Protein 7SQ2 (pdb70)

Organism: Mus musculus (NCBI:txid10090)

Foldseek 3Di:
DAEAEEEEAEQALQQSVLLVLLLCCQQNPHADLVNQVVCLLLLLLLQLVQLLQLLVLCVVVVFDQQDPVLVVLSVVSNPDPSVPRPAQAPPNLVSLLVCCVGVSSVVSVVVCLVDDHRPCNCVSSVCSVLSNPPVHGQDSLSVSRGDDAFAAKDWDWGCPVVHIYGYIYWGNHPVRVVRVVVRLARHAAYEYGDELLQLSHADPNDRVHGSLVSRLVVLLPVCPDPSPPLHAYEYEHEPLVNLLVCQQPPPNCVRVVVQPDDGSDSVSSVVVSVCSRQHPSVPNDHDYHYYYYHSSDSVRSSVVVVVVVVVSVVSPD/DADQQAFDVDLAVWFKWFKDDQPDADTWIWTWHAHRRLQWTKIQTDQSQIDTDGLQQWLAKDWQPRADDYPVNDDPDRRQRQKMWTWGDQALQGIDIIIIRGPDRVPNVVCRVSSLCSNLRLCNQQDFLLVLLVSLLVCQQRRAHSVSWRQLLSVCLLQLLDLPLLLVLCVVLVHHSDRGDTHHSVSSDPVSSLSSCCSSFPCVLLQVVQPVQHPPVGQWAALCSQQCCCQPFFFFPVDDCVVDPGDDSVRSLVLCVVQAPPPVCNVVRMHGSRSVVCVLRHGVRAQFDVCFLALNDDQFAFPLQWAFQAADLQQAQWFQAAHEGHLSSLLSCQSLLHQYYEFQWAADDDVGRFIWGHFPPHNYYIGTPLSNLLSCLVRNPSQAQFHHEYHYQAHYPDPSSVLVSLVSNCVRNPPQQQQDDDPQAAQDFPGFHGGSVRNGSHYQYEDAACCQGSSVDHDDDDHSSNSRQGQRHEDDDDDLVVCVVRRGLSYEYEAEPVRLVCCLVPPLQSLLLSSLGHAYAYDYRVVRRRQDFDQLLSVVLSSHRRDHGHSSDLDVNVLLSSQSCSTSSVNSIGRRDPQSHDPPHTDDLQDLDADPPAWKKKKWKAFFKKAQLDSYFFWKKKFKWKGHRPNQTDRDDMFPTFPGGRHITGGDDGTDISQTGRHLQGMWIKIWMATVPRHTSFMHIHRLVGRIAHWHKDQGAHSNRRTDRGIITTMGMRIGTHDPPPCPVVVVCVVPVCVVVVVVVVVVVVCPVVD

Secondary structure (DSSP, 8-state):
--EEEEEEEESSSSSHHHHHHHHHHHHS----HHHHHTTHHHHHHHHHHHHHHHHHHHHHTT---SSTHHHHHHHHHHT--GGG-----TTHHHHHHHHHT-HHHHHHHHTGGGS---TTHHHHHTTHHHHHSTT----HHHHHS------SEEEEEEEETTEEEEEEEE--SGGGGGGGGGG-TT-SEEEEEEEGGGGG-EETTEEEEEHHHHHHHHHHHHTTSGGGTTSEEEEEEE-HHHHHHHTTTS-GGGT-TT--S-SS-HHHHHHHHHHHHHSS-SS--S--EEEE--TT-HHHHHHHHHHHHHHHHHTT-/--------HHHHH-EEEEE--SS--S-EEEEEEE-TTS-EEEEE-SSS-EEEEEGGGEEEEEEGGGS---STT----S-----EEEEE-SSSSS-EEEEEEESSSTTHHHHHHHHHHHHT-HHHHT--HHHHHHHHHHHHHHS--TTS-EETHHHHHHTTT-HHHHHHHHHHHT---STT-EE-GGG--HHHHHHHHHHHS--HHHHHHHHHSS-SSTTEEEHHHHHHHHHHTSS-TTS-TTTSPPP-HHHHHHHHHHH---HHHHHTTEEEHHHHHHHHTSSSS-SS-HHHHSS-S---S-GGGEEE-BBSSTTBSS-SSS--B-SHHHHHHHHTT--EEEEEE-PPPSSS---EE--SSS----EEHHHHHHHHHHHTTTS--S-EEEEEEE----HHHHHHHHHHHHHHHGGGB--S--TTS-SSTTPPPPPTGGGTT-EEEES-----GGGG------HHHHTTBSSSEE-----HHHHHHHT-TTEEEEEEHHHHHHHHHH-HHHHHHHHTTS-EEEE--TT-TT-----THHHHTTT-SEE-B-TT--SHHHHHHHHHHHTGGG-SEEEPPGGGT-TT----TT-SS--TTS--EEEEEEEEEEES--SS---EEEEEEEESSGGG-B---B----SS-SSS-B-----EEEEEES-GGG-EEEEEEEETTS-EEEEEEEETTT---EEEEEEEE-TT-PEEEEEEEEEEEEEEE---SSTHHHHHHHHSHHHHHHHHHHHHHTTSS--

Solvent-accessible surface area: 47763 Å² total; per-residue (Å²): 211,89,91,22,18,0,0,0,0,0,1,10,48,0,12,12,32,24,2,10,26,0,0,79,32,31,66,36,110,16,27,61,80,134,49,39,144,53,33,23,108,45,0,24,30,26,1,4,67,5,0,27,9,0,1,128,2,4,90,104,34,178,12,107,32,143,104,129,100,0,115,70,50,2,85,53,0,98,119,31,69,22,143,124,14,84,51,10,112,97,74,65,12,76,0,0,64,25,0,20,111,0,60,4,0,60,91,0,24,94,82,66,100,73,39,69,22,41,55,15,4,106,51,3,5,90,50,8,107,83,0,17,68,142,87,24,64,1,59,59,57,0,0,5,56,9,69,68,32,21,60,18,19,55,7,76,50,18,72,6,136,64,1,39,0,17,0,0,3,0,1,2,7,30,17,1,0,73,13,1,13,5,1,1,111,133,14,22,0,0,0,0,2,0,4,0,6,2,0,5,39,48,4,62,39,27,114,132,46,29,12,0,71,0,0,44,2,0,0,40,6,0,14,54,7,64,65,0,124,153,4,21,0,0,0,1,0,2,32,55,54,40,1,94,116,21,5,93,122,9,50,2,56,101,76,21,113,144,11,145,30,86,101,159,47,11,110,27,1,49,100,21,0,34,106,28,0,37,64,177,9,139,68,87,116,44,126,30,64,39,47,51,3,14,6,30,64,24,108,28,1,108,149,5,1,55,36,0,46,75,24,1,33,123,92,81,177,148,37,100,92,36,109,7,62,106,54,0,110,179,16,14,108,0,14,64,24,65,91,147,44,116,88,157,50,85,6,41,0,82,1,4,81,52,10,24,9,0,36,15,38,18,104,78,106,86,22,80,35,21,43,2,30,28,7,20,1,5,15,34,18,192,91,5,108,120,52,156,119,67,139,135,172,94,223,149,70,111,47,24,2,2,1,0,9,8,71,19,2,55,81,27,88,50,35,10,0,24,0,58,134,102,129,20,0,123,58,0,5,77,28,0,28,132,8,12,42,12,24,40,38,28,34,20,13,12,17,34,6,32,102,9,4,24,16,75,4,79,22,51,26,41,105,117,35,90,0,14,0,118,22,0,14,122,28,4,32,7,56,113,156,137,0,61,70,4,0,101,62,26,69,17,99,84,81,177,96,75,23,7,119,39,120,96,0,43,43,128,41,2,44,112,0,14,74,100,9,11,128,44,75,6,2,71,122,6,18,114,91,100,15,21,188,56,140,85,66,3,51,27,109,48,0,30,48,10,15,32,136,55,14,46,8,52,20,55,1,38,50,73,92,71,60,52,112,78,68,87,0,86,106,13,0,85,116,16,10,72,64,156,112,29,57,128,124,40,29,0,12,84,80,0,2,30,71,7,0,3,2,105,72,6,29,7,15,22,77,98,21,8,18,76,76,37,66,10,79,56,37,0,1,6,0,15,2,4,1,0,15,1,1,0,0,33,57,20,11,121,51,35,74,6,18,31,34,2,0,49,1,0,0,14,50,2,0,0,0,0,8,0,2,0,56,73,2,137,116,113,107,102,58,1,46,0,7,37,17,188,33,189,10,77,97,17,59,0,116,65,0,0,84,0,0,40,20,0,0,57,73,28,5,62,9,0,0,1,0,2,4,8,3,12,4,107,32,75,172,17,2,28,58,0,1,93,22,0,100,76,41,12,36,146,28,4,4,79,122,59,45,163,153,25,66,51,41,80,52,36,67,3,0,6,0,74,63,0,87,30,62,0,0,0,16,4,78,74,235,103,64,36,31,38,81,80,47,32,131,24,42,142,68,1,9,57,0,2,3,4,0,30,28,54,184,41,161,47,11,110,22,18,131,184,123,55,46,8,22,6,1,7,36,1,5,20,56,85,0,83,116,42,9,79,176,29,19,72,65,0,7,70,16,0,28,88,13,0,0,8,0,17,5,53,41,88,56,64,110,1,37,15,7,36,0,10,65,0,12,6,0,0,0,0,1,4,0,0,0,2,16,39,36,45,40,6,2,14,1,2,9,1,18,12,11,16,4,18,43,2,2,0,32,52,2,12,60,8,0,59,36,121,66,29,72,14,60,2,83,16,140,99,56,23,38,9,18,28,0,6,26,2,92,0,46,4,15,2,0,3,16,6,12,99,125,152,30,6,0,28,0,42,0,10,1,3,2,0,65,36,3,42,121,144,155,58,107,1,170,50,4,130,41,28,1,15,31,0,45,13,116,26,145,33,23,53,6,89,64,0,1,2,6,77,18,4,11,0,11,0,0,0,25,12,118,88,35,123,37,17,0,0,10,4,0,26,0,56,19,0,64,6,0,19,3,22,0,12,0,0,22,58,4,10,23,12,46,32,26,24,0,0,0,0,24,0,71,0,31,9,32,31,22,139,98,42,113,110,79,5,112,7,0,33,48,0,23,141,89,22,60,75,112,69,74,120,60,165,111,105,73,97,136,193

Sequence (1072 aa):
RRELKLLLLGTGESGKSTFIKQMRIIHGSGYSDEDKRGFTKLVYQNIFTAMQAMIRAMDTLKIPYKYEHNKAHAQLVREVDVEKVSAFENPYVDAIKSLWNDPGIQECYDRRREYQLSDSTKYYLNDLDRVADPSYLPTQQDVLRVRVPTTGIIEYPFDLQSVIFRMVDVGGQRSERRKWIHCFENVTSIMFLVALSEYDQVLVESDNENRMEESKALFRTIITYPWFQNSSVILFLNKKDLLEEKIMYSHLVDYFPEYDGPQRDAQAAREFILKMFVDLNPDSDKIIYSHFTCATDTENIRFVFAAVKDTILQLNLQLEPPTVVETLRRGSKFIKWDEETSSRNLVTLRVDPNGFFLYWTGPNMEVDTLDISSIRDTRTGRYARLPKDPKIDARLEEKLMTVVSGPDPVNTVFLNFMAVQDDTAKVWSEELFKLAMNILAQNASRNTFLRKAYTKLKLQVNQDGRIPVKNILKMFSADKKRVETALESCGLKFNRSESIRPDEFSLEIFERFLNKLCLRPDIDKILLEIGAKGKPYLTLEQLMDFINQKQRDPRLNEVLYPPLRPSQARLLIEKYEPNQQFLERDQMSMEGFSRYLGGEENGILPLEALDLSTDMTQPLSAYFINSSHNTYLTAGQLAGTSSVEMYRQALLWGCRCVELDVWKGRPPEEEPFITHGFTMTTEVPLRDVLEAIAETAFKTSPYPVILSFENHVDSAKQQAKMAEYCRSIFGDALLIEPLDKYPLAPGVPLPSPQDLMGRILVKNKKRDEGTASSEVNATEEMSTLVNYIEPVKFKSFEAARKRNKCFEMSSFVETKAMEQLTKSPMEFVEYNKQQLSRIYPKGTRVDSSNYMPQLFWNVGCQLVALNFQTLDVAMQLNAGVFEYNGRSGYLLKPEFMRRPDKSFDPFTEVIVDGIVANALRVKVISGQFLSDRKVGIYVEVDMFGLPVDTRRKYRTRTSQGNSFNPVWDEEPFDFPKVVLPTLASLRIAAFEEGGKFVGHRILPVSAIRSGYHYVCLRNEANQPLCLPALLIYTEASDYIPDDHQDYAEALINPIKHVSLMDQRARQLAALI

Radius of gyration: 32.56 Å; Cα contacts (8 Å, |Δi|>4): 2157; chains: 2; bounding box: 63×84×96 Å

InterPro domains:
  IPR000654 G-protein alpha subunit, group Q [PR00442] (9-23)
  IPR000654 G-protein alpha subunit, group Q [PR00442] (81-91)
  IPR000654 G-protein alpha subunit, group Q [PR00442] (259-269)
  IPR000654 G-protein alpha subunit, group Q [PR00442] (297-307)
  IPR000654 G-protein alpha subunit, group Q [PR00442] (311-322)
  IPR001019 Guanine nucleotide binding protein, alpha subunit [PF00503] (20-348)
  IPR001019 Guanine nucleotide binding protein, alpha subunit [PR00318] (41-56)
  IPR001019 Guanine nucleotide binding protein, alpha subunit [PR00318] (172-194)
  IPR001019 Guanine nucleotide binding protein, alpha subunit [PR00318] (201-218)
  IPR001019 Guanine nucleotide binding protein, alpha subunit [PR00318] (223-251)
  IPR001019 Guanine nucleotide binding protein, alpha subunit [PR00318] (269-278)
  IPR001019 Guanine nucleotide binding protein, alpha subunit [PS51882] (38-359)
  IPR001019 Guanine nucleotide binding protein, alpha subunit [PTHR10218] (9-356)
  IPR001019 Guanine nucleotide binding protein, alpha subunit [SM00275] (19-358)
  IPR001019 Guanine nucleotide binding protein, alpha subunit [cd00066] (40-353)
  IPR011025 G protein alpha subunit, helical insertion [G3DSA:1.10.400.10] (68-185)
  IPR011025 G protein alpha subunit, helical insertion [SSF47895] (67-186)
  IPR027417 P-loop containing nucleoside triphosphate hydrolase [G3DSA:3.40.50.300] (41-347)
  IPR027417 P-loop containing nucleoside triphosphate hydrolase [SSF52540] (38-353)

CATH classification: 1.10.400.10

B-factor: mean 98.33, std 27.11, range [35.21, 241.85]

Structure (mmCIF, N/CA/C/O backbone):
data_7SQ2
#
_entry.id   7SQ2
#
_cell.length_a   202.837
_cell.length_b   90.817
_cell.length_c   93.135
_cell.angle_alpha   90.00
_cell.angle_beta   101.19
_cell.angle_gamma   90.00
#
_symmetry.space_group_name_H-M   'C 1 2 1'
#
loop_
_entity.id
_entity.type
_entity.pdbx_description
1 polymer 'Guanine nucleotide-binding protein G(q) subunit alpha'
2 polymer '1-phosphatidylinositol 4,5-bisphosphate phosphodiesterase beta-3'
3 non-polymer 'TETRAFLUOROALUMINATE ION'
4 non-polymer 'MAGNESIUM ION'
5 non-polymer "GUANOSINE-5'-DIPHOSPHATE"
6 non-polymer 'ACETATE ION'
7 non-polymer 'CALCIUM ION'
8 water water
#
loop_
_atom_site.group_PDB
_atom_site.id
_atom_site.type_symbol
_atom_site.label_atom_id
_atom_site.label_alt_id
_atom_site.label_comp_id
_atom_site.label_asym_id
_atom_site.label_entity_id
_atom_site.label_seq_id
_atom_site.pdbx_PDB_ins_code
_atom_site.Cartn_x
_atom_site.Cartn_y
_atom_site.Cartn_z
_atom_site.occupancy
_atom_site.B_iso_or_equiv
_atom_site.auth_seq_id
_atom_site.auth_comp_id
_atom_site.auth_asym_id
_atom_site.auth_atom_id
_atom_site.pdbx_PDB_model_num
ATOM 1 N N . ARG A 1 5 ? 25.008 24.188 55.420 1.00 124.14 37 ARG A N 1
ATOM 2 C CA . ARG A 1 5 ? 24.230 23.381 56.405 1.00 122.14 37 ARG A CA 1
ATOM 3 C C . ARG A 1 5 ? 24.929 22.033 56.619 1.00 100.90 37 ARG A C 1
ATOM 4 O O . ARG A 1 5 ? 25.789 21.681 55.786 1.00 106.70 37 ARG A O 1
ATOM 12 N N . ARG A 1 6 ? 24.745 21.444 57.805 1.00 145.84 38 ARG A N 1
ATOM 13 C CA . ARG A 1 6 ? 25.279 20.108 58.186 1.00 132.40 38 ARG A CA 1
ATOM 14 C C . ARG A 1 6 ? 24.687 19.049 57.244 1.00 122.25 38 ARG A C 1
ATOM 15 O O . ARG A 1 6 ? 23.443 18.927 57.210 1.00 102.33 38 ARG A O 1
ATOM 23 N N . GLU A 1 7 ? 25.521 18.475 56.367 1.00 114.36 39 GLU A N 1
ATOM 24 C CA . GLU A 1 7 ? 25.127 17.444 55.370 1.00 110.28 39 GLU A CA 1
ATOM 25 C C . GLU A 1 7 ? 25.817 16.115 55.695 1.00 104.50 39 GLU A C 1
ATOM 26 O O . GLU A 1 7 ? 27.001 15.991 55.329 1.00 102.95 39 GLU A O 1
ATOM 32 N N . LEU A 1 8 ? 25.015 15.082 55.975 1.00 97.44 40 LEU A N 1
ATOM 33 C CA . LEU A 1 8 ? 25.474 13.699 56.279 1.00 91.65 40 LEU A CA 1
ATOM 34 C C . LEU A 1 8 ? 24.988 12.752 55.176 1.00 91.96 40 LEU A C 1
ATOM 35 O O . LEU A 1 8 ? 23.774 12.778 54.876 1.00 89.69 40 LEU A O 1
ATOM 40 N N . LYS A 1 9 ? 25.809 11.754 54.841 1.00 88.18 41 LYS A N 1
ATOM 41 C CA . LYS A 1 9 ? 25.579 10.860 53.674 1.00 85.46 41 LYS A CA 1
ATOM 42 C C . LYS A 1 9 ? 25.242 9.436 54.130 1.00 82.57 41 LYS A C 1
ATOM 43 O O . LYS A 1 9 ? 26.034 8.874 54.906 1.00 87.98 41 LYS A O 1
ATOM 49 N N . LEU A 1 10 ? 23.999 9.012 53.882 1.00 79.47 42 LEU A N 1
ATOM 50 C CA . LEU A 1 10 ? 23.490 7.643 54.164 1.00 83.80 42 LEU A CA 1
ATOM 51 C C . LEU A 1 10 ? 23.498 6.833 52.865 1.00 81.17 42 LEU A C 1
ATOM 52 O O . LEU A 1 10 ? 23.039 7.376 51.843 1.00 80.12 42 LEU A O 1
ATOM 57 N N . LEU A 1 11 ? 23.661 5.516 52.999 1.00 82.43 43 LEU A N 1
ATOM 58 C CA . LEU A 1 11 ? 23.605 4.554 51.867 1.00 78.70 43 LEU A CA 1
ATOM 59 C C . LEU A 1 11 ? 22.414 3.620 52.082 1.00 76.17 43 LEU A C 1
ATOM 60 O O . LEU A 1 11 ? 22.140 3.311 53.258 1.00 79.00 43 LEU A O 1
ATOM 65 N N . LEU A 1 12 ? 21.602 3.419 51.040 1.00 75.93 44 LEU A N 1
ATOM 66 C CA . LEU A 1 12 ? 20.529 2.393 51.035 1.00 69.66 44 LEU A CA 1
ATOM 67 C C . LEU A 1 12 ? 21.059 1.175 50.275 1.00 70.11 44 LEU A C 1
ATOM 68 O O . LEU A 1 12 ? 21.453 1.354 49.114 1.00 79.13 44 LEU A O 1
ATOM 73 N N . LEU A 1 13 ? 21.509 0.178 51.032 1.00 71.39 45 LEU A N 1
ATOM 74 C CA . LEU A 1 13 ? 22.038 -1.092 50.475 1.00 70.47 45 LEU A CA 1
ATOM 75 C C . LEU A 1 13 ? 20.992 -2.178 50.718 1.00 65.94 45 LEU A C 1
ATOM 76 O O . LEU A 1 13 ? 20.057 -1.936 51.506 1.00 67.87 45 LEU A O 1
ATOM 81 N N . GLY A 1 14 ? 20.985 -3.167 49.828 1.00 67.25 46 GLY A N 1
ATOM 82 C CA . GLY A 1 14 ? 20.024 -4.282 49.846 1.00 68.83 46 GLY A CA 1
ATOM 83 C C . GLY A 1 14 ? 20.290 -5.211 48.681 1.00 71.42 46 GLY A C 1
ATOM 84 O O . GLY A 1 14 ? 20.628 -4.685 47.590 1.00 71.75 46 GLY A O 1
ATOM 85 N N . THR A 1 15 ? 19.802 -6.445 48.829 1.00 72.23 47 THR A N 1
ATOM 86 C CA . THR A 1 15 ? 19.920 -7.551 47.843 1.00 74.88 47 THR A CA 1
ATOM 87 C C . THR A 1 15 ? 19.331 -7.152 46.485 1.00 80.56 47 THR A C 1
ATOM 88 O O . THR A 1 15 ? 20.046 -7.306 45.477 1.00 117.05 47 THR A O 1
ATOM 92 N N . GLY A 1 16 ? 18.092 -6.654 46.430 1.00 81.59 48 GLY A N 1
ATOM 93 C CA . GLY A 1 16 ? 17.431 -6.450 45.123 1.00 76.13 48 GLY A CA 1
ATOM 94 C C . GLY A 1 16 ? 15.962 -6.826 45.193 1.00 69.36 48 GLY A C 1
ATOM 95 O O . GLY A 1 16 ? 15.708 -7.953 45.642 1.00 68.08 48 GLY A O 1
ATOM 96 N N . GLU A 1 17 ? 15.077 -5.820 45.148 1.00 68.32 49 GLU A N 1
ATOM 97 C CA . GLU A 1 17 ? 13.608 -5.992 45.293 1.00 64.65 49 GLU A CA 1
ATOM 98 C C . GLU A 1 17 ? 13.249 -5.912 46.786 1.00 70.10 49 GLU A C 1
ATOM 99 O O . GLU A 1 17 ? 12.079 -6.161 47.125 1.00 74.72 49 GLU A O 1
ATOM 105 N N . SER A 1 18 ? 14.143 -5.370 47.620 1.00 70.53 50 SER A N 1
ATOM 106 C CA . SER A 1 18 ? 13.982 -5.279 49.096 1.00 71.59 50 SER A CA 1
ATOM 107 C C . SER A 1 18 ? 13.185 -4.037 49.511 1.00 73.60 50 SER A C 1
ATOM 108 O O . SER A 1 18 ? 12.692 -4.035 50.666 1.00 72.01 50 SER A O 1
ATOM 111 N N . GLY A 1 19 ? 13.265 -2.939 48.750 1.00 66.47 51 GLY A N 1
ATOM 112 C CA . GLY A 1 19 ? 12.425 -1.763 49.058 1.00 65.12 51 GLY A CA 1
ATOM 113 C C . GLY A 1 19 ? 13.194 -0.468 49.261 1.00 62.75 51 GLY A C 1
ATOM 114 O O . GLY A 1 19 ? 12.531 0.521 49.612 1.00 64.49 51 GLY A O 1
ATOM 115 N N . LYS A 1 20 ? 14.397 -0.375 48.689 1.00 63.62 52 LYS A N 1
ATOM 116 C CA . LYS A 1 20 ? 15.308 0.789 48.832 1.00 66.57 52 LYS A CA 1
ATOM 117 C C . LYS A 1 20 ? 14.636 2.012 48.196 1.00 69.56 52 LYS A C 1
ATOM 118 O O . LYS A 1 20 ? 14.225 2.915 48.961 1.00 73.74 52 LYS A O 1
ATOM 124 N N . SER A 1 21 ? 14.234 1.878 46.931 1.00 67.20 53 SER A N 1
ATOM 125 C CA . SER A 1 21 ? 13.598 2.968 46.139 1.00 68.87 53 SER A CA 1
ATOM 126 C C . SER A 1 21 ? 12.225 3.346 46.717 1.00 62.98 53 SER A C 1
ATOM 127 O O . SER A 1 21 ? 11.844 4.528 46.639 1.00 66.30 53 SER A O 1
ATOM 130 N N . THR A 1 22 ? 11.541 2.401 47.360 1.00 62.46 54 THR A N 1
ATOM 131 C CA . THR A 1 22 ? 10.238 2.632 48.034 1.00 62.43 54 THR A CA 1
ATOM 132 C C . THR A 1 22 ? 10.496 3.466 49.292 1.00 63.66 54 THR A C 1
ATOM 133 O O . THR A 1 22 ? 9.865 4.524 49.436 1.00 68.27 54 THR A O 1
ATOM 137 N N . PHE A 1 23 ? 11.559 3.141 50.029 1.00 64.46 55 PHE A N 1
ATOM 138 C CA . PHE A 1 23 ? 11.972 3.905 51.234 1.00 64.07 55 PHE A CA 1
ATOM 139 C C . PHE A 1 23 ? 12.225 5.358 50.813 1.00 60.64 55 PHE A C 1
ATOM 140 O O . PHE A 1 23 ? 11.805 6.287 51.536 1.00 59.85 55 PHE A O 1
ATOM 148 N N . ILE A 1 24 ? 12.845 5.536 49.643 1.00 57.88 56 ILE A N 1
ATOM 149 C CA . ILE A 1 24 ? 13.190 6.868 49.066 1.00 63.10 56 ILE A CA 1
ATOM 150 C C . ILE A 1 24 ? 11.904 7.669 48.834 1.00 66.84 56 ILE A C 1
ATOM 151 O O . ILE A 1 24 ? 11.925 8.898 49.004 1.00 71.82 56 ILE A O 1
ATOM 156 N N . LYS A 1 25 ? 10.861 7.016 48.322 1.00 66.00 57 LYS A N 1
ATOM 157 C CA . LYS A 1 25 ? 9.569 7.679 48.020 1.00 65.23 57 LYS A CA 1
ATOM 158 C C . LYS A 1 25 ? 8.963 8.165 49.337 1.00 63.64 57 LYS A C 1
ATOM 159 O O . LYS A 1 25 ? 8.407 9.275 49.344 1.00 73.94 57 LYS A O 1
ATOM 165 N N . GLN A 1 26 ? 9.007 7.349 50.390 1.00 63.27 58 GLN A N 1
ATOM 166 C CA . GLN A 1 26 ? 8.433 7.759 51.701 1.00 68.36 58 GLN A CA 1
ATOM 167 C C . GLN A 1 26 ? 9.196 8.994 52.207 1.00 73.16 58 GLN A C 1
ATOM 168 O O . GLN A 1 26 ? 8.530 9.994 52.546 1.00 80.04 58 GLN A O 1
ATOM 174 N N . MET A 1 27 ? 10.512 9.046 51.991 1.00 68.02 59 MET A N 1
ATOM 175 C CA . MET A 1 27 ? 11.308 10.246 52.363 1.00 71.13 59 MET A CA 1
ATOM 176 C C . MET A 1 27 ? 10.787 11.456 51.578 1.00 73.09 59 MET A C 1
ATOM 177 O O . MET A 1 27 ? 10.606 12.536 52.186 1.00 75.07 59 MET A O 1
ATOM 182 N N . ARG A 1 28 ? 10.493 11.273 50.287 1.00 69.86 60 ARG A N 1
ATOM 183 C CA . ARG A 1 28 ? 9.992 12.368 49.415 1.00 69.96 60 ARG A CA 1
ATOM 184 C C . ARG A 1 28 ? 8.580 12.770 49.854 1.00 66.38 60 ARG A C 1
ATOM 185 O O . ARG A 1 28 ? 8.340 13.991 50.000 1.00 69.80 60 ARG A O 1
ATOM 193 N N . ILE A 1 29 ? 7.830 11.818 50.407 1.00 63.96 61 ILE A N 1
ATOM 194 C CA . ILE A 1 29 ? 6.453 12.097 50.918 1.00 71.35 61 ILE A CA 1
ATOM 195 C C . ILE A 1 29 ? 6.532 12.783 52.287 1.00 73.49 61 ILE A C 1
ATOM 196 O O . ILE A 1 29 ? 5.578 13.500 52.613 1.00 79.13 61 ILE A O 1
ATOM 201 N N . ILE A 1 30 ? 7.472 12.365 53.142 1.00 78.27 62 ILE A N 1
ATOM 202 C CA . ILE A 1 30 ? 7.543 12.759 54.583 1.00 78.68 62 ILE A CA 1
ATOM 203 C C . ILE A 1 30 ? 8.376 14.030 54.779 1.00 79.74 62 ILE A C 1
ATOM 204 O O . ILE A 1 30 ? 7.980 14.852 55.622 1.00 80.38 62 ILE A O 1
ATOM 209 N N . HIS A 1 31 ? 9.532 14.128 54.117 1.00 79.71 63 HIS A N 1
ATOM 210 C CA . HIS A 1 31 ? 10.488 15.254 54.288 1.00 80.60 63 HIS A CA 1
ATOM 211 C C . HIS A 1 31 ? 10.724 15.995 52.964 1.00 81.10 63 HIS A C 1
ATOM 212 O O . HIS A 1 31 ? 11.662 16.821 52.934 1.00 80.95 63 HIS A O 1
ATOM 219 N N . GLY A 1 32 ? 10.185 15.448 51.869 1.00 84.60 64 GLY A N 1
ATOM 220 C CA . GLY A 1 32 ? 10.376 15.950 50.493 1.00 83.42 64 GLY A CA 1
ATOM 221 C C . GLY A 1 32 ? 9.198 16.775 49.999 1.00 88.50 64 GLY A C 1
ATOM 222 O O . GLY A 1 32 ? 8.323 17.140 50.820 1.00 81.38 64 GLY A O 1
ATOM 223 N N . SER A 1 33 ? 9.118 16.960 48.677 1.00 91.12 65 SER A N 1
ATOM 224 C CA . SER A 1 33 ? 8.085 17.776 47.983 1.00 90.23 65 SER A CA 1
ATOM 225 C C . SER A 1 33 ? 6.861 16.914 47.654 1.00 82.76 65 SER A C 1
ATOM 226 O O . SER A 1 33 ? 5.943 17.429 47.008 1.00 85.07 65 SER A O 1
ATOM 229 N N . GLY A 1 34 ? 6.756 15.732 48.264 1.00 77.21 66 GLY A N 1
ATOM 230 C CA . GLY A 1 34 ? 5.599 14.838 48.079 1.00 78.40 66 GLY A CA 1
ATOM 231 C C . GLY A 1 34 ? 5.323 14.582 46.606 1.00 78.07 66 GLY A C 1
ATOM 232 O O . GLY A 1 34 ? 6.184 14.967 45.778 1.00 76.50 66 GLY A O 1
ATOM 233 N N . TYR A 1 35 ? 4.082 14.188 46.294 1.00 69.27 67 TYR A N 1
ATOM 234 C CA . TYR A 1 35 ? 3.639 13.811 44.924 1.00 71.85 67 TYR A CA 1
ATOM 235 C C . TYR A 1 35 ? 2.358 14.576 44.562 1.00 71.85 67 TYR A C 1
ATOM 236 O O . TYR A 1 35 ? 1.315 14.379 45.208 1.00 75.46 67 TYR A O 1
ATOM 245 N N . SER A 1 36 ? 2.461 15.502 43.605 1.00 70.66 68 SER A N 1
ATOM 246 C CA . SER A 1 36 ? 1.327 16.309 43.082 1.00 72.29 68 SER A CA 1
ATOM 247 C C . SER A 1 36 ? 0.523 15.477 42.073 1.00 73.36 68 SER A C 1
ATOM 248 O O . SER A 1 36 ? 1.068 14.485 41.556 1.00 73.32 68 SER A O 1
ATOM 251 N N . ASP A 1 37 ? -0.613 16.009 41.612 1.00 80.68 69 ASP A N 1
ATOM 252 C CA . ASP A 1 37 ? -1.471 15.375 40.575 1.00 76.69 69 ASP A CA 1
ATOM 253 C C . ASP A 1 37 ? -0.653 15.160 39.294 1.00 79.19 69 ASP A C 1
ATOM 254 O O . ASP A 1 37 ? -0.648 14.011 38.794 1.00 74.27 69 ASP A O 1
ATOM 259 N N . GLU A 1 38 ? 0.188 16.125 38.908 1.00 84.83 70 GLU A N 1
ATOM 260 C CA . GLU A 1 38 ? 1.047 15.974 37.703 1.00 93.29 70 GLU A CA 1
ATOM 261 C C . GLU A 1 38 ? 2.080 14.867 37.941 1.00 86.94 70 GLU A C 1
ATOM 262 O O . GLU A 1 38 ? 2.256 14.048 37.020 1.00 87.42 70 GLU A O 1
ATOM 268 N N . ASP A 1 39 ? 2.780 14.879 39.083 1.00 88.72 71 ASP A N 1
ATOM 269 C CA . ASP A 1 39 ? 3.762 13.815 39.440 1.00 86.81 71 ASP A CA 1
ATOM 270 C C . ASP A 1 39 ? 3.096 12.442 39.283 1.00 77.87 71 ASP A C 1
ATOM 271 O O . ASP A 1 39 ? 3.799 11.508 38.850 1.00 75.46 71 ASP A O 1
ATOM 276 N N . LYS A 1 40 ? 1.913 12.281 39.887 1.00 75.53 72 LYS A N 1
ATOM 277 C CA . LYS A 1 40 ? 1.131 11.013 39.891 1.00 81.52 72 LYS A CA 1
ATOM 278 C C . LYS A 1 40 ? 0.844 10.575 38.453 1.00 78.29 72 LYS A C 1
ATOM 279 O O . LYS A 1 40 ? 1.142 9.410 38.128 1.00 83.93 72 LYS A O 1
ATOM 285 N N . ARG A 1 41 ? 0.516 11.543 37.595 1.00 77.58 73 ARG A N 1
ATOM 286 C CA . ARG A 1 41 ? 0.167 11.335 36.165 1.00 78.70 73 ARG A CA 1
ATOM 287 C C . ARG A 1 41 ? 1.384 10.729 35.459 1.00 74.95 73 ARG A C 1
ATOM 288 O O . ARG A 1 41 ? 1.183 9.738 34.734 1.00 71.54 73 ARG A O 1
ATOM 296 N N . GLY A 1 42 ? 2.562 10.968 36.046 1.00 78.10 74 GLY A N 1
ATOM 297 C CA . GLY A 1 42 ? 3.858 10.463 35.552 1.00 73.76 74 GLY A CA 1
ATOM 298 C C . GLY A 1 42 ? 4.051 8.977 35.815 1.00 72.85 74 GLY A C 1
ATOM 299 O O . GLY A 1 42 ? 4.900 8.382 35.124 1.00 80.50 74 GLY A O 1
ATOM 300 N N . PHE A 1 43 ? 3.099 8.334 36.498 1.00 67.05 75 PHE A N 1
ATOM 301 C CA . PHE A 1 43 ? 3.221 6.906 36.893 1.00 69.04 75 PHE A CA 1
ATOM 302 C C . PHE A 1 43 ? 2.163 6.022 36.217 1.00 66.63 75 PHE A C 1
ATOM 303 O O . PHE A 1 43 ? 2.350 4.791 36.202 1.00 73.72 75 PHE A O 1
ATOM 311 N N . THR A 1 44 ? 1.069 6.598 35.710 1.00 68.32 76 THR A N 1
ATOM 312 C CA . THR A 1 44 ? -0.036 5.835 35.072 1.00 67.73 76 THR A CA 1
ATOM 313 C C . THR A 1 44 ? 0.546 4.746 34.160 1.00 69.32 76 THR A C 1
ATOM 314 O O . THR A 1 44 ? 0.083 3.593 34.229 1.00 64.88 76 THR A O 1
ATOM 318 N N . LYS A 1 45 ? 1.371 5.163 33.201 1.00 70.98 77 LYS A N 1
ATOM 319 C CA . LYS A 1 45 ? 2.085 4.310 32.217 1.00 72.34 77 LYS A CA 1
ATOM 320 C C . LYS A 1 45 ? 2.782 3.157 32.956 1.00 76.49 77 LYS A C 1
ATOM 321 O O . LYS A 1 45 ? 2.549 1.976 32.619 1.00 79.79 77 LYS A O 1
ATOM 327 N N . LEU A 1 46 ? 3.478 3.460 34.051 1.00 68.99 78 LEU A N 1
ATOM 328 C CA . LEU A 1 46 ? 4.231 2.431 34.820 1.00 67.33 78 LEU A CA 1
ATOM 329 C C . LEU A 1 46 ? 3.244 1.460 35.478 1.00 63.41 78 LEU A C 1
ATOM 330 O O . LEU A 1 46 ? 3.542 0.251 35.539 1.00 62.11 78 LEU A O 1
ATOM 335 N N . VAL A 1 47 ? 2.106 1.961 35.961 1.00 65.48 79 VAL A N 1
ATOM 336 C CA . VAL A 1 47 ? 1.103 1.067 36.612 1.00 67.00 79 VAL A CA 1
ATOM 337 C C . VAL A 1 47 ? 0.482 0.178 35.530 1.00 69.71 79 VAL A C 1
ATOM 338 O O . VAL A 1 47 ? 0.268 -1.027 35.802 1.00 66.10 79 VAL A O 1
ATOM 342 N N . TYR A 1 48 ? 0.323 0.710 34.313 1.00 63.87 80 TYR A N 1
ATOM 343 C CA . TYR A 1 48 ? -0.223 -0.099 33.194 1.00 66.76 80 TYR A CA 1
ATOM 344 C C . TYR A 1 48 ? 0.809 -1.173 32.836 1.00 64.32 80 TYR A C 1
ATOM 345 O O . TYR A 1 48 ? 0.421 -2.341 32.708 1.00 64.59 80 TYR A O 1
ATOM 354 N N . GLN A 1 49 ? 2.092 -0.802 32.797 1.00 64.49 81 GLN A N 1
ATOM 355 C CA . GLN A 1 49 ? 3.184 -1.737 32.415 1.00 61.89 81 GLN A CA 1
ATOM 356 C C . GLN A 1 49 ? 3.274 -2.844 33.467 1.00 64.87 81 GLN A C 1
ATOM 357 O O . GLN A 1 49 ? 3.433 -4.017 33.060 1.00 73.74 81 GLN A O 1
ATOM 363 N N . ASN A 1 50 ? 3.226 -2.496 34.758 1.00 65.61 82 ASN A N 1
ATOM 364 C CA . ASN A 1 50 ? 3.384 -3.512 35.838 1.00 63.62 82 ASN A CA 1
ATOM 365 C C . ASN A 1 50 ? 2.298 -4.585 35.688 1.00 67.27 82 ASN A C 1
ATOM 366 O O . ASN A 1 50 ? 2.556 -5.743 36.049 1.00 76.59 82 ASN A O 1
ATOM 371 N N . ILE A 1 51 ? 1.075 -4.189 35.324 1.00 65.86 83 ILE A N 1
ATOM 372 C CA . ILE A 1 51 ? -0.072 -5.136 35.196 1.00 65.51 83 ILE A CA 1
ATOM 373 C C . ILE A 1 51 ? 0.214 -6.107 34.047 1.00 66.07 83 ILE A C 1
ATOM 374 O O . ILE A 1 51 ? 0.205 -7.326 34.304 1.00 62.94 83 ILE A O 1
ATOM 379 N N . PHE A 1 52 ? 0.696 -5.586 32.916 1.00 60.38 84 PHE A N 1
ATOM 380 C CA . PHE A 1 52 ? 1.081 -6.405 31.741 1.00 65.12 84 PHE A CA 1
ATOM 381 C C . PHE A 1 52 ? 2.241 -7.332 32.120 1.00 65.21 84 PHE A C 1
ATOM 382 O O . PHE A 1 52 ? 2.075 -8.569 32.003 1.00 63.02 84 PHE A O 1
ATOM 390 N N . THR A 1 53 ? 3.313 -6.783 32.700 1.00 65.06 85 THR A N 1
ATOM 391 C CA . THR A 1 53 ? 4.508 -7.569 33.117 1.00 67.41 85 THR A CA 1
ATOM 392 C C . THR A 1 53 ? 4.061 -8.756 33.977 1.00 66.06 85 THR A C 1
ATOM 393 O O . THR A 1 53 ? 4.567 -9.889 33.775 1.00 68.95 85 THR A O 1
ATOM 397 N N . ALA A 1 54 ? 3.194 -8.481 34.952 1.00 63.23 86 ALA A N 1
ATOM 398 C CA . ALA A 1 54 ? 2.708 -9.473 35.937 1.00 65.72 86 ALA A CA 1
ATOM 399 C C . ALA A 1 54 ? 1.854 -10.535 35.242 1.00 62.60 86 ALA A C 1
ATOM 400 O O . ALA A 1 54 ? 2.174 -11.720 35.377 1.00 71.54 86 ALA A O 1
ATOM 402 N N . MET A 1 55 ? 0.934 -10.134 34.365 1.00 67.65 87 MET A N 1
ATOM 403 C CA . MET A 1 55 ? 0.021 -11.115 33.724 1.00 70.14 87 MET A CA 1
ATOM 404 C C . MET A 1 55 ? 0.806 -11.944 32.697 1.00 68.49 87 MET A C 1
ATOM 405 O O . MET A 1 55 ? 0.571 -13.163 32.665 1.00 67.96 87 MET A O 1
ATOM 410 N N . GLN A 1 56 ? 1.912 -11.403 32.174 1.00 67.66 88 GLN A N 1
ATOM 411 C CA . GLN A 1 56 ? 2.782 -12.116 31.199 1.00 69.26 88 GLN A CA 1
ATOM 412 C C . GLN A 1 56 ? 3.574 -13.192 31.949 1.00 73.55 88 GLN A C 1
ATOM 413 O O . GLN A 1 56 ? 3.631 -14.339 31.458 1.00 77.59 88 GLN A O 1
ATOM 419 N N . ALA A 1 57 ? 4.078 -12.860 33.141 1.00 74.23 89 ALA A N 1
ATOM 420 C CA . ALA A 1 57 ? 4.847 -13.809 33.978 1.00 70.12 89 ALA A CA 1
ATOM 421 C C . ALA A 1 57 ? 3.915 -14.953 34.381 1.00 72.47 89 ALA A C 1
ATOM 422 O O . ALA A 1 57 ? 4.305 -16.128 34.197 1.00 80.60 89 ALA A O 1
ATOM 424 N N . MET A 1 58 ? 2.686 -14.630 34.790 1.00 65.78 90 MET A N 1
ATOM 425 C CA . MET A 1 58 ? 1.710 -15.687 35.166 1.00 70.39 90 MET A CA 1
ATOM 426 C C . MET A 1 58 ? 1.299 -16.489 33.924 1.00 73.59 90 MET A C 1
ATOM 427 O O . MET A 1 58 ? 0.958 -17.676 34.096 1.00 75.38 90 MET A O 1
ATOM 432 N N . ILE A 1 59 ? 1.352 -15.892 32.725 1.00 76.40 91 ILE A N 1
ATOM 433 C CA . ILE A 1 59 ? 0.999 -16.606 31.458 1.00 75.46 91 ILE A CA 1
ATOM 434 C C . ILE A 1 59 ? 2.093 -17.628 31.123 1.00 72.97 91 ILE A C 1
ATOM 435 O O . ILE A 1 59 ? 1.730 -18.740 30.700 1.00 71.60 91 ILE A O 1
ATOM 440 N N . ARG A 1 60 ? 3.364 -17.303 31.384 1.00 75.10 92 ARG A N 1
ATOM 441 C CA . ARG A 1 60 ? 4.496 -18.258 31.224 1.00 80.33 92 ARG A CA 1
ATOM 442 C C . ARG A 1 60 ? 4.369 -19.359 32.280 1.00 76.37 92 ARG A C 1
ATOM 443 O O . ARG A 1 60 ? 4.337 -20.537 31.885 1.00 81.38 92 ARG A O 1
ATOM 451 N N . ALA A 1 61 ? 3.939 -18.975 33.482 1.00 77.12 93 ALA A N 1
ATOM 452 C CA . ALA A 1 61 ? 3.790 -19.885 34.641 1.00 79.62 93 ALA A CA 1
ATOM 453 C C . ALA A 1 61 ? 2.832 -21.028 34.291 1.00 82.85 93 ALA A C 1
ATOM 454 O O . ALA A 1 61 ? 3.217 -22.190 34.513 1.00 91.83 93 ALA A O 1
ATOM 456 N N . MET A 1 62 ? 1.791 -20.727 33.510 1.00 82.43 94 MET A N 1
ATOM 457 C CA . MET A 1 62 ? 0.735 -21.701 33.122 1.00 82.68 94 MET A CA 1
ATOM 458 C C . MET A 1 62 ? 1.357 -22.845 32.315 1.00 82.89 94 MET A C 1
ATOM 459 O O . MET A 1 62 ? 0.984 -24.002 32.582 1.00 88.48 94 MET A O 1
ATOM 464 N N . ASP A 1 63 ? 2.309 -22.533 31.428 1.00 80.76 95 ASP A N 1
ATOM 465 C CA . ASP A 1 63 ? 3.034 -23.533 30.597 1.00 86.23 95 ASP A CA 1
ATOM 466 C C . ASP A 1 63 ? 4.099 -24.236 31.452 1.00 85.38 95 ASP A C 1
ATOM 467 O O . ASP A 1 63 ? 4.168 -25.479 31.384 1.00 87.90 95 ASP A O 1
ATOM 472 N N . THR A 1 64 ? 5.063 -23.466 31.969 1.00 82.37 96 THR A N 1
ATOM 473 C CA . THR A 1 64 ? 6.190 -23.948 32.812 1.00 84.19 96 THR A CA 1
ATOM 474 C C . THR A 1 64 ? 5.688 -24.957 33.849 1.00 83.87 96 THR A C 1
ATOM 475 O O . THR A 1 64 ? 6.142 -26.110 33.775 1.00 89.57 96 THR A O 1
ATOM 479 N N . LEU A 1 65 ? 4.597 -24.625 34.547 1.00 83.65 97 LEU A N 1
ATOM 480 C CA . LEU A 1 65 ? 4.004 -25.455 35.631 1.00 85.50 97 LEU A CA 1
ATOM 481 C C . LEU A 1 65 ? 2.910 -26.360 35.059 1.00 86.35 97 LEU A C 1
ATOM 482 O O . LEU A 1 65 ? 2.454 -27.270 35.779 1.00 88.65 97 LEU A O 1
ATOM 487 N N . LYS A 1 66 ? 2.625 -26.220 33.764 1.00 94.14 98 LYS A N 1
ATOM 488 C CA . LYS A 1 66 ? 1.627 -27.061 33.049 1.00 95.06 98 LYS A CA 1
ATOM 489 C C . LYS A 1 66 ? 0.276 -26.988 33.771 1.00 95.75 98 LYS A C 1
ATOM 490 O O . LYS A 1 66 ? -0.167 -28.040 34.271 1.00 91.61 98 LYS A O 1
ATOM 496 N N . ILE A 1 67 ? -0.249 -25.775 33.985 1.00 98.76 99 ILE A N 1
ATOM 497 C CA . ILE A 1 67 ? -1.582 -25.566 34.626 1.00 94.90 99 ILE A CA 1
ATOM 498 C C . ILE A 1 67 ? -2.616 -25.233 33.553 1.00 94.51 99 ILE A C 1
ATOM 499 O O . ILE A 1 67 ? -2.378 -24.414 32.668 1.00 89.01 99 ILE A O 1
ATOM 504 N N . PRO A 1 68 ? -3.742 -25.976 33.492 1.00 94.24 100 PRO A N 1
ATOM 505 C CA . PRO A 1 68 ? -4.745 -25.713 32.462 1.00 97.32 100 PRO A CA 1
ATOM 506 C C . PRO A 1 68 ? -5.637 -24.534 32.870 1.00 94.92 100 PRO A C 1
ATOM 507 O O . PRO A 1 68 ? -5.601 -24.241 34.050 1.00 88.74 100 PRO A O 1
ATOM 511 N N . TYR A 1 69 ? -5.939 -23.679 31.888 1.00 91.64 101 TYR A N 1
ATOM 512 C CA . TYR A 1 69 ? -6.928 -22.573 31.967 1.00 86.55 101 TYR A CA 1
ATOM 513 C C . TYR A 1 69 ? -8.312 -23.207 32.148 1.00 87.36 101 TYR A C 1
ATOM 514 O O . TYR A 1 69 ? -8.660 -24.065 31.320 1.00 99.74 101 TYR A O 1
ATOM 523 N N . LYS A 1 70 ? -8.919 -23.034 33.324 1.00 86.31 102 LYS A N 1
ATOM 524 C CA . LYS A 1 70 ? -10.249 -23.604 33.668 1.00 90.36 102 LYS A CA 1
ATOM 525 C C . LYS A 1 70 ? -11.213 -23.372 32.499 1.00 95.94 102 LYS A C 1
ATOM 526 O O . LYS A 1 70 ? -11.814 -24.354 32.018 1.00 101.10 102 LYS A O 1
ATOM 532 N N . TYR A 1 71 ? -11.199 -22.158 31.940 1.00 95.98 103 TYR A N 1
ATOM 533 C CA . TYR A 1 71 ? -12.116 -21.727 30.852 1.00 89.04 103 TYR A CA 1
ATOM 534 C C . TYR A 1 71 ? -11.339 -21.605 29.537 1.00 88.65 103 TYR A C 1
ATOM 535 O O . TYR A 1 71 ? -10.299 -20.925 29.503 1.00 88.39 103 TYR A O 1
ATOM 544 N N . GLU A 1 72 ? -11.956 -22.069 28.449 1.00 96.43 104 GLU A N 1
ATOM 545 C CA . GLU A 1 72 ? -11.366 -22.129 27.085 1.00 102.80 104 GLU A CA 1
ATOM 546 C C . GLU A 1 72 ? -11.161 -20.720 26.514 1.00 98.41 104 GLU A C 1
ATOM 547 O O . GLU A 1 72 ? -10.141 -20.513 25.823 1.00 95.15 104 GLU A O 1
ATOM 553 N N . HIS A 1 73 ? -12.105 -19.799 26.740 1.00 95.98 105 HIS A N 1
ATOM 554 C CA . HIS A 1 73 ? -12.052 -18.439 26.134 1.00 95.40 105 HIS A CA 1
ATOM 555 C C . HIS A 1 73 ? -10.830 -17.678 26.663 1.00 89.50 105 HIS A C 1
ATOM 556 O O . HIS A 1 73 ? -10.396 -16.736 25.973 1.00 90.86 105 HIS A O 1
ATOM 563 N N . ASN A 1 74 ? -10.196 -18.155 27.741 1.00 87.14 106 ASN A N 1
ATOM 564 C CA . ASN A 1 74 ? -9.015 -17.476 28.344 1.00 82.66 106 ASN A CA 1
ATOM 565 C C . ASN A 1 74 ? -7.741 -17.836 27.567 1.00 81.50 106 ASN A C 1
ATOM 566 O O . ASN A 1 74 ? -6.705 -17.177 27.791 1.00 80.76 106 ASN A O 1
ATOM 571 N N . LYS A 1 75 ? -7.765 -18.899 26.760 1.00 83.49 107 LYS A N 1
ATOM 572 C CA . LYS A 1 75 ? -6.573 -19.270 25.952 1.00 88.04 107 LYS A CA 1
ATOM 573 C C . LYS A 1 75 ? -6.289 -18.144 24.949 1.00 86.92 107 LYS A C 1
ATOM 574 O O . LYS A 1 75 ? -5.143 -17.650 24.946 1.00 86.34 107 LYS A O 1
ATOM 580 N N . ALA A 1 76 ? -7.350 -17.565 24.377 1.00 86.79 108 ALA A N 1
ATOM 581 C CA . ALA A 1 76 ? -7.283 -16.460 23.390 1.00 88.40 108 ALA A CA 1
ATOM 582 C C . ALA A 1 76 ? -6.773 -15.195 24.088 1.00 81.26 108 ALA A C 1
ATOM 583 O O . ALA A 1 76 ? -5.782 -14.605 23.609 1.00 79.77 108 ALA A O 1
ATOM 585 N N . HIS A 1 77 ? -7.396 -14.826 25.210 1.00 77.20 109 HIS A N 1
ATOM 586 C CA . HIS A 1 77 ? -7.002 -13.629 26.000 1.00 76.97 109 HIS A CA 1
ATOM 587 C C . HIS A 1 77 ? -5.533 -13.754 26.418 1.00 75.82 109 HIS A C 1
ATOM 588 O O . HIS A 1 77 ? -4.804 -12.749 26.284 1.00 77.33 109 HIS A O 1
ATOM 595 N N . ALA A 1 78 ? -5.069 -14.986 26.649 1.00 76.68 110 ALA A N 1
ATOM 596 C CA . ALA A 1 78 ? -3.677 -15.263 27.074 1.00 78.56 110 ALA A CA 1
ATOM 597 C C . ALA A 1 78 ? -2.717 -14.961 25.920 1.00 78.47 110 ALA A C 1
ATOM 598 O O . ALA A 1 78 ? -1.637 -14.400 26.182 1.00 78.84 110 ALA A O 1
ATOM 600 N N . GLN A 1 79 ? -3.144 -15.215 24.680 1.00 83.26 111 GLN A N 1
ATOM 601 C CA . GLN A 1 79 ? -2.309 -14.983 23.470 1.00 86.74 111 GLN A CA 1
ATOM 602 C C . GLN A 1 79 ? -2.340 -13.496 23.096 1.00 88.33 111 GLN A C 1
ATOM 603 O O . GLN A 1 79 ? -1.336 -13.006 22.543 1.00 90.81 111 GLN A O 1
ATOM 609 N N . LEU A 1 80 ? -3.424 -12.790 23.431 1.00 85.26 112 LEU A N 1
ATOM 610 C CA . LEU A 1 80 ? -3.541 -11.332 23.160 1.00 86.97 112 LEU A CA 1
ATOM 611 C C . LEU A 1 80 ? -2.535 -10.553 24.015 1.00 83.52 112 LEU A C 1
ATOM 612 O O . LEU A 1 80 ? -1.730 -9.811 23.425 1.00 84.18 112 LEU A O 1
ATOM 617 N N . VAL A 1 81 ? -2.375 -10.961 25.276 1.00 77.68 113 VAL A N 1
ATOM 618 C CA . VAL A 1 81 ? -1.546 -10.241 26.287 1.00 78.79 113 VAL A CA 1
ATOM 619 C C . VAL A 1 81 ? -0.059 -10.570 26.118 1.00 77.06 113 VAL A C 1
ATOM 620 O O . VAL A 1 81 ? 0.758 -9.694 26.453 1.00 78.57 113 VAL A O 1
ATOM 624 N N . ARG A 1 82 ? 0.261 -11.847 25.901 1.00 79.47 114 ARG A N 1
ATOM 625 C CA . ARG A 1 82 ? 1.649 -12.374 25.792 1.00 80.51 114 ARG A CA 1
ATOM 626 C C . ARG A 1 82 ? 2.392 -11.686 24.640 1.00 81.08 114 ARG A C 1
ATOM 627 O O . ARG A 1 82 ? 3.626 -11.574 24.727 1.00 89.95 114 ARG A O 1
ATOM 635 N N . GLU A 1 83 ? 1.673 -11.155 23.650 1.00 84.82 115 GLU A N 1
ATOM 636 C CA . GLU A 1 83 ? 2.281 -10.539 22.440 1.00 89.70 115 GLU A CA 1
ATOM 637 C C . GLU A 1 83 ? 2.653 -9.073 22.692 1.00 89.75 115 GLU A C 1
ATOM 638 O O . GLU A 1 83 ? 3.352 -8.495 21.837 1.00 92.08 115 GLU A O 1
ATOM 644 N N . VAL A 1 84 ? 2.146 -8.470 23.770 1.00 81.09 116 VAL A N 1
ATOM 645 C CA . VAL A 1 84 ? 2.335 -7.011 24.022 1.00 82.81 116 VAL A CA 1
ATOM 646 C C . VAL A 1 84 ? 3.791 -6.744 24.418 1.00 88.93 116 VAL A C 1
ATOM 647 O O . VAL A 1 84 ? 4.316 -7.501 25.255 1.00 82.75 116 VAL A O 1
ATOM 651 N N . ASP A 1 85 ? 4.419 -5.745 23.786 1.00 95.37 117 ASP A N 1
ATOM 652 C CA . ASP A 1 85 ? 5.764 -5.224 24.146 1.00 92.33 117 ASP A CA 1
ATOM 653 C C . ASP A 1 85 ? 5.569 -4.176 25.247 1.00 91.80 117 ASP A C 1
ATOM 654 O O . ASP A 1 85 ? 5.002 -3.112 24.936 1.00 97.45 117 ASP A O 1
ATOM 659 N N . VAL A 1 86 ? 5.737 -4.598 26.503 1.00 82.47 118 VAL A N 1
ATOM 660 C CA . VAL A 1 86 ? 5.478 -3.775 27.721 1.00 75.73 118 VAL A CA 1
ATOM 661 C C . VAL A 1 86 ? 6.134 -2.398 27.564 1.00 77.88 118 VAL A C 1
ATOM 662 O O . VAL A 1 86 ? 5.452 -1.384 27.838 1.00 76.30 118 VAL A O 1
ATOM 666 N N . GLU A 1 87 ? 7.323 -2.354 26.957 1.00 81.71 119 GLU A N 1
ATOM 667 C CA . GLU A 1 87 ? 8.140 -1.116 26.835 1.00 87.75 119 GLU A CA 1
ATOM 668 C C . GLU A 1 87 ? 7.420 -0.047 26.001 1.00 81.89 119 GLU A C 1
ATOM 669 O O . GLU A 1 87 ? 7.799 1.127 26.144 1.00 101.92 119 GLU A O 1
ATOM 675 N N . LYS A 1 88 ? 6.323 -0.389 25.320 1.00 78.43 120 LYS A N 1
ATOM 676 C CA . LYS A 1 88 ? 5.606 0.551 24.413 1.00 77.35 120 LYS A CA 1
ATOM 677 C C . LYS A 1 88 ? 4.202 0.855 24.950 1.00 74.45 120 LYS A C 1
ATOM 678 O O . LYS A 1 88 ? 3.472 1.638 24.287 1.00 70.74 120 LYS A O 1
ATOM 684 N N . VAL A 1 89 ? 3.791 0.149 26.009 1.00 67.76 121 VAL A N 1
ATOM 685 C CA . VAL A 1 89 ? 2.456 0.323 26.656 1.00 68.17 121 VAL A CA 1
ATOM 686 C C . VAL A 1 89 ? 2.357 1.737 27.243 1.00 73.54 121 VAL A C 1
ATOM 687 O O . VAL A 1 89 ? 3.173 2.083 28.125 1.00 78.68 121 VAL A O 1
ATOM 691 N N . SER A 1 90 ? 1.480 2.562 26.664 1.00 72.43 122 SER A N 1
ATOM 692 C CA . SER A 1 90 ? 1.249 3.977 27.054 1.00 75.08 122 SER A CA 1
ATOM 693 C C . SER A 1 90 ? -0.219 4.176 27.445 1.00 77.62 122 SER A C 1
ATOM 694 O O . SER A 1 90 ? -0.521 5.197 28.086 1.00 84.18 122 SER A O 1
ATOM 697 N N . ALA A 1 91 ? -1.028 3.130 27.264 1.00 85.83 123 ALA A N 1
ATOM 698 C CA . ALA A 1 91 ? -2.488 3.138 27.515 1.00 82.10 123 ALA A CA 1
ATOM 699 C C . ALA A 1 91 ? -2.933 1.737 27.945 1.00 78.48 123 ALA A C 1
ATOM 700 O O . ALA A 1 91 ? -2.316 0.761 27.474 1.00 78.47 123 ALA A O 1
ATOM 702 N N . PHE A 1 92 ? -4.139 1.657 28.512 1.00 75.30 124 PHE A N 1
ATOM 703 C CA . PHE A 1 92 ? -4.748 0.412 29.042 1.00 73.05 124 PHE A CA 1
ATOM 704 C C . PHE A 1 92 ? -6.222 0.371 28.626 1.00 70.38 124 PHE A C 1
ATOM 705 O O . PHE A 1 92 ? -7.053 1.048 29.246 1.00 76.60 124 PHE A O 1
ATOM 713 N N . GLU A 1 93 ? -6.530 -0.273 27.502 1.00 71.52 125 GLU A N 1
ATOM 714 C CA . GLU A 1 93 ? -7.914 -0.225 26.956 1.00 76.88 125 GLU A CA 1
ATOM 715 C C . GLU A 1 93 ? -8.364 -1.604 26.470 1.00 76.73 125 GLU A C 1
ATOM 716 O O . GLU A 1 93 ? -7.517 -2.516 26.366 1.00 74.44 125 GLU A O 1
ATOM 722 N N . ASN A 1 94 ? -9.639 -1.706 26.088 1.00 82.73 126 ASN A N 1
ATOM 723 C CA . ASN A 1 94 ? -10.176 -2.949 25.477 1.00 81.87 126 ASN A CA 1
ATOM 724 C C . ASN A 1 94 ? -9.490 -3.106 24.125 1.00 80.72 126 ASN A C 1
ATOM 725 O O . ASN A 1 94 ? -9.044 -2.114 23.541 1.00 80.08 126 ASN A O 1
ATOM 730 N N . PRO A 1 95 ? -9.188 -4.344 23.680 1.00 81.81 127 PRO A N 1
ATOM 731 C CA . PRO A 1 95 ? -9.576 -5.564 24.391 1.00 81.06 127 PRO A CA 1
ATOM 732 C C . PRO A 1 95 ? -8.778 -5.973 25.638 1.00 75.80 127 PRO A C 1
ATOM 733 O O . PRO A 1 95 ? -9.280 -6.771 26.403 1.00 77.71 127 PRO A O 1
ATOM 737 N N . TYR A 1 96 ? -7.641 -5.324 25.893 1.00 76.58 128 TYR A N 1
ATOM 738 C CA . TYR A 1 96 ? -6.661 -5.773 26.919 1.00 72.81 128 TYR A CA 1
ATOM 739 C C . TYR A 1 96 ? -7.262 -5.798 28.331 1.00 71.54 128 TYR A C 1
ATOM 740 O O . TYR A 1 96 ? -6.895 -6.683 29.123 1.00 77.12 128 TYR A O 1
ATOM 749 N N . VAL A 1 97 ? -8.047 -4.783 28.689 1.00 72.49 129 VAL A N 1
ATOM 750 C CA . VAL A 1 97 ? -8.656 -4.643 30.044 1.00 69.17 129 VAL A CA 1
ATOM 751 C C . VAL A 1 97 ? -9.548 -5.858 30.330 1.00 69.09 129 VAL A C 1
ATOM 752 O O . VAL A 1 97 ? -9.181 -6.645 31.225 1.00 73.51 129 VAL A O 1
ATOM 756 N N . ASP A 1 98 ? -10.519 -6.143 29.458 1.00 73.65 130 ASP A N 1
ATOM 757 C CA . ASP A 1 98 ? -11.494 -7.256 29.632 1.00 75.92 130 ASP A CA 1
ATOM 758 C C . ASP A 1 98 ? -10.769 -8.608 29.591 1.00 74.00 130 ASP A C 1
ATOM 759 O O . ASP A 1 98 ? -11.250 -9.560 30.248 1.00 68.63 130 ASP A O 1
ATOM 764 N N . ALA A 1 99 ? -9.643 -8.676 28.877 1.00 71.77 131 ALA A N 1
ATOM 765 C CA . ALA A 1 99 ? -8.813 -9.894 28.735 1.00 74.73 131 ALA A CA 1
ATOM 766 C C . ALA A 1 99 ? -8.027 -10.146 30.033 1.00 69.59 131 ALA A C 1
ATOM 767 O O . ALA A 1 99 ? -8.138 -11.263 30.571 1.00 70.16 131 ALA A O 1
ATOM 769 N N . ILE A 1 100 ? -7.500 -9.104 30.678 1.00 67.82 132 ILE A N 1
ATOM 770 C CA . ILE A 1 100 ? -6.757 -9.277 31.965 1.00 70.29 132 ILE A CA 1
ATOM 771 C C . ILE A 1 100 ? -7.753 -9.477 33.113 1.00 71.57 132 ILE A C 1
ATOM 772 O O . ILE A 1 100 ? -7.510 -10.383 33.943 1.00 67.26 132 ILE A O 1
ATOM 777 N N . LYS A 1 101 ? -8.900 -8.789 33.076 1.00 74.20 133 LYS A N 1
ATOM 778 C CA . LYS A 1 101 ? -9.979 -9.002 34.079 1.00 77.05 133 LYS A CA 1
ATOM 779 C C . LYS A 1 101 ? -10.375 -10.484 34.059 1.00 76.84 133 LYS A C 1
ATOM 780 O O . LYS A 1 101 ? -10.141 -11.149 35.088 1.00 83.60 133 LYS A O 1
ATOM 786 N N . SER A 1 102 ? -10.510 -11.044 32.855 1.00 74.23 134 SER A N 1
ATOM 787 C CA . SER A 1 102 ? -11.016 -12.429 32.675 1.00 75.94 134 SER A CA 1
ATOM 788 C C . SER A 1 102 ? -9.938 -13.450 33.062 1.00 74.34 134 SER A C 1
ATOM 789 O O . SER A 1 102 ? -10.298 -14.473 33.669 1.00 74.55 134 SER A O 1
ATOM 792 N N . LEU A 1 103 ? -8.669 -13.186 32.736 1.00 72.79 135 LEU A N 1
ATOM 793 C CA . LEU A 1 103 ? -7.532 -14.085 33.076 1.00 75.18 135 LEU A CA 1
ATOM 794 C C . LEU A 1 103 ? -7.388 -14.195 34.598 1.00 72.65 135 LEU A C 1
ATOM 795 O O . LEU A 1 103 ? -7.408 -15.332 35.105 1.00 70.93 135 LEU A O 1
ATOM 800 N N . TRP A 1 104 ? -7.536 -13.066 35.295 1.00 73.85 136 TRP A N 1
ATOM 801 C CA . TRP A 1 104 ? -7.407 -12.987 36.774 1.00 69.77 136 TRP A CA 1
ATOM 802 C C . TRP A 1 104 ? -8.546 -13.741 37.471 1.00 72.36 136 TRP A C 1
ATOM 803 O O . TRP A 1 104 ? -8.440 -13.940 38.693 1.00 77.59 136 TRP A O 1
ATOM 814 N N . ASN A 1 105 ? -9.669 -13.969 36.781 1.00 77.47 137 ASN A N 1
ATOM 815 C CA . ASN A 1 105 ? -10.864 -14.629 37.376 1.00 80.64 137 ASN A CA 1
ATOM 816 C C . ASN A 1 105 ? -10.824 -16.136 37.105 1.00 79.21 137 ASN A C 1
ATOM 817 O O . ASN A 1 105 ? -11.723 -16.837 37.607 1.00 81.57 137 ASN A O 1
ATOM 822 N N . ASP A 1 106 ? -9.839 -16.598 36.329 1.00 76.53 138 ASP A N 1
ATOM 823 C CA . ASP A 1 106 ? -9.719 -18.013 35.887 1.00 78.43 138 ASP A CA 1
ATOM 824 C C . ASP A 1 106 ? -9.087 -18.839 37.004 1.00 79.12 138 ASP A C 1
ATOM 825 O O . ASP A 1 106 ? -7.926 -18.631 37.354 1.00 80.30 138 ASP A O 1
ATOM 830 N N . PRO A 1 107 ? -9.862 -19.730 37.660 1.00 77.61 139 PRO A N 1
ATOM 831 C CA . PRO A 1 107 ? -9.328 -20.571 38.733 1.00 80.72 139 PRO A CA 1
ATOM 832 C C . PRO A 1 107 ? -7.936 -21.128 38.398 1.00 76.21 139 PRO A C 1
ATOM 833 O O . PRO A 1 107 ? -7.164 -21.359 39.311 1.00 79.29 139 PRO A O 1
ATOM 837 N N . GLY A 1 108 ? -7.686 -21.374 37.110 1.00 75.49 140 GLY A N 1
ATOM 838 C CA . GLY A 1 108 ? -6.389 -21.853 36.599 1.00 77.66 140 GLY A CA 1
ATOM 839 C C . GLY A 1 108 ? -5.290 -20.848 36.883 1.00 80.58 140 GLY A C 1
ATOM 840 O O . GLY A 1 108 ? -4.274 -21.234 37.497 1.00 87.86 140 GLY A O 1
ATOM 841 N N . ILE A 1 109 ? -5.560 -19.571 36.595 1.00 79.62 141 ILE A N 1
ATOM 842 C CA . ILE A 1 109 ? -4.588 -18.459 36.809 1.00 74.64 141 ILE A CA 1
ATOM 843 C C . ILE A 1 109 ? -4.479 -18.187 38.314 1.00 73.30 141 ILE A C 1
ATOM 844 O O . ILE A 1 109 ? -3.356 -17.907 38.775 1.00 79.30 141 ILE A O 1
ATOM 849 N N . GLN A 1 110 ? -5.535 -18.478 39.077 1.00 72.64 142 GLN A N 1
ATOM 850 C CA . GLN A 1 110 ? -5.521 -18.244 40.545 1.00 74.47 142 GLN A CA 1
ATOM 851 C C . GLN A 1 110 ? -4.655 -19.328 41.196 1.00 80.91 142 GLN A C 1
ATOM 852 O O . GLN A 1 110 ? -3.636 -18.957 41.808 1.00 78.69 142 GLN A O 1
ATOM 858 N N . GLU A 1 111 ? -4.832 -20.572 40.743 1.00 91.31 143 GLU A N 1
ATOM 859 C CA . GLU A 1 111 ? -4.045 -21.751 41.193 1.00 93.00 143 GLU A CA 1
ATOM 860 C C . GLU A 1 111 ? -2.559 -21.486 40.931 1.00 90.50 143 GLU A C 1
ATOM 861 O O . GLU A 1 111 ? -1.749 -21.705 41.848 1.00 100.51 143 GLU A O 1
ATOM 867 N N . CYS A 1 112 ? -2.268 -20.768 39.845 1.00 83.89 144 CYS A N 1
ATOM 868 C CA . CYS A 1 112 ? -0.893 -20.408 39.419 1.00 79.68 144 CYS A CA 1
ATOM 869 C C . CYS A 1 112 ? -0.375 -19.244 40.274 1.00 81.17 144 CYS A C 1
ATOM 870 O O . CYS A 1 112 ? 0.848 -19.193 40.528 1.00 74.73 144 CYS A O 1
ATOM 873 N N . TYR A 1 113 ? -1.240 -18.284 40.616 1.00 75.20 145 TYR A N 1
ATOM 874 C CA . TYR A 1 113 ? -0.858 -17.144 41.490 1.00 78.23 145 TYR A CA 1
ATOM 875 C C . TYR A 1 113 ? -0.373 -17.693 42.837 1.00 77.01 145 TYR A C 1
ATOM 876 O O . TYR A 1 113 ? 0.706 -17.273 43.292 1.00 79.52 145 TYR A O 1
ATOM 885 N N . ASP A 1 114 ? -1.066 -18.707 43.363 1.00 75.72 146 ASP A N 1
ATOM 886 C CA . ASP A 1 114 ? -0.770 -19.355 44.670 1.00 84.55 146 ASP A CA 1
ATOM 887 C C . ASP A 1 114 ? 0.630 -19.982 44.661 1.00 86.65 146 ASP A C 1
ATOM 888 O O . ASP A 1 114 ? 1.315 -19.926 45.707 1.00 90.23 146 ASP A O 1
ATOM 893 N N . ARG A 1 115 ? 1.091 -20.404 43.482 1.00 77.29 147 ARG A N 1
ATOM 894 C CA . ARG A 1 115 ? 2.392 -21.096 43.303 1.00 73.65 147 ARG A CA 1
ATOM 895 C C . ARG A 1 115 ? 3.450 -20.104 42.813 1.00 71.48 147 ARG A C 1
ATOM 896 O O . ARG A 1 115 ? 4.532 -20.584 42.415 1.00 73.49 147 ARG A O 1
ATOM 904 N N . ARG A 1 116 ? 3.258 -18.813 43.109 1.00 69.07 148 ARG A N 1
ATOM 905 C CA . ARG A 1 116 ? 4.156 -17.719 42.647 1.00 68.71 148 ARG A CA 1
ATOM 906 C C . ARG A 1 116 ? 5.555 -17.944 43.222 1.00 73.28 148 ARG A C 1
ATOM 907 O O . ARG A 1 116 ? 6.538 -17.578 42.555 1.00 75.90 148 ARG A O 1
ATOM 915 N N . ARG A 1 117 ? 5.644 -18.648 44.348 1.00 78.34 149 ARG A N 1
ATOM 916 C CA . ARG A 1 117 ? 6.960 -18.954 44.965 1.00 92.10 149 ARG A CA 1
ATOM 917 C C . ARG A 1 117 ? 7.831 -19.729 43.966 1.00 89.42 149 ARG A C 1
ATOM 918 O O . ARG A 1 117 ? 9.028 -19.391 43.913 1.00 88.43 149 ARG A O 1
ATOM 926 N N . GLU A 1 118 ? 7.196 -20.376 42.978 1.00 86.03 150 GLU A N 1
ATOM 927 C CA . GLU A 1 118 ? 7.847 -21.304 42.008 1.00 84.07 150 GLU A CA 1
ATOM 928 C C . GLU A 1 118 ? 8.371 -20.575 40.762 1.00 76.98 150 GLU A C 1
ATOM 929 O O . GLU A 1 118 ? 8.795 -21.286 39.832 1.00 75.21 150 GLU A O 1
ATOM 935 N N . TYR A 1 119 ? 8.104 -19.274 40.621 1.00 74.49 151 TYR A N 1
ATOM 936 C CA . TYR A 1 119 ? 8.623 -18.417 39.518 1.00 77.23 151 TYR A CA 1
ATOM 937 C C . TYR A 1 119 ? 8.734 -16.980 40.036 1.00 68.95 151 TYR A C 1
ATOM 938 O O . TYR A 1 119 ? 8.554 -16.814 41.250 1.00 76.08 151 TYR A O 1
ATOM 947 N N . GLN A 1 120 ? 9.208 -16.039 39.214 1.00 69.20 152 GLN A N 1
ATOM 948 C CA . GLN A 1 120 ? 9.344 -14.603 39.588 1.00 67.06 152 GLN A CA 1
ATOM 949 C C . GLN A 1 120 ? 8.078 -13.824 39.202 1.00 72.88 152 GLN A C 1
ATOM 950 O O . GLN A 1 120 ? 7.832 -13.631 37.994 1.00 74.60 152 GLN A O 1
ATOM 956 N N . LEU A 1 121 ? 7.454 -13.195 40.205 1.00 79.81 153 LEU A N 1
ATOM 957 C CA . LEU A 1 121 ? 6.247 -12.333 40.099 1.00 72.70 153 LEU A CA 1
ATOM 958 C C . LEU A 1 121 ? 6.354 -11.232 41.155 1.00 72.05 153 LEU A C 1
ATOM 959 O O . LEU A 1 121 ? 6.322 -11.570 42.350 1.00 76.58 153 LEU A O 1
ATOM 964 N N . SER A 1 122 ? 6.187 -9.975 40.743 1.00 89.77 154 SER A N 1
ATOM 965 C CA . SER A 1 122 ? 6.303 -8.812 41.658 1.00 84.55 154 SER A CA 1
ATOM 966 C C . SER A 1 122 ? 5.286 -8.939 42.798 1.00 80.28 154 SER A C 1
ATOM 967 O O . SER A 1 122 ? 4.217 -9.548 42.583 1.00 79.92 154 SER A O 1
ATOM 970 N N . ASP A 1 123 ? 5.548 -8.245 43.909 1.00 75.69 155 ASP A N 1
ATOM 971 C CA . ASP A 1 123 ? 4.696 -8.241 45.128 1.00 77.90 155 ASP A CA 1
ATOM 972 C C . ASP A 1 123 ? 3.407 -7.431 44.921 1.00 74.38 155 ASP A C 1
ATOM 973 O O . ASP A 1 123 ? 2.407 -7.736 45.593 1.00 79.19 155 ASP A O 1
ATOM 978 N N . SER A 1 124 ? 3.411 -6.416 44.054 1.00 67.54 156 SER A N 1
ATOM 979 C CA . SER A 1 124 ? 2.223 -5.540 43.882 1.00 73.64 156 SER A CA 1
ATOM 980 C C . SER A 1 124 ? 1.236 -6.112 42.850 1.00 73.84 156 SER A C 1
ATOM 981 O O . SER A 1 124 ? 0.172 -5.500 42.683 1.00 71.79 156 SER A O 1
ATOM 984 N N . THR A 1 125 ? 1.406 -7.376 42.447 1.00 64.48 157 THR A N 1
ATOM 985 C CA . THR A 1 125 ? 0.496 -8.055 41.490 1.00 66.39 157 THR A CA 1
ATOM 986 C C . THR A 1 125 ? -0.956 -7.945 41.972 1.00 64.02 157 THR A C 1
ATOM 987 O O . THR A 1 125 ? -1.744 -7.267 41.292 1.00 78.09 157 THR A O 1
ATOM 991 N N . LYS A 1 126 ? -1.316 -8.684 43.023 1.00 61.73 158 LYS A N 1
ATOM 992 C CA . LYS A 1 126 ? -2.690 -8.764 43.587 1.00 61.25 158 LYS A CA 1
ATOM 993 C C . LYS A 1 126 ? -3.229 -7.365 43.900 1.00 63.35 158 LYS A C 1
ATOM 994 O O . LYS A 1 126 ? -4.425 -7.098 43.657 1.00 80.23 158 LYS A O 1
ATOM 1000 N N . TYR A 1 127 ? -2.360 -6.463 44.343 1.00 59.11 159 TYR A N 1
ATOM 1001 C CA . TYR A 1 127 ? -2.775 -5.108 44.783 1.00 59.95 159 TYR A CA 1
ATOM 1002 C C . TYR A 1 127 ? -3.448 -4.403 43.603 1.00 63.89 159 TYR A C 1
ATOM 1003 O O . TYR A 1 127 ? -4.619 -4.021 43.769 1.00 64.15 159 TYR A O 1
ATOM 1012 N N . TYR A 1 128 ? -2.845 -4.551 42.420 1.00 61.25 160 TYR A N 1
ATOM 1013 C CA . TYR A 1 128 ? -3.232 -3.888 41.152 1.00 60.59 160 TYR A CA 1
ATOM 1014 C C . TYR A 1 128 ? -4.327 -4.695 40.452 1.00 64.45 160 TYR A C 1
ATOM 1015 O O . TYR A 1 128 ? -5.427 -4.138 40.266 1.00 61.73 160 TYR A O 1
ATOM 1024 N N . LEU A 1 129 ? -4.143 -6.014 40.343 1.00 63.87 161 LEU A N 1
ATOM 1025 C CA . LEU A 1 129 ? -5.101 -6.869 39.593 1.00 64.58 161 LEU A CA 1
ATOM 1026 C C . LEU A 1 129 ? -6.479 -6.873 40.266 1.00 66.25 161 LEU A C 1
ATOM 1027 O O . LEU A 1 129 ? -7.491 -6.924 39.529 1.00 81.28 161 LEU A O 1
ATOM 1032 N N . ASN A 1 130 ? -6.527 -6.763 41.597 1.00 63.23 162 ASN A N 1
ATOM 1033 C CA . ASN A 1 130 ? -7.797 -6.705 42.370 1.00 60.83 162 ASN A CA 1
ATOM 1034 C C . ASN A 1 130 ? -8.439 -5.318 42.251 1.00 64.99 162 ASN A C 1
ATOM 1035 O O . ASN A 1 130 ? -9.611 -5.193 42.653 1.00 67.63 162 ASN A O 1
ATOM 1040 N N . ASP A 1 131 ? -7.734 -4.336 41.679 1.00 68.61 163 ASP A N 1
ATOM 1041 C CA . ASP A 1 131 ? -8.263 -2.953 41.519 1.00 73.56 163 ASP A CA 1
ATOM 1042 C C . ASP A 1 131 ? -8.266 -2.539 40.039 1.00 69.04 163 ASP A C 1
ATOM 1043 O O . ASP A 1 131 ? -8.413 -1.328 39.787 1.00 73.89 163 ASP A O 1
ATOM 1048 N N . LEU A 1 132 ? -8.391 -3.490 39.107 1.00 69.87 164 LEU A N 1
ATOM 1049 C CA . LEU A 1 132 ? -8.415 -3.188 37.647 1.00 76.62 164 LEU A CA 1
ATOM 1050 C C . LEU A 1 132 ? -9.469 -2.120 37.311 1.00 77.50 164 LEU A C 1
ATOM 1051 O O . LEU A 1 132 ? -9.169 -1.247 36.468 1.00 70.43 164 LEU A O 1
ATOM 1056 N N . ASP A 1 133 ? -10.716 -2.283 37.764 1.00 73.23 165 ASP A N 1
ATOM 1057 C CA . ASP A 1 133 ? -11.765 -1.278 37.443 1.00 79.41 165 ASP A CA 1
ATOM 1058 C C . ASP A 1 133 ? -11.191 0.125 37.654 1.00 79.55 165 ASP A C 1
ATOM 1059 O O . ASP A 1 133 ? -11.521 1.000 36.836 1.00 83.12 165 ASP A O 1
ATOM 1064 N N . ARG A 1 134 ? -10.689 0.390 38.866 1.00 76.51 166 ARG A N 1
ATOM 1065 C CA . ARG A 1 134 ? -10.197 1.740 39.245 1.00 71.90 166 ARG A CA 1
ATOM 1066 C C . ARG A 1 134 ? -9.029 2.122 38.331 1.00 70.95 166 ARG A C 1
ATOM 1067 O O . ARG A 1 134 ? -9.121 3.197 37.712 1.00 80.83 166 ARG A O 1
ATOM 1075 N N . VAL A 1 135 ? -8.214 1.141 37.944 1.00 67.63 167 VAL A N 1
ATOM 1076 C CA . VAL A 1 135 ? -7.016 1.386 37.089 1.00 73.00 167 VAL A CA 1
ATOM 1077 C C . VAL A 1 135 ? -7.429 1.517 35.615 1.00 73.10 167 VAL A C 1
ATOM 1078 O O . VAL A 1 135 ? -7.066 2.554 35.038 1.00 85.33 167 VAL A O 1
ATOM 1082 N N . ALA A 1 136 ? -8.462 0.795 35.166 1.00 80.12 168 ALA A N 1
ATOM 1083 C CA . ALA A 1 136 ? -8.927 0.818 33.754 1.00 78.71 168 ALA A CA 1
ATOM 1084 C C . ALA A 1 136 ? -9.718 2.097 33.444 1.00 79.44 168 ALA A C 1
ATOM 1085 O O . ALA A 1 136 ? -9.807 2.470 32.256 1.00 81.41 168 ALA A O 1
ATOM 1087 N N . ASP A 1 137 ? -10.474 2.601 34.420 1.00 78.26 169 ASP A N 1
ATOM 1088 C CA . ASP A 1 137 ? -11.288 3.835 34.277 1.00 77.53 169 ASP A CA 1
ATOM 1089 C C . ASP A 1 137 ? -10.499 4.832 33.433 1.00 80.12 169 ASP A C 1
ATOM 1090 O O . ASP A 1 137 ? -9.306 5.022 33.646 1.00 80.25 169 ASP A O 1
ATOM 1095 N N . PRO A 1 138 ? -11.114 5.469 32.413 1.00 85.11 170 PRO A N 1
ATOM 1096 C CA . PRO A 1 138 ? -10.378 6.443 31.610 1.00 88.14 170 PRO A CA 1
ATOM 1097 C C . PRO A 1 138 ? -10.108 7.749 32.372 1.00 85.92 170 PRO A C 1
ATOM 1098 O O . PRO A 1 138 ? -9.312 8.531 31.896 1.00 84.63 170 PRO A O 1
ATOM 1102 N N . SER A 1 139 ? -10.623 7.876 33.598 1.00 84.62 171 SER A N 1
ATOM 1103 C CA . SER A 1 139 ? -10.416 9.062 34.464 1.00 86.95 171 SER A CA 1
ATOM 1104 C C . SER A 1 139 ? -9.429 8.713 35.585 1.00 81.93 171 SER A C 1
ATOM 1105 O O . SER A 1 139 ? -9.078 9.613 36.368 1.00 75.35 171 SER A O 1
ATOM 1107 N N . TYR A 1 140 ? -8.734 7.585 35.427 1.00 79.90 172 TYR A N 1
ATOM 1108 C CA . TYR A 1 140 ? -7.836 7.031 36.473 1.00 78.72 172 TYR A CA 1
ATOM 1109 C C . TYR A 1 140 ? -6.680 7.982 36.795 1.00 77.30 172 TYR A C 1
ATOM 1110 O O . TYR A 1 140 ? -5.876 8.311 35.906 1.00 82.21 172 TYR A O 1
ATOM 1119 N N . LEU A 1 141 ? -6.538 8.314 38.079 1.00 75.50 173 LEU A N 1
ATOM 1120 C CA . LEU A 1 141 ? -5.345 9.024 38.612 1.00 72.46 173 LEU A CA 1
ATOM 1121 C C . LEU A 1 141 ? -4.734 8.158 39.711 1.00 67.62 173 LEU A C 1
ATOM 1122 O O . LEU A 1 141 ? -5.465 7.628 40.544 1.00 63.26 173 LEU A O 1
ATOM 1127 N N . PRO A 1 142 ? -3.460 7.728 39.574 1.00 68.76 174 PRO A N 1
ATOM 1128 C CA . PRO A 1 142 ? -2.814 6.895 40.593 1.00 66.68 174 PRO A CA 1
ATOM 1129 C C . PRO A 1 142 ? -2.808 7.546 41.982 1.00 65.42 174 PRO A C 1
ATOM 1130 O O . PRO A 1 142 ? -2.786 8.766 42.017 1.00 66.80 174 PRO A O 1
ATOM 1134 N N . THR A 1 143 ? -3.271 6.794 42.983 1.00 65.45 175 THR A N 1
ATOM 1135 C CA . THR A 1 143 ? -3.203 7.271 44.390 1.00 69.71 175 THR A CA 1
ATOM 1136 C C . THR A 1 143 ? -1.744 7.203 44.852 1.00 70.85 175 THR A C 1
ATOM 1137 O O . THR A 1 143 ? -1.006 6.348 44.332 1.00 66.27 175 THR A O 1
ATOM 1141 N N . GLN A 1 144 ? -1.428 7.863 45.968 1.00 79.60 176 GLN A N 1
ATOM 1142 C CA . GLN A 1 144 ? -0.042 7.851 46.502 1.00 69.58 176 GLN A CA 1
ATOM 1143 C C . GLN A 1 144 ? 0.350 6.412 46.843 1.00 62.65 176 GLN A C 1
ATOM 1144 O O . GLN A 1 144 ? 1.446 5.996 46.423 1.00 63.51 176 GLN A O 1
ATOM 1150 N N . GLN A 1 145 ? -0.576 5.626 47.399 1.00 63.85 177 GLN A N 1
ATOM 1151 C CA . GLN A 1 145 ? -0.339 4.178 47.676 1.00 58.65 177 GLN A CA 1
ATOM 1152 C C . GLN A 1 145 ? -0.028 3.454 46.364 1.00 59.41 177 GLN A C 1
ATOM 1153 O O . GLN A 1 145 ? 0.718 2.453 46.408 1.00 64.82 177 GLN A O 1
ATOM 1159 N N . ASP A 1 146 ? -0.642 3.896 45.260 1.00 65.63 178 ASP A N 1
ATOM 1160 C CA . ASP A 1 146 ? -0.431 3.336 43.898 1.00 63.71 178 ASP A CA 1
ATOM 1161 C C . ASP A 1 146 ? 1.008 3.611 43.443 1.00 62.78 178 ASP A C 1
ATOM 1162 O O . ASP A 1 146 ? 1.608 2.695 42.842 1.00 58.95 178 ASP A O 1
ATOM 1167 N N . VAL A 1 147 ? 1.582 4.758 43.821 1.00 62.47 179 VAL A N 1
ATOM 1168 C CA . VAL A 1 147 ? 2.979 5.145 43.452 1.00 65.97 179 VAL A CA 1
ATOM 1169 C C . VAL A 1 147 ? 3.973 4.323 44.285 1.00 70.33 179 VAL A C 1
ATOM 1170 O O . VAL A 1 147 ? 5.085 4.024 43.792 1.00 65.79 179 VAL A O 1
ATOM 1174 N N . LEU A 1 148 ? 3.646 4.110 45.561 1.00 70.49 180 LEU A N 1
ATOM 1175 C CA . LEU A 1 148 ? 4.525 3.399 46.522 1.00 60.42 180 LEU A CA 1
ATOM 1176 C C . LEU A 1 148 ? 4.635 1.927 46.123 1.00 62.56 180 LEU A C 1
ATOM 1177 O O . LEU A 1 148 ? 5.740 1.375 46.279 1.00 71.17 180 LEU A O 1
ATOM 1182 N N . ARG A 1 149 ? 3.649 1.426 45.374 1.00 61.70 181 ARG A N 1
ATOM 1183 C CA . ARG A 1 149 ? 3.577 -0.003 44.968 1.00 60.31 181 ARG A CA 1
ATOM 1184 C C . ARG A 1 149 ? 4.263 -0.244 43.621 1.00 58.55 181 ARG A C 1
ATOM 1185 O O . ARG A 1 149 ? 4.403 -1.430 43.267 1.00 61.29 181 ARG A O 1
ATOM 1193 N N . VAL A 1 150 ? 4.401 0.781 42.779 1.00 66.07 182 VAL A N 1
ATOM 1194 C CA . VAL A 1 150 ? 4.908 0.512 41.400 1.00 70.80 182 VAL A CA 1
ATOM 1195 C C . VAL A 1 150 ? 6.280 -0.146 41.538 1.00 66.98 182 VAL A C 1
ATOM 1196 O O . VAL A 1 150 ? 7.041 0.272 42.433 1.00 74.42 182 VAL A O 1
ATOM 1200 N N . ARG A 1 151 ? 6.634 -0.931 40.520 1.00 61.14 183 ARG A N 1
ATOM 1201 C CA . ARG A 1 151 ? 7.947 -1.596 40.360 1.00 61.40 183 ARG A CA 1
ATOM 1202 C C . ARG A 1 151 ? 8.691 -0.957 39.184 1.00 68.28 183 ARG A C 1
ATOM 1203 O O . ARG A 1 151 ? 8.195 -1.054 38.041 1.00 71.26 183 ARG A O 1
ATOM 1211 N N . VAL A 1 152 ? 9.868 -0.389 39.464 1.00 79.70 184 VAL A N 1
ATOM 1212 C CA . VAL A 1 152 ? 10.775 0.224 38.449 1.00 71.18 184 VAL A CA 1
ATOM 1213 C C . VAL A 1 152 ? 12.209 -0.133 38.827 1.00 65.25 184 VAL A C 1
ATOM 1214 O O . VAL A 1 152 ? 12.814 0.483 39.696 1.00 68.82 184 VAL A O 1
ATOM 1218 N N . PRO A 1 153 ? 12.790 -1.190 38.228 1.00 67.40 185 PRO A N 1
ATOM 1219 C CA . PRO A 1 153 ? 14.143 -1.600 38.600 1.00 73.30 185 PRO A CA 1
ATOM 1220 C C . PRO A 1 153 ? 15.100 -0.402 38.621 1.00 67.93 185 PRO A C 1
ATOM 1221 O O . PRO A 1 153 ? 15.105 0.381 37.707 1.00 67.54 185 PRO A O 1
ATOM 1225 N N . THR A 1 154 ? 15.837 -0.261 39.718 1.00 67.85 186 THR A N 1
ATOM 1226 C CA . THR A 1 154 ? 16.889 0.766 39.903 1.00 64.22 186 THR A CA 1
ATOM 1227 C C . THR A 1 154 ? 18.217 0.216 39.370 1.00 61.64 186 THR A C 1
ATOM 1228 O O . THR A 1 154 ? 18.553 -0.945 39.702 1.00 66.82 186 THR A O 1
ATOM 1232 N N . THR A 1 155 ? 18.883 0.968 38.489 1.00 62.65 187 THR A N 1
ATOM 1233 C CA . THR A 1 155 ? 20.275 0.698 38.041 1.00 66.91 187 THR A CA 1
ATOM 1234 C C . THR A 1 155 ? 21.144 1.949 38.229 1.00 68.83 187 THR A C 1
ATOM 1235 O O . THR A 1 155 ? 20.640 3.061 38.008 1.00 71.39 187 THR A O 1
ATOM 1239 N N . GLY A 1 156 ? 22.390 1.763 38.675 1.00 69.15 188 GLY A N 1
ATOM 1240 C CA . GLY A 1 156 ? 23.380 2.841 38.857 1.00 70.69 188 GLY A CA 1
ATOM 1241 C C . GLY A 1 156 ? 23.392 3.353 40.285 1.00 70.84 188 GLY A C 1
ATOM 1242 O O . GLY A 1 156 ? 22.813 2.671 41.157 1.00 72.50 188 GLY A O 1
ATOM 1243 N N . ILE A 1 157 ? 23.774 4.621 40.452 1.00 72.60 189 ILE A N 1
ATOM 1244 C CA . ILE A 1 157 ? 23.920 5.295 41.778 1.00 73.23 189 ILE A CA 1
ATOM 1245 C C . ILE A 1 157 ? 23.223 6.658 41.720 1.00 73.01 189 ILE A C 1
ATOM 1246 O O . ILE A 1 157 ? 23.526 7.446 40.813 1.00 76.40 189 ILE A O 1
ATOM 1251 N N . ILE A 1 158 ? 22.165 6.835 42.507 1.00 72.19 190 ILE A N 1
ATOM 1252 C CA . ILE A 1 158 ? 21.361 8.090 42.492 1.00 74.30 190 ILE A CA 1
ATOM 1253 C C . ILE A 1 158 ? 21.409 8.723 43.885 1.00 73.15 190 ILE A C 1
ATOM 1254 O O . ILE A 1 158 ? 20.846 8.129 44.822 1.00 70.38 190 ILE A O 1
ATOM 1259 N N . GLU A 1 159 ? 21.877 9.970 43.962 1.00 73.76 191 GLU A N 1
ATOM 1260 C CA . GLU A 1 159 ? 21.920 10.744 45.228 1.00 74.05 191 GLU A CA 1
ATOM 1261 C C . GLU A 1 159 ? 20.632 11.564 45.353 1.00 70.48 191 GLU A C 1
ATOM 1262 O O . GLU A 1 159 ? 20.457 12.485 44.541 1.00 72.15 191 GLU A O 1
ATOM 1268 N N . TYR A 1 160 ? 19.889 11.368 46.445 1.00 69.67 192 TYR A N 1
ATOM 1269 C CA . TYR A 1 160 ? 18.689 12.158 46.822 1.00 71.41 192 TYR A CA 1
ATOM 1270 C C . TYR A 1 160 ? 18.938 12.902 48.137 1.00 74.17 192 TYR A C 1
ATOM 1271 O O . TYR A 1 160 ? 18.825 12.319 49.213 1.00 74.25 192 TYR A O 1
ATOM 1280 N N . PRO A 1 161 ? 19.165 14.235 48.123 1.00 73.91 193 PRO A N 1
ATOM 1281 C CA . PRO A 1 161 ? 19.269 15.012 49.357 1.00 79.31 193 PRO A CA 1
ATOM 1282 C C . PRO A 1 161 ? 17.893 15.340 49.955 1.00 78.55 193 PRO A C 1
ATOM 1283 O O . PRO A 1 161 ? 16.997 15.638 49.195 1.00 76.54 193 PRO A O 1
ATOM 1287 N N . PHE A 1 162 ? 17.775 15.308 51.286 1.00 81.71 194 PHE A N 1
ATOM 1288 C CA . PHE A 1 162 ? 16.537 15.666 52.026 1.00 80.81 194 PHE A CA 1
ATOM 1289 C C . PHE A 1 162 ? 16.901 16.560 53.213 1.00 91.91 194 PHE A C 1
ATOM 1290 O O . PHE A 1 162 ? 17.911 16.281 53.900 1.00 98.42 194 PHE A O 1
ATOM 1298 N N . ASP A 1 163 ? 16.200 17.692 53.316 1.00 95.82 195 ASP A N 1
ATOM 1299 C CA . ASP A 1 163 ? 16.382 18.712 54.380 1.00 100.07 195 ASP A CA 1
ATOM 1300 C C . ASP A 1 163 ? 15.471 18.360 55.560 1.00 100.66 195 ASP A C 1
ATOM 1301 O O . ASP A 1 163 ? 14.255 18.256 55.324 1.00 103.84 195 ASP A O 1
ATOM 1306 N N . LEU A 1 164 ? 16.048 17.832 56.644 1.00 104.46 196 LEU A N 1
ATOM 1307 C CA . LEU A 1 164 ? 15.322 17.607 57.923 1.00 107.71 196 LEU A CA 1
ATOM 1308 C C . LEU A 1 164 ? 15.661 18.760 58.878 1.00 113.05 196 LEU A C 1
ATOM 1309 O O . LEU A 1 164 ? 16.148 18.477 59.993 1.00 112.59 196 LEU A O 1
ATOM 1314 N N . GLN A 1 165 ? 15.708 19.979 58.328 1.00 117.03 197 GLN A N 1
ATOM 1315 C CA . GLN A 1 165 ? 15.972 21.242 59.072 1.00 123.38 197 GLN A CA 1
ATOM 1316 C C . GLN A 1 165 ? 17.245 21.094 59.911 1.00 121.22 197 GLN A C 1
ATOM 1317 O O . GLN A 1 165 ? 18.234 21.772 59.579 1.00 121.15 197 GLN A O 1
ATOM 1323 N N . SER A 1 166 ? 17.142 20.387 61.042 1.00 120.85 198 SER A N 1
ATOM 1324 C CA . SER A 1 166 ? 18.252 20.061 61.978 1.00 114.81 198 SER A CA 1
ATOM 1325 C C . SER A 1 166 ? 19.489 19.582 61.207 1.00 110.24 198 SER A C 1
ATOM 1326 O O . SER A 1 166 ? 20.611 19.873 61.657 1.00 107.71 198 SER A O 1
ATOM 1329 N N . VAL A 1 167 ? 19.285 18.850 60.105 1.00 103.79 199 VAL A N 1
ATOM 1330 C CA . VAL A 1 167 ? 20.381 18.246 59.289 1.00 101.82 199 VAL A CA 1
ATOM 1331 C C . VAL A 1 167 ? 19.867 18.024 57.860 1.00 99.31 199 VAL A C 1
ATOM 1332 O O . VAL A 1 167 ? 18.640 18.042 57.665 1.00 99.06 199 VAL A O 1
ATOM 1336 N N . ILE A 1 168 ? 20.776 17.783 56.912 1.00 94.72 200 ILE A N 1
ATOM 1337 C CA . ILE A 1 168 ? 20.469 17.477 55.485 1.00 92.43 200 ILE A CA 1
ATOM 1338 C C . ILE A 1 168 ? 21.073 16.109 55.167 1.00 91.69 200 ILE A C 1
ATOM 1339 O O . ILE A 1 168 ? 22.309 15.987 55.269 1.00 90.01 200 ILE A O 1
ATOM 1344 N N . PHE A 1 169 ? 20.216 15.098 54.999 1.00 89.03 201 PHE A N 1
ATOM 1345 C CA . PHE A 1 169 ? 20.658 13.714 54.687 1.00 91.52 201 PHE A CA 1
ATOM 1346 C C . PHE A 1 169 ? 20.715 13.521 53.172 1.00 92.72 201 PHE A C 1
ATOM 1347 O O . PHE A 1 169 ? 19.659 13.595 52.505 1.00 92.33 201 PHE A O 1
ATOM 1355 N N . ARG A 1 170 ? 21.909 13.192 52.675 1.00 90.33 202 ARG A N 1
ATOM 1356 C CA . ARG A 1 170 ? 22.143 12.828 51.255 1.00 89.79 202 ARG A CA 1
ATOM 1357 C C . ARG A 1 170 ? 22.028 11.304 51.134 1.00 83.10 202 ARG A C 1
ATOM 1358 O O . ARG A 1 170 ? 22.979 10.605 51.537 1.00 78.71 202 ARG A O 1
ATOM 1366 N N . MET A 1 171 ? 20.812 10.815 50.879 1.00 79.64 203 MET A N 1
ATOM 1367 C CA . MET A 1 171 ? 20.517 9.359 50.782 1.00 84.12 203 MET A CA 1
ATOM 1368 C C . MET A 1 171 ? 20.914 8.854 49.392 1.00 79.70 203 MET A C 1
ATOM 1369 O O . MET A 1 171 ? 20.825 9.646 48.442 1.00 84.14 203 MET A O 1
ATOM 1374 N N . VAL A 1 172 ? 21.615 7.720 49.335 1.00 76.07 204 VAL A N 1
ATOM 1375 C CA . VAL A 1 172 ? 22.115 7.165 48.044 1.00 74.80 204 VAL A CA 1
ATOM 1376 C C . VAL A 1 172 ? 21.400 5.844 47.765 1.00 76.20 204 VAL A C 1
ATOM 1377 O O . VAL A 1 172 ? 21.456 4.954 48.634 1.00 79.21 204 VAL A O 1
ATOM 1381 N N . ASP A 1 173 ? 20.561 5.843 46.726 1.00 74.05 205 ASP A N 1
ATOM 1382 C CA . ASP A 1 173 ? 19.830 4.646 46.236 1.00 75.94 205 ASP A CA 1
ATOM 1383 C C . ASP A 1 173 ? 20.706 3.988 45.167 1.00 74.69 205 ASP A C 1
ATOM 1384 O O . ASP A 1 173 ? 21.517 4.712 44.549 1.00 73.75 205 ASP A O 1
ATOM 1389 N N . VAL A 1 174 ? 20.763 2.654 45.181 1.00 72.67 206 VAL A N 1
ATOM 1390 C CA . VAL A 1 174 ? 21.607 1.860 44.239 1.00 71.83 206 VAL A CA 1
ATOM 1391 C C . VAL A 1 174 ? 20.811 0.653 43.727 1.00 71.75 206 VAL A C 1
ATOM 1392 O O . VAL A 1 174 ? 19.658 0.433 44.157 1.00 68.16 206 VAL A O 1
ATOM 1396 N N . GLY A 1 175 ? 21.378 -0.060 42.757 1.00 73.51 207 GLY A N 1
ATOM 1397 C CA . GLY A 1 175 ? 20.803 -1.329 42.281 1.00 73.00 207 GLY A CA 1
ATOM 1398 C C . GLY A 1 175 ? 21.224 -2.463 43.197 1.00 68.80 207 GLY A C 1
ATOM 1399 O O . GLY A 1 175 ? 22.339 -2.367 43.745 1.00 73.00 207 GLY A O 1
ATOM 1400 N N . GLY A 1 176 ? 20.317 -3.410 43.461 1.00 64.57 208 GLY A N 1
ATOM 1401 C CA . GLY A 1 176 ? 20.549 -4.579 44.333 1.00 72.22 208 GLY A CA 1
ATOM 1402 C C . GLY A 1 176 ? 21.035 -5.808 43.577 1.00 70.79 208 GLY A C 1
ATOM 1403 O O . GLY A 1 176 ? 21.816 -6.598 44.144 1.00 71.69 208 GLY A O 1
ATOM 1404 N N . GLN A 1 177 ? 20.640 -5.978 42.316 1.00 69.26 209 GLN A N 1
ATOM 1405 C CA . GLN A 1 177 ? 21.079 -7.173 41.543 1.00 70.45 209 GLN A CA 1
ATOM 1406 C C . GLN A 1 177 ? 22.608 -7.315 41.644 1.00 70.48 209 GLN A C 1
ATOM 1407 O O . GLN A 1 177 ? 23.293 -6.314 41.907 1.00 67.63 209 GLN A O 1
ATOM 1413 N N . ARG A 1 178 ? 23.122 -8.546 41.581 1.00 74.66 210 ARG A N 1
ATOM 1414 C CA . ARG A 1 178 ? 24.575 -8.842 41.693 1.00 75.38 210 ARG A CA 1
ATOM 1415 C C . ARG A 1 178 ? 25.389 -7.889 40.809 1.00 79.26 210 ARG A C 1
ATOM 1416 O O . ARG A 1 178 ? 26.497 -7.520 41.244 1.00 87.69 210 ARG A O 1
ATOM 1424 N N . SER A 1 179 ? 25.016 -7.737 39.534 1.00 76.05 211 SER A N 1
ATOM 1425 C CA . SER A 1 179 ? 25.783 -6.919 38.555 1.00 77.08 211 SER A CA 1
ATOM 1426 C C . SER A 1 179 ? 25.889 -5.478 39.062 1.00 76.95 211 SER A C 1
ATOM 1427 O O . SER A 1 179 ? 26.950 -4.854 38.874 1.00 85.56 211 SER A O 1
ATOM 1430 N N . GLU A 1 180 ? 24.856 -4.995 39.754 1.00 74.51 212 GLU A N 1
ATOM 1431 C CA . GLU A 1 180 ? 24.802 -3.599 40.262 1.00 76.01 212 GLU A CA 1
ATOM 1432 C C . GLU A 1 180 ? 25.840 -3.399 41.370 1.00 76.11 212 GLU A C 1
ATOM 1433 O O . GLU A 1 180 ? 26.371 -2.278 41.467 1.00 82.70 212 GLU A O 1
ATOM 1439 N N . ARG A 1 181 ? 26.250 -4.478 42.043 1.00 76.11 213 ARG A N 1
ATOM 1440 C CA . ARG A 1 181 ? 27.111 -4.380 43.250 1.00 76.46 213 ARG A CA 1
ATOM 1441 C C . ARG A 1 181 ? 28.567 -4.091 42.868 1.00 75.56 213 ARG A C 1
ATOM 1442 O O . ARG A 1 181 ? 29.222 -3.416 43.665 1.00 76.20 213 ARG A O 1
ATOM 1450 N N . ARG A 1 182 ? 28.914 -4.210 41.586 1.00 81.06 214 ARG A N 1
ATOM 1451 C CA . ARG A 1 182 ? 30.290 -3.891 41.117 1.00 86.85 214 ARG A CA 1
ATOM 1452 C C . ARG A 1 182 ? 30.459 -2.367 41.086 1.00 83.69 214 ARG A C 1
ATOM 1453 O O . ARG A 1 182 ? 31.577 -1.893 40.785 1.00 85.36 214 ARG A O 1
ATOM 1461 N N . LYS A 1 183 ? 29.342 -1.642 41.159 1.00 81.45 215 LYS A N 1
ATOM 1462 C CA . LYS A 1 183 ? 29.327 -0.160 41.035 1.00 82.48 215 LYS A CA 1
ATOM 1463 C C . LYS A 1 183 ? 29.448 0.471 42.425 1.00 80.38 215 LYS A C 1
ATOM 1464 O O . LYS A 1 183 ? 29.774 1.669 42.481 1.00 84.75 215 LYS A O 1
ATOM 1470 N N . TRP A 1 184 ? 28.826 -0.180 43.411 1.00 77.82 216 TRP A N 1
ATOM 1471 C CA . TRP A 1 184 ? 28.724 0.263 44.827 1.00 79.23 216 TRP A CA 1
ATOM 1472 C C . TRP A 1 184 ? 29.983 0.992 45.314 1.00 81.21 216 TRP A C 1
ATOM 1473 O O . TRP A 1 184 ? 29.826 2.099 45.846 1.00 78.79 216 TRP A O 1
ATOM 1484 N N . ILE A 1 185 ? 31.174 0.506 44.959 1.00 83.96 217 ILE A N 1
ATOM 1485 C CA . ILE A 1 185 ? 32.472 1.071 45.434 1.00 94.15 217 ILE A CA 1
ATOM 1486 C C . ILE A 1 185 ? 32.596 2.548 45.042 1.00 86.74 217 ILE A C 1
ATOM 1487 O O . ILE A 1 185 ? 33.254 3.287 45.792 1.00 86.52 217 ILE A O 1
ATOM 1492 N N . HIS A 1 186 ? 31.777 3.020 44.103 1.00 83.93 218 HIS A N 1
ATOM 1493 C CA . HIS A 1 186 ? 31.853 4.418 43.600 1.00 84.54 218 HIS A CA 1
ATOM 1494 C C . HIS A 1 186 ? 30.947 5.357 44.405 1.00 83.36 218 HIS A C 1
ATOM 1495 O O . HIS A 1 186 ? 30.917 6.548 44.064 1.00 81.90 218 HIS A O 1
ATOM 1502 N N . CYS A 1 187 ? 30.403 4.891 45.534 1.00 86.92 219 CYS A N 1
ATOM 1503 C CA . CYS A 1 187 ? 29.597 5.717 46.474 1.00 86.65 219 CYS A CA 1
ATOM 1504 C C . CYS A 1 187 ? 29.979 5.407 47.930 1.00 86.93 219 CYS A C 1
ATOM 1505 O O . CYS A 1 187 ? 29.279 5.898 48.836 1.00 82.41 219 CYS A O 1
ATOM 1508 N N . PHE A 1 188 ? 31.176 4.856 48.153 1.00 90.42 220 PHE A N 1
ATOM 1509 C CA . PHE A 1 188 ? 31.643 4.385 49.486 1.00 93.98 220 PHE A CA 1
ATOM 1510 C C . PHE A 1 188 ? 32.447 5.469 50.214 1.00 92.07 220 PHE A C 1
ATOM 1511 O O . PHE A 1 188 ? 32.599 5.348 51.437 1.00 89.53 220 PHE A O 1
ATOM 1519 N N . GLU A 1 189 ? 32.849 6.529 49.506 1.00 97.38 221 GLU A N 1
ATOM 1520 C CA . GLU A 1 189 ? 33.666 7.650 50.048 1.00 96.51 221 GLU A CA 1
ATOM 1521 C C . GLU A 1 189 ? 32.814 8.529 50.972 1.00 92.94 221 GLU A C 1
ATOM 1522 O O . GLU A 1 189 ? 31.619 8.712 50.673 1.00 87.29 221 GLU A O 1
ATOM 1528 N N . ASN A 1 190 ? 33.332 8.778 52.179 1.00 98.33 222 ASN A N 1
ATOM 1529 C CA . ASN A 1 190 ? 32.746 9.656 53.227 1.00 99.42 222 ASN A CA 1
ATOM 1530 C C . ASN A 1 190 ? 31.298 9.246 53.519 1.00 94.53 222 ASN A C 1
ATOM 1531 O O . ASN A 1 190 ? 30.432 10.146 53.525 1.00 94.81 222 ASN A O 1
ATOM 1536 N N . VAL A 1 191 ? 31.102 8.035 54.048 1.00 91.93 223 VAL A N 1
ATOM 1537 C CA . VAL A 1 191 ? 29.755 7.502 54.412 1.00 91.41 223 VAL A CA 1
ATOM 1538 C C . VAL A 1 191 ? 29.575 7.625 55.928 1.00 92.96 223 VAL A C 1
ATOM 1539 O O . VAL A 1 191 ? 30.423 7.089 56.665 1.00 98.08 223 VAL A O 1
ATOM 1543 N N . THR A 1 192 ? 28.423 8.143 56.365 1.00 89.23 224 THR A N 1
ATOM 1544 C CA . THR A 1 192 ? 28.086 8.356 57.799 1.00 87.25 224 THR A CA 1
ATOM 1545 C C . THR A 1 192 ? 27.350 7.120 58.323 1.00 87.55 224 THR A C 1
ATOM 1546 O O . THR A 1 192 ? 27.707 6.613 59.403 1.00 83.86 224 THR A O 1
ATOM 1550 N N . SER A 1 193 ? 26.349 6.649 57.578 1.00 91.89 225 SER A N 1
ATOM 1551 C CA . SER A 1 193 ? 25.575 5.440 57.958 1.00 91.48 225 SER A CA 1
ATOM 1552 C C . SER A 1 193 ? 25.119 4.676 56.715 1.00 88.30 225 SER A C 1
ATOM 1553 O O . SER A 1 193 ? 25.256 5.223 55.604 1.00 88.68 225 SER A O 1
ATOM 1556 N N . ILE A 1 194 ? 24.979 3.362 56.884 1.00 91.51 226 ILE A N 1
ATOM 1557 C CA . ILE A 1 194 ? 24.461 2.445 55.828 1.00 91.20 226 ILE A CA 1
ATOM 1558 C C . ILE A 1 194 ? 23.225 1.762 56.411 1.00 88.31 226 ILE A C 1
ATOM 1559 O O . ILE A 1 194 ? 23.305 1.396 57.596 1.00 90.39 226 ILE A O 1
ATOM 1564 N N . MET A 1 195 ? 22.075 2.104 55.831 1.00 82.29 227 MET A N 1
ATOM 1565 C CA . MET A 1 195 ? 20.769 1.497 56.186 1.00 82.35 227 MET A CA 1
ATOM 1566 C C . MET A 1 195 ? 20.525 0.318 55.237 1.00 79.63 227 MET A C 1
ATOM 1567 O O . MET A 1 195 ? 20.583 0.528 54.007 1.00 76.75 227 MET A O 1
ATOM 1572 N N . PHE A 1 196 ? 20.572 -0.901 55.776 1.00 72.94 228 PHE A N 1
ATOM 1573 C CA . PHE A 1 196 ? 20.457 -2.147 54.972 1.00 71.08 228 PHE A CA 1
ATOM 1574 C C . PHE A 1 196 ? 19.011 -2.658 55.001 1.00 70.25 228 PHE A C 1
ATOM 1575 O O . PHE A 1 196 ? 18.411 -2.687 56.095 1.00 73.13 228 PHE A O 1
ATOM 1583 N N . LEU A 1 197 ? 18.393 -2.838 53.830 1.00 71.03 229 LEU A N 1
ATOM 1584 C CA . LEU A 1 197 ? 17.036 -3.442 53.746 1.00 71.60 229 LEU A CA 1
ATOM 1585 C C . LEU A 1 197 ? 17.137 -4.933 53.397 1.00 72.36 229 LEU A C 1
ATOM 1586 O O . LEU A 1 197 ? 17.990 -5.289 52.560 1.00 69.29 229 LEU A O 1
ATOM 1591 N N . VAL A 1 198 ? 16.416 -5.772 54.144 1.00 70.25 230 VAL A N 1
ATOM 1592 C CA . VAL A 1 198 ? 16.211 -7.212 53.821 1.00 73.19 230 VAL A CA 1
ATOM 1593 C C . VAL A 1 198 ? 14.701 -7.470 53.742 1.00 74.16 230 VAL A C 1
ATOM 1594 O O . VAL A 1 198 ? 13.935 -6.685 54.329 1.00 75.60 230 VAL A O 1
ATOM 1598 N N . ALA A 1 199 ? 14.295 -8.262 52.748 1.00 75.97 231 ALA A N 1
ATOM 1599 C CA . ALA A 1 199 ? 12.898 -8.711 52.550 1.00 71.78 231 ALA A CA 1
ATOM 1600 C C . ALA A 1 199 ? 12.602 -9.910 53.462 1.00 67.88 231 ALA A C 1
ATOM 1601 O O . ALA A 1 199 ? 13.079 -11.016 53.162 1.00 65.54 231 ALA A O 1
ATOM 1603 N N . LEU A 1 200 ? 11.700 -9.735 54.429 1.00 65.29 232 LEU A N 1
ATOM 1604 C CA . LEU A 1 200 ? 11.322 -10.810 55.379 1.00 66.36 232 LEU A CA 1
ATOM 1605 C C . LEU A 1 200 ? 10.546 -11.905 54.645 1.00 66.80 232 LEU A C 1
ATOM 1606 O O . LEU A 1 200 ? 10.669 -13.073 55.033 1.00 72.83 232 LEU A O 1
ATOM 1611 N N . SER A 1 201 ? 10.018 -11.575 53.469 1.00 77.11 233 SER A N 1
ATOM 1612 C CA . SER A 1 201 ? 9.098 -12.454 52.707 1.00 73.51 233 SER A CA 1
ATOM 1613 C C . SER A 1 201 ? 9.880 -13.400 51.794 1.00 74.01 233 SER A C 1
ATOM 1614 O O . SER A 1 201 ? 9.291 -14.391 51.339 1.00 88.12 233 SER A O 1
ATOM 1617 N N . GLU A 1 202 ? 11.157 -13.110 51.540 1.00 73.04 234 GLU A N 1
ATOM 1618 C CA . GLU A 1 202 ? 11.957 -13.806 50.498 1.00 76.76 234 GLU A CA 1
ATOM 1619 C C . GLU A 1 202 ? 12.651 -15.054 51.059 1.00 79.99 234 GLU A C 1
ATOM 1620 O O . GLU A 1 202 ? 13.423 -15.669 50.300 1.00 76.04 234 GLU A O 1
ATOM 1626 N N . TYR A 1 203 ? 12.252 -15.540 52.238 1.00 80.35 235 TYR A N 1
ATOM 1627 C CA . TYR A 1 203 ? 12.898 -16.707 52.894 1.00 86.02 235 TYR A CA 1
ATOM 1628 C C . TYR A 1 203 ? 12.637 -17.984 52.082 1.00 88.69 235 TYR A C 1
ATOM 1629 O O . TYR A 1 203 ? 13.518 -18.868 52.103 1.00 83.66 235 TYR A O 1
ATOM 1638 N N . ASP A 1 204 ? 11.572 -18.026 51.272 1.00 80.97 236 ASP A N 1
ATOM 1639 C CA . ASP A 1 204 ? 11.236 -19.221 50.447 1.00 87.69 236 ASP A CA 1
ATOM 1640 C C . ASP A 1 204 ? 11.298 -18.882 48.953 1.00 88.40 236 ASP A C 1
ATOM 1641 O O . ASP A 1 204 ? 10.800 -19.695 48.150 1.00 84.90 236 ASP A O 1
ATOM 1646 N N . GLN A 1 205 ? 12.076 -17.860 48.587 1.00 83.98 237 GLN A N 1
ATOM 1647 C CA . GLN A 1 205 ? 12.234 -17.424 47.177 1.00 76.28 237 GLN A CA 1
ATOM 1648 C C . GLN A 1 205 ? 13.688 -17.607 46.739 1.00 76.98 237 GLN A C 1
ATOM 1649 O O . GLN A 1 205 ? 14.573 -17.628 47.628 1.00 78.37 237 GLN A O 1
ATOM 1655 N N . VAL A 1 206 ? 13.918 -17.531 45.423 1.00 74.28 238 VAL A N 1
ATOM 1656 C CA . VAL A 1 206 ? 15.263 -17.626 44.784 1.00 72.81 238 VAL A CA 1
ATOM 1657 C C . VAL A 1 206 ? 15.550 -16.323 44.028 1.00 73.57 238 VAL A C 1
ATOM 1658 O O . VAL A 1 206 ? 14.595 -15.674 43.536 1.00 65.78 238 VAL A O 1
ATOM 1662 N N . LEU A 1 207 ? 16.835 -16.070 43.768 1.00 72.27 239 LEU A N 1
ATOM 1663 C CA . LEU A 1 207 ? 17.293 -14.839 43.070 1.00 71.87 239 LEU A CA 1
ATOM 1664 C C . LEU A 1 207 ? 16.802 -14.841 41.619 1.00 68.76 239 LEU A C 1
ATOM 1665 O O . LEU A 1 207 ? 16.842 -15.901 40.990 1.00 77.64 239 LEU A O 1
ATOM 1670 N N . VAL A 1 208 ? 16.651 -13.652 41.039 1.00 72.46 240 VAL A N 1
ATOM 1671 C CA . VAL A 1 208 ? 16.321 -13.483 39.596 1.00 74.98 240 VAL A CA 1
ATOM 1672 C C . VAL A 1 208 ? 17.638 -13.664 38.833 1.00 82.31 240 VAL A C 1
ATOM 1673 O O . VAL A 1 208 ? 17.647 -14.511 37.917 1.00 96.33 240 VAL A O 1
ATOM 1677 N N . GLU A 1 209 ? 18.741 -13.334 39.509 1.00 75.50 241 GLU A N 1
ATOM 1678 C CA . GLU A 1 209 ? 20.120 -13.462 38.968 1.00 78.85 241 GLU A CA 1
ATOM 1679 C C . GLU A 1 209 ? 20.492 -14.946 38.822 1.00 81.51 241 GLU A C 1
ATOM 1680 O O . GLU A 1 209 ? 21.533 -15.211 38.183 1.00 79.67 241 GLU A O 1
ATOM 1686 N N . SER A 1 210 ? 19.984 -15.771 39.745 1.00 84.62 242 SER A N 1
ATOM 1687 C CA . SER A 1 210 ? 20.340 -17.209 39.916 1.00 87.48 242 SER A CA 1
ATOM 1688 C C . SER A 1 210 ? 19.215 -17.940 40.657 1.00 87.02 242 SER A C 1
ATOM 1689 O O . SER A 1 210 ? 19.284 -17.961 41.905 1.00 82.09 242 SER A O 1
ATOM 1692 N N . ASP A 1 211 ? 18.513 -18.824 39.941 1.00 89.70 243 ASP A N 1
ATOM 1693 C CA . ASP A 1 211 ? 17.231 -19.438 40.386 1.00 93.62 243 ASP A CA 1
ATOM 1694 C C . ASP A 1 211 ? 17.437 -20.706 41.223 1.00 89.21 243 ASP A C 1
ATOM 1695 O O . ASP A 1 211 ? 16.408 -21.267 41.643 1.00 87.51 243 ASP A O 1
ATOM 1700 N N . ASN A 1 212 ? 18.671 -21.036 41.616 1.00 89.31 244 ASN A N 1
ATOM 1701 C CA . ASN A 1 212 ? 18.924 -22.192 42.521 1.00 101.27 244 ASN A CA 1
ATOM 1702 C C . ASN A 1 212 ? 19.534 -21.702 43.841 1.00 96.41 244 ASN A C 1
ATOM 1703 O O . ASN A 1 212 ? 19.544 -22.512 44.783 1.00 96.64 244 ASN A O 1
ATOM 1708 N N . GLU A 1 213 ? 19.643 -20.380 44.010 1.00 92.35 245 GLU A N 1
ATOM 1709 C CA . GLU A 1 213 ? 20.222 -19.732 45.218 1.00 89.04 245 GLU A CA 1
ATOM 1710 C C . GLU A 1 213 ? 19.132 -18.929 45.937 1.00 80.57 245 GLU A C 1
ATOM 1711 O O . GLU A 1 213 ? 18.595 -18.001 45.320 1.00 75.85 245 GLU A O 1
ATOM 1717 N N . ASN A 1 214 ? 19.047 -19.106 47.260 1.00 77.52 246 ASN A N 1
ATOM 1718 C CA . ASN A 1 214 ? 17.981 -18.575 48.150 1.00 74.26 246 ASN A CA 1
ATOM 1719 C C . ASN A 1 214 ? 18.248 -17.093 48.428 1.00 76.49 246 ASN A C 1
ATOM 1720 O O . ASN A 1 214 ? 19.421 -16.717 48.632 1.00 79.02 246 ASN A O 1
ATOM 1725 N N . ARG A 1 215 ? 17.198 -16.282 48.296 1.00 74.46 247 ARG A N 1
ATOM 1726 C CA . ARG A 1 215 ? 17.250 -14.800 48.369 1.00 76.01 247 ARG A CA 1
ATOM 1727 C C . ARG A 1 215 ? 17.740 -14.333 49.743 1.00 79.29 247 ARG A C 1
ATOM 1728 O O . ARG A 1 215 ? 18.408 -13.280 49.779 1.00 80.49 247 ARG A O 1
ATOM 1736 N N . MET A 1 216 ? 17.138 -14.869 50.810 1.00 77.07 248 MET A N 1
ATOM 1737 C CA . MET A 1 216 ? 17.453 -14.493 52.213 1.00 75.83 248 MET A CA 1
ATOM 1738 C C . MET A 1 216 ? 18.879 -14.946 52.545 1.00 76.74 248 MET A C 1
ATOM 1739 O O . MET A 1 216 ? 19.621 -14.148 53.121 1.00 75.51 248 MET A O 1
ATOM 1744 N N . GLU A 1 217 ? 19.338 -16.031 51.925 1.00 80.50 249 GLU A N 1
ATOM 1745 C CA . GLU A 1 217 ? 20.732 -16.505 52.110 1.00 86.06 249 GLU A CA 1
ATOM 1746 C C . GLU A 1 217 ? 21.679 -15.457 51.511 1.00 85.01 249 GLU A C 1
ATOM 1747 O O . GLU A 1 217 ? 22.622 -15.051 52.205 1.00 95.66 249 GLU A O 1
ATOM 1753 N N . GLU A 1 218 ? 21.269 -14.840 50.403 1.00 85.73 250 GLU A N 1
ATOM 1754 C CA . GLU A 1 218 ? 22.034 -13.803 49.655 1.00 83.10 250 GLU A CA 1
ATOM 1755 C C . GLU A 1 218 ? 22.115 -12.529 50.509 1.00 78.62 250 GLU A C 1
ATOM 1756 O O . GLU A 1 218 ? 23.229 -11.993 50.659 1.00 76.11 250 GLU A O 1
ATOM 1762 N N . SER A 1 219 ? 20.973 -11.950 50.893 1.00 75.01 251 SER A N 1
ATOM 1763 C CA . SER A 1 219 ? 20.972 -10.696 51.693 1.00 83.03 251 SER A CA 1
ATOM 1764 C C . SER A 1 219 ? 21.781 -10.901 52.986 1.00 80.55 251 SER A C 1
ATOM 1765 O O . SER A 1 219 ? 22.802 -10.202 53.113 1.00 79.54 251 SER A O 1
ATOM 1768 N N . LYS A 1 220 ? 21.614 -12.060 53.632 1.00 80.19 252 LYS A N 1
ATOM 1769 C CA . LYS A 1 220 ? 22.325 -12.465 54.876 1.00 80.45 252 LYS A CA 1
ATOM 1770 C C . LYS A 1 220 ? 23.839 -12.378 54.644 1.00 78.64 252 LYS A C 1
ATOM 1771 O O . LYS A 1 220 ? 24.522 -11.610 55.348 1.00 79.49 252 LYS A O 1
ATOM 1777 N N . ALA A 1 221 ? 24.346 -13.032 53.602 1.00 79.62 253 ALA A N 1
ATOM 1778 C CA . ALA A 1 221 ? 25.791 -13.036 53.281 1.00 83.59 253 ALA A CA 1
ATOM 1779 C C . ALA A 1 221 ? 26.252 -11.620 52.914 1.00 80.96 253 ALA A C 1
ATOM 1780 O O . ALA A 1 221 ? 27.376 -11.256 53.304 1.00 82.73 253 ALA A O 1
ATOM 1782 N N . LEU A 1 222 ? 25.454 -10.866 52.152 1.00 76.47 254 LEU A N 1
ATOM 1783 C CA . LEU A 1 222 ? 25.824 -9.498 51.701 1.00 76.43 254 LEU A CA 1
ATOM 1784 C C . LEU A 1 222 ? 25.960 -8.572 52.915 1.00 77.10 254 LEU A C 1
ATOM 1785 O O . LEU A 1 222 ? 27.026 -7.947 53.057 1.00 80.15 254 LEU A O 1
ATOM 1790 N N . PHE A 1 223 ? 25.034 -8.675 53.871 1.00 76.13 255 PHE A N 1
ATOM 1791 C CA . PHE A 1 223 ? 25.035 -7.869 55.118 1.00 78.86 255 PHE A CA 1
ATOM 1792 C C . PHE A 1 223 ? 26.271 -8.204 55.965 1.00 85.10 255 PHE A C 1
ATOM 1793 O O . PHE A 1 223 ? 26.983 -7.281 56.404 1.00 88.73 255 PHE A O 1
ATOM 1801 N N . ARG A 1 224 ? 26.453 -9.488 56.281 1.00 85.32 256 ARG A N 1
ATOM 1802 C CA . ARG A 1 224 ? 27.550 -9.981 57.153 1.00 90.07 256 ARG A CA 1
ATOM 1803 C C . ARG A 1 224 ? 28.908 -9.585 56.565 1.00 91.40 256 ARG A C 1
ATOM 1804 O O . ARG A 1 224 ? 29.846 -9.338 57.361 1.00 89.34 256 ARG A O 1
ATOM 1812 N N . THR A 1 225 ? 28.945 -9.364 55.247 1.00 87.82 257 THR A N 1
ATOM 1813 C CA . THR A 1 225 ? 30.177 -9.030 54.485 1.00 91.94 257 THR A CA 1
ATOM 1814 C C . THR A 1 225 ? 30.444 -7.522 54.557 1.00 93.80 257 THR A C 1
ATOM 1815 O O . THR A 1 225 ? 31.360 -7.140 55.314 1.00 108.99 257 THR A O 1
ATOM 1819 N N . ILE A 1 226 ? 29.431 -6.741 54.174 1.00 92.53 258 ILE A N 1
ATOM 1820 C CA . ILE A 1 226 ? 29.502 -5.264 53.966 1.00 91.38 258 ILE A CA 1
ATOM 1821 C C . ILE A 1 226 ? 29.826 -4.527 55.275 1.00 89.74 258 ILE A C 1
ATOM 1822 O O . ILE A 1 226 ? 30.595 -3.553 55.200 1.00 95.26 258 ILE A O 1
ATOM 1827 N N . ILE A 1 227 ? 29.422 -5.044 56.440 1.00 86.05 259 ILE A N 1
ATOM 1828 C CA . ILE A 1 227 ? 29.628 -4.356 57.752 1.00 91.66 259 ILE A CA 1
ATOM 1829 C C . ILE A 1 227 ? 31.071 -4.549 58.251 1.00 98.65 259 ILE A C 1
ATOM 1830 O O . ILE A 1 227 ? 31.489 -3.782 59.149 1.00 97.53 259 ILE A O 1
ATOM 1835 N N . THR A 1 228 ? 31.880 -5.333 57.530 1.00 99.43 260 THR A N 1
ATOM 1836 C CA . THR A 1 228 ? 33.302 -5.602 57.878 1.00 101.81 260 THR A CA 1
ATOM 1837 C C . THR A 1 228 ? 34.222 -4.912 56.864 1.00 104.45 260 THR A C 1
ATOM 1838 O O . THR A 1 228 ? 35.374 -5.347 56.732 1.00 106.82 260 THR A O 1
ATOM 1842 N N . TYR A 1 229 ? 33.703 -3.959 56.086 1.00 103.93 261 TYR A N 1
ATOM 1843 C CA . TYR A 1 229 ? 34.511 -3.206 55.090 1.00 104.23 261 TYR A CA 1
ATOM 1844 C C . TYR A 1 229 ? 35.086 -1.951 55.742 1.00 98.15 261 TYR A C 1
ATOM 1845 O O . TYR A 1 229 ? 34.402 -1.267 56.501 1.00 91.70 261 TYR A O 1
ATOM 1854 N N . PRO A 1 230 ? 36.267 -1.490 55.274 1.00 101.04 262 PRO A N 1
ATOM 1855 C CA . PRO A 1 230 ? 36.989 -0.409 55.946 1.00 110.70 262 PRO A CA 1
ATOM 1856 C C . PRO A 1 230 ? 36.353 0.975 55.748 1.00 108.02 262 PRO A C 1
ATOM 1857 O O . PRO A 1 230 ? 36.384 1.745 56.691 1.00 106.11 262 PRO A O 1
ATOM 1861 N N . TRP A 1 231 ? 35.574 1.161 54.679 1.00 103.98 263 TRP A N 1
ATOM 1862 C CA . TRP A 1 231 ? 34.881 2.452 54.412 1.00 104.04 263 TRP A CA 1
ATOM 1863 C C . TRP A 1 231 ? 33.849 2.733 55.510 1.00 103.24 263 TRP A C 1
ATOM 1864 O O . TRP A 1 231 ? 33.365 3.883 55.564 1.00 105.60 263 TRP A O 1
ATOM 1875 N N . PHE A 1 232 ? 33.486 1.720 56.306 1.00 103.08 264 PHE A N 1
ATOM 1876 C CA . PHE A 1 232 ? 32.349 1.790 57.262 1.00 102.89 264 PHE A CA 1
ATOM 1877 C C . PHE A 1 232 ? 32.773 1.557 58.718 1.00 104.00 264 PHE A C 1
ATOM 1878 O O . PHE A 1 232 ? 31.857 1.557 59.561 1.00 101.56 264 PHE A O 1
ATOM 1886 N N . GLN A 1 233 ? 34.067 1.645 59.044 1.00 109.41 265 GLN A N 1
ATOM 1887 C CA . GLN A 1 233 ? 34.528 1.394 60.439 1.00 112.22 265 GLN A CA 1
ATOM 1888 C C . GLN A 1 233 ? 34.048 2.512 61.371 1.00 110.04 265 GLN A C 1
ATOM 1889 O O . GLN A 1 233 ? 33.706 2.175 62.516 1.00 118.28 265 GLN A O 1
ATOM 1895 N N . ASN A 1 234 ? 33.764 3.704 60.833 1.00 109.32 266 ASN A N 1
ATOM 1896 C CA . ASN A 1 234 ? 33.241 4.860 61.612 1.00 104.32 266 ASN A CA 1
ATOM 1897 C C . ASN A 1 234 ? 31.848 5.249 61.101 1.00 100.17 266 ASN A C 1
ATOM 1898 O O . ASN A 1 234 ? 31.556 6.460 61.041 1.00 101.90 266 ASN A O 1
ATOM 1903 N N . SER A 1 235 ? 31.036 4.281 60.673 1.00 95.99 267 SER A N 1
ATOM 1904 C CA . SER A 1 235 ? 29.680 4.571 60.135 1.00 91.46 267 SER A CA 1
ATOM 1905 C C . SER A 1 235 ? 28.656 3.612 60.747 1.00 90.04 267 SER A C 1
ATOM 1906 O O . SER A 1 235 ? 29.006 2.442 60.978 1.00 101.34 267 SER A O 1
ATOM 1909 N N . SER A 1 236 ? 27.567 4.168 61.275 1.00 87.07 268 SER A N 1
ATOM 1910 C CA . SER A 1 236 ? 26.508 3.403 61.975 1.00 87.23 268 SER A CA 1
ATOM 1911 C C . SER A 1 236 ? 25.790 2.514 60.953 1.00 88.70 268 SER A C 1
ATOM 1912 O O . SER A 1 236 ? 26.099 2.624 59.749 1.00 88.36 268 SER A O 1
ATOM 1915 N N . VAL A 1 237 ? 25.134 1.464 61.445 1.00 89.10 269 VAL A N 1
ATOM 1916 C CA . VAL A 1 237 ? 24.450 0.461 60.584 1.00 86.65 269 VAL A CA 1
ATOM 1917 C C . VAL A 1 237 ? 23.051 0.218 61.147 1.00 87.32 269 VAL A C 1
ATOM 1918 O O . VAL A 1 237 ? 22.970 -0.114 62.355 1.00 78.47 269 VAL A O 1
ATOM 1922 N N . ILE A 1 238 ? 22.044 0.659 60.383 1.00 80.46 270 ILE A N 1
ATOM 1923 C CA . ILE A 1 238 ? 20.595 0.462 60.673 1.00 76.46 270 ILE A CA 1
ATOM 1924 C C . ILE A 1 238 ? 20.081 -0.645 59.746 1.00 74.78 270 ILE A C 1
ATOM 1925 O O . ILE A 1 238 ? 20.368 -0.600 58.531 1.00 77.58 270 ILE A O 1
ATOM 1930 N N . LEU A 1 239 ? 19.522 -1.703 60.333 1.00 70.47 271 LEU A N 1
ATOM 1931 C CA . LEU A 1 239 ? 18.993 -2.865 59.579 1.00 71.84 271 LEU A CA 1
ATOM 1932 C C . LEU A 1 239 ? 17.463 -2.820 59.597 1.00 71.75 271 LEU A C 1
ATOM 1933 O O . LEU A 1 239 ? 16.908 -2.663 60.704 1.00 71.99 271 LEU A O 1
ATOM 1938 N N . PHE A 1 240 ? 16.859 -2.629 58.419 1.00 67.74 272 PHE A N 1
ATOM 1939 C CA . PHE A 1 240 ? 15.387 -2.581 58.226 1.00 67.03 272 PHE A CA 1
ATOM 1940 C C . PHE A 1 240 ? 14.913 -3.933 57.687 1.00 66.30 272 PHE A C 1
ATOM 1941 O O . PHE A 1 240 ? 15.346 -4.327 56.568 1.00 60.31 272 PHE A O 1
ATOM 1949 N N . LEU A 1 241 ? 14.196 -4.686 58.525 1.00 66.77 273 LEU A N 1
ATOM 1950 C CA . LEU A 1 241 ? 13.595 -5.990 58.141 1.00 68.29 273 LEU A CA 1
ATOM 1951 C C . LEU A 1 241 ? 12.188 -5.683 57.621 1.00 70.84 273 LEU A C 1
ATOM 1952 O O . LEU A 1 241 ? 11.375 -5.175 58.421 1.00 69.87 273 LEU A O 1
ATOM 1957 N N . ASN A 1 242 ? 12.180 -5.465 56.302 1.00 71.76 274 ASN A N 1
ATOM 1958 C CA . ASN A 1 242 ? 11.088 -4.872 55.489 1.00 66.53 274 ASN A CA 1
ATOM 1959 C C . ASN A 1 242 ? 10.107 -5.970 55.070 1.00 68.87 274 ASN A C 1
ATOM 1960 O O . ASN A 1 242 ? 10.524 -7.146 55.086 1.00 70.04 274 ASN A O 1
ATOM 1965 N N . LYS A 1 243 ? 8.978 -5.575 54.470 1.00 62.38 275 LYS A N 1
ATOM 1966 C CA . LYS A 1 243 ? 7.924 -6.500 53.971 1.00 65.98 275 LYS A CA 1
ATOM 1967 C C . LYS A 1 243 ? 7.399 -7.354 55.128 1.00 69.63 275 LYS A C 1
ATOM 1968 O O . LYS A 1 243 ? 7.031 -8.523 54.886 1.00 61.41 275 LYS A O 1
ATOM 1974 N N . LYS A 1 244 ? 7.257 -6.748 56.310 1.00 66.55 276 LYS A N 1
ATOM 1975 C CA . LYS A 1 244 ? 6.696 -7.455 57.487 1.00 66.82 276 LYS A CA 1
ATOM 1976 C C . LYS A 1 244 ? 5.217 -7.783 57.245 1.00 69.09 276 LYS A C 1
ATOM 1977 O O . LYS A 1 244 ? 4.770 -8.785 57.830 1.00 73.18 276 LYS A O 1
ATOM 1983 N N . ASP A 1 245 ? 4.561 -7.118 56.281 1.00 69.91 277 ASP A N 1
ATOM 1984 C CA . ASP A 1 245 ? 3.134 -7.348 55.917 1.00 66.52 277 ASP A CA 1
ATOM 1985 C C . ASP A 1 245 ? 3.013 -8.645 55.104 1.00 68.17 277 ASP A C 1
ATOM 1986 O O . ASP A 1 245 ? 2.243 -9.538 55.525 1.00 66.55 277 ASP A O 1
ATOM 1991 N N . LEU A 1 246 ? 3.984 -8.884 54.219 1.00 64.20 278 LEU A N 1
ATOM 1992 C CA . LEU A 1 246 ? 4.028 -10.079 53.339 1.00 63.15 278 LEU A CA 1
ATOM 1993 C C . LEU A 1 246 ? 4.453 -11.315 54.137 1.00 67.10 278 LEU A C 1
ATOM 1994 O O . LEU A 1 246 ? 3.824 -12.371 53.940 1.00 72.20 278 LEU A O 1
ATOM 1999 N N . LEU A 1 247 ? 5.230 -11.128 55.205 1.00 74.97 279 LEU A N 1
ATOM 2000 C CA . LEU A 1 247 ? 5.657 -12.243 56.096 1.00 73.21 279 LEU A CA 1
ATOM 2001 C C . LEU A 1 247 ? 4.453 -12.724 56.913 1.00 71.48 279 LEU A C 1
ATOM 2002 O O . LEU A 1 247 ? 4.297 -13.943 57.099 1.00 67.72 279 LEU A O 1
ATOM 2007 N N . GLU A 1 248 ? 3.619 -11.786 57.366 1.00 77.35 280 GLU A N 1
ATOM 2008 C CA . GLU A 1 248 ? 2.426 -12.077 58.204 1.00 86.43 280 GLU A CA 1
ATOM 2009 C C . GLU A 1 248 ? 1.494 -13.022 57.438 1.00 85.26 280 GLU A C 1
ATOM 2010 O O . GLU A 1 248 ? 0.851 -13.878 58.070 1.00 86.32 280 GLU A O 1
ATOM 2016 N N . GLU A 1 249 ? 1.368 -12.810 56.128 1.00 81.49 281 GLU A N 1
ATOM 2017 C CA . GLU A 1 249 ? 0.443 -13.576 55.258 1.00 81.59 281 GLU A CA 1
ATOM 2018 C C . GLU A 1 249 ? 1.074 -14.926 54.910 1.00 79.56 281 GLU A C 1
ATOM 2019 O O . GLU A 1 249 ? 0.340 -15.932 54.912 1.00 80.28 281 GLU A O 1
ATOM 2025 N N . LYS A 1 250 ? 2.295 -14.874 54.373 1.00 75.75 282 LYS A N 1
ATOM 2026 C CA . LYS A 1 250 ? 3.010 -16.029 53.772 1.00 75.90 282 LYS A CA 1
ATOM 2027 C C . LYS A 1 250 ? 3.352 -17.064 54.848 1.00 77.11 282 LYS A C 1
ATOM 2028 O O . LYS A 1 250 ? 3.327 -18.285 54.556 1.00 76.77 282 LYS A O 1
ATOM 2034 N N . ILE A 1 251 ? 3.755 -16.582 56.023 1.00 75.52 283 ILE A N 1
ATOM 2035 C CA . ILE A 1 251 ? 4.213 -17.451 57.147 1.00 75.31 283 ILE A CA 1
ATOM 2036 C C . ILE A 1 251 ? 3.114 -18.467 57.461 1.00 73.71 283 ILE A C 1
ATOM 2037 O O . ILE A 1 251 ? 3.439 -19.507 58.061 1.00 71.82 283 ILE A O 1
ATOM 2042 N N . MET A 1 252 ? 1.871 -18.156 57.082 1.00 74.10 284 MET A N 1
ATOM 2043 C CA . MET A 1 252 ? 0.694 -19.014 57.382 1.00 76.15 284 MET A CA 1
ATOM 2044 C C . MET A 1 252 ? 0.738 -20.300 56.553 1.00 72.94 284 MET A C 1
ATOM 2045 O O . MET A 1 252 ? 0.285 -21.313 57.103 1.00 76.77 284 MET A O 1
ATOM 2050 N N . TYR A 1 253 ? 1.463 -20.334 55.429 1.00 74.40 285 TYR A N 1
ATOM 2051 C CA . TYR A 1 253 ? 1.453 -21.529 54.534 1.00 81.09 285 TYR A CA 1
ATOM 2052 C C . TYR A 1 253 ? 2.853 -21.897 54.022 1.00 79.95 285 TYR A C 1
ATOM 2053 O O . TYR A 1 253 ? 2.926 -22.841 53.223 1.00 84.09 285 TYR A O 1
ATOM 2062 N N . SER A 1 254 ? 3.864 -21.053 54.244 1.00 79.00 286 SER A N 1
ATOM 2063 C CA . SER A 1 254 ? 5.265 -21.317 53.816 1.00 74.84 286 SER A CA 1
ATOM 2064 C C . SER A 1 254 ? 6.164 -21.331 55.056 1.00 75.42 286 SER A C 1
ATOM 2065 O O . SER A 1 254 ? 6.349 -20.261 55.671 1.00 76.69 286 SER A O 1
ATOM 2068 N N . HIS A 1 255 ? 6.392 -22.531 55.587 1.00 79.61 287 HIS A N 1
ATOM 2069 C CA . HIS A 1 255 ? 7.125 -22.748 56.861 1.00 81.17 287 HIS A CA 1
ATOM 2070 C C . HIS A 1 255 ? 8.605 -22.384 56.705 1.00 80.64 287 HIS A C 1
ATOM 2071 O O . HIS A 1 255 ? 9.329 -23.147 56.023 1.00 82.16 287 HIS A O 1
ATOM 2078 N N . LEU A 1 256 ? 9.094 -21.575 57.646 1.00 79.05 288 LEU A N 1
ATOM 2079 C CA . LEU A 1 256 ? 10.514 -21.140 57.701 1.00 79.85 288 LEU A CA 1
ATOM 2080 C C . LEU A 1 256 ? 11.436 -22.353 57.889 1.00 82.51 288 LEU A C 1
ATOM 2081 O O . LEU A 1 256 ? 12.399 -22.447 57.095 1.00 83.32 288 LEU A O 1
ATOM 2086 N N . VAL A 1 257 ? 11.030 -23.365 58.670 1.00 84.11 289 VAL A N 1
ATOM 2087 C CA . VAL A 1 257 ? 11.925 -24.526 58.973 1.00 91.60 289 VAL A CA 1
ATOM 2088 C C . VAL A 1 257 ? 12.245 -25.318 57.698 1.00 93.00 289 VAL A C 1
ATOM 2089 O O . VAL A 1 257 ? 13.218 -26.104 57.733 1.00 103.43 289 VAL A O 1
ATOM 2093 N N . ASP A 1 258 ? 11.474 -25.130 56.625 1.00 92.66 290 ASP A N 1
ATOM 2094 C CA . ASP A 1 258 ? 11.650 -25.868 55.346 1.00 95.09 290 ASP A CA 1
ATOM 2095 C C . ASP A 1 258 ? 12.724 -25.193 54.482 1.00 94.16 290 ASP A C 1
ATOM 2096 O O . ASP A 1 258 ? 13.258 -25.880 53.588 1.00 96.35 290 ASP A O 1
ATOM 2101 N N . TYR A 1 259 ? 13.148 -23.966 54.808 1.00 95.71 291 TYR A N 1
ATOM 2102 C CA . TYR A 1 259 ? 14.185 -23.230 54.035 1.00 91.03 291 TYR A CA 1
ATOM 2103 C C . TYR A 1 259 ? 15.400 -22.953 54.929 1.00 91.82 291 TYR A C 1
ATOM 2104 O O . TYR A 1 259 ? 16.590 -22.963 54.388 1.00 93.82 291 TYR A O 1
ATOM 2113 N N . PHE A 1 260 ? 15.146 -22.769 56.233 1.00 92.06 292 PHE A N 1
ATOM 2114 C CA . PHE A 1 260 ? 16.186 -22.572 57.276 1.00 93.97 292 PHE A CA 1
ATOM 2115 C C . PHE A 1 260 ? 15.931 -23.594 58.380 1.00 99.36 292 PHE A C 1
ATOM 2116 O O . PHE A 1 260 ? 15.036 -23.402 59.199 1.00 97.74 292 PHE A O 1
ATOM 2124 N N . PRO A 1 261 ? 16.592 -24.774 58.324 1.00 104.11 293 PRO A N 1
ATOM 2125 C CA . PRO A 1 261 ? 16.292 -25.881 59.234 1.00 106.93 293 PRO A CA 1
ATOM 2126 C C . PRO A 1 261 ? 16.727 -25.695 60.696 1.00 108.07 293 PRO A C 1
ATOM 2127 O O . PRO A 1 261 ? 16.364 -26.537 61.522 1.00 106.30 293 PRO A O 1
ATOM 2131 N N . GLU A 1 262 ? 17.587 -24.710 60.970 1.00 112.21 294 GLU A N 1
ATOM 2132 C CA . GLU A 1 262 ? 18.081 -24.445 62.349 1.00 116.84 294 GLU A CA 1
ATOM 2133 C C . GLU A 1 262 ? 17.062 -23.552 63.066 1.00 112.45 294 GLU A C 1
ATOM 2134 O O . GLU A 1 262 ? 17.295 -23.240 64.251 1.00 115.90 294 GLU A O 1
ATOM 2140 N N . TYR A 1 263 ? 15.891 -23.346 62.452 1.00 102.79 295 TYR A N 1
ATOM 2141 C CA . TYR A 1 263 ? 14.751 -22.654 63.109 1.00 100.45 295 TYR A CA 1
ATOM 2142 C C . TYR A 1 263 ? 13.927 -23.682 63.891 1.00 104.08 295 TYR A C 1
ATOM 2143 O O . TYR A 1 263 ? 13.170 -24.440 63.261 1.00 105.57 295 TYR A O 1
ATOM 2152 N N . ASP A 1 264 ? 13.980 -23.625 65.224 1.00 109.99 296 ASP A N 1
ATOM 2153 C CA . ASP A 1 264 ? 13.237 -24.553 66.118 1.00 123.22 296 ASP A CA 1
ATOM 2154 C C . ASP A 1 264 ? 12.118 -23.776 66.822 1.00 117.14 296 ASP A C 1
ATOM 2155 O O . ASP A 1 264 ? 11.658 -24.216 67.889 1.00 133.66 296 ASP A O 1
ATOM 2160 N N . GLY A 1 265 ? 11.645 -22.695 66.202 1.00 116.68 297 GLY A N 1
ATOM 2161 C CA . GLY A 1 265 ? 10.479 -21.931 66.683 1.00 117.49 297 GLY A CA 1
ATOM 2162 C C . GLY A 1 265 ? 9.190 -22.566 66.170 1.00 113.99 297 GLY A C 1
ATOM 2163 O O . GLY A 1 265 ? 9.226 -23.466 65.335 1.00 122.57 297 GLY A O 1
ATOM 2164 N N . PRO A 1 266 ? 8.007 -22.155 66.676 1.00 109.54 298 PRO A N 1
ATOM 2165 C CA . PRO A 1 266 ? 6.745 -22.707 66.190 1.00 110.17 298 PRO A CA 1
ATOM 2166 C C . PRO A 1 266 ? 6.421 -22.199 64.777 1.00 100.49 298 PRO A C 1
ATOM 2167 O O . PRO A 1 266 ? 7.105 -21.309 64.313 1.00 91.42 298 PRO A O 1
ATOM 2171 N N . GLN A 1 267 ? 5.550 -22.918 64.066 1.00 104.04 299 GLN A N 1
ATOM 2172 C CA . GLN A 1 267 ? 5.097 -22.568 62.692 1.00 97.87 299 GLN A CA 1
ATOM 2173 C C . GLN A 1 267 ? 3.994 -21.509 62.768 1.00 91.19 299 GLN A C 1
ATOM 2174 O O . GLN A 1 267 ? 3.465 -21.283 63.868 1.00 90.40 299 GLN A O 1
ATOM 2180 N N . ARG A 1 268 ? 3.559 -21.021 61.604 1.00 93.52 300 ARG A N 1
ATOM 2181 C CA . ARG A 1 268 ? 2.429 -20.065 61.452 1.00 95.93 300 ARG A CA 1
ATOM 2182 C C . ARG A 1 268 ? 2.536 -18.952 62.498 1.00 91.60 300 ARG A C 1
ATOM 2183 O O . ARG A 1 268 ? 1.483 -18.383 62.844 1.00 90.45 300 ARG A O 1
ATOM 2191 N N . ASP A 1 269 ? 3.762 -18.500 62.779 1.00 89.34 301 ASP A N 1
ATOM 2192 C CA . ASP A 1 269 ? 4.041 -17.428 63.772 1.00 89.18 301 ASP A CA 1
ATOM 2193 C C . ASP A 1 269 ? 4.913 -16.346 63.128 1.00 83.68 301 ASP A C 1
ATOM 2194 O O . ASP A 1 269 ? 6.144 -16.516 63.125 1.00 89.83 301 ASP A O 1
ATOM 2199 N N . ALA A 1 270 ? 4.345 -15.152 62.969 1.00 84.58 302 ALA A N 1
ATOM 2200 C CA . ALA A 1 270 ? 5.028 -14.005 62.325 1.00 89.56 302 ALA A CA 1
ATOM 2201 C C . ALA A 1 270 ? 6.197 -13.494 63.177 1.00 81.07 302 ALA A C 1
ATOM 2202 O O . ALA A 1 270 ? 7.310 -13.347 62.629 1.00 77.50 302 ALA A O 1
ATOM 2204 N N . GLN A 1 271 ? 6.019 -13.406 64.496 1.00 82.98 303 GLN A N 1
ATOM 2205 C CA . GLN A 1 271 ? 7.054 -12.817 65.392 1.00 84.27 303 GLN A CA 1
ATOM 2206 C C . GLN A 1 271 ? 8.233 -13.778 65.602 1.00 83.82 303 GLN A C 1
ATOM 2207 O O . GLN A 1 271 ? 9.395 -13.328 65.457 1.00 82.16 303 GLN A O 1
ATOM 2213 N N . ALA A 1 272 ? 7.981 -15.043 65.944 1.00 84.38 304 ALA A N 1
ATOM 2214 C CA . ALA A 1 272 ? 9.053 -16.046 66.143 1.00 84.14 304 ALA A CA 1
ATOM 2215 C C . ALA A 1 272 ? 9.906 -16.131 64.871 1.00 83.53 304 ALA A C 1
ATOM 2216 O O . ALA A 1 272 ? 11.135 -15.948 64.975 1.00 85.18 304 ALA A O 1
ATOM 2218 N N . ALA A 1 273 ? 9.266 -16.130 63.698 1.00 83.51 305 ALA A N 1
ATOM 2219 C CA . ALA A 1 273 ? 9.945 -16.143 62.380 1.00 83.16 305 ALA A CA 1
ATOM 2220 C C . ALA A 1 273 ? 10.786 -14.867 62.227 1.00 80.92 305 ALA A C 1
ATOM 2221 O O . ALA A 1 273 ? 11.998 -14.976 61.952 1.00 78.19 305 ALA A O 1
ATOM 2223 N N . ARG A 1 274 ? 10.196 -13.728 62.597 1.00 78.32 306 ARG A N 1
ATOM 2224 C CA . ARG A 1 274 ? 10.798 -12.368 62.546 1.00 82.63 306 ARG A CA 1
ATOM 2225 C C . ARG A 1 274 ? 12.102 -12.312 63.354 1.00 85.51 306 ARG A C 1
ATOM 2226 O O . ARG A 1 274 ? 13.138 -11.891 62.797 1.00 87.48 306 ARG A O 1
ATOM 2234 N N . GLU A 1 275 ? 12.050 -12.744 64.618 1.00 81.27 307 GLU A N 1
ATOM 2235 C CA . GLU A 1 275 ? 13.169 -12.643 65.589 1.00 86.44 307 GLU A CA 1
ATOM 2236 C C . GLU A 1 275 ? 14.252 -13.685 65.274 1.00 87.68 307 GLU A C 1
ATOM 2237 O O . GLU A 1 275 ? 15.425 -13.444 65.622 1.00 87.73 307 GLU A O 1
ATOM 2243 N N . PHE A 1 276 ? 13.921 -14.732 64.514 1.00 86.12 308 PHE A N 1
ATOM 2244 C CA . PHE A 1 276 ? 14.917 -15.743 64.074 1.00 87.33 308 PHE A CA 1
ATOM 2245 C C . PHE A 1 276 ? 15.773 -15.137 62.957 1.00 84.93 308 PHE A C 1
ATOM 2246 O O . PHE A 1 276 ? 17.015 -15.217 62.999 1.00 88.69 308 PHE A O 1
ATOM 2254 N N . ILE A 1 277 ? 15.115 -14.437 62.035 1.00 82.88 309 ILE A N 1
ATOM 2255 C CA . ILE A 1 277 ? 15.759 -13.805 60.846 1.00 85.40 309 ILE A CA 1
ATOM 2256 C C . ILE A 1 277 ? 16.662 -12.656 61.311 1.00 82.69 309 ILE A C 1
ATOM 2257 O O . ILE A 1 277 ? 17.827 -12.600 60.839 1.00 83.98 309 ILE A O 1
ATOM 2262 N N . LEU A 1 278 ? 16.243 -11.928 62.349 1.00 80.38 310 LEU A N 1
ATOM 2263 C CA . LEU A 1 278 ? 17.070 -10.850 62.954 1.00 79.90 310 LEU A CA 1
ATOM 2264 C C . LEU A 1 278 ? 18.355 -11.457 63.534 1.00 85.81 310 LEU A C 1
ATOM 2265 O O . LEU A 1 278 ? 19.454 -11.002 63.147 1.00 88.91 310 LEU A O 1
ATOM 2270 N N . LYS A 1 279 ? 18.244 -12.551 64.293 1.00 85.96 311 LYS A N 1
ATOM 2271 C CA . LYS A 1 279 ? 19.416 -13.217 64.924 1.00 93.95 311 LYS A CA 1
ATOM 2272 C C . LYS A 1 279 ? 20.447 -13.593 63.855 1.00 97.00 311 LYS A C 1
ATOM 2273 O O . LYS A 1 279 ? 21.655 -13.492 64.168 1.00 105.95 311 LYS A O 1
ATOM 2279 N N . MET A 1 280 ? 20.004 -14.187 62.739 1.00 91.92 312 MET A N 1
ATOM 2280 C CA . MET A 1 280 ? 20.929 -14.662 61.674 1.00 93.21 312 MET A CA 1
ATOM 2281 C C . MET A 1 280 ? 21.799 -13.496 61.192 1.00 91.47 312 MET A C 1
ATOM 2282 O O . MET A 1 280 ? 22.985 -13.752 60.813 1.00 96.46 312 MET A O 1
ATOM 2287 N N . PHE A 1 281 ? 21.206 -12.300 61.080 1.00 87.74 313 PHE A N 1
ATOM 2288 C CA . PHE A 1 281 ? 21.872 -11.100 60.510 1.00 86.46 313 PHE A CA 1
ATOM 2289 C C . PHE A 1 281 ? 22.845 -10.480 61.520 1.00 85.56 313 PHE A C 1
ATOM 2290 O O . PHE A 1 281 ? 24.035 -10.346 61.167 1.00 90.29 313 PHE A O 1
ATOM 2298 N N . VAL A 1 282 ? 22.458 -10.377 62.794 1.00 83.34 314 VAL A N 1
ATOM 2299 C CA . VAL A 1 282 ? 23.236 -9.576 63.786 1.00 88.03 314 VAL A CA 1
ATOM 2300 C C . VAL A 1 282 ? 24.139 -10.451 64.666 1.00 92.02 314 VAL A C 1
ATOM 2301 O O . VAL A 1 282 ? 25.313 -10.063 64.810 1.00 90.12 314 VAL A O 1
ATOM 2305 N N . ASP A 1 283 ? 23.739 -11.697 64.937 1.00 95.28 315 ASP A N 1
ATOM 2306 C CA . ASP A 1 283 ? 24.366 -12.573 65.963 1.00 99.74 315 ASP A CA 1
ATOM 2307 C C . ASP A 1 283 ? 25.631 -13.272 65.461 1.00 103.17 315 ASP A C 1
ATOM 2308 O O . ASP A 1 283 ? 25.777 -13.430 64.233 1.00 96.71 315 ASP A O 1
ATOM 2313 N N . LEU A 1 284 ? 26.397 -13.793 66.433 1.00 111.95 316 LEU A N 1
ATOM 2314 C CA . LEU A 1 284 ? 27.627 -14.620 66.301 1.00 113.00 316 LEU A CA 1
ATOM 2315 C C . LEU A 1 284 ? 28.434 -14.200 65.067 1.00 111.14 316 LEU A C 1
ATOM 2316 O O . LEU A 1 284 ? 28.942 -15.123 64.330 1.00 111.63 316 LEU A O 1
ATOM 2321 N N . ASN A 1 285 ? 28.677 -12.897 64.895 1.00 115.16 317 ASN A N 1
ATOM 2322 C CA . ASN A 1 285 ? 29.447 -12.397 63.725 1.00 125.26 317 ASN A CA 1
ATOM 2323 C C . ASN A 1 285 ? 30.904 -12.302 64.166 1.00 134.95 317 ASN A C 1
ATOM 2324 O O . ASN A 1 285 ? 31.228 -11.456 64.999 1.00 154.75 317 ASN A O 1
ATOM 2329 N N . PRO A 1 286 ? 31.771 -13.278 63.801 1.00 149.03 318 PRO A N 1
ATOM 2330 C CA . PRO A 1 286 ? 33.158 -13.275 64.271 1.00 142.10 318 PRO A CA 1
ATOM 2331 C C . PRO A 1 286 ? 33.682 -11.833 64.316 1.00 135.74 318 PRO A C 1
ATOM 2332 O O . PRO A 1 286 ? 34.392 -11.507 65.249 1.00 118.78 318 PRO A O 1
ATOM 2336 N N . ASP A 1 287 ? 33.064 -10.979 63.491 1.00 133.14 319 ASP A N 1
ATOM 2337 C CA . ASP A 1 287 ? 33.339 -9.519 63.401 1.00 134.01 319 ASP A CA 1
ATOM 2338 C C . ASP A 1 287 ? 32.128 -8.772 63.981 1.00 138.94 319 ASP A C 1
ATOM 2339 O O . ASP A 1 287 ? 31.375 -8.155 63.196 1.00 157.15 319 ASP A O 1
ATOM 2344 N N . SER A 1 288 ? 31.800 -9.102 65.235 1.00 149.48 320 SER A N 1
ATOM 2345 C CA . SER A 1 288 ? 30.699 -8.534 66.059 1.00 143.17 320 SER A CA 1
ATOM 2346 C C . SER A 1 288 ? 31.158 -7.212 66.683 1.00 145.83 320 SER A C 1
ATOM 2347 O O . SER A 1 288 ? 31.305 -7.162 67.926 1.00 162.88 320 SER A O 1
ATOM 2350 N N . ASP A 1 289 ? 31.557 -6.253 65.842 1.00 130.37 321 ASP A N 1
ATOM 2351 C CA . ASP A 1 289 ? 32.094 -4.941 66.297 1.00 141.21 321 ASP A CA 1
ATOM 2352 C C . ASP A 1 289 ? 30.932 -3.981 66.590 1.00 128.70 321 ASP A C 1
ATOM 2353 O O . ASP A 1 289 ? 30.380 -4.012 67.708 1.00 126.97 321 ASP A O 1
ATOM 2358 N N . LYS A 1 290 ? 30.489 -3.268 65.555 1.00 127.79 322 LYS A N 1
ATOM 2359 C CA . LYS A 1 290 ? 29.395 -2.262 65.596 1.00 123.75 322 LYS A CA 1
ATOM 2360 C C . LYS A 1 290 ? 28.147 -2.807 66.298 1.00 120.02 322 LYS A C 1
ATOM 2361 O O . LYS A 1 290 ? 27.712 -3.926 65.946 1.00 123.71 322 LYS A O 1
ATOM 2367 N N . ILE A 1 291 ? 27.487 -1.942 67.076 1.00 109.18 323 ILE A N 1
ATOM 2368 C CA . ILE A 1 291 ? 26.078 -2.155 67.516 1.00 109.26 323 ILE A CA 1
ATOM 2369 C C . ILE A 1 291 ? 25.215 -2.020 66.252 1.00 96.72 323 ILE A C 1
ATOM 2370 O O . ILE A 1 291 ? 25.556 -1.183 65.384 1.00 85.50 323 ILE A O 1
ATOM 2375 N N . ILE A 1 292 ? 24.198 -2.870 66.094 1.00 90.22 324 ILE A N 1
ATOM 2376 C CA . ILE A 1 292 ? 23.276 -2.819 64.920 1.00 87.50 324 ILE A CA 1
ATOM 2377 C C . ILE A 1 292 ? 21.869 -2.472 65.409 1.00 86.37 324 ILE A C 1
ATOM 2378 O O . ILE A 1 292 ? 21.172 -3.399 65.864 1.00 90.33 324 ILE A O 1
ATOM 2383 N N . TYR A 1 293 ? 21.388 -1.293 65.005 1.00 89.48 325 TYR A N 1
ATOM 2384 C CA . TYR A 1 293 ? 20.052 -0.737 65.349 1.00 91.04 325 TYR A CA 1
ATOM 2385 C C . TYR A 1 293 ? 19.036 -1.262 64.333 1.00 81.94 325 TYR A C 1
ATOM 2386 O O . TYR A 1 293 ? 19.250 -1.008 63.137 1.00 86.15 325 TYR A O 1
ATOM 2395 N N . SER A 1 294 ? 18.209 -2.225 64.753 1.00 81.29 326 SER A N 1
ATOM 2396 C CA . SER A 1 294 ? 17.254 -2.943 63.863 1.00 76.99 326 SER A CA 1
ATOM 2397 C C . SER A 1 294 ? 15.868 -2.288 63.920 1.00 71.88 326 SER A C 1
ATOM 2398 O O . SER A 1 294 ? 15.453 -1.898 65.019 1.00 73.49 326 SER A O 1
ATOM 2401 N N . HIS A 1 295 ? 15.058 -2.514 62.883 1.00 71.87 327 HIS A N 1
ATOM 2402 C CA . HIS A 1 295 ? 13.661 -2.008 62.807 1.00 68.52 327 HIS A CA 1
ATOM 2403 C C . HIS A 1 295 ? 12.823 -2.894 61.881 1.00 66.63 327 HIS A C 1
ATOM 2404 O O . HIS A 1 295 ? 13.324 -3.237 60.788 1.00 65.07 327 HIS A O 1
ATOM 2411 N N . PHE A 1 296 ? 11.647 -3.331 62.343 1.00 67.94 328 PHE A N 1
ATOM 2412 C CA . PHE A 1 296 ? 10.664 -4.060 61.494 1.00 69.33 328 PHE A CA 1
ATOM 2413 C C . PHE A 1 296 ? 9.802 -3.021 60.771 1.00 66.63 328 PHE A C 1
ATOM 2414 O O . PHE A 1 296 ? 9.349 -2.070 61.455 1.00 68.47 328 PHE A O 1
ATOM 2422 N N . THR A 1 297 ? 9.884 -3.018 59.436 1.00 63.58 329 THR A N 1
ATOM 2423 C CA . THR A 1 297 ? 9.241 -1.998 58.563 1.00 64.50 329 THR A CA 1
ATOM 2424 C C . THR A 1 297 ? 8.326 -2.631 57.506 1.00 63.38 329 THR A C 1
ATOM 2425 O O . THR A 1 297 ? 8.723 -3.660 56.929 1.00 63.14 329 THR A O 1
ATOM 2429 N N . CYS A 1 298 ? 7.349 -1.837 57.055 1.00 69.63 330 CYS A N 1
ATOM 2430 C CA . CYS A 1 298 ? 6.488 -2.039 55.855 1.00 66.61 330 CYS A CA 1
ATOM 2431 C C . CYS A 1 298 ? 6.594 -0.748 55.028 1.00 65.97 330 CYS A C 1
ATOM 2432 O O . CYS A 1 298 ? 6.060 0.280 55.490 1.00 71.38 330 CYS A O 1
ATOM 2435 N N . ALA A 1 299 ? 7.564 -0.725 54.109 1.00 61.69 331 ALA A N 1
ATOM 2436 C CA . ALA A 1 299 ? 8.010 0.453 53.327 1.00 66.93 331 ALA A CA 1
ATOM 2437 C C . ALA A 1 299 ? 6.872 1.116 52.538 1.00 67.60 331 ALA A C 1
ATOM 2438 O O . ALA A 1 299 ? 6.972 2.343 52.344 1.00 67.51 331 ALA A O 1
ATOM 2440 N N . THR A 1 300 ? 5.762 0.421 52.264 1.00 65.06 332 THR A N 1
ATOM 2441 C CA . THR A 1 300 ? 4.620 1.022 51.517 1.00 65.38 332 THR A CA 1
ATOM 2442 C C . THR A 1 300 ? 3.620 1.635 52.501 1.00 68.51 332 THR A C 1
ATOM 2443 O O . THR A 1 300 ? 2.542 2.079 52.040 1.00 74.22 332 THR A O 1
ATOM 2447 N N . ASP A 1 301 ? 3.965 1.640 53.795 1.00 65.62 333 ASP A N 1
ATOM 2448 C CA . ASP A 1 301 ? 3.092 2.170 54.879 1.00 61.55 333 ASP A CA 1
ATOM 2449 C C . ASP A 1 301 ? 3.723 3.443 55.452 1.00 62.43 333 ASP A C 1
ATOM 2450 O O . ASP A 1 301 ? 4.362 3.362 56.515 1.00 72.30 333 ASP A O 1
ATOM 2455 N N . THR A 1 302 ? 3.330 4.592 54.904 1.00 60.94 334 THR A N 1
ATOM 2456 C CA . THR A 1 302 ? 3.889 5.932 55.213 1.00 65.33 334 THR A CA 1
ATOM 2457 C C . THR A 1 302 ? 4.004 6.162 56.724 1.00 67.41 334 THR A C 1
ATOM 2458 O O . THR A 1 302 ? 5.042 6.711 57.139 1.00 66.36 334 THR A O 1
ATOM 2462 N N . GLU A 1 303 ? 2.948 5.878 57.492 1.00 70.17 335 GLU A N 1
ATOM 2463 C CA . GLU A 1 303 ? 2.925 6.134 58.958 1.00 74.56 335 GLU A CA 1
ATOM 2464 C C . GLU A 1 303 ? 3.969 5.251 59.654 1.00 72.91 335 GLU A C 1
ATOM 2465 O O . GLU A 1 303 ? 4.530 5.701 60.667 1.00 77.26 335 GLU A O 1
ATOM 2471 N N . ASN A 1 304 ? 4.246 4.060 59.123 1.00 67.33 336 ASN A N 1
ATOM 2472 C CA . ASN A 1 304 ? 5.269 3.153 59.703 1.00 68.41 336 ASN A CA 1
ATOM 2473 C C . ASN A 1 304 ? 6.651 3.785 59.520 1.00 72.25 336 ASN A C 1
ATOM 2474 O O . ASN A 1 304 ? 7.383 3.896 60.519 1.00 81.08 336 ASN A O 1
ATOM 2479 N N . ILE A 1 305 ? 7.003 4.141 58.282 1.00 71.25 337 ILE A N 1
ATOM 2480 C CA . ILE A 1 305 ? 8.326 4.745 57.944 1.00 70.98 337 ILE A CA 1
ATOM 2481 C C . ILE A 1 305 ? 8.492 6.069 58.698 1.00 76.50 337 ILE A C 1
ATOM 2482 O O . ILE A 1 305 ? 9.622 6.354 59.136 1.00 83.98 337 ILE A O 1
ATOM 2487 N N . ARG A 1 306 ? 7.430 6.871 58.805 1.00 72.71 338 ARG A N 1
ATOM 2488 C CA . ARG A 1 306 ? 7.481 8.165 59.530 1.00 78.09 338 ARG A CA 1
ATOM 2489 C C . ARG A 1 306 ? 8.043 7.921 60.935 1.00 79.64 338 ARG A C 1
ATOM 2490 O O . ARG A 1 306 ? 8.783 8.799 61.433 1.00 79.61 338 ARG A O 1
ATOM 2498 N N . PHE A 1 307 ? 7.446 6.959 61.642 1.00 79.33 339 PHE A N 1
ATOM 2499 C CA . PHE A 1 307 ? 7.812 6.592 63.035 1.00 88.95 339 PHE A CA 1
ATOM 2500 C C . PHE A 1 307 ? 9.228 6.004 63.063 1.00 81.36 339 PHE A C 1
ATOM 2501 O O . PHE A 1 307 ? 10.104 6.524 63.767 1.00 79.79 339 PHE A O 1
ATOM 2509 N N . VAL A 1 308 ? 9.504 5.023 62.206 1.00 77.14 340 VAL A N 1
ATOM 2510 C CA . VAL A 1 308 ? 10.823 4.329 62.213 1.00 78.37 340 VAL A CA 1
ATOM 2511 C C . VAL A 1 308 ? 11.947 5.333 61.920 1.00 83.46 340 VAL A C 1
ATOM 2512 O O . VAL A 1 308 ? 12.829 5.484 62.797 1.00 86.51 340 VAL A O 1
ATOM 2516 N N . PHE A 1 309 ? 11.810 6.155 60.875 1.00 81.82 341 PHE A N 1
ATOM 2517 C CA . PHE A 1 309 ? 12.910 7.063 60.459 1.00 79.36 341 PHE A CA 1
ATOM 2518 C C . PHE A 1 309 ? 13.143 8.150 61.511 1.00 82.55 341 PHE A C 1
ATOM 2519 O O . PHE A 1 309 ? 14.298 8.586 61.670 1.00 84.08 341 PHE A O 1
ATOM 2527 N N . ALA A 1 310 ? 12.080 8.618 62.166 1.00 82.33 342 ALA A N 1
ATOM 2528 C CA . ALA A 1 310 ? 12.205 9.611 63.258 1.00 81.40 342 ALA A CA 1
ATOM 2529 C C . ALA A 1 310 ? 13.222 9.080 64.275 1.00 84.46 342 ALA A C 1
ATOM 2530 O O . ALA A 1 310 ? 14.131 9.852 64.651 1.00 92.42 342 ALA A O 1
ATOM 2532 N N . ALA A 1 311 ? 13.214 7.763 64.507 1.00 80.81 343 ALA A N 1
ATOM 2533 C CA . ALA A 1 311 ? 14.093 7.068 65.480 1.00 85.49 343 ALA A CA 1
ATOM 2534 C C . ALA A 1 311 ? 15.513 6.960 64.912 1.00 82.35 343 ALA A C 1
ATOM 2535 O O . ALA A 1 311 ? 16.470 7.387 65.587 1.00 82.90 343 ALA A O 1
ATOM 2537 N N . VAL A 1 312 ? 15.611 6.573 63.640 1.00 80.83 344 VAL A N 1
ATOM 2538 C CA . VAL A 1 312 ? 16.901 6.422 62.908 1.00 79.16 344 VAL A CA 1
ATOM 2539 C C . VAL A 1 312 ? 17.570 7.794 62.773 1.00 81.72 344 VAL A C 1
ATOM 2540 O O . VAL A 1 312 ? 18.806 7.845 62.885 1.00 93.38 344 VAL A O 1
ATOM 2544 N N . LYS A 1 313 ? 16.779 8.870 62.762 1.00 81.67 345 LYS A N 1
ATOM 2545 C CA . LYS A 1 313 ? 17.290 10.263 62.656 1.00 79.91 345 LYS A CA 1
ATOM 2546 C C . LYS A 1 313 ? 18.052 10.586 63.946 1.00 83.87 345 LYS A C 1
ATOM 2547 O O . LYS A 1 313 ? 19.216 11.041 63.883 1.00 79.00 345 LYS A O 1
ATOM 2553 N N . ASP A 1 314 ? 17.370 10.371 65.072 1.00 84.54 346 ASP A N 1
ATOM 2554 C CA . ASP A 1 314 ? 17.911 10.553 66.441 1.00 89.63 346 ASP A CA 1
ATOM 2555 C C . ASP A 1 314 ? 19.189 9.723 66.593 1.00 90.79 346 ASP A C 1
ATOM 2556 O O . ASP A 1 314 ? 20.256 10.324 66.821 1.00 100.72 346 ASP A O 1
ATOM 2561 N N . THR A 1 315 ? 19.120 8.429 66.274 1.00 89.20 347 THR A N 1
ATOM 2562 C CA . THR A 1 315 ? 20.271 7.501 66.429 1.00 89.79 347 THR A CA 1
ATOM 2563 C C . THR A 1 315 ? 21.476 8.048 65.657 1.00 94.31 347 THR A C 1
ATOM 2564 O O . THR A 1 315 ? 22.483 8.375 66.316 1.00 101.40 347 THR A O 1
ATOM 2568 N N . ILE A 1 316 ? 21.289 8.382 64.377 1.00 93.23 348 ILE A N 1
ATOM 2569 C CA . ILE A 1 316 ? 22.412 8.848 63.509 1.00 94.81 348 ILE A CA 1
ATOM 2570 C C . ILE A 1 316 ? 23.038 10.116 64.101 1.00 95.76 348 ILE A C 1
ATOM 2571 O O . ILE A 1 316 ? 24.282 10.190 64.157 1.00 99.86 348 ILE A O 1
ATOM 2576 N N . LEU A 1 317 ? 22.217 11.121 64.416 1.00 96.22 349 LEU A N 1
ATOM 2577 C CA . LEU A 1 317 ? 22.688 12.399 65.011 1.00 99.87 349 LEU A CA 1
ATOM 2578 C C . LEU A 1 317 ? 23.555 12.107 66.242 1.00 106.87 349 LEU A C 1
ATOM 2579 O O . LEU A 1 317 ? 24.703 12.590 66.262 1.00 113.53 349 LEU A O 1
ATOM 2584 N N . GLN A 1 318 ? 22.951 11.557 67.301 1.00 109.83 350 GLN A N 1
ATOM 2585 C CA . GLN A 1 318 ? 23.628 11.214 68.581 1.00 115.95 350 GLN A CA 1
ATOM 2586 C C . GLN A 1 318 ? 25.011 10.625 68.283 1.00 119.23 350 GLN A C 1
ATOM 2587 O O . GLN A 1 318 ? 26.012 11.297 68.593 1.00 133.65 350 GLN A O 1
ATOM 2593 N N . LEU A 1 319 ? 25.048 9.476 67.600 1.00 113.78 351 LEU A N 1
ATOM 2594 C CA . LEU A 1 319 ? 26.286 8.739 67.232 1.00 118.31 351 LEU A CA 1
ATOM 2595 C C . LEU A 1 319 ? 27.091 9.552 66.213 1.00 123.84 351 LEU A C 1
ATOM 2596 O O . LEU A 1 319 ? 27.495 8.969 65.188 1.00 141.25 351 LEU A O 1
ATOM 2601 N N . ASN A 1 320 ? 27.247 10.858 66.440 1.00 131.36 352 ASN A N 1
ATOM 2602 C CA . ASN A 1 320 ? 27.989 11.743 65.502 1.00 136.71 352 ASN A CA 1
ATOM 2603 C C . ASN A 1 320 ? 28.513 12.960 66.274 1.00 141.98 352 ASN A C 1
ATOM 2604 O O . ASN A 1 320 ? 29.687 13.320 66.056 1.00 145.98 352 ASN A O 1
ATOM 2609 N N . LEU A 1 321 ? 27.621 13.661 66.984 1.00 154.19 353 LEU A N 1
ATOM 2610 C CA . LEU A 1 321 ? 27.951 14.794 67.893 1.00 159.78 353 LEU A CA 1
ATOM 2611 C C . LEU A 1 321 ? 27.614 14.384 69.330 1.00 146.07 353 LEU A C 1
ATOM 2612 O O . LEU A 1 321 ? 26.432 14.370 69.698 1.00 135.38 353 LEU A O 1
ATOM 2617 N N . GLN B 2 11 ? 8.471 4.542 17.694 1.00 137.39 12 GLN B N 1
ATOM 2618 C CA . GLN B 2 11 ? 9.932 4.258 17.799 1.00 153.92 12 GLN B CA 1
ATOM 2619 C C . GLN B 2 11 ? 10.499 4.116 16.380 1.00 155.79 12 GLN B C 1
ATOM 2620 O O . GLN B 2 11 ? 9.784 4.501 15.431 1.00 152.86 12 GLN B O 1
ATOM 2626 N N . LEU B 2 12 ? 11.766 3.706 16.246 1.00 142.15 13 LEU B N 1
ATOM 2627 C CA . LEU B 2 12 ? 12.451 3.571 14.930 1.00 127.67 13 LEU B CA 1
ATOM 2628 C C . LEU B 2 12 ? 11.823 2.427 14.130 1.00 135.26 13 LEU B C 1
ATOM 2629 O O . LEU B 2 12 ? 11.647 1.345 14.726 1.00 137.71 13 LEU B O 1
ATOM 2634 N N . GLU B 2 13 ? 11.969 2.527 12.806 1.00 135.99 14 GLU B N 1
ATOM 2635 C CA . GLU B 2 13 ? 11.315 1.639 11.810 1.00 114.68 14 GLU B CA 1
ATOM 2636 C C . GLU B 2 13 ? 12.320 1.246 10.729 1.00 93.15 14 GLU B C 1
ATOM 2637 O O . GLU B 2 13 ? 13.224 2.008 10.403 1.00 86.73 14 GLU B O 1
ATOM 2643 N N . PRO B 2 14 ? 12.264 0.006 10.197 1.00 95.62 15 PRO B N 1
ATOM 2644 C CA . PRO B 2 14 ? 13.073 -0.340 9.028 1.00 89.24 15 PRO B CA 1
ATOM 2645 C C . PRO B 2 14 ? 12.559 0.443 7.823 1.00 92.90 15 PRO B C 1
ATOM 2646 O O . PRO B 2 14 ? 11.394 0.835 7.788 1.00 93.74 15 PRO B O 1
ATOM 2650 N N . PRO B 2 15 ? 13.415 0.785 6.835 1.00 81.16 16 PRO B N 1
ATOM 2651 C CA . PRO B 2 15 ? 12.983 1.631 5.723 1.00 81.68 16 PRO B CA 1
ATOM 2652 C C . PRO B 2 15 ? 12.100 0.906 4.691 1.00 94.61 16 PRO B C 1
ATOM 2653 O O . PRO B 2 15 ? 12.613 0.298 3.770 1.00 85.90 16 PRO B O 1
ATOM 2657 N N . THR B 2 16 ? 10.777 1.017 4.845 1.00 93.49 17 THR B N 1
ATOM 2658 C CA . THR B 2 16 ? 9.764 0.459 3.913 1.00 93.28 17 THR B CA 1
ATOM 2659 C C . THR B 2 16 ? 9.785 1.280 2.620 1.00 84.91 17 THR B C 1
ATOM 2660 O O . THR B 2 16 ? 9.656 2.513 2.700 1.00 79.18 17 THR B O 1
ATOM 2664 N N . VAL B 2 17 ? 9.798 0.610 1.467 1.00 83.06 18 VAL B N 1
ATOM 2665 C CA . VAL B 2 17 ? 9.780 1.292 0.141 1.00 77.62 18 VAL B CA 1
ATOM 2666 C C . VAL B 2 17 ? 8.388 1.113 -0.471 1.00 77.21 18 VAL B C 1
ATOM 2667 O O . VAL B 2 17 ? 8.023 -0.036 -0.793 1.00 85.74 18 VAL B O 1
ATOM 2671 N N . VAL B 2 18 ? 7.616 2.204 -0.522 1.00 83.68 19 VAL B N 1
ATOM 2672 C CA . VAL B 2 18 ? 6.218 2.256 -1.047 1.00 80.07 19 VAL B CA 1
ATOM 2673 C C . VAL B 2 18 ? 6.179 1.618 -2.441 1.00 83.02 19 VAL B C 1
ATOM 2674 O O . VAL B 2 18 ? 7.206 1.680 -3.149 1.00 80.19 19 VAL B O 1
ATOM 2678 N N . GLU B 2 19 ? 5.021 1.060 -2.816 1.00 86.50 20 GLU B N 1
ATOM 2679 C CA . GLU B 2 19 ? 4.804 0.334 -4.097 1.00 92.18 20 GLU B CA 1
ATOM 2680 C C . GLU B 2 19 ? 5.113 1.253 -5.285 1.00 89.61 20 GLU B C 1
ATOM 2681 O O . GLU B 2 19 ? 5.615 0.741 -6.306 1.00 92.13 20 GLU B O 1
ATOM 2687 N N . THR B 2 20 ? 4.879 2.562 -5.141 1.00 86.56 21 THR B N 1
ATOM 2688 C CA . THR B 2 20 ? 5.107 3.545 -6.235 1.00 86.95 21 THR B CA 1
ATOM 2689 C C . THR B 2 20 ? 6.595 3.582 -6.603 1.00 85.12 21 THR B C 1
ATOM 2690 O O . THR B 2 20 ? 6.906 3.440 -7.803 1.00 83.95 21 THR B O 1
ATOM 2694 N N . LEU B 2 21 ? 7.477 3.790 -5.620 1.00 83.64 22 LEU B N 1
ATOM 2695 C CA . LEU B 2 21 ? 8.950 3.824 -5.836 1.00 85.65 22 LEU B CA 1
ATOM 2696 C C . LEU B 2 21 ? 9.437 2.440 -6.299 1.00 82.67 22 LEU B C 1
ATOM 2697 O O . LEU B 2 21 ? 10.409 2.392 -7.083 1.00 79.05 22 LEU B O 1
ATOM 2702 N N . ARG B 2 22 ? 8.731 1.359 -5.950 1.00 80.75 23 ARG B N 1
ATOM 2703 C CA . ARG B 2 22 ? 9.113 -0.009 -6.398 1.00 85.67 23 ARG B CA 1
ATOM 2704 C C . ARG B 2 22 ? 8.818 -0.138 -7.894 1.00 90.89 23 ARG B C 1
ATOM 2705 O O . ARG B 2 22 ? 9.786 -0.253 -8.671 1.00 96.92 23 ARG B O 1
ATOM 2713 N N . ARG B 2 23 ? 7.556 0.069 -8.287 1.00 100.09 24 ARG B N 1
ATOM 2714 C CA . ARG B 2 23 ? 7.108 -0.042 -9.702 1.00 102.41 24 ARG B CA 1
ATOM 2715 C C . ARG B 2 23 ? 7.881 0.968 -10.557 1.00 100.30 24 ARG B C 1
ATOM 2716 O O . ARG B 2 23 ? 8.609 0.525 -11.467 1.00 104.02 24 ARG B O 1
ATOM 2724 N N . GLY B 2 24 ? 7.890 2.235 -10.133 1.00 92.66 25 GLY B N 1
ATOM 2725 C CA . GLY B 2 24 ? 8.571 3.341 -10.835 1.00 89.96 25 GLY B CA 1
ATOM 2726 C C . GLY B 2 24 ? 7.583 4.324 -11.440 1.00 87.36 25 GLY B C 1
ATOM 2727 O O . GLY B 2 24 ? 6.369 4.002 -11.446 1.00 82.47 25 GLY B O 1
ATOM 2728 N N . SER B 2 25 ? 8.040 5.562 -11.662 1.00 85.45 26 SER B N 1
ATOM 2729 C CA . SER B 2 25 ? 7.240 6.658 -12.270 1.00 86.72 26 SER B CA 1
ATOM 2730 C C . SER B 2 25 ? 8.087 7.376 -13.325 1.00 86.06 26 SER B C 1
ATOM 2731 O O . SER B 2 25 ? 9.325 7.296 -13.239 1.00 84.53 26 SER B O 1
ATOM 2734 N N . LYS B 2 26 ? 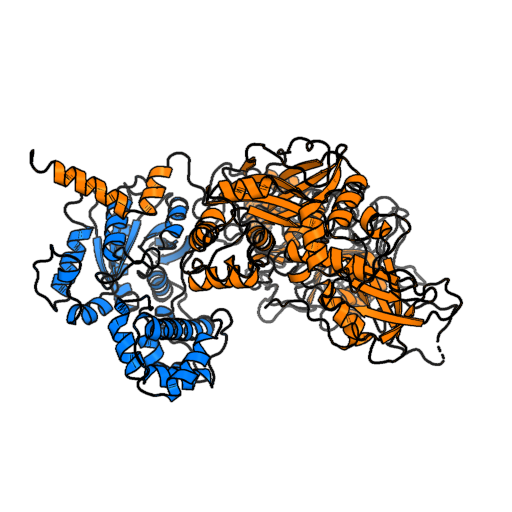7.457 7.813 -14.416 1.00 93.00 27 LYS B N 1
ATOM 2735 C CA . LYS B 2 26 ? 8.193 8.481 -15.522 1.00 98.31 27 LYS B CA 1
ATOM 2736 C C . LYS B 2 26 ? 8.645 9.867 -15.045 1.00 94.82 27 LYS B C 1
ATOM 2737 O O . LYS B 2 26 ? 7.858 10.556 -14.362 1.00 91.41 27 LYS B O 1
ATOM 2743 N N . PHE B 2 27 ? 9.792 10.321 -15.555 1.00 88.80 28 PHE B N 1
ATOM 2744 C CA . PHE B 2 27 ? 10.438 11.609 -15.198 1.00 91.32 28 PHE B CA 1
ATOM 2745 C C . PHE B 2 27 ? 11.330 12.069 -16.353 1.00 92.60 28 PHE B C 1
ATOM 2746 O O . PHE B 2 27 ? 12.056 11.207 -16.882 1.00 89.13 28 PHE B O 1
ATOM 2754 N N . ILE B 2 28 ? 11.588 13.380 -16.392 1.00 100.19 29 ILE B N 1
ATOM 2755 C CA . ILE B 2 28 ? 12.542 14.025 -17.340 1.00 103.26 29 ILE B CA 1
ATOM 2756 C C . ILE B 2 28 ? 13.784 14.468 -16.558 1.00 98.32 29 ILE B C 1
ATOM 2757 O O . ILE B 2 28 ? 13.593 15.066 -15.487 1.00 92.84 29 ILE B O 1
ATOM 2762 N N . LYS B 2 29 ? 14.927 13.841 -16.846 1.00 100.44 30 LYS B N 1
ATOM 2763 C CA . LYS B 2 29 ? 16.242 14.183 -16.242 1.00 100.23 30 LYS B CA 1
ATOM 2764 C C . LYS B 2 29 ? 16.857 15.315 -17.068 1.00 106.61 30 LYS B C 1
ATOM 2765 O O . LYS B 2 29 ? 16.888 15.179 -18.308 1.00 109.49 30 LYS B O 1
ATOM 2771 N N . TRP B 2 30 ? 17.398 16.342 -16.404 1.00 113.08 31 TRP B N 1
ATOM 2772 C CA . TRP B 2 30 ? 17.939 17.551 -17.079 1.00 117.78 31 TRP B CA 1
ATOM 2773 C C . TRP B 2 30 ? 18.883 18.336 -16.163 1.00 121.88 31 TRP B C 1
ATOM 2774 O O . TRP B 2 30 ? 18.541 18.494 -14.975 1.00 121.22 31 TRP B O 1
ATOM 2785 N N . ASP B 2 31 ? 19.774 19.104 -16.798 1.00 129.31 32 ASP B N 1
ATOM 2786 C CA . ASP B 2 31 ? 20.685 20.097 -16.165 1.00 134.00 32 ASP B CA 1
ATOM 2787 C C . ASP B 2 31 ? 20.497 21.406 -16.944 1.00 132.66 32 ASP B C 1
ATOM 2788 O O . ASP B 2 31 ? 19.400 21.577 -17.509 1.00 137.64 32 ASP B O 1
ATOM 2793 N N . GLU B 2 32 ? 21.481 22.311 -16.959 1.00 140.78 33 GLU B N 1
ATOM 2794 C CA . GLU B 2 32 ? 21.348 23.633 -17.632 1.00 147.18 33 GLU B CA 1
ATOM 2795 C C . GLU B 2 32 ? 21.823 23.554 -19.089 1.00 151.51 33 GLU B C 1
ATOM 2796 O O . GLU B 2 32 ? 21.348 24.391 -19.885 1.00 149.10 33 GLU B O 1
ATOM 2802 N N . GLU B 2 33 ? 22.403 22.417 -19.488 1.00 156.70 34 GLU B N 1
ATOM 2803 C CA . GLU B 2 33 ? 22.992 22.235 -20.844 1.00 157.53 34 GLU B CA 1
ATOM 2804 C C . GLU B 2 33 ? 22.117 21.332 -21.726 1.00 144.94 34 GLU B C 1
ATOM 2805 O O . GLU B 2 33 ? 22.324 21.364 -22.955 1.00 138.05 34 GLU B O 1
ATOM 2811 N N . THR B 2 34 ? 21.368 20.397 -21.131 1.00 135.82 35 THR B N 1
ATOM 2812 C CA . THR B 2 34 ? 20.531 19.407 -21.863 1.00 135.14 35 THR B CA 1
ATOM 2813 C C . THR B 2 34 ? 19.692 20.128 -22.923 1.00 135.36 35 THR B C 1
ATOM 2814 O O . THR B 2 34 ? 18.965 21.076 -22.559 1.00 131.56 35 THR B O 1
ATOM 2818 N N . SER B 2 35 ? 19.655 19.552 -24.130 1.00 140.41 36 SER B N 1
ATOM 2819 C CA . SER B 2 35 ? 18.957 20.084 -25.331 1.00 144.04 36 SER B CA 1
ATOM 2820 C C . SER B 2 35 ? 17.607 19.383 -25.515 1.00 144.97 36 SER B C 1
ATOM 2821 O O . SER B 2 35 ? 16.571 20.072 -25.455 1.00 137.14 36 SER B O 1
ATOM 2824 N N . SER B 2 36 ? 17.629 18.055 -25.675 1.00 154.40 37 SER B N 1
ATOM 2825 C CA . SER B 2 36 ? 16.432 17.214 -25.942 1.00 155.62 37 SER B CA 1
ATOM 2826 C C . SER B 2 36 ? 15.847 16.666 -24.634 1.00 154.89 37 SER B C 1
ATOM 2827 O O . SER B 2 36 ? 16.637 16.327 -23.727 1.00 155.74 37 SER B O 1
ATOM 2830 N N . ARG B 2 37 ? 14.541 16.370 -24.652 1.00 143.25 38 ARG B N 1
ATOM 2831 C CA . ARG B 2 37 ? 13.761 15.803 -23.518 1.00 137.42 38 ARG B CA 1
ATOM 2832 C C . ARG B 2 37 ? 14.203 14.359 -23.255 1.00 130.54 38 ARG B C 1
ATOM 2833 O O . ARG B 2 37 ? 13.648 13.456 -23.915 1.00 114.64 38 ARG B O 1
ATOM 2841 N N . ASN B 2 38 ? 14.900 14.129 -22.138 1.00 122.39 39 ASN B N 1
ATOM 2842 C CA . ASN B 2 38 ? 15.412 12.780 -21.780 1.00 118.82 39 ASN B CA 1
ATOM 2843 C C . ASN B 2 38 ? 14.501 12.154 -20.717 1.00 109.85 39 ASN B C 1
ATOM 2844 O O . ASN B 2 38 ? 14.867 12.219 -19.530 1.00 98.09 39 ASN B O 1
ATOM 2849 N N . LEU B 2 39 ? 13.553 11.324 -21.173 1.00 115.77 40 LEU B N 1
ATOM 2850 C CA . LEU B 2 39 ? 12.547 10.593 -20.354 1.00 103.85 40 LEU B CA 1
ATOM 2851 C C . LEU B 2 39 ? 13.189 9.341 -19.735 1.00 99.97 40 LEU B C 1
ATOM 2852 O O . LEU B 2 39 ? 14.070 8.755 -20.395 1.00 95.44 40 LEU B O 1
ATOM 2857 N N . VAL B 2 40 ? 12.970 9.126 -18.432 1.00 93.12 41 VAL B N 1
ATOM 2858 C CA . VAL B 2 40 ? 13.540 7.988 -17.651 1.00 87.59 41 VAL B CA 1
ATOM 2859 C C . VAL B 2 40 ? 12.506 7.474 -16.644 1.00 84.67 41 VAL B C 1
ATOM 2860 O O . VAL B 2 40 ? 11.580 8.225 -16.296 1.00 81.46 41 VAL B O 1
ATOM 2864 N N . THR B 2 41 ? 12.624 6.200 -16.262 1.00 89.47 42 THR B N 1
ATOM 2865 C CA . THR B 2 41 ? 11.777 5.545 -15.230 1.00 94.09 42 THR B CA 1
ATOM 2866 C C . THR B 2 41 ? 12.589 5.415 -13.934 1.00 89.07 42 THR B C 1
ATOM 2867 O O . THR B 2 41 ? 13.703 4.861 -13.997 1.00 86.06 42 THR B O 1
ATOM 2871 N N . LEU B 2 42 ? 12.251 6.245 -12.945 1.00 91.04 43 LEU B N 1
ATOM 2872 C CA . LEU B 2 42 ? 12.931 6.243 -11.623 1.00 89.88 43 LEU B CA 1
ATOM 2873 C C . LEU B 2 42 ? 12.290 5.165 -10.753 1.00 86.70 43 LEU B C 1
ATOM 2874 O O . LEU B 2 42 ? 11.068 4.950 -10.889 1.00 79.12 43 LEU B O 1
ATOM 2879 N N . ARG B 2 43 ? 13.107 4.511 -9.925 1.00 82.77 44 ARG B N 1
ATOM 2880 C CA . ARG B 2 43 ? 12.606 3.547 -8.917 1.00 88.57 44 ARG B CA 1
ATOM 2881 C C . ARG B 2 43 ? 13.721 3.227 -7.920 1.00 89.63 44 ARG B C 1
ATOM 2882 O O . ARG B 2 43 ? 14.819 3.815 -8.027 1.00 88.83 44 ARG B O 1
ATOM 2890 N N . VAL B 2 44 ? 13.264 2.715 -6.781 1.00 83.94 45 VAL B N 1
ATOM 2891 C CA . VAL B 2 44 ? 14.111 2.365 -5.610 1.00 81.65 45 VAL B CA 1
ATOM 2892 C C . VAL B 2 44 ? 13.968 0.863 -5.392 1.00 84.33 45 VAL B C 1
ATOM 2893 O O . VAL B 2 44 ? 12.824 0.389 -5.527 1.00 79.40 45 VAL B O 1
ATOM 2897 N N . ASP B 2 45 ? 15.098 0.153 -5.333 1.00 81.55 46 ASP B N 1
ATOM 2898 C CA . ASP B 2 45 ? 15.126 -1.298 -5.016 1.00 77.11 46 ASP B CA 1
ATOM 2899 C C . ASP B 2 45 ? 14.318 -1.503 -3.739 1.00 75.61 46 ASP B C 1
ATOM 2900 O O . ASP B 2 45 ? 14.293 -0.646 -2.860 1.00 78.79 46 ASP B O 1
ATOM 2905 N N . PRO B 2 46 ? 13.807 -2.727 -3.503 1.00 80.00 47 PRO B N 1
ATOM 2906 C CA . PRO B 2 46 ? 12.963 -2.976 -2.333 1.00 78.91 47 PRO B CA 1
ATOM 2907 C C . PRO B 2 46 ? 13.616 -2.683 -0.977 1.00 78.89 47 PRO B C 1
ATOM 2908 O O . PRO B 2 46 ? 12.882 -2.339 -0.073 1.00 91.17 47 PRO B O 1
ATOM 2912 N N . ASN B 2 47 ? 14.951 -2.648 -0.925 1.00 77.42 48 ASN B N 1
ATOM 2913 C CA . ASN B 2 47 ? 15.722 -2.437 0.331 1.00 76.26 48 ASN B CA 1
ATOM 2914 C C . ASN B 2 47 ? 15.969 -0.950 0.598 1.00 77.09 48 ASN B C 1
ATOM 2915 O O . ASN B 2 47 ? 16.175 -0.606 1.767 1.00 67.57 48 ASN B O 1
ATOM 2920 N N . GLY B 2 48 ? 15.737 -0.084 -0.390 1.00 82.07 49 GLY B N 1
ATOM 2921 C CA . GLY B 2 48 ? 15.932 1.368 -0.211 1.00 77.40 49 GLY B CA 1
ATOM 2922 C C . GLY B 2 48 ? 17.402 1.748 -0.178 1.00 71.38 49 GLY B C 1
ATOM 2923 O O . GLY B 2 48 ? 17.710 2.861 0.306 1.00 85.00 49 GLY B O 1
ATOM 2924 N N . PHE B 2 49 ? 18.242 0.984 -0.879 1.00 66.47 50 PHE B N 1
ATOM 2925 C CA . PHE B 2 49 ? 19.696 1.249 -1.027 1.00 65.27 50 PHE B CA 1
ATOM 2926 C C . PHE B 2 49 ? 19.944 2.275 -2.143 1.00 70.10 50 PHE B C 1
ATOM 2927 O O . PHE B 2 49 ? 20.518 3.340 -1.848 1.00 81.31 50 PHE B O 1
ATOM 2935 N N . PHE B 2 50 ? 19.390 2.057 -3.340 1.00 70.86 51 PHE B N 1
ATOM 2936 C CA . PHE B 2 50 ? 19.724 2.887 -4.528 1.00 72.52 51 PHE B CA 1
ATOM 2937 C C . PHE B 2 50 ? 18.487 3.386 -5.281 1.00 78.81 51 PHE B C 1
ATOM 2938 O O . PHE B 2 50 ? 17.460 2.681 -5.332 1.00 83.84 51 PHE B O 1
ATOM 2946 N N . LEU B 2 51 ? 18.563 4.657 -5.688 1.00 78.14 52 LEU B N 1
ATOM 2947 C CA . LEU B 2 51 ? 17.651 5.315 -6.655 1.00 78.99 52 LEU B CA 1
ATOM 2948 C C . LEU B 2 51 ? 18.262 5.055 -8.035 1.00 81.27 52 LEU B C 1
ATOM 2949 O O . LEU B 2 51 ? 19.504 5.173 -8.129 1.00 75.51 52 LEU B O 1
ATOM 2954 N N . TYR B 2 52 ? 17.541 4.321 -8.888 1.00 81.12 53 TYR B N 1
ATOM 2955 C CA . TYR B 2 52 ? 18.094 3.939 -10.213 1.00 82.97 53 TYR B CA 1
ATOM 2956 C C . TYR B 2 52 ? 17.106 4.276 -11.327 1.00 78.25 53 TYR B C 1
ATOM 2957 O O . TYR B 2 52 ? 15.894 4.381 -11.050 1.00 76.71 53 TYR B O 1
ATOM 2966 N N . TRP B 2 53 ? 17.677 4.769 -12.426 1.00 80.17 54 TRP B N 1
ATOM 2967 C CA . TRP B 2 53 ? 16.954 5.136 -13.669 1.00 88.10 54 TRP B CA 1
ATOM 2968 C C . TRP B 2 53 ? 17.780 4.634 -14.855 1.00 87.34 54 TRP B C 1
ATOM 2969 O O . TRP B 2 53 ? 18.975 4.338 -14.635 1.00 82.90 54 TRP B O 1
ATOM 2980 N N . THR B 2 54 ? 17.062 4.134 -15.860 1.00 88.95 55 THR B N 1
ATOM 2981 C CA . THR B 2 54 ? 17.619 3.611 -17.132 1.00 93.47 55 THR B CA 1
ATOM 2982 C C . THR B 2 54 ? 17.282 4.627 -18.223 1.00 101.83 55 THR B C 1
ATOM 2983 O O . THR B 2 54 ? 16.076 4.928 -18.369 1.00 92.17 55 THR B O 1
ATOM 2987 N N . GLY B 2 55 ? 18.313 5.235 -18.821 1.00 116.81 56 GLY B N 1
ATOM 2988 C CA . GLY B 2 55 ? 18.186 6.342 -19.790 1.00 132.59 56 GLY B CA 1
ATOM 2989 C C . GLY B 2 55 ? 17.966 5.889 -21.232 1.00 152.28 56 GLY B C 1
ATOM 2990 O O . GLY B 2 55 ? 17.132 5.027 -21.509 1.00 124.38 56 GLY B O 1
ATOM 2991 N N . PRO B 2 56 ? 18.534 6.649 -22.197 1.00 175.04 57 PRO B N 1
ATOM 2992 C CA . PRO B 2 56 ? 18.379 6.362 -23.625 1.00 170.55 57 PRO B CA 1
ATOM 2993 C C . PRO B 2 56 ? 19.227 5.171 -24.096 1.00 163.82 57 PRO B C 1
ATOM 2994 O O . PRO B 2 56 ? 18.741 4.369 -24.872 1.00 136.59 57 PRO B O 1
ATOM 2998 N N . ASN B 2 57 ? 20.488 5.138 -23.652 1.00 175.71 58 ASN B N 1
ATOM 2999 C CA . ASN B 2 57 ? 21.501 4.096 -23.973 1.00 170.54 58 ASN B CA 1
ATOM 3000 C C . ASN B 2 57 ? 21.031 2.729 -23.457 1.00 155.26 58 ASN B C 1
ATOM 3001 O O . ASN B 2 57 ? 21.245 1.734 -24.179 1.00 143.75 58 ASN B O 1
ATOM 3006 N N . MET B 2 58 ? 20.191 2.732 -22.415 1.00 147.17 59 MET B N 1
ATOM 3007 C CA . MET B 2 58 ? 19.668 1.523 -21.721 1.00 129.19 59 MET B CA 1
ATOM 3008 C C . MET B 2 58 ? 20.689 1.089 -20.665 1.00 132.96 59 MET B C 1
ATOM 3009 O O . MET B 2 58 ? 20.558 -0.044 -20.159 1.00 129.84 59 MET B O 1
ATOM 3014 N N . GLU B 2 59 ? 21.801 1.828 -20.587 1.00 133.40 60 GLU B N 1
ATOM 3015 C CA . GLU B 2 59 ? 22.837 1.684 -19.530 1.00 136.75 60 GLU B CA 1
ATOM 3016 C C . GLU B 2 59 ? 22.345 2.498 -18.330 1.00 117.23 60 GLU B C 1
ATOM 3017 O O . GLU B 2 59 ? 21.673 3.523 -18.560 1.00 99.89 60 GLU B O 1
ATOM 3023 N N . VAL B 2 60 ? 22.455 1.906 -17.138 1.00 102.75 61 VAL B N 1
ATOM 3024 C CA . VAL B 2 60 ? 21.819 2.383 -15.875 1.00 96.17 61 VAL B CA 1
ATOM 3025 C C . VAL B 2 60 ? 22.751 3.350 -15.134 1.00 94.85 61 VAL B C 1
ATOM 3026 O O . VAL B 2 60 ? 23.891 3.551 -15.594 1.00 92.64 61 VAL B O 1
ATOM 3030 N N . ASP B 2 61 ? 22.134 4.197 -14.309 1.00 92.71 62 ASP B N 1
ATOM 3031 C CA . ASP B 2 61 ? 22.807 5.194 -13.437 1.00 95.71 62 ASP B CA 1
ATOM 3032 C C . ASP B 2 61 ? 22.211 5.037 -12.033 1.00 86.15 62 ASP B C 1
ATOM 3033 O O . ASP B 2 61 ? 21.021 4.669 -11.940 1.00 81.87 62 ASP B O 1
ATOM 3038 N N . THR B 2 62 ? 23.080 4.967 -11.023 1.00 83.00 63 THR B N 1
ATOM 3039 C CA . THR B 2 62 ? 22.651 4.703 -9.623 1.00 81.32 63 THR B CA 1
ATOM 3040 C C . THR B 2 62 ? 23.097 5.843 -8.704 1.00 78.53 63 THR B C 1
ATOM 3041 O O . THR B 2 62 ? 24.042 6.568 -9.086 1.00 71.75 63 THR B O 1
ATOM 3045 N N . LEU B 2 63 ? 22.187 6.221 -7.806 1.00 78.47 64 LEU B N 1
ATOM 3046 C CA . LEU B 2 63 ? 22.467 7.180 -6.710 1.00 84.19 64 LEU B CA 1
ATOM 3047 C C . LEU B 2 63 ? 22.287 6.438 -5.384 1.00 84.23 64 LEU B C 1
ATOM 3048 O O . LEU B 2 63 ? 21.257 5.744 -5.257 1.00 77.81 64 LEU B O 1
ATOM 3053 N N . ASP B 2 64 ? 23.381 6.317 -4.625 1.00 83.03 65 ASP B N 1
ATOM 3054 C CA . ASP B 2 64 ? 23.378 5.725 -3.260 1.00 81.88 65 ASP B CA 1
ATOM 3055 C C . ASP B 2 64 ? 22.475 6.590 -2.373 1.00 71.79 65 ASP B C 1
ATOM 3056 O O . ASP B 2 64 ? 22.917 7.683 -1.991 1.00 78.56 65 ASP B O 1
ATOM 3061 N N . ILE B 2 65 ? 21.362 6.034 -1.887 1.00 69.63 66 ILE B N 1
ATOM 3062 C CA . ILE B 2 65 ? 20.329 6.773 -1.101 1.00 73.49 66 ILE B CA 1
ATOM 3063 C C . ILE B 2 65 ? 20.882 7.240 0.254 1.00 77.23 66 ILE B C 1
ATOM 3064 O O . ILE B 2 65 ? 20.348 8.238 0.775 1.00 93.99 66 ILE B O 1
ATOM 3069 N N . SER B 2 66 ? 22.017 6.700 0.706 1.00 76.35 67 SER B N 1
ATOM 3070 C CA . SER B 2 66 ? 22.654 7.059 1.999 1.00 72.00 67 SER B CA 1
ATOM 3071 C C . SER B 2 66 ? 23.576 8.274 1.822 1.00 78.66 67 SER B C 1
ATOM 3072 O O . SER B 2 66 ? 24.167 8.725 2.828 1.00 77.26 67 SER B O 1
ATOM 3075 N N . SER B 2 67 ? 23.835 8.673 0.574 1.00 77.54 68 SER B N 1
ATOM 3076 C CA . SER B 2 67 ? 24.722 9.815 0.228 1.00 74.81 68 SER B CA 1
ATOM 3077 C C . SER B 2 67 ? 23.870 11.067 -0.015 1.00 76.21 68 SER B C 1
ATOM 3078 O O . SER B 2 67 ? 24.464 12.112 -0.337 1.00 71.05 68 SER B O 1
ATOM 3081 N N . ILE B 2 68 ? 22.546 10.886 -0.088 1.00 73.66 69 ILE B N 1
ATOM 3082 C CA . ILE B 2 68 ? 21.530 11.966 -0.275 1.00 73.21 69 ILE B CA 1
ATOM 3083 C C . ILE B 2 68 ? 21.554 12.894 0.946 1.00 74.04 69 ILE B C 1
ATOM 3084 O O . ILE B 2 68 ? 21.692 12.397 2.076 1.00 72.69 69 ILE B O 1
ATOM 3089 N N . ARG B 2 69 ? 21.554 14.209 0.714 1.00 80.34 70 ARG B N 1
ATOM 3090 C CA . ARG B 2 69 ? 21.613 15.225 1.799 1.00 79.59 70 ARG B CA 1
ATOM 3091 C C . ARG B 2 69 ? 20.268 15.945 1.906 1.00 77.48 70 ARG B C 1
ATOM 3092 O O . ARG B 2 69 ? 19.970 16.449 3.006 1.00 78.94 70 ARG B O 1
ATOM 3100 N N . ASP B 2 70 ? 19.564 16.106 0.782 1.00 81.25 71 ASP B N 1
ATOM 3101 C CA . ASP B 2 70 ? 18.230 16.764 0.786 1.00 80.38 71 ASP B CA 1
ATOM 3102 C C . ASP B 2 70 ? 17.462 16.439 -0.500 1.00 81.55 71 ASP B C 1
ATOM 3103 O O . ASP B 2 70 ? 18.091 15.964 -1.465 1.00 83.13 71 ASP B O 1
ATOM 3108 N N . THR B 2 71 ? 16.130 16.487 -0.409 1.00 80.59 72 THR B N 1
ATOM 3109 C CA . THR B 2 71 ? 15.193 16.392 -1.559 1.00 88.02 72 THR B CA 1
ATOM 3110 C C . THR B 2 71 ? 14.258 17.606 -1.507 1.00 87.60 72 THR B C 1
ATOM 3111 O O . THR B 2 71 ? 13.774 17.925 -0.402 1.00 81.80 72 THR B O 1
ATOM 3115 N N . ARG B 2 72 ? 14.120 18.317 -2.631 1.00 87.24 73 ARG B N 1
ATOM 3116 C CA . ARG B 2 72 ? 13.292 19.543 -2.750 1.00 94.92 73 ARG B CA 1
ATOM 3117 C C . ARG B 2 72 ? 12.230 19.342 -3.833 1.00 96.40 73 ARG B C 1
ATOM 3118 O O . ARG B 2 72 ? 12.516 18.631 -4.818 1.00 99.60 73 ARG B O 1
ATOM 3126 N N . THR B 2 73 ? 11.139 20.108 -3.734 1.00 99.92 74 THR B N 1
ATOM 3127 C CA . THR B 2 73 ? 9.971 20.059 -4.654 1.00 94.37 74 THR B CA 1
ATOM 3128 C C . THR B 2 73 ? 9.254 21.414 -4.605 1.00 94.21 74 THR B C 1
ATOM 3129 O O . THR B 2 73 ? 9.752 22.318 -3.913 1.00 100.34 74 THR B O 1
ATOM 3133 N N . GLY B 2 74 ? 8.192 21.590 -5.395 1.00 101.32 75 GLY B N 1
ATOM 3134 C CA . GLY B 2 74 ? 7.425 22.848 -5.459 1.00 102.16 75 GLY B CA 1
ATOM 3135 C C . GLY B 2 74 ? 8.329 24.041 -5.728 1.00 104.21 75 GLY B C 1
ATOM 3136 O O . GLY B 2 74 ? 9.189 23.916 -6.628 1.00 98.98 75 GLY B O 1
ATOM 3137 N N . ARG B 2 75 ? 8.382 24.974 -4.769 1.00 104.72 76 ARG B N 1
ATOM 3138 C CA . ARG B 2 75 ? 9.137 26.254 -4.861 1.00 106.61 76 ARG B CA 1
ATOM 3139 C C . ARG B 2 75 ? 10.586 26.103 -4.377 1.00 106.27 76 ARG B C 1
ATOM 3140 O O . ARG B 2 75 ? 11.438 26.881 -4.851 1.00 101.60 76 ARG B O 1
ATOM 3148 N N . TYR B 2 76 ? 10.892 25.104 -3.543 1.00 102.98 77 TYR B N 1
ATOM 3149 C CA . TYR B 2 76 ? 12.256 24.901 -2.983 1.00 105.59 77 TYR B CA 1
ATOM 3150 C C . TYR B 2 76 ? 13.110 24.082 -3.959 1.00 104.05 77 TYR B C 1
ATOM 3151 O O . TYR B 2 76 ? 14.325 23.914 -3.698 1.00 94.12 77 TYR B O 1
ATOM 3160 N N . ALA B 2 77 ? 12.532 23.725 -5.112 1.00 101.53 78 ALA B N 1
ATOM 3161 C CA . ALA B 2 77 ? 13.198 22.892 -6.143 1.00 102.10 78 ALA B CA 1
ATOM 3162 C C . ALA B 2 77 ? 13.891 23.808 -7.155 1.00 98.61 78 ALA B C 1
ATOM 3163 O O . ALA B 2 77 ? 13.426 24.950 -7.317 1.00 106.94 78 ALA B O 1
ATOM 3165 N N . ARG B 2 78 ? 14.967 23.328 -7.787 1.00 97.06 79 ARG B N 1
ATOM 3166 C CA . ARG B 2 78 ? 15.766 24.096 -8.780 1.00 110.50 79 ARG B CA 1
ATOM 3167 C C . ARG B 2 78 ? 15.004 24.211 -10.109 1.00 111.89 79 ARG B C 1
ATOM 3168 O O . ARG B 2 78 ? 14.253 23.271 -10.439 1.00 108.82 79 ARG B O 1
ATOM 3176 N N . LEU B 2 79 ? 15.094 25.367 -10.780 1.00 123.23 80 LEU B N 1
ATOM 3177 C CA . LEU B 2 79 ? 14.470 25.616 -12.112 1.00 132.00 80 LEU B CA 1
ATOM 3178 C C . LEU B 2 79 ? 15.561 26.054 -13.087 1.00 132.00 80 LEU B C 1
ATOM 3179 O O . LEU B 2 79 ? 16.730 26.104 -12.710 1.00 140.33 80 LEU B O 1
ATOM 3184 N N . PRO B 2 80 ? 15.267 26.204 -14.399 1.00 140.61 81 PRO B N 1
ATOM 3185 C CA . PRO B 2 80 ? 16.335 26.575 -15.330 1.00 144.82 81 PRO B CA 1
ATOM 3186 C C . PRO B 2 80 ? 16.167 27.898 -16.097 1.00 136.99 81 PRO B C 1
ATOM 3187 O O . PRO B 2 80 ? 16.984 28.770 -15.859 1.00 136.16 81 PRO B O 1
ATOM 3191 N N . LYS B 2 81 ? 15.401 27.871 -17.197 1.00 149.84 82 LYS B N 1
ATOM 3192 C CA . LYS B 2 81 ? 15.088 29.019 -18.099 1.00 157.22 82 LYS B CA 1
ATOM 3193 C C . LYS B 2 81 ? 15.199 28.563 -19.564 1.00 167.62 82 LYS B C 1
ATOM 3194 O O . LYS B 2 81 ? 14.182 28.057 -20.080 1.00 173.40 82 LYS B O 1
ATOM 3200 N N . ASP B 2 82 ? 16.400 28.604 -20.160 1.00 172.38 83 ASP B N 1
ATOM 3201 C CA . ASP B 2 82 ? 16.680 28.318 -21.599 1.00 172.37 83 ASP B CA 1
ATOM 3202 C C . ASP B 2 82 ? 15.739 27.260 -22.173 1.00 169.42 83 ASP B C 1
ATOM 3203 O O . ASP B 2 82 ? 15.011 27.553 -23.121 1.00 143.35 83 ASP B O 1
ATOM 3208 N N . PRO B 2 83 ? 15.949 25.961 -21.851 1.00 165.17 84 PRO B N 1
ATOM 3209 C CA . PRO B 2 83 ? 15.108 24.885 -22.380 1.00 160.47 84 PRO B CA 1
ATOM 3210 C C . PRO B 2 83 ? 13.614 25.244 -22.365 1.00 172.07 84 PRO B C 1
ATOM 3211 O O . PRO B 2 83 ? 12.975 25.155 -23.402 1.00 155.23 84 PRO B O 1
ATOM 3215 N N . LYS B 2 84 ? 13.136 25.738 -21.218 1.00 170.89 85 LYS B N 1
ATOM 3216 C CA . LYS B 2 84 ? 11.730 26.168 -20.978 1.00 174.20 85 LYS B CA 1
ATOM 3217 C C . LYS B 2 84 ? 10.769 24.992 -21.176 1.00 171.17 85 LYS B C 1
ATOM 3218 O O . LYS B 2 84 ? 10.532 24.604 -22.344 1.00 162.76 85 LYS B O 1
ATOM 3224 N N . ILE B 2 85 ? 10.039 24.667 -20.104 1.00 167.49 86 ILE B N 1
ATOM 3225 C CA . ILE B 2 85 ? 9.004 23.592 -20.064 1.00 155.06 86 ILE B CA 1
ATOM 3226 C C . ILE B 2 85 ? 9.507 22.384 -20.865 1.00 135.18 86 ILE B C 1
ATOM 3227 O O . ILE B 2 85 ? 9.806 21.359 -20.216 1.00 109.96 86 ILE B O 1
ATOM 3232 N N . ASP B 2 95 ? 0.676 28.926 -20.831 1.00 179.72 96 ASP B N 1
ATOM 3233 C CA . ASP B 2 95 ? 1.830 28.729 -19.913 1.00 182.08 96 ASP B CA 1
ATOM 3234 C C . ASP B 2 95 ? 1.499 29.316 -18.536 1.00 175.70 96 ASP B C 1
ATOM 3235 O O . ASP B 2 95 ? 0.622 30.196 -18.455 1.00 165.06 96 ASP B O 1
ATOM 3240 N N . ALA B 2 96 ? 2.067 28.721 -17.484 1.00 184.08 97 ALA B N 1
ATOM 3241 C CA . ALA B 2 96 ? 1.888 29.115 -16.067 1.00 193.21 97 ALA B CA 1
ATOM 3242 C C . ALA B 2 96 ? 3.080 28.597 -15.255 1.00 190.53 97 ALA B C 1
ATOM 3243 O O . ALA B 2 96 ? 3.834 27.773 -15.809 1.00 171.85 97 ALA B O 1
ATOM 3245 N N . ARG B 2 97 ? 3.081 28.838 -13.939 1.00 197.62 98 ARG B N 1
ATOM 3246 C CA . ARG B 2 97 ? 4.238 28.528 -13.055 1.00 199.23 98 ARG B CA 1
ATOM 3247 C C . ARG B 2 97 ? 3.898 27.464 -12.003 1.00 192.79 98 ARG B C 1
ATOM 3248 O O . ARG B 2 97 ? 4.852 26.839 -11.498 1.00 193.30 98 ARG B O 1
ATOM 3256 N N . LEU B 2 98 ? 2.632 27.338 -11.588 1.00 194.62 99 LEU B N 1
ATOM 3257 C CA . LEU B 2 98 ? 2.223 26.356 -10.545 1.00 182.80 99 LEU B CA 1
ATOM 3258 C C . LEU B 2 98 ? 2.449 24.928 -11.052 1.00 172.26 99 LEU B C 1
ATOM 3259 O O . LEU B 2 98 ? 1.452 24.255 -11.380 1.00 160.53 99 LEU B O 1
ATOM 3264 N N . GLU B 2 99 ? 3.710 24.612 -11.359 1.00 164.40 100 GLU B N 1
ATOM 3265 C CA . GLU B 2 99 ? 4.172 23.250 -11.727 1.00 149.35 100 GLU B CA 1
ATOM 3266 C C . GLU B 2 99 ? 5.018 22.729 -10.565 1.00 143.57 100 GLU B C 1
ATOM 3267 O O . GLU B 2 99 ? 6.123 23.281 -10.383 1.00 135.98 100 GLU B O 1
ATOM 3273 N N . GLU B 2 100 ? 4.287 22.178 -9.593 1.00 142.01 101 GLU B N 1
ATOM 3274 C CA . GLU B 2 100 ? 4.801 21.555 -8.347 1.00 122.81 101 GLU B CA 1
ATOM 3275 C C . GLU B 2 100 ? 5.167 20.101 -8.657 1.00 128.10 101 GLU B C 1
ATOM 3276 O O . GLU B 2 100 ? 4.751 19.214 -7.884 1.00 152.02 101 GLU B O 1
ATOM 3282 N N . LYS B 2 101 ? 5.734 19.857 -9.842 1.00 116.63 102 LYS B N 1
ATOM 3283 C CA . LYS B 2 101 ? 6.154 18.490 -10.253 1.00 112.33 102 LYS B CA 1
ATOM 3284 C C . LYS B 2 101 ? 7.666 18.483 -10.501 1.00 103.40 102 LYS B C 1
ATOM 3285 O O . LYS B 2 101 ? 8.215 17.417 -10.852 1.00 98.28 102 LYS B O 1
ATOM 3291 N N . LEU B 2 102 ? 8.333 19.556 -10.073 1.00 102.91 103 LEU B N 1
ATOM 3292 C CA . LEU B 2 102 ? 9.813 19.686 -10.094 1.00 100.11 103 LEU B CA 1
ATOM 3293 C C . LEU B 2 102 ? 10.369 19.015 -8.833 1.00 97.62 103 LEU B C 1
ATOM 3294 O O . LEU B 2 102 ? 9.698 19.119 -7.782 1.00 90.40 103 LEU B O 1
ATOM 3299 N N . MET B 2 103 ? 11.326 18.099 -9.006 1.00 96.71 104 MET B N 1
ATOM 3300 C CA . MET B 2 103 ? 12.018 17.437 -7.871 1.00 93.93 104 MET B CA 1
ATOM 3301 C C . MET B 2 103 ? 13.528 17.484 -8.115 1.00 93.58 104 MET B C 1
ATOM 3302 O O . MET B 2 103 ? 13.935 17.395 -9.294 1.00 88.33 104 MET B O 1
ATOM 3307 N N . THR B 2 104 ? 14.250 17.972 -7.104 1.00 90.39 105 THR B N 1
ATOM 3308 C CA . THR B 2 104 ? 15.730 18.106 -7.090 1.00 92.85 105 THR B CA 1
ATOM 3309 C C . THR B 2 104 ? 16.267 17.190 -5.989 1.00 87.73 105 THR B C 1
ATOM 3310 O O . THR B 2 104 ? 15.535 17.000 -4.998 1.00 91.51 105 THR B O 1
ATOM 3314 N N . VAL B 2 105 ? 17.310 16.418 -6.298 1.00 82.41 106 VAL B N 1
ATOM 3315 C CA . VAL B 2 105 ? 17.949 15.521 -5.291 1.00 85.51 106 VAL B CA 1
ATOM 3316 C C . VAL B 2 105 ? 19.362 16.035 -5.010 1.00 83.27 106 VAL B C 1
ATOM 3317 O O . VAL B 2 105 ? 20.074 16.343 -5.985 1.00 90.22 106 VAL B O 1
ATOM 3321 N N . VAL B 2 106 ? 19.626 16.380 -3.748 1.00 78.33 107 VAL B N 1
ATOM 3322 C CA . VAL B 2 106 ? 20.950 16.928 -3.330 1.00 78.69 107 VAL B CA 1
ATOM 3323 C C . VAL B 2 106 ? 21.707 15.867 -2.524 1.00 77.85 107 VAL B C 1
ATOM 3324 O O . VAL B 2 106 ? 21.180 15.390 -1.496 1.00 71.07 107 VAL B O 1
ATOM 3328 N N . SER B 2 107 ? 22.854 15.446 -3.057 1.00 73.90 108 SER B N 1
ATOM 3329 C CA . SER B 2 107 ? 23.740 14.420 -2.457 1.00 76.02 108 SER B CA 1
ATOM 3330 C C . SER B 2 107 ? 25.183 14.926 -2.533 1.00 79.75 108 SER B C 1
ATOM 3331 O O . SER B 2 107 ? 25.456 15.731 -3.448 1.00 84.89 108 SER B O 1
ATOM 3334 N N . GLY B 2 108 ? 26.088 14.270 -1.797 1.00 77.94 109 GLY B N 1
ATOM 3335 C CA . GLY B 2 108 ? 27.523 14.601 -1.745 1.00 76.62 109 GLY B CA 1
ATOM 3336 C C . GLY B 2 108 ? 28.163 14.068 -0.467 1.00 75.41 109 GLY B C 1
ATOM 3337 O O . GLY B 2 108 ? 27.484 13.877 0.543 1.00 70.77 109 GLY B O 1
ATOM 3338 N N . PRO B 2 109 ? 29.512 14.004 -0.427 1.00 76.36 110 PRO B N 1
ATOM 3339 C CA . PRO B 2 109 ? 30.220 13.414 0.710 1.00 77.66 110 PRO B CA 1
ATOM 3340 C C . PRO B 2 109 ? 30.562 14.423 1.817 1.00 80.86 110 PRO B C 1
ATOM 3341 O O . PRO B 2 109 ? 31.130 14.007 2.808 1.00 87.92 110 PRO B O 1
ATOM 3345 N N . ASP B 2 110 ? 30.013 15.640 1.730 1.00 90.79 111 ASP B N 1
ATOM 3346 C CA . ASP B 2 110 ? 30.165 16.701 2.765 1.00 91.89 111 ASP B CA 1
ATOM 3347 C C . ASP B 2 110 ? 29.370 17.933 2.339 1.00 94.70 111 ASP B C 1
ATOM 3348 O O . ASP B 2 110 ? 28.958 18.036 1.187 1.00 105.62 111 ASP B O 1
ATOM 3353 N N . PRO B 2 111 ? 29.079 18.877 3.263 1.00 94.23 112 PRO B N 1
ATOM 3354 C CA . PRO B 2 111 ? 28.240 20.034 2.947 1.00 90.00 112 PRO B CA 1
ATOM 3355 C C . PRO B 2 111 ? 28.687 20.891 1.755 1.00 88.27 112 PRO B C 1
ATOM 3356 O O . PRO B 2 111 ? 27.844 21.539 1.178 1.00 101.58 112 PRO B O 1
ATOM 3360 N N . VAL B 2 112 ? 29.991 20.960 1.485 1.00 90.20 113 VAL B N 1
ATOM 3361 C CA . VAL B 2 112 ? 30.572 21.833 0.421 1.00 95.09 113 VAL B CA 1
ATOM 3362 C C . VAL B 2 112 ? 30.359 21.192 -0.956 1.00 99.01 113 VAL B C 1
ATOM 3363 O O . VAL B 2 112 ? 30.020 21.935 -1.902 1.00 96.65 113 VAL B O 1
ATOM 3367 N N . ASN B 2 113 ? 30.707 19.908 -1.091 1.00 92.22 114 ASN B N 1
ATOM 3368 C CA . ASN B 2 113 ? 30.719 19.174 -2.385 1.00 90.98 114 ASN B CA 1
ATOM 3369 C C . ASN B 2 113 ? 29.357 18.509 -2.621 1.00 92.42 114 ASN B C 1
ATOM 3370 O O . ASN B 2 113 ? 29.333 17.309 -2.965 1.00 90.00 114 ASN B O 1
ATOM 3375 N N . THR B 2 114 ? 28.315 19.342 -2.719 1.00 98.24 115 THR B N 1
ATOM 3376 C CA . THR B 2 114 ? 26.917 18.934 -3.024 1.00 98.78 115 THR B CA 1
ATOM 3377 C C . THR B 2 114 ? 26.751 18.815 -4.542 1.00 97.55 115 THR B C 1
ATOM 3378 O O . THR B 2 114 ? 27.384 19.609 -5.262 1.00 96.22 115 THR B O 1
ATOM 3382 N N . VAL B 2 115 ? 26.032 17.784 -4.994 1.00 97.13 116 VAL B N 1
ATOM 3383 C CA . VAL B 2 115 ? 25.704 17.535 -6.430 1.00 99.05 116 VAL B CA 1
ATOM 3384 C C . VAL B 2 115 ? 24.176 17.518 -6.569 1.00 93.00 116 VAL B C 1
ATOM 3385 O O . VAL B 2 115 ? 23.511 17.087 -5.606 1.00 89.01 116 VAL B O 1
ATOM 3389 N N . PHE B 2 116 ? 23.650 18.182 -7.604 1.00 92.26 117 PHE B N 1
ATOM 3390 C CA . PHE B 2 116 ? 22.195 18.363 -7.853 1.00 93.99 117 PHE B CA 1
ATOM 3391 C C . PHE B 2 116 ? 21.751 17.507 -9.048 1.00 98.18 117 PHE B C 1
ATOM 3392 O O . PHE B 2 116 ? 22.569 17.318 -9.966 1.00 106.20 117 PHE B O 1
ATOM 3400 N N . LEU B 2 117 ? 20.692 16.716 -8.850 1.00 93.69 118 LEU B N 1
ATOM 3401 C CA . LEU B 2 117 ? 20.015 15.936 -9.921 1.00 97.57 118 LEU B CA 1
ATOM 3402 C C . LEU B 2 117 ? 18.557 16.399 -9.984 1.00 96.69 118 LEU B C 1
ATOM 3403 O O . LEU B 2 117 ? 17.962 16.591 -8.904 1.00 99.31 118 LEU B O 1
ATOM 3408 N N . ASN B 2 118 ? 18.103 16.794 -11.177 1.00 89.78 119 ASN B N 1
ATOM 3409 C CA . ASN B 2 118 ? 16.717 17.279 -11.411 1.00 94.83 119 ASN B CA 1
ATOM 3410 C C . ASN B 2 118 ? 15.932 16.210 -12.174 1.00 92.85 119 ASN B C 1
ATOM 3411 O O . ASN B 2 118 ? 16.330 15.900 -13.311 1.00 87.48 119 ASN B O 1
ATOM 3416 N N . PHE B 2 119 ? 14.710 15.952 -11.706 1.00 92.68 120 PHE B N 1
ATOM 3417 C CA . PHE B 2 119 ? 13.756 14.982 -12.296 1.00 90.97 120 PHE B CA 1
ATOM 3418 C C . PHE B 2 119 ? 12.350 15.576 -12.227 1.00 95.73 120 PHE B C 1
ATOM 3419 O O . PHE B 2 119 ? 11.846 15.643 -11.088 1.00 91.75 120 PHE B O 1
ATOM 3427 N N . MET B 2 120 ? 11.966 16.305 -13.281 1.00 92.02 121 MET B N 1
ATOM 3428 C CA . MET B 2 120 ? 10.591 16.827 -13.497 1.00 96.56 121 MET B CA 1
ATOM 3429 C C . MET B 2 120 ? 9.685 15.647 -13.870 1.00 101.84 121 MET B C 1
ATOM 3430 O O . MET B 2 120 ? 10.052 14.878 -14.783 1.00 100.87 121 MET B O 1
ATOM 3435 N N . ALA B 2 121 ? 8.649 15.410 -13.061 1.00 101.25 122 ALA B N 1
ATOM 3436 C CA . ALA B 2 121 ? 7.665 14.315 -13.220 1.00 99.99 122 ALA B CA 1
ATOM 3437 C C . ALA B 2 121 ? 6.823 14.542 -14.478 1.00 105.84 122 ALA B C 1
ATOM 3438 O O . ALA B 2 121 ? 6.793 15.686 -14.960 1.00 114.33 122 ALA B O 1
ATOM 3440 N N . VAL B 2 122 ? 6.259 13.466 -15.038 1.00 108.78 123 VAL B N 1
ATOM 3441 C CA . VAL B 2 122 ? 5.337 13.506 -16.212 1.00 114.53 123 VAL B CA 1
ATOM 3442 C C . VAL B 2 122 ? 3.907 13.619 -15.671 1.00 117.28 123 VAL B C 1
ATOM 3443 O O . VAL B 2 122 ? 3.211 14.576 -16.056 1.00 119.19 123 VAL B O 1
ATOM 3447 N N . GLN B 2 123 ? 3.498 12.700 -14.790 1.00 119.42 124 GLN B N 1
ATOM 3448 C CA . GLN B 2 123 ? 2.234 12.812 -14.012 1.00 122.20 124 GLN B CA 1
ATOM 3449 C C . GLN B 2 123 ? 2.518 13.823 -12.895 1.00 117.24 124 GLN B C 1
ATOM 3450 O O . GLN B 2 123 ? 3.708 13.987 -12.570 1.00 117.90 124 GLN B O 1
ATOM 3456 N N . ASP B 2 124 ? 1.487 14.439 -12.311 1.00 115.42 125 ASP B N 1
ATOM 3457 C CA . ASP B 2 124 ? 1.659 15.590 -11.382 1.00 134.19 125 ASP B CA 1
ATOM 3458 C C . ASP B 2 124 ? 1.779 15.121 -9.925 1.00 127.91 125 ASP B C 1
ATOM 3459 O O . ASP B 2 124 ? 2.889 15.255 -9.362 1.00 129.11 125 ASP B O 1
ATOM 3464 N N . ASP B 2 125 ? 0.708 14.584 -9.332 1.00 118.76 126 ASP B N 1
ATOM 3465 C CA . ASP B 2 125 ? 0.705 14.183 -7.897 1.00 119.14 126 ASP B CA 1
ATOM 3466 C C . ASP B 2 125 ? 1.696 13.039 -7.641 1.00 119.59 126 ASP B C 1
ATOM 3467 O O . ASP B 2 125 ? 1.345 12.141 -6.846 1.00 117.27 126 ASP B O 1
ATOM 3472 N N . THR B 2 126 ? 2.963 13.213 -8.032 1.00 113.31 127 THR B N 1
ATOM 3473 C CA . THR B 2 126 ? 3.982 12.150 -7.810 1.00 118.46 127 THR B CA 1
ATOM 3474 C C . THR B 2 126 ? 5.263 12.748 -7.215 1.00 101.90 127 THR B C 1
ATOM 3475 O O . THR B 2 126 ? 5.751 12.172 -6.228 1.00 103.50 127 THR B O 1
ATOM 3479 N N . ALA B 2 127 ? 5.828 13.790 -7.836 1.00 95.56 128 ALA B N 1
ATOM 3480 C CA . ALA B 2 127 ? 7.092 14.443 -7.416 1.00 94.91 128 ALA B CA 1
ATOM 3481 C C . ALA B 2 127 ? 7.098 14.666 -5.897 1.00 94.74 128 ALA B C 1
ATOM 3482 O O . ALA B 2 127 ? 8.020 14.151 -5.216 1.00 80.64 128 ALA B O 1
ATOM 3484 N N . LYS B 2 128 ? 5.988 15.181 -5.363 1.00 90.91 129 LYS B N 1
ATOM 3485 C CA . LYS B 2 128 ? 5.816 15.375 -3.901 1.00 98.51 129 LYS B CA 1
ATOM 3486 C C . LYS B 2 128 ? 6.066 14.038 -3.189 1.00 94.31 129 LYS B C 1
ATOM 3487 O O . LYS B 2 128 ? 6.968 13.994 -2.339 1.00 98.34 129 LYS B O 1
ATOM 3493 N N . VAL B 2 129 ? 5.254 13.015 -3.469 1.00 97.22 130 VAL B N 1
ATOM 3494 C CA . VAL B 2 129 ? 5.355 11.661 -2.844 1.00 90.62 130 VAL B CA 1
ATOM 3495 C C . VAL B 2 129 ? 6.816 11.197 -2.891 1.00 88.83 130 VAL B C 1
ATOM 3496 O O . VAL B 2 129 ? 7.341 10.790 -1.836 1.00 95.79 130 VAL B O 1
ATOM 3500 N N . TRP B 2 130 ? 7.449 11.260 -4.066 1.00 84.41 131 TRP B N 1
ATOM 3501 C CA . TRP B 2 130 ? 8.858 10.815 -4.245 1.00 81.84 131 TRP B CA 1
ATOM 3502 C C . TRP B 2 130 ? 9.779 11.591 -3.298 1.00 77.04 131 TRP B C 1
ATOM 3503 O O . TRP B 2 130 ? 10.649 10.941 -2.695 1.00 80.56 131 TRP B O 1
ATOM 3514 N N . SER B 2 131 ? 9.822 12.913 -3.486 1.00 75.39 132 SER B N 1
ATOM 3515 C CA . SER B 2 131 ? 10.638 13.872 -2.697 1.00 76.95 132 SER B CA 1
ATOM 3516 C C . SER B 2 131 ? 10.569 13.533 -1.204 1.00 77.14 132 SER B C 1
ATOM 3517 O O . SER B 2 131 ? 11.642 13.375 -0.591 1.00 74.22 132 SER B O 1
ATOM 3520 N N . GLU B 2 132 ? 9.372 13.232 -0.695 1.00 75.99 133 GLU B N 1
ATOM 3521 C CA . GLU B 2 132 ? 9.147 12.924 0.743 1.00 78.34 133 GLU B CA 1
ATOM 3522 C C . GLU B 2 132 ? 9.642 11.510 1.068 1.00 80.37 133 GLU B C 1
ATOM 3523 O O . GLU B 2 132 ? 10.299 11.342 2.111 1.00 93.19 133 GLU B O 1
ATOM 3529 N N . GLU B 2 133 ? 9.313 10.521 0.233 1.00 83.93 134 GLU B N 1
ATOM 3530 C CA . GLU B 2 133 ? 9.676 9.098 0.470 1.00 78.94 134 GLU B CA 1
ATOM 3531 C C . GLU B 2 133 ? 11.200 8.937 0.437 1.00 76.62 134 GLU B C 1
ATOM 3532 O O . GLU B 2 133 ? 11.724 8.171 1.281 1.00 71.05 134 GLU B O 1
ATOM 3538 N N . LEU B 2 134 ? 11.848 9.451 -0.614 1.00 76.00 135 LEU B N 1
ATOM 3539 C CA . LEU B 2 134 ? 13.330 9.429 -0.767 1.00 76.82 135 LEU B CA 1
ATOM 3540 C C . LEU B 2 134 ? 13.968 10.011 0.502 1.00 74.52 135 LEU B C 1
ATOM 3541 O O . LEU B 2 134 ? 14.758 9.300 1.133 1.00 68.88 135 LEU B O 1
ATOM 3546 N N . PHE B 2 135 ? 13.399 11.107 1.007 1.00 71.69 136 PHE B N 1
ATOM 3547 C CA . PHE B 2 135 ? 13.886 11.835 2.202 1.00 72.22 136 PHE B CA 1
ATOM 3548 C C . PHE B 2 135 ? 13.872 10.905 3.418 1.00 72.77 136 PHE B C 1
ATOM 3549 O O . PHE B 2 135 ? 14.921 10.819 4.097 1.00 67.79 136 PHE B O 1
ATOM 3557 N N . LYS B 2 136 ? 12.744 10.243 3.697 1.00 70.97 137 LYS B N 1
ATOM 3558 C CA . LYS B 2 136 ? 12.640 9.296 4.844 1.00 75.65 137 LYS B CA 1
ATOM 3559 C C . LYS B 2 136 ? 13.694 8.188 4.721 1.00 71.02 137 LYS B C 1
ATOM 3560 O O . LYS B 2 136 ? 14.267 7.809 5.759 1.00 88.93 137 LYS B O 1
ATOM 3566 N N . LEU B 2 137 ? 13.827 7.580 3.541 1.00 69.27 138 LEU B N 1
ATOM 3567 C CA . LEU B 2 137 ? 14.807 6.491 3.284 1.00 74.54 138 LEU B CA 1
ATOM 3568 C C . LEU B 2 137 ? 16.231 7.007 3.544 1.00 74.51 138 LEU B C 1
ATOM 3569 O O . LEU B 2 137 ? 17.015 6.342 4.266 1.00 75.02 138 LEU B O 1
ATOM 3574 N N . ALA B 2 138 ? 16.499 8.233 3.098 1.00 73.46 139 ALA B N 1
ATOM 3575 C CA . ALA B 2 138 ? 17.840 8.854 3.151 1.00 75.82 139 ALA B CA 1
ATOM 3576 C C . ALA B 2 138 ? 18.229 9.191 4.595 1.00 70.16 139 ALA B C 1
ATOM 3577 O O . ALA B 2 138 ? 19.396 8.918 4.930 1.00 63.76 139 ALA B O 1
ATOM 3579 N N . MET B 2 139 ? 17.262 9.541 5.453 1.00 75.01 140 MET B N 1
ATOM 3580 C CA . MET B 2 139 ? 17.532 9.979 6.855 1.00 73.84 140 MET B CA 1
ATOM 3581 C C . MET B 2 139 ? 17.083 8.899 7.847 1.00 76.26 140 MET B C 1
ATOM 3582 O O . MET B 2 139 ? 16.816 9.259 9.016 1.00 81.75 140 MET B O 1
ATOM 3587 N N . ASN B 2 140 ? 16.912 7.657 7.384 1.00 72.42 141 ASN B N 1
ATOM 3588 C CA . ASN B 2 140 ? 16.450 6.537 8.249 1.00 72.64 141 ASN B CA 1
ATOM 3589 C C . ASN B 2 140 ? 17.645 6.063 9.084 1.00 73.33 141 ASN B C 1
ATOM 3590 O O . ASN B 2 140 ? 18.706 5.768 8.498 1.00 74.15 141 ASN B O 1
ATOM 3595 N N . ILE B 2 141 ? 17.423 5.823 10.378 1.00 78.80 142 ILE B N 1
ATOM 3596 C CA . ILE B 2 141 ? 18.529 5.543 11.347 1.00 69.20 142 ILE B CA 1
ATOM 3597 C C . ILE B 2 141 ? 19.001 4.092 11.221 1.00 70.38 142 ILE B C 1
ATOM 3598 O O . ILE B 2 141 ? 20.220 3.875 11.355 1.00 76.30 142 ILE B O 1
ATOM 3603 N N . LEU B 2 142 ? 18.079 3.133 11.092 1.00 71.80 143 LEU B N 1
ATOM 3604 C CA . LEU B 2 142 ? 18.420 1.692 10.933 1.00 69.10 143 LEU B CA 1
ATOM 3605 C C . LEU B 2 142 ? 19.231 1.476 9.647 1.00 69.02 143 LEU B C 1
ATOM 3606 O O . LEU B 2 142 ? 19.981 0.479 9.578 1.00 67.59 143 LEU B O 1
ATOM 3611 N N . ALA B 2 143 ? 18.934 2.237 8.590 1.00 70.44 144 ALA B N 1
ATOM 3612 C CA . ALA B 2 143 ? 19.649 2.160 7.293 1.00 68.16 144 ALA B CA 1
ATOM 3613 C C . ALA B 2 143 ? 21.114 2.570 7.486 1.00 68.04 144 ALA B C 1
ATOM 3614 O O . ALA B 2 143 ? 21.992 1.787 7.091 1.00 75.73 144 ALA B O 1
ATOM 3616 N N . GLN B 2 144 ? 21.369 3.646 8.237 1.00 65.70 145 GLN B N 1
ATOM 3617 C CA . GLN B 2 144 ? 22.746 4.157 8.499 1.00 69.28 145 GLN B CA 1
ATOM 3618 C C . GLN B 2 144 ? 23.493 3.261 9.496 1.00 65.98 145 GLN B C 1
ATOM 3619 O O . GLN B 2 144 ? 24.700 3.029 9.270 1.00 60.54 145 GLN B O 1
ATOM 3625 N N . ASN B 2 145 ? 22.752 2.603 10.394 1.00 65.75 146 ASN B N 1
ATOM 3626 C CA . ASN B 2 145 ? 23.281 1.708 11.455 1.00 63.40 146 ASN B CA 1
ATOM 3627 C C . ASN B 2 145 ? 22.791 0.277 11.219 1.00 69.96 146 ASN B C 1
ATOM 3628 O O . ASN B 2 145 ? 22.482 -0.428 12.204 1.00 68.35 146 ASN B O 1
ATOM 3633 N N . ALA B 2 146 ? 22.963 -0.203 9.985 1.00 72.76 147 ALA B N 1
ATOM 3634 C CA . ALA B 2 146 ? 22.524 -1.551 9.562 1.00 72.05 147 ALA B CA 1
ATOM 3635 C C . ALA B 2 146 ? 23.624 -2.561 9.895 1.00 63.03 147 ALA B C 1
ATOM 3636 O O . ALA B 2 146 ? 24.791 -2.151 10.001 1.00 83.54 147 ALA B O 1
ATOM 3638 N N . SER B 2 147 ? 23.278 -3.845 9.812 1.00 59.44 148 SER B N 1
ATOM 3639 C CA . SER B 2 147 ? 24.188 -4.989 10.055 1.00 57.36 148 SER B CA 1
ATOM 3640 C C . SER B 2 147 ? 25.242 -5.067 8.946 1.00 60.09 148 SER B C 1
ATOM 3641 O O . SER B 2 147 ? 25.009 -4.527 7.860 1.00 70.04 148 SER B O 1
ATOM 3644 N N . ARG B 2 148 ? 26.357 -5.748 9.221 1.00 67.45 149 ARG B N 1
ATOM 3645 C CA . ARG B 2 148 ? 27.456 -5.995 8.254 1.00 69.21 149 ARG B CA 1
ATOM 3646 C C . ARG B 2 148 ? 26.868 -6.776 7.072 1.00 75.31 149 ARG B C 1
ATOM 3647 O O . ARG B 2 148 ? 27.066 -6.362 5.914 1.00 79.54 149 ARG B O 1
ATOM 3655 N N . ASN B 2 149 ? 26.019 -7.760 7.378 1.00 68.66 150 ASN B N 1
ATOM 3656 C CA . ASN B 2 149 ? 25.257 -8.556 6.381 1.00 70.93 150 ASN B CA 1
ATOM 3657 C C . ASN B 2 149 ? 24.506 -7.632 5.413 1.00 71.49 150 ASN B C 1
ATOM 3658 O O . ASN B 2 149 ? 24.372 -8.017 4.234 1.00 68.67 150 ASN B O 1
ATOM 3663 N N . THR B 2 150 ? 23.852 -6.583 5.922 1.00 66.67 151 THR B N 1
ATOM 3664 C CA . THR B 2 150 ? 23.027 -5.682 5.072 1.00 68.61 151 THR B CA 1
ATOM 3665 C C . THR B 2 150 ? 23.939 -4.870 4.144 1.00 71.91 151 THR B C 1
ATOM 3666 O O . THR B 2 150 ? 23.715 -4.927 2.920 1.00 82.59 151 THR B O 1
ATOM 3670 N N . PHE B 2 151 ? 25.069 -4.371 4.649 1.00 68.48 152 PHE B N 1
ATOM 3671 C CA . PHE B 2 151 ? 25.971 -3.577 3.777 1.00 67.51 152 PHE B CA 1
ATOM 3672 C C . PHE B 2 151 ? 26.521 -4.488 2.671 1.00 67.78 152 PHE B C 1
ATOM 3673 O O . PHE B 2 151 ? 26.662 -4.029 1.522 1.00 67.38 152 PHE B O 1
ATOM 3681 N N . LEU B 2 152 ? 26.691 -5.781 2.959 1.00 71.50 153 LEU B N 1
ATOM 3682 C CA . LEU B 2 152 ? 27.138 -6.760 1.932 1.00 72.00 153 LEU B CA 1
ATOM 3683 C C . LEU B 2 152 ? 25.998 -6.970 0.926 1.00 73.89 153 LEU B C 1
ATOM 3684 O O . LEU B 2 152 ? 26.250 -6.847 -0.291 1.00 72.23 153 LEU B O 1
ATOM 3689 N N . ARG B 2 153 ? 24.774 -7.186 1.422 1.00 74.09 154 ARG B N 1
ATOM 3690 C CA . ARG B 2 153 ? 23.552 -7.381 0.594 1.00 76.98 154 ARG B CA 1
ATOM 3691 C C . ARG B 2 153 ? 23.343 -6.118 -0.252 1.00 78.27 154 ARG B C 1
ATOM 3692 O O . ARG B 2 153 ? 22.871 -6.246 -1.404 1.00 73.40 154 ARG B O 1
ATOM 3700 N N . LYS B 2 154 ? 23.863 -4.980 0.223 1.00 74.52 155 LYS B N 1
ATOM 3701 C CA . LYS B 2 154 ? 23.798 -3.696 -0.520 1.00 70.96 155 LYS B CA 1
ATOM 3702 C C . LYS B 2 154 ? 24.789 -3.752 -1.687 1.00 72.38 155 LYS B C 1
ATOM 3703 O O . LYS B 2 154 ? 24.456 -3.235 -2.770 1.00 77.08 155 LYS B O 1
ATOM 3709 N N . ALA B 2 155 ? 26.038 -4.121 -1.407 1.00 71.69 156 ALA B N 1
ATOM 3710 C CA . ALA B 2 155 ? 27.048 -4.293 -2.476 1.00 74.26 156 ALA B CA 1
ATOM 3711 C C . ALA B 2 155 ? 26.443 -5.137 -3.606 1.00 77.78 156 ALA B C 1
ATOM 3712 O O . ALA B 2 155 ? 26.879 -4.958 -4.759 1.00 83.55 156 ALA B O 1
ATOM 3714 N N . TYR B 2 156 ? 25.789 -6.242 -3.232 1.00 74.33 157 TYR B N 1
ATOM 3715 C CA . TYR B 2 156 ? 25.189 -7.229 -4.165 1.00 77.01 157 TYR B CA 1
ATOM 3716 C C . TYR B 2 156 ? 24.137 -6.528 -5.030 1.00 77.06 157 TYR B C 1
ATOM 3717 O O . TYR B 2 156 ? 24.176 -6.675 -6.272 1.00 81.97 157 TYR B O 1
ATOM 3726 N N . THR B 2 157 ? 23.301 -5.698 -4.398 1.00 69.92 158 THR B N 1
ATOM 3727 C CA . THR B 2 157 ? 22.187 -4.977 -5.068 1.00 70.86 158 THR B CA 1
ATOM 3728 C C . THR B 2 157 ? 22.746 -4.072 -6.169 1.00 74.45 158 THR B C 1
ATOM 3729 O O . THR B 2 157 ? 22.183 -4.109 -7.290 1.00 80.15 158 THR B O 1
ATOM 3733 N N . LYS B 2 158 ? 23.927 -3.491 -5.936 1.00 74.02 159 LYS B N 1
ATOM 3734 C CA . LYS B 2 158 ? 24.570 -2.539 -6.882 1.00 80.48 159 LYS B CA 1
ATOM 3735 C C . LYS B 2 158 ? 25.004 -3.319 -8.128 1.00 87.28 159 LYS B C 1
ATOM 3736 O O . LYS B 2 158 ? 24.532 -2.975 -9.247 1.00 84.64 159 LYS B O 1
ATOM 3742 N N . LEU B 2 159 ? 25.575 -4.506 -7.898 1.00 79.13 160 LEU B N 1
ATOM 3743 C CA . LEU B 2 159 ? 26.038 -5.392 -8.998 1.00 80.19 160 LEU B CA 1
ATOM 3744 C C . LEU B 2 159 ? 24.850 -5.830 -9.866 1.00 82.12 160 LEU B C 1
ATOM 3745 O O . LEU B 2 159 ? 24.991 -5.716 -11.097 1.00 79.75 160 LEU B O 1
ATOM 3750 N N . LYS B 2 160 ? 23.666 -5.980 -9.257 1.00 81.66 161 LYS B N 1
ATOM 3751 C CA . LYS B 2 160 ? 22.425 -6.422 -9.948 1.00 83.70 161 LYS B CA 1
ATOM 3752 C C . LYS B 2 160 ? 21.732 -5.257 -10.666 1.00 85.99 161 LYS B C 1
ATOM 3753 O O . LYS B 2 160 ? 21.018 -5.542 -11.644 1.00 90.40 161 LYS B O 1
ATOM 3759 N N . LEU B 2 161 ? 21.869 -4.015 -10.188 1.00 87.08 162 LEU B N 1
ATOM 3760 C CA . LEU B 2 161 ? 21.222 -2.845 -10.846 1.00 83.60 162 LEU B CA 1
ATOM 3761 C C . LEU B 2 161 ? 22.103 -2.343 -11.997 1.00 87.37 162 LEU B C 1
ATOM 3762 O O . LEU B 2 161 ? 21.557 -2.092 -13.090 1.00 88.06 162 LEU B O 1
ATOM 3767 N N . GLN B 2 162 ? 23.387 -2.090 -11.723 1.00 90.25 163 GLN B N 1
ATOM 3768 C CA . GLN B 2 162 ? 24.366 -1.575 -12.719 1.00 88.24 163 GLN B CA 1
ATOM 3769 C C . GLN B 2 162 ? 24.627 -2.642 -13.785 1.00 86.35 163 GLN B C 1
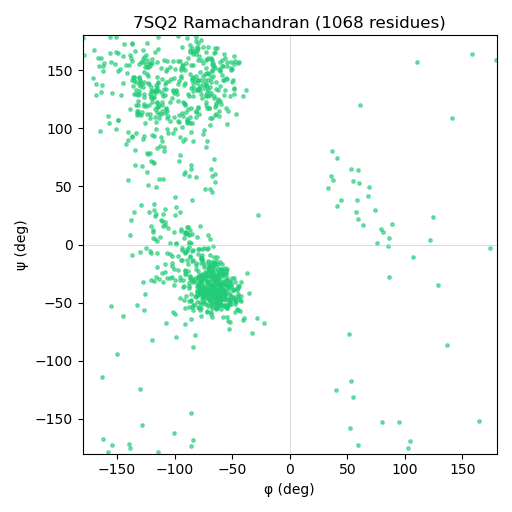ATOM 3770 O O . GLN B 2 162 ? 25.807 -2.836 -14.133 1.00 84.06 163 GLN B O 1
ATOM 3776 N N . VAL B 2 163 ? 23.563 -3.060 -14.474 1.00 86.43 164 VAL B N 1
ATOM 3777 C CA . VAL B 2 163 ? 23.620 -4.037 -15.601 1.00 95.12 164 VAL B CA 1
ATOM 3778 C C . VAL B 2 163 ? 24.045 -3.289 -16.872 1.00 98.15 164 VAL B C 1
ATOM 3779 O O . VAL B 2 163 ? 23.916 -2.047 -16.901 1.00 98.98 164 VAL B O 1
ATOM 3783 N N . ASN B 2 164 ? 24.416 -4.020 -17.927 1.00 98.47 165 ASN B N 1
ATOM 3784 C CA . ASN B 2 164 ? 24.794 -3.404 -19.227 1.00 103.42 165 ASN B CA 1
ATOM 3785 C C . ASN B 2 164 ? 23.514 -3.184 -20.039 1.00 107.00 165 ASN B C 1
ATOM 3786 O O . ASN B 2 164 ? 22.430 -3.560 -19.554 1.00 109.16 165 ASN B O 1
ATOM 3791 N N . GLN B 2 165 ? 23.661 -2.769 -21.297 1.00 111.76 166 GLN B N 1
ATOM 3792 C CA . GLN B 2 165 ? 22.523 -2.444 -22.198 1.00 120.35 166 GLN B CA 1
ATOM 3793 C C . GLN B 2 165 ? 21.704 -3.707 -22.494 1.00 114.82 166 GLN B C 1
ATOM 3794 O O . GLN B 2 165 ? 20.532 -3.557 -22.883 1.00 118.15 166 GLN B O 1
ATOM 3800 N N . ASP B 2 166 ? 22.206 -4.887 -22.120 1.00 115.48 167 ASP B N 1
ATOM 3801 C CA . ASP B 2 166 ? 21.512 -6.169 -22.426 1.00 118.68 167 ASP B CA 1
ATOM 3802 C C . ASP B 2 166 ? 21.088 -6.869 -21.131 1.00 119.05 167 ASP B C 1
ATOM 3803 O O . ASP B 2 166 ? 20.689 -8.046 -21.220 1.00 120.11 167 ASP B O 1
ATOM 3808 N N . GLY B 2 167 ? 20.875 -6.079 -20.074 1.00 113.20 168 GLY B N 1
ATOM 3809 C CA . GLY B 2 167 ? 20.352 -6.542 -18.774 1.00 112.27 168 GLY B CA 1
ATOM 3810 C C . GLY B 2 167 ? 21.206 -7.630 -18.151 1.00 111.73 168 GLY B C 1
ATOM 3811 O O . GLY B 2 167 ? 20.701 -8.297 -17.227 1.00 116.53 168 GLY B O 1
ATOM 3812 N N . ARG B 2 168 ? 22.508 -7.632 -18.456 1.00 108.15 169 ARG B N 1
ATOM 3813 C CA . ARG B 2 168 ? 23.501 -8.598 -17.914 1.00 97.94 169 ARG B CA 1
ATOM 3814 C C . ARG B 2 168 ? 24.434 -7.881 -16.933 1.00 89.01 169 ARG B C 1
ATOM 3815 O O . ARG B 2 168 ? 24.610 -6.657 -17.084 1.00 82.10 169 ARG B O 1
ATOM 3823 N N . ILE B 2 169 ? 25.080 -8.643 -16.042 1.00 93.60 170 ILE B N 1
ATOM 3824 C CA . ILE B 2 169 ? 26.028 -8.146 -14.996 1.00 85.85 170 ILE B CA 1
ATOM 3825 C C . ILE B 2 169 ? 27.443 -8.301 -15.540 1.00 83.90 170 ILE B C 1
ATOM 3826 O O . ILE B 2 169 ? 27.920 -9.422 -15.706 1.00 84.50 170 ILE B O 1
ATOM 3831 N N . PRO B 2 170 ? 28.111 -7.192 -15.929 1.00 79.79 171 PRO B N 1
ATOM 3832 C CA . PRO B 2 170 ? 29.441 -7.285 -16.530 1.00 80.54 171 PRO B CA 1
ATOM 3833 C C . PRO B 2 170 ? 30.463 -7.821 -15.517 1.00 80.51 171 PRO B C 1
ATOM 3834 O O . PRO B 2 170 ? 30.411 -7.417 -14.376 1.00 76.55 171 PRO B O 1
ATOM 3838 N N . VAL B 2 171 ? 31.205 -8.865 -15.892 1.00 82.54 172 VAL B N 1
ATOM 3839 C CA . VAL B 2 171 ? 32.236 -9.475 -15.000 1.00 86.91 172 VAL B CA 1
ATOM 3840 C C . VAL B 2 171 ? 33.232 -8.392 -14.561 1.00 91.53 172 VAL B C 1
ATOM 3841 O O . VAL B 2 171 ? 33.583 -8.363 -13.359 1.00 85.23 172 VAL B O 1
ATOM 3845 N N . LYS B 2 172 ? 33.514 -7.425 -15.441 1.00 90.95 173 LYS B N 1
ATOM 3846 C CA . LYS B 2 172 ? 34.527 -6.368 -15.189 1.00 91.37 173 LYS B CA 1
ATOM 3847 C C . LYS B 2 172 ? 34.036 -5.479 -14.045 1.00 90.74 173 LYS B C 1
ATOM 3848 O O . LYS B 2 172 ? 34.893 -4.916 -13.343 1.00 88.06 173 LYS B O 1
ATOM 3854 N N . ASN B 2 173 ? 32.736 -5.533 -13.744 1.00 90.13 174 ASN B N 1
ATOM 3855 C CA . ASN B 2 173 ? 32.147 -4.768 -12.614 1.00 91.44 174 ASN B CA 1
ATOM 3856 C C . ASN B 2 173 ? 32.453 -5.499 -11.306 1.00 92.05 174 ASN B C 1
ATOM 3857 O O . ASN B 2 173 ? 32.372 -4.855 -10.253 1.00 103.12 174 ASN B O 1
ATOM 3862 N N . ILE B 2 174 ? 32.649 -6.818 -11.352 1.00 92.95 175 ILE B N 1
ATOM 3863 C CA . ILE B 2 174 ? 32.969 -7.589 -10.116 1.00 91.25 175 ILE B CA 1
ATOM 3864 C C . ILE B 2 174 ? 34.473 -7.476 -9.841 1.00 96.30 175 ILE B C 1
ATOM 3865 O O . ILE B 2 174 ? 34.837 -7.307 -8.664 1.00 99.87 175 ILE B O 1
ATOM 3870 N N . LEU B 2 175 ? 35.283 -7.360 -10.897 1.00 100.02 176 LEU B N 1
ATOM 3871 C CA . LEU B 2 175 ? 36.755 -7.166 -10.796 1.00 107.10 176 LEU B CA 1
ATOM 3872 C C . LEU B 2 175 ? 37.062 -5.755 -10.277 1.00 108.72 176 LEU B C 1
ATOM 3873 O O . LEU B 2 175 ? 38.119 -5.577 -9.646 1.00 113.25 176 LEU B O 1
ATOM 3878 N N . LYS B 2 176 ? 36.220 -4.773 -10.609 1.00 108.79 177 LYS B N 1
ATOM 3879 C CA . LYS B 2 176 ? 36.407 -3.350 -10.215 1.00 117.30 177 LYS B CA 1
ATOM 3880 C C . LYS B 2 176 ? 35.950 -3.151 -8.763 1.00 117.55 177 LYS B C 1
ATOM 3881 O O . LYS B 2 176 ? 36.699 -2.518 -7.990 1.00 115.92 177 LYS B O 1
ATOM 3887 N N . MET B 2 177 ? 34.811 -3.741 -8.391 1.00 108.52 178 MET B N 1
ATOM 3888 C CA . MET B 2 177 ? 34.230 -3.647 -7.025 1.00 102.31 178 MET B CA 1
ATOM 3889 C C . MET B 2 177 ? 35.213 -4.244 -6.010 1.00 105.76 178 MET B C 1
ATOM 3890 O O . MET B 2 177 ? 35.116 -3.876 -4.826 1.00 95.33 178 MET B O 1
ATOM 3895 N N . PHE B 2 178 ? 35.968 -5.271 -6.412 1.00 104.00 179 PHE B N 1
ATOM 3896 C CA . PHE B 2 178 ? 36.988 -5.942 -5.565 1.00 105.28 179 PHE B CA 1
ATOM 3897 C C . PHE B 2 178 ? 38.341 -5.893 -6.282 1.00 108.45 179 PHE B C 1
ATOM 3898 O O . PHE B 2 178 ? 38.911 -6.968 -6.558 1.00 109.06 179 PHE B O 1
ATOM 3906 N N . SER B 2 179 ? 38.740 -4.697 -6.727 1.00 107.92 180 SER B N 1
ATOM 3907 C CA . SER B 2 179 ? 40.047 -4.447 -7.392 1.00 111.82 180 SER B CA 1
ATOM 3908 C C . SER B 2 179 ? 41.175 -4.562 -6.359 1.00 123.50 180 SER B C 1
ATOM 3909 O O . SER B 2 179 ? 42.343 -4.331 -6.730 1.00 131.25 180 SER B O 1
ATOM 3912 N N . ALA B 2 180 ? 40.847 -5.023 -5.146 1.00 127.78 181 ALA B N 1
ATOM 3913 C CA . ALA B 2 180 ? 41.812 -5.279 -4.050 1.00 131.78 181 ALA B CA 1
ATOM 3914 C C . ALA B 2 180 ? 42.691 -6.479 -4.424 1.00 128.76 181 ALA B C 1
ATOM 3915 O O . ALA B 2 180 ? 43.846 -6.542 -3.965 1.00 135.34 181 ALA B O 1
ATOM 3917 N N . ASP B 2 181 ? 42.161 -7.379 -5.258 1.00 131.01 182 ASP B N 1
ATOM 3918 C CA . ASP B 2 181 ? 42.862 -8.587 -5.770 1.00 124.50 182 ASP B CA 1
ATOM 3919 C C . ASP B 2 181 ? 42.055 -9.124 -6.960 1.00 118.43 182 ASP B C 1
ATOM 3920 O O . ASP B 2 181 ? 40.963 -9.680 -6.734 1.00 114.69 182 ASP B O 1
ATOM 3925 N N . LYS B 2 182 ? 42.466 -8.783 -8.184 1.00 114.83 183 LYS B N 1
ATOM 3926 C CA . LYS B 2 182 ? 41.720 -9.203 -9.401 1.00 121.53 183 LYS B CA 1
ATOM 3927 C C . LYS B 2 182 ? 42.019 -10.670 -9.732 1.00 125.18 183 LYS B C 1
ATOM 3928 O O . LYS B 2 182 ? 41.051 -11.395 -10.030 1.00 139.67 183 LYS B O 1
ATOM 3934 N N . LYS B 2 183 ? 43.230 -11.140 -9.416 1.00 132.35 184 LYS B N 1
ATOM 3935 C CA . LYS B 2 183 ? 43.697 -12.519 -9.729 1.00 134.24 184 LYS B CA 1
ATOM 3936 C C . LYS B 2 183 ? 42.885 -13.548 -8.932 1.00 133.36 184 LYS B C 1
ATOM 3937 O O . LYS B 2 183 ? 42.635 -14.639 -9.478 1.00 131.47 184 LYS B O 1
ATOM 3943 N N . ARG B 2 184 ? 42.648 -13.292 -7.642 1.00 137.20 185 ARG B N 1
ATOM 3944 C CA . ARG B 2 184 ? 41.931 -14.252 -6.758 1.00 143.63 185 ARG B CA 1
ATOM 3945 C C . ARG B 2 184 ? 40.441 -14.246 -7.119 1.00 126.15 185 ARG B C 1
ATOM 3946 O O . ARG B 2 184 ? 39.861 -15.343 -7.244 1.00 132.83 185 ARG B O 1
ATOM 3954 N N . VAL B 2 185 ? 39.891 -13.067 -7.419 1.00 118.38 186 VAL B N 1
ATOM 3955 C CA . VAL B 2 185 ? 38.471 -12.888 -7.848 1.00 122.10 186 VAL B CA 1
ATOM 3956 C C . VAL B 2 185 ? 38.140 -13.902 -8.950 1.00 123.12 186 VAL B C 1
ATOM 3957 O O . VAL B 2 185 ? 37.038 -14.489 -8.906 1.00 115.32 186 VAL B O 1
ATOM 3961 N N . GLU B 2 186 ? 39.036 -14.048 -9.931 1.00 121.65 187 GLU B N 1
ATOM 3962 C CA . GLU B 2 186 ? 38.884 -14.983 -11.078 1.00 130.68 187 GLU B CA 1
ATOM 3963 C C . GLU B 2 186 ? 38.678 -16.405 -10.543 1.00 125.83 187 GLU B C 1
ATOM 3964 O O . GLU B 2 186 ? 37.895 -17.165 -11.151 1.00 115.61 187 GLU B O 1
ATOM 3970 N N . THR B 2 187 ? 39.412 -16.766 -9.486 1.00 123.27 188 THR B N 1
ATOM 3971 C CA . THR B 2 187 ? 39.408 -18.134 -8.901 1.00 119.06 188 THR B CA 1
ATOM 3972 C C . THR B 2 187 ? 38.100 -18.365 -8.141 1.00 107.41 188 THR B C 1
ATOM 3973 O O . THR B 2 187 ? 37.597 -19.509 -8.155 1.00 108.84 188 THR B O 1
ATOM 3977 N N . ALA B 2 188 ? 37.637 -17.338 -7.427 1.00 98.24 189 ALA B N 1
ATOM 3978 C CA . ALA B 2 188 ? 36.397 -17.374 -6.621 1.00 98.82 189 ALA B CA 1
ATOM 3979 C C . ALA B 2 188 ? 35.198 -17.599 -7.551 1.00 100.43 189 ALA B C 1
ATOM 3980 O O . ALA B 2 188 ? 34.596 -18.692 -7.465 1.00 101.89 189 ALA B O 1
ATOM 3982 N N . LEU B 2 189 ? 35.041 -16.743 -8.567 1.00 94.46 190 LEU B N 1
ATOM 3983 C CA . LEU B 2 189 ? 33.951 -16.857 -9.577 1.00 94.49 190 LEU B CA 1
ATOM 3984 C C . LEU B 2 189 ? 33.985 -18.252 -10.215 1.00 97.98 190 LEU B C 1
ATOM 3985 O O . LEU B 2 189 ? 32.939 -18.934 -10.189 1.00 95.07 190 LEU B O 1
ATOM 3990 N N . GLU B 2 190 ? 35.172 -18.713 -10.623 1.00 101.24 191 GLU B N 1
ATOM 3991 C CA . GLU B 2 190 ? 35.347 -20.008 -11.337 1.00 108.44 191 GLU B CA 1
ATOM 3992 C C . GLU B 2 190 ? 34.886 -21.153 -10.431 1.00 107.92 191 GLU B C 1
ATOM 3993 O O . GLU B 2 190 ? 34.217 -22.075 -10.941 1.00 103.95 191 GLU B O 1
ATOM 3999 N N . SER B 2 191 ? 35.072 -20.981 -9.119 1.00 107.70 192 SER B N 1
ATOM 4000 C CA . SER B 2 191 ? 34.737 -21.978 -8.070 1.00 108.29 192 SER B CA 1
ATOM 4001 C C . SER B 2 191 ? 33.216 -22.097 -7.913 1.00 108.09 192 SER B C 1
ATOM 4002 O O . SER B 2 191 ? 32.755 -23.193 -7.551 1.00 111.97 192 SER B O 1
ATOM 4005 N N . CYS B 2 192 ? 32.458 -21.087 -8.353 1.00 108.06 193 CYS B N 1
ATOM 4006 C CA . CYS B 2 192 ? 30.972 -21.076 -8.260 1.00 107.01 193 CYS B CA 1
ATOM 4007 C C . CYS B 2 192 ? 30.342 -21.374 -9.624 1.00 111.64 193 CYS B C 1
ATOM 4008 O O . CYS B 2 192 ? 29.119 -21.614 -9.665 1.00 114.09 193 CYS B O 1
ATOM 4011 N N . GLY B 2 193 ? 31.180 -21.610 -10.637 1.00 109.57 194 GLY B N 1
ATOM 4012 C CA . GLY B 2 193 ? 30.719 -21.860 -12.014 1.00 109.72 194 GLY B CA 1
ATOM 4013 C C . GLY B 2 193 ? 30.108 -20.604 -12.606 1.00 111.31 194 GLY B C 1
ATOM 4014 O O . GLY B 2 193 ? 28.897 -20.649 -12.882 1.00 125.03 194 GLY B O 1
ATOM 4015 N N . LEU B 2 194 ? 30.757 -19.463 -12.353 1.00 107.80 195 LEU B N 1
ATOM 4016 C CA . LEU B 2 194 ? 30.409 -18.140 -12.938 1.00 99.34 195 LEU B CA 1
ATOM 4017 C C . LEU B 2 194 ? 31.537 -17.719 -13.886 1.00 102.21 195 LEU B C 1
ATOM 4018 O O . LEU B 2 194 ? 32.616 -18.337 -13.822 1.00 111.17 195 LEU B O 1
ATOM 4023 N N . LYS B 2 195 ? 31.200 -16.920 -14.901 1.00 102.00 196 LYS B N 1
ATOM 4024 C CA . LYS B 2 195 ? 32.180 -16.297 -15.829 1.00 99.67 196 LYS B CA 1
ATOM 4025 C C . LYS B 2 195 ? 33.206 -15.522 -14.992 1.00 94.76 196 LYS B C 1
ATOM 4026 O O . LYS B 2 195 ? 32.785 -14.777 -14.080 1.00 85.99 196 LYS B O 1
ATOM 4032 N N . PHE B 2 196 ? 34.475 -15.541 -15.410 1.00 94.65 197 PHE B N 1
ATOM 4033 C CA . PHE B 2 196 ? 35.588 -14.842 -14.718 1.00 92.89 197 PHE B CA 1
ATOM 4034 C C . PHE B 2 196 ? 36.392 -13.998 -15.713 1.00 96.80 197 PHE B C 1
ATOM 4035 O O . PHE B 2 196 ? 37.062 -13.052 -15.247 1.00 97.43 197 PHE B O 1
ATOM 4043 N N . ASN B 2 197 ? 36.078 -14.122 -17.008 1.00 98.28 198 ASN B N 1
ATOM 4044 C CA . ASN B 2 197 ? 36.764 -13.373 -18.095 1.00 96.05 198 ASN B CA 1
ATOM 4045 C C . ASN B 2 197 ? 36.185 -11.955 -18.156 1.00 97.66 198 ASN B C 1
ATOM 4046 O O . ASN B 2 197 ? 34.947 -11.819 -18.081 1.00 95.77 198 ASN B O 1
ATOM 4051 N N . ARG B 2 198 ? 37.058 -10.972 -18.403 1.00 102.89 199 ARG B N 1
ATOM 4052 C CA . ARG B 2 198 ? 36.800 -9.504 -18.372 1.00 102.19 199 ARG B CA 1
ATOM 4053 C C . ARG B 2 198 ? 35.871 -9.069 -19.520 1.00 102.44 199 ARG B C 1
ATOM 4054 O O . ARG B 2 198 ? 35.219 -8.001 -19.390 1.00 90.04 199 ARG B O 1
ATOM 4062 N N . SER B 2 199 ? 35.674 -9.931 -20.525 1.00 99.71 200 SER B N 1
ATOM 4063 C CA . SER B 2 199 ? 34.830 -9.659 -21.720 1.00 97.83 200 SER B CA 1
ATOM 4064 C C . SER B 2 199 ? 33.423 -10.246 -21.557 1.00 97.79 200 SER B C 1
ATOM 4065 O O . SER B 2 199 ? 32.544 -9.873 -22.348 1.00 101.97 200 SER B O 1
ATOM 4068 N N . GLU B 2 200 ? 33.251 -11.239 -20.681 1.00 100.00 201 GLU B N 1
ATOM 4069 C CA . GLU B 2 200 ? 31.968 -11.974 -20.514 1.00 99.88 201 GLU B CA 1
ATOM 4070 C C . GLU B 2 200 ? 31.066 -11.239 -19.517 1.00 96.61 201 GLU B C 1
ATOM 4071 O O . GLU B 2 200 ? 31.523 -10.257 -18.909 1.00 91.98 201 GLU B O 1
ATOM 4077 N N . SER B 2 201 ? 29.785 -11.616 -19.505 1.00 102.06 202 SER B N 1
ATOM 4078 C CA . SER B 2 201 ? 28.725 -11.097 -18.601 1.00 100.30 202 SER B CA 1
ATOM 4079 C C . SER B 2 201 ? 28.035 -12.287 -17.925 1.00 95.35 202 SER B C 1
ATOM 4080 O O . SER B 2 201 ? 28.042 -13.385 -18.529 1.00 95.48 202 SER B O 1
ATOM 4083 N N . ILE B 2 202 ? 27.235 -11.997 -16.896 1.00 91.77 203 ILE B N 1
ATOM 4084 C CA . ILE B 2 202 ? 26.471 -12.994 -16.087 1.00 95.42 20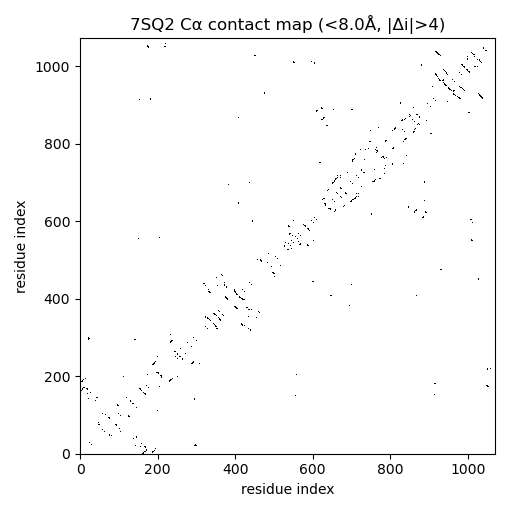3 ILE B CA 1
ATOM 4085 C C . ILE B 2 202 ? 24.998 -12.565 -16.056 1.00 100.18 203 ILE B C 1
ATOM 4086 O O . ILE B 2 202 ? 24.734 -11.370 -15.759 1.00 93.57 203 ILE B O 1
ATOM 4091 N N . ARG B 2 203 ? 24.075 -13.516 -16.249 1.00 102.25 204 ARG B N 1
ATOM 4092 C CA . ARG B 2 203 ? 22.619 -13.208 -16.284 1.00 108.06 204 ARG B CA 1
ATOM 4093 C C . ARG B 2 203 ? 22.098 -13.078 -14.856 1.00 103.63 204 ARG B C 1
ATOM 4094 O O . ARG B 2 203 ? 22.259 -13.981 -14.035 1.00 96.46 204 ARG B O 1
ATOM 4102 N N . PRO B 2 204 ? 21.321 -12.010 -14.573 1.00 96.97 205 PRO B N 1
ATOM 4103 C CA . PRO B 2 204 ? 20.784 -11.783 -13.232 1.00 96.01 205 PRO B CA 1
ATOM 4104 C C . PRO B 2 204 ? 20.223 -13.059 -12.588 1.00 98.10 205 PRO B C 1
ATOM 4105 O O . PRO B 2 204 ? 20.598 -13.347 -11.466 1.00 103.56 205 PRO B O 1
ATOM 4109 N N . ASP B 2 205 ? 19.622 -13.916 -13.416 1.00 102.55 206 ASP B N 1
ATOM 4110 C CA . ASP B 2 205 ? 18.945 -15.171 -12.993 1.00 100.01 206 ASP B CA 1
ATOM 4111 C C . ASP B 2 205 ? 19.930 -16.090 -12.261 1.00 98.41 206 ASP B C 1
ATOM 4112 O O . ASP B 2 205 ? 19.479 -16.789 -11.336 1.00 111.40 206 ASP B O 1
ATOM 4117 N N . GLU B 2 206 ? 21.191 -16.173 -12.700 1.00 98.08 207 GLU B N 1
ATOM 4118 C CA . GLU B 2 206 ? 22.182 -17.123 -12.117 1.00 99.52 207 GLU B CA 1
ATOM 4119 C C . GLU B 2 206 ? 23.123 -16.411 -11.135 1.00 101.02 207 GLU B C 1
ATOM 4120 O O . GLU B 2 206 ? 24.022 -17.085 -10.599 1.00 94.80 207 GLU B O 1
ATOM 4126 N N . PHE B 2 207 ? 22.826 -15.159 -10.770 1.00 94.32 208 PHE B N 1
ATOM 4127 C CA . PHE B 2 207 ? 23.640 -14.392 -9.791 1.00 92.70 208 PHE B CA 1
ATOM 4128 C C . PHE B 2 207 ? 22.760 -13.988 -8.606 1.00 90.27 208 PHE B C 1
ATOM 4129 O O . PHE B 2 207 ? 22.658 -12.777 -8.317 1.00 87.59 208 PHE B O 1
ATOM 4137 N N . SER B 2 208 ? 22.412 -14.986 -7.792 1.00 89.91 209 SER B N 1
ATOM 4138 C CA . SER B 2 208 ? 21.567 -14.849 -6.578 1.00 88.44 209 SER B CA 1
ATOM 4139 C C . SER B 2 208 ? 22.422 -14.408 -5.383 1.00 89.98 209 SER B C 1
ATOM 4140 O O . SER B 2 208 ? 23.667 -14.519 -5.449 1.00 79.15 209 SER B O 1
ATOM 4143 N N . LEU B 2 209 ? 21.754 -13.976 -4.311 1.00 91.48 210 LEU B N 1
ATOM 4144 C CA . LEU B 2 209 ? 22.386 -13.603 -3.021 1.00 94.79 210 LEU B CA 1
ATOM 4145 C C . LEU B 2 209 ? 23.116 -14.836 -2.479 1.00 102.73 210 LEU B C 1
ATOM 4146 O O . LEU B 2 209 ? 24.295 -14.698 -2.086 1.00 94.27 210 LEU B O 1
ATOM 4151 N N . GLU B 2 210 ? 22.529 -16.020 -2.688 1.00 104.83 211 GLU B N 1
ATOM 4152 C CA . GLU B 2 210 ? 23.144 -17.309 -2.274 1.00 110.16 211 GLU B CA 1
ATOM 4153 C C . GLU B 2 210 ? 24.547 -17.395 -2.881 1.00 108.25 211 GLU B C 1
ATOM 4154 O O . GLU B 2 210 ? 25.520 -17.645 -2.136 1.00 102.60 211 GLU B O 1
ATOM 4160 N N . ILE B 2 211 ? 24.616 -17.186 -4.199 1.00 101.53 212 ILE B N 1
ATOM 4161 C CA . ILE B 2 211 ? 25.844 -17.384 -5.023 1.00 99.28 212 ILE B CA 1
ATOM 4162 C C . ILE B 2 211 ? 26.803 -16.204 -4.821 1.00 90.26 212 ILE B C 1
ATOM 4163 O O . ILE B 2 211 ? 28.020 -16.428 -4.927 1.00 92.79 212 ILE B O 1
ATOM 4168 N N . PHE B 2 212 ? 26.337 -15.116 -4.206 1.00 85.33 213 PHE B N 1
ATOM 4169 C CA . PHE B 2 212 ? 27.210 -13.952 -3.907 1.00 86.96 213 PHE B CA 1
ATOM 4170 C C . PHE B 2 212 ? 27.910 -14.219 -2.569 1.00 84.71 213 PHE B C 1
ATOM 4171 O O . PHE B 2 212 ? 29.155 -14.246 -2.542 1.00 79.84 213 PHE B O 1
ATOM 4179 N N . GLU B 2 213 ? 27.142 -14.742 -1.610 1.00 86.73 214 GLU B N 1
ATOM 4180 C CA . GLU B 2 213 ? 27.627 -15.165 -0.271 1.00 89.49 214 GLU B CA 1
ATOM 4181 C C . GLU B 2 213 ? 28.630 -16.311 -0.455 1.00 93.25 214 GLU B C 1
ATOM 4182 O O . GLU B 2 213 ? 29.767 -16.189 0.038 1.00 92.15 214 GLU B O 1
ATOM 4188 N N . ARG B 2 214 ? 28.331 -17.263 -1.341 1.00 96.48 215 ARG B N 1
ATOM 4189 C CA . ARG B 2 214 ? 29.295 -18.351 -1.645 1.00 98.42 215 ARG B CA 1
ATOM 4190 C C . ARG B 2 214 ? 30.555 -17.726 -2.250 1.00 99.81 215 ARG B C 1
ATOM 4191 O O . ARG B 2 214 ? 31.661 -18.017 -1.759 1.00 104.02 215 ARG B O 1
ATOM 4199 N N . PHE B 2 215 ? 30.376 -16.786 -3.183 1.00 100.96 216 PHE B N 1
ATOM 4200 C CA . PHE B 2 215 ? 31.481 -16.065 -3.868 1.00 102.05 216 PHE B CA 1
ATOM 4201 C C . PHE B 2 215 ? 32.381 -15.378 -2.832 1.00 94.24 216 PHE B C 1
ATOM 4202 O O . PHE B 2 215 ? 33.606 -15.586 -2.874 1.00 95.72 216 PHE B O 1
ATOM 4210 N N . LEU B 2 216 ? 31.790 -14.659 -1.875 1.00 88.42 217 LEU B N 1
ATOM 4211 C CA . LEU B 2 216 ? 32.535 -13.920 -0.818 1.00 89.95 217 LEU B CA 1
ATOM 4212 C C . LEU B 2 216 ? 33.343 -14.890 0.048 1.00 91.47 217 LEU B C 1
ATOM 4213 O O . LEU B 2 216 ? 34.515 -14.583 0.326 1.00 91.59 217 LEU B O 1
ATOM 4218 N N . ASN B 2 217 ? 32.730 -16.017 0.425 1.00 95.04 218 ASN B N 1
ATOM 4219 C CA . ASN B 2 217 ? 33.288 -17.029 1.362 1.00 92.75 218 ASN B CA 1
ATOM 4220 C C . ASN B 2 217 ? 34.521 -17.707 0.755 1.00 94.58 218 ASN B C 1
ATOM 4221 O O . ASN B 2 217 ? 35.439 -18.028 1.535 1.00 105.60 218 ASN B O 1
ATOM 4226 N N . LYS B 2 218 ? 34.587 -17.851 -0.573 1.00 97.42 219 LYS B N 1
ATOM 4227 C CA . LYS B 2 218 ? 35.715 -18.567 -1.231 1.00 104.83 219 LYS B CA 1
ATOM 4228 C C . LYS B 2 218 ? 36.822 -17.563 -1.572 1.00 103.47 219 LYS B C 1
ATOM 4229 O O . LYS B 2 218 ? 37.995 -17.893 -1.305 1.00 120.15 219 LYS B O 1
ATOM 4235 N N . LEU B 2 219 ? 36.447 -16.295 -1.745 1.00 97.16 220 LEU B N 1
ATOM 4236 C CA . LEU B 2 219 ? 37.416 -15.201 -2.030 1.00 106.11 220 LEU B CA 1
ATOM 4237 C C . LEU B 2 219 ? 38.083 -14.730 -0.729 1.00 106.57 220 LEU B C 1
ATOM 4238 O O . LEU B 2 219 ? 39.322 -14.567 -0.702 1.00 100.55 220 LEU B O 1
ATOM 4243 N N . CYS B 2 220 ? 37.286 -14.620 0.335 1.00 101.30 221 CYS B N 1
ATOM 4244 C CA . CYS B 2 220 ? 37.672 -14.004 1.630 1.00 104.14 221 CYS B CA 1
ATOM 4245 C C . CYS B 2 220 ? 37.810 -15.070 2.721 1.00 106.88 221 CYS B C 1
ATOM 4246 O O . CYS B 2 220 ? 36.783 -15.361 3.365 1.00 105.49 221 CYS B O 1
ATOM 4249 N N . LEU B 2 221 ? 38.946 -15.778 2.755 1.00 108.79 222 LEU B N 1
ATOM 4250 C CA . LEU B 2 221 ? 39.279 -16.748 3.835 1.00 108.15 222 LEU B CA 1
ATOM 4251 C C . LEU B 2 221 ? 39.232 -15.999 5.173 1.00 104.32 222 LEU B C 1
ATOM 4252 O O . LEU B 2 221 ? 39.604 -14.808 5.189 1.00 102.40 222 LEU B O 1
ATOM 4257 N N . ARG B 2 222 ? 38.735 -16.640 6.234 1.00 95.74 223 ARG B N 1
ATOM 4258 C CA . ARG B 2 222 ? 38.520 -15.957 7.538 1.00 94.93 223 ARG B CA 1
ATOM 4259 C C . ARG B 2 222 ? 39.168 -16.741 8.676 1.00 97.33 223 ARG B C 1
ATOM 4260 O O . ARG B 2 222 ? 38.489 -17.143 9.618 1.00 98.30 223 ARG B O 1
ATOM 4268 N N . PRO B 2 223 ? 40.516 -16.824 8.712 1.00 94.87 224 PRO B N 1
ATOM 4269 C CA . PRO B 2 223 ? 41.215 -17.502 9.802 1.00 98.37 224 PRO B CA 1
ATOM 4270 C C . PRO B 2 223 ? 40.921 -16.843 11.160 1.00 100.34 224 PRO B C 1
ATOM 4271 O O . PRO B 2 223 ? 40.942 -17.526 12.172 1.00 104.47 224 PRO B O 1
ATOM 4275 N N . ASP B 2 224 ? 40.498 -15.575 11.132 1.00 96.37 225 ASP B N 1
ATOM 4276 C CA . ASP B 2 224 ? 40.136 -14.779 12.335 1.00 89.91 225 ASP B CA 1
ATOM 4277 C C . ASP B 2 224 ? 38.879 -15.374 12.982 1.00 93.29 225 ASP B C 1
ATOM 4278 O O . ASP B 2 224 ? 38.763 -15.314 14.220 1.00 97.24 225 ASP B O 1
ATOM 4283 N N . ILE B 2 225 ? 37.908 -15.807 12.173 1.00 98.57 226 ILE B N 1
ATOM 4284 C CA . ILE B 2 225 ? 36.637 -16.396 12.689 1.00 93.76 226 ILE B CA 1
ATOM 4285 C C . ILE B 2 225 ? 36.908 -17.825 13.175 1.00 98.36 226 ILE B C 1
ATOM 4286 O O . ILE B 2 225 ? 36.159 -18.312 14.045 1.00 98.19 226 ILE B O 1
ATOM 4291 N N . ASP B 2 226 ? 37.853 -18.518 12.539 1.00 97.62 227 ASP B N 1
ATOM 4292 C CA . ASP B 2 226 ? 38.262 -19.888 12.941 1.00 112.14 227 ASP B CA 1
ATOM 4293 C C . ASP B 2 226 ? 38.750 -19.809 14.390 1.00 111.95 227 ASP B C 1
ATOM 4294 O O . ASP B 2 226 ? 38.034 -20.345 15.260 1.00 104.77 227 ASP B O 1
ATOM 4299 N N . LYS B 2 227 ? 39.589 -18.800 14.640 1.00 114.06 228 LYS B N 1
ATOM 4300 C CA . LYS B 2 227 ? 40.262 -18.557 15.943 1.00 115.64 228 LYS B CA 1
ATOM 4301 C C . LYS B 2 227 ? 39.225 -18.228 17.023 1.00 104.96 228 LYS B C 1
ATOM 4302 O O . LYS B 2 227 ? 39.484 -18.568 18.192 1.00 114.30 228 LYS B O 1
ATOM 4308 N N . ILE B 2 228 ? 38.032 -17.766 16.636 1.00 98.06 229 ILE B N 1
ATOM 4309 C CA . ILE B 2 228 ? 36.955 -17.379 17.597 1.00 93.43 229 ILE B CA 1
ATOM 4310 C C . ILE B 2 228 ? 36.114 -18.613 17.945 1.00 93.72 229 ILE B C 1
ATOM 4311 O O . ILE B 2 228 ? 35.440 -18.593 18.993 1.00 88.18 229 ILE B O 1
ATOM 4316 N N . LEU B 2 229 ? 35.959 -19.530 16.989 1.00 101.41 230 LEU B N 1
ATOM 4317 C CA . LEU B 2 229 ? 35.183 -20.781 17.188 1.00 108.62 230 LEU B CA 1
ATOM 4318 C C . LEU B 2 229 ? 35.990 -21.705 18.103 1.00 125.17 230 LEU B C 1
ATOM 4319 O O . LEU B 2 229 ? 35.405 -22.183 19.097 1.00 137.80 230 LEU B O 1
ATOM 4324 N N . LEU B 2 230 ? 37.318 -21.603 18.001 1.00 130.76 231 LEU B N 1
ATOM 4325 C CA . LEU B 2 230 ? 38.258 -22.386 18.846 1.00 128.81 231 LEU B CA 1
ATOM 4326 C C . LEU B 2 230 ? 38.295 -21.765 20.248 1.00 128.81 231 LEU B C 1
ATOM 4327 O O . LEU B 2 230 ? 38.064 -22.524 21.209 1.00 129.76 231 LEU B O 1
ATOM 4332 N N . GLU B 2 231 ? 38.251 -20.428 20.328 1.00 125.58 232 GLU B N 1
ATOM 4333 C CA . GLU B 2 231 ? 38.252 -19.651 21.599 1.00 124.30 232 GLU B CA 1
ATOM 4334 C C . GLU B 2 231 ? 37.346 -20.369 22.604 1.00 129.48 232 GLU B C 1
ATOM 4335 O O . GLU B 2 231 ? 37.846 -20.711 23.694 1.00 176.41 232 GLU B O 1
ATOM 4341 N N . ILE B 2 232 ? 36.041 -20.431 22.317 1.00 121.34 233 ILE B N 1
ATOM 4342 C CA . ILE B 2 232 ? 35.031 -21.200 23.108 1.00 136.89 233 ILE B CA 1
ATOM 4343 C C . ILE B 2 232 ? 33.832 -21.501 22.216 1.00 125.57 233 ILE B C 1
ATOM 4344 O O . ILE B 2 232 ? 33.007 -20.630 21.946 1.00 130.86 233 ILE B O 1
ATOM 4349 N N . GLY B 2 233 ? 33.756 -22.761 21.781 1.00 132.76 234 GLY B N 1
ATOM 4350 C CA . GLY B 2 233 ? 34.757 -23.758 22.121 1.00 147.97 234 GLY B CA 1
ATOM 4351 C C . GLY B 2 233 ? 34.883 -24.799 21.023 1.00 170.29 234 GLY B C 1
ATOM 4352 O O . GLY B 2 233 ? 35.556 -24.512 20.014 1.00 199.83 234 GLY B O 1
ATOM 4353 N N . ALA B 2 234 ? 34.152 -25.909 21.158 1.00 174.19 235 ALA B N 1
ATOM 4354 C CA . ALA B 2 234 ? 34.055 -26.982 20.140 1.00 185.50 235 ALA B CA 1
ATOM 4355 C C . ALA B 2 234 ? 35.397 -27.190 19.428 1.00 181.07 235 ALA B C 1
ATOM 4356 O O . ALA B 2 234 ? 35.559 -26.651 18.317 1.00 199.66 235 ALA B O 1
ATOM 4358 N N . LYS B 2 235 ? 36.333 -27.918 20.046 1.00 172.34 236 LYS B N 1
ATOM 4359 C CA . LYS B 2 235 ? 37.606 -28.315 19.384 1.00 180.42 236 LYS B CA 1
ATOM 4360 C C . LYS B 2 235 ? 37.260 -29.425 18.382 1.00 188.02 236 LYS B C 1
ATOM 4361 O O . LYS B 2 235 ? 38.118 -29.732 17.529 1.00 180.93 236 LYS B O 1
ATOM 4367 N N . GLY B 2 236 ? 36.176 -30.165 18.654 1.00 196.65 237 GLY B N 1
ATOM 4368 C CA . GLY B 2 236 ? 35.451 -30.962 17.644 1.00 186.04 237 GLY B CA 1
ATOM 4369 C C . GLY B 2 236 ? 34.718 -29.952 16.778 1.00 180.59 237 GLY B C 1
ATOM 4370 O O . GLY B 2 236 ? 33.472 -30.002 16.760 1.00 157.67 237 GLY B O 1
ATOM 4371 N N . LYS B 2 237 ? 35.463 -29.427 15.800 1.00 182.05 238 LYS B N 1
ATOM 4372 C CA . LYS B 2 237 ? 35.334 -28.036 15.289 1.00 180.08 238 LYS B CA 1
ATOM 4373 C C . LYS B 2 237 ? 34.288 -27.764 14.208 1.00 186.28 238 LYS B C 1
ATOM 4374 O O . LYS B 2 237 ? 33.814 -26.631 14.124 1.00 185.34 238 LYS B O 1
ATOM 4380 N N . PRO B 2 238 ? 33.907 -28.694 13.305 1.00 169.76 239 PRO B N 1
ATOM 4381 C CA . PRO B 2 238 ? 33.092 -28.245 12.175 1.00 169.01 239 PRO B CA 1
ATOM 4382 C C . PRO B 2 238 ? 31.889 -27.360 12.544 1.00 174.29 239 PRO B C 1
ATOM 4383 O O . PRO B 2 238 ? 31.628 -26.424 11.802 1.00 158.88 239 PRO B O 1
ATOM 4387 N N . TYR B 2 239 ? 31.329 -27.533 13.748 1.00 172.07 240 TYR B N 1
ATOM 4388 C CA . TYR B 2 239 ? 30.087 -26.841 14.186 1.00 162.55 240 TYR B CA 1
ATOM 4389 C C . TYR B 2 239 ? 30.183 -26.356 15.639 1.00 153.90 240 TYR B C 1
ATOM 4390 O O . TYR B 2 239 ? 31.202 -26.590 16.325 1.00 135.21 240 TYR B O 1
ATOM 4399 N N . LEU B 2 240 ? 29.061 -25.811 16.121 1.00 140.85 241 LEU B N 1
ATOM 4400 C CA . LEU B 2 240 ? 28.901 -25.213 17.474 1.00 133.14 241 LEU B CA 1
ATOM 4401 C C . LEU B 2 240 ? 27.515 -25.583 18.017 1.00 122.15 241 LEU B C 1
ATOM 4402 O O . LEU B 2 240 ? 26.593 -25.803 17.202 1.00 116.53 241 LEU B O 1
ATOM 4407 N N . THR B 2 241 ? 27.406 -25.757 19.337 1.00 112.87 242 THR B N 1
ATOM 4408 C CA . THR B 2 241 ? 26.163 -26.218 20.013 1.00 113.77 242 THR B CA 1
ATOM 4409 C C . THR B 2 241 ? 25.345 -25.017 20.495 1.00 114.99 242 THR B C 1
ATOM 4410 O O . THR B 2 241 ? 25.953 -24.087 21.065 1.00 118.13 242 THR B O 1
ATOM 4414 N N . LEU B 2 242 ? 24.023 -25.200 20.567 1.00 108.97 243 LEU B N 1
ATOM 4415 C CA . LEU B 2 242 ? 23.066 -24.155 21.017 1.00 104.03 243 LEU B CA 1
ATOM 4416 C C . LEU B 2 242 ? 23.545 -23.535 22.337 1.00 103.56 243 LEU B C 1
ATOM 4417 O O . LEU B 2 242 ? 23.489 -22.294 22.454 1.00 99.97 243 LEU B O 1
ATOM 4422 N N . GLU B 2 243 ? 24.095 -24.344 23.249 1.00 110.69 244 GLU B N 1
ATOM 4423 C CA . GLU B 2 243 ? 24.555 -23.895 24.592 1.00 112.83 244 GLU B CA 1
ATOM 4424 C C . GLU B 2 243 ? 25.818 -23.039 24.447 1.00 111.76 244 GLU B C 1
ATOM 4425 O O . GLU B 2 243 ? 25.813 -21.895 24.955 1.00 107.48 244 GLU B O 1
ATOM 4431 N N . GLN B 2 244 ? 26.835 -23.559 23.750 1.00 104.24 245 GLN B N 1
ATOM 4432 C CA . GLN B 2 244 ? 28.107 -22.836 23.476 1.00 103.56 245 GLN B CA 1
ATOM 4433 C C . GLN B 2 244 ? 27.807 -21.457 22.873 1.00 103.29 245 GLN B C 1
ATOM 4434 O O . GLN B 2 244 ? 28.577 -20.524 23.174 1.00 100.04 245 GLN B O 1
ATOM 4440 N N . LEU B 2 245 ? 26.704 -21.331 22.120 1.00 99.51 246 LEU B N 1
ATOM 4441 C CA . LEU B 2 245 ? 26.265 -20.086 21.429 1.00 89.46 246 LEU B CA 1
ATOM 4442 C C . LEU B 2 245 ? 25.514 -19.178 22.409 1.00 90.09 246 LEU B C 1
ATOM 4443 O O . LEU B 2 245 ? 25.573 -17.939 22.223 1.00 81.19 246 LEU B O 1
ATOM 4448 N N . MET B 2 246 ? 24.615 -19.761 23.209 1.00 96.01 247 MET B N 1
ATOM 4449 C CA . MET B 2 246 ? 23.830 -19.017 24.233 1.00 102.31 247 MET B CA 1
ATOM 4450 C C . MET B 2 246 ? 24.793 -18.501 25.312 1.00 103.88 247 MET B C 1
ATOM 4451 O O . MET B 2 246 ? 24.804 -17.279 25.557 1.00 89.97 247 MET B O 1
ATOM 4456 N N . ASP B 2 247 ? 25.730 -19.352 25.743 1.00 99.03 248 ASP B N 1
ATOM 4457 C CA . ASP B 2 247 ? 26.753 -18.996 26.760 1.00 101.29 248 ASP B CA 1
ATOM 4458 C C . ASP B 2 247 ? 27.652 -17.881 26.207 1.00 104.84 248 ASP B C 1
ATOM 4459 O O . ASP B 2 247 ? 27.849 -16.879 26.935 1.00 96.53 248 ASP B O 1
ATOM 4464 N N . PHE B 2 248 ? 27.898 -17.902 24.892 1.00 94.64 249 PHE B N 1
ATOM 4465 C CA . PHE B 2 248 ? 28.775 -16.936 24.178 1.00 89.87 249 PHE B CA 1
ATOM 4466 C C . PHE B 2 248 ? 28.096 -15.563 24.126 1.00 95.03 249 PHE B C 1
ATOM 4467 O O . PHE B 2 248 ? 28.747 -14.552 24.462 1.00 94.74 249 PHE B O 1
ATOM 4475 N N . ILE B 2 249 ? 26.838 -15.526 23.676 1.00 90.03 250 ILE B N 1
ATOM 4476 C CA . ILE B 2 249 ? 26.023 -14.280 23.565 1.00 82.94 250 ILE B CA 1
ATOM 4477 C C . ILE B 2 249 ? 25.832 -13.682 24.964 1.00 83.62 250 ILE B C 1
ATOM 4478 O O . ILE B 2 249 ? 26.209 -12.512 25.154 1.00 84.06 250 ILE B O 1
ATOM 4483 N N . ASN B 2 250 ? 25.596 -14.548 25.952 1.00 89.25 251 ASN B N 1
ATOM 4484 C CA . ASN B 2 250 ? 25.279 -14.162 27.352 1.00 90.83 251 ASN B CA 1
ATOM 4485 C C . ASN B 2 250 ? 26.539 -13.766 28.135 1.00 94.70 251 ASN B C 1
ATOM 4486 O O . ASN B 2 250 ? 26.452 -12.759 28.864 1.00 82.44 251 ASN B O 1
ATOM 4491 N N . GLN B 2 251 ? 27.687 -14.400 27.871 1.00 88.70 252 GLN B N 1
ATOM 4492 C CA . GLN B 2 251 ? 28.952 -14.168 28.622 1.00 87.86 252 GLN B CA 1
ATOM 4493 C C . GLN B 2 251 ? 29.913 -13.260 27.842 1.00 89.39 252 GLN B C 1
ATOM 4494 O O . GLN B 2 251 ? 30.141 -12.135 28.315 1.00 109.83 252 GLN B O 1
ATOM 4500 N N . LYS B 2 252 ? 30.314 -13.638 26.623 1.00 91.21 253 LYS B N 1
ATOM 4501 C CA . LYS B 2 252 ? 31.333 -12.907 25.818 1.00 83.97 253 LYS B CA 1
ATOM 4502 C C . LYS B 2 252 ? 30.764 -11.653 25.141 1.00 79.43 253 LYS B C 1
ATOM 4503 O O . LYS B 2 252 ? 31.554 -10.724 24.890 1.00 83.69 253 LYS B O 1
ATOM 4509 N N . GLN B 2 253 ? 29.492 -11.662 24.732 1.00 81.69 254 GLN B N 1
ATOM 4510 C CA . GLN B 2 253 ? 28.913 -10.603 23.856 1.00 80.57 254 GLN B CA 1
ATOM 4511 C C . GLN B 2 253 ? 28.017 -9.642 24.647 1.00 76.49 254 GLN B C 1
ATOM 4512 O O . GLN B 2 253 ? 27.573 -8.633 24.057 1.00 72.87 254 GLN B O 1
ATOM 4518 N N . ARG B 2 254 ? 27.733 -9.957 25.914 1.00 84.53 255 ARG B N 1
ATOM 4519 C CA . ARG B 2 254 ? 26.828 -9.143 26.770 1.00 84.55 255 ARG B CA 1
ATOM 4520 C C . ARG B 2 254 ? 27.620 -8.022 27.453 1.00 84.81 255 ARG B C 1
ATOM 4521 O O . ARG B 2 254 ? 28.791 -8.261 27.819 1.00 73.50 255 ARG B O 1
ATOM 4529 N N . ASP B 2 255 ? 26.967 -6.871 27.652 1.00 81.74 256 ASP B N 1
ATOM 4530 C CA . ASP B 2 255 ? 27.511 -5.693 28.378 1.00 75.33 256 ASP B CA 1
ATOM 4531 C C . ASP B 2 255 ? 27.389 -5.952 29.877 1.00 73.93 256 ASP B C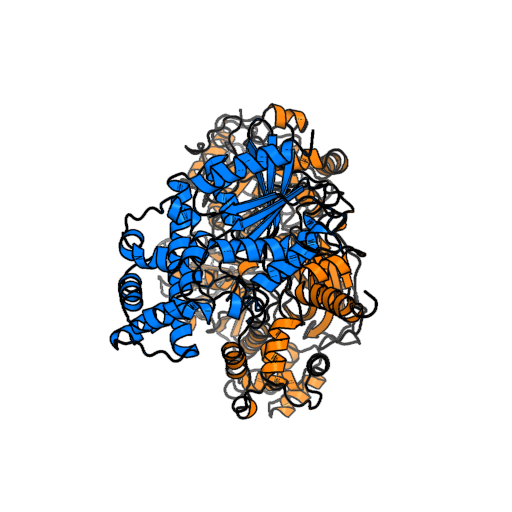 1
ATOM 4532 O O . ASP B 2 255 ? 26.294 -5.960 30.435 1.00 77.51 256 ASP B O 1
ATOM 4537 N N . PRO B 2 256 ? 28.522 -6.023 30.608 1.00 71.39 257 PRO B N 1
ATOM 4538 C CA . PRO B 2 256 ? 28.490 -6.353 32.032 1.00 68.98 257 PRO B CA 1
ATOM 4539 C C . PRO B 2 256 ? 27.897 -5.234 32.899 1.00 66.57 257 PRO B C 1
ATOM 4540 O O . PRO B 2 256 ? 27.345 -5.520 33.941 1.00 71.16 257 PRO B O 1
ATOM 4544 N N . ARG B 2 257 ? 27.866 -4.013 32.368 1.00 72.14 258 ARG B N 1
ATOM 4545 C CA . ARG B 2 257 ? 27.358 -2.815 33.087 1.00 74.77 258 ARG B CA 1
ATOM 4546 C C . ARG B 2 257 ? 25.828 -2.846 33.169 1.00 73.74 258 ARG B C 1
ATOM 4547 O O . ARG B 2 257 ? 25.282 -2.129 34.023 1.00 75.17 258 ARG B O 1
ATOM 4555 N N . LEU B 2 258 ? 25.154 -3.649 32.340 1.00 72.75 259 LEU B N 1
ATOM 4556 C CA . LEU B 2 258 ? 23.668 -3.638 32.237 1.00 67.02 259 LEU B CA 1
ATOM 4557 C C . LEU B 2 258 ? 23.028 -4.535 33.302 1.00 64.35 259 LEU B C 1
ATOM 4558 O O . LEU B 2 258 ? 23.573 -5.624 33.576 1.00 74.65 259 LEU B O 1
ATOM 4563 N N . ASN B 2 259 ? 21.886 -4.099 33.842 1.00 63.72 260 ASN B N 1
ATOM 4564 C CA . ASN B 2 259 ? 21.108 -4.798 34.902 1.00 71.56 260 ASN B CA 1
ATOM 4565 C C . ASN B 2 259 ? 20.474 -6.073 34.322 1.00 76.38 260 ASN B C 1
ATOM 4566 O O . ASN B 2 259 ? 19.786 -5.966 33.287 1.00 80.54 260 ASN B O 1
ATOM 4571 N N . GLU B 2 260 ? 20.555 -7.187 35.059 1.00 78.54 261 GLU B N 1
ATOM 4572 C CA . GLU B 2 260 ? 20.048 -8.529 34.658 1.00 85.42 261 GLU B CA 1
ATOM 4573 C C . GLU B 2 260 ? 18.525 -8.491 34.497 1.00 92.77 261 GLU B C 1
ATOM 4574 O O . GLU B 2 260 ? 17.998 -9.275 33.681 1.00 108.48 261 GLU B O 1
ATOM 4580 N N . VAL B 2 261 ? 17.831 -7.656 35.274 1.00 85.11 262 VAL B N 1
ATOM 4581 C CA . VAL B 2 261 ? 16.345 -7.524 35.187 1.00 88.26 262 VAL B CA 1
ATOM 4582 C C . VAL B 2 261 ? 15.969 -6.680 33.964 1.00 83.94 262 VAL B C 1
ATOM 4583 O O . VAL B 2 261 ? 14.958 -7.017 33.330 1.00 83.21 262 VAL B O 1
ATOM 4587 N N . LEU B 2 262 ? 16.570 -5.494 33.820 1.00 83.42 263 LEU B N 1
ATOM 4588 C CA . LEU B 2 262 ? 16.303 -4.555 32.699 1.00 79.34 263 LEU B CA 1
ATOM 4589 C C . LEU B 2 262 ? 16.647 -5.216 31.357 1.00 88.05 263 LEU B C 1
ATOM 4590 O O . LEU B 2 262 ? 16.012 -4.854 30.346 1.00 92.24 263 LEU B O 1
ATOM 4595 N N . TYR B 2 263 ? 17.789 -5.905 31.298 1.00 92.57 264 TYR B N 1
ATOM 4596 C CA . TYR B 2 263 ? 18.278 -6.589 30.073 1.00 81.63 264 TYR B CA 1
ATOM 4597 C C . TYR B 2 263 ? 18.494 -8.062 30.393 1.00 75.04 264 TYR B C 1
ATOM 4598 O O . TYR B 2 263 ? 19.626 -8.535 30.418 1.00 74.74 264 TYR B O 1
ATOM 4607 N N . PRO B 2 264 ? 17.407 -8.863 30.456 1.00 88.76 265 PRO B N 1
ATOM 4608 C CA . PRO B 2 264 ? 17.543 -10.299 30.707 1.00 86.60 265 PRO B CA 1
ATOM 4609 C C . PRO B 2 264 ? 18.402 -10.988 29.652 1.00 80.00 265 PRO B C 1
ATOM 4610 O O . PRO B 2 264 ? 18.459 -10.559 28.504 1.00 80.78 265 PRO B O 1
ATOM 4614 N N . PRO B 2 265 ? 19.174 -12.024 30.033 1.00 87.73 266 PRO B N 1
ATOM 4615 C CA . PRO B 2 265 ? 19.961 -12.787 29.064 1.00 100.93 266 PRO B CA 1
ATOM 4616 C C . PRO B 2 265 ? 19.075 -13.687 28.187 1.00 105.70 266 PRO B C 1
ATOM 4617 O O . PRO B 2 265 ? 17.902 -13.806 28.509 1.00 94.16 266 PRO B O 1
ATOM 4621 N N . LEU B 2 266 ? 19.577 -14.090 27.011 1.00 113.40 267 LEU B N 1
ATOM 4622 C CA . LEU B 2 266 ? 18.879 -14.998 26.057 1.00 109.65 267 LEU B CA 1
ATOM 4623 C C . LEU B 2 266 ? 18.559 -16.321 26.755 1.00 111.47 267 LEU B C 1
ATOM 4624 O O . LEU B 2 266 ? 19.512 -16.943 27.267 1.00 99.48 267 LEU B O 1
ATOM 4629 N N . ARG B 2 267 ? 17.382 -16.873 26.449 1.00 110.76 268 ARG B N 1
ATOM 4630 C CA . ARG B 2 267 ? 16.911 -18.179 26.984 1.00 123.52 268 ARG B CA 1
ATOM 4631 C C . ARG B 2 267 ? 17.218 -19.260 25.949 1.00 112.48 268 ARG B C 1
ATOM 4632 O O . ARG B 2 267 ? 17.907 -19.005 24.963 1.00 100.53 268 ARG B O 1
ATOM 4640 N N . PRO B 2 268 ? 16.896 -20.542 26.222 1.00 117.02 269 PRO B N 1
ATOM 4641 C CA . PRO B 2 268 ? 17.107 -21.589 25.222 1.00 118.46 269 PRO B CA 1
ATOM 4642 C C . PRO B 2 268 ? 16.215 -21.332 23.997 1.00 113.08 269 PRO B C 1
ATOM 4643 O O . PRO B 2 268 ? 16.748 -21.122 22.922 1.00 105.90 269 PRO B O 1
ATOM 4647 N N . SER B 2 269 ? 14.948 -21.009 24.271 1.00 108.52 270 SER B N 1
ATOM 4648 C CA . SER B 2 269 ? 13.889 -20.751 23.262 1.00 111.51 270 SER B CA 1
ATOM 4649 C C . SER B 2 269 ? 14.319 -19.638 22.301 1.00 107.92 270 SER B C 1
ATOM 4650 O O . SER B 2 269 ? 13.930 -19.699 21.119 1.00 107.16 270 SER B O 1
ATOM 4653 N N . GLN B 2 270 ? 15.076 -18.652 22.792 1.00 107.89 271 GLN B N 1
ATOM 4654 C CA . GLN B 2 270 ? 15.509 -17.475 21.990 1.00 100.79 271 GLN B CA 1
ATOM 4655 C C . GLN B 2 270 ? 16.802 -17.801 21.232 1.00 96.56 271 GLN B C 1
ATOM 4656 O O . GLN B 2 270 ? 16.938 -17.345 20.084 1.00 100.18 271 GLN B O 1
ATOM 4662 N N . ALA B 2 271 ? 17.645 -18.682 21.774 1.00 101.78 272 ALA B N 1
ATOM 4663 C CA . ALA B 2 271 ? 18.915 -19.102 21.137 1.00 100.27 272 ALA B CA 1
ATOM 4664 C C . ALA B 2 271 ? 18.596 -20.019 19.951 1.00 110.36 272 ALA B C 1
ATOM 4665 O O . ALA B 2 271 ? 19.396 -20.045 18.993 1.00 112.08 272 ALA B O 1
ATOM 4667 N N . ARG B 2 272 ? 17.447 -20.704 20.006 1.00 113.08 273 ARG B N 1
ATOM 4668 C CA . ARG B 2 272 ? 16.959 -21.605 18.927 1.00 113.61 273 ARG B CA 1
ATOM 4669 C C . ARG B 2 272 ? 16.565 -20.754 17.714 1.00 105.60 273 ARG B C 1
ATOM 4670 O O . ARG B 2 272 ? 17.174 -20.951 16.647 1.00 102.02 273 ARG B O 1
ATOM 4678 N N . LEU B 2 273 ? 15.813 -19.674 17.946 1.00 102.17 274 LEU B N 1
ATOM 4679 C CA . LEU B 2 273 ? 15.352 -18.747 16.878 1.00 106.34 274 LEU B CA 1
ATOM 4680 C C . LEU B 2 273 ? 16.550 -18.235 16.071 1.00 105.19 274 LEU B C 1
ATOM 4681 O O . LEU B 2 273 ? 16.327 -17.780 14.932 1.00 110.17 274 LEU B O 1
ATOM 4686 N N . LEU B 2 274 ? 17.729 -18.147 16.695 1.00 99.07 275 LEU B N 1
ATOM 4687 C CA . LEU B 2 274 ? 18.937 -17.579 16.038 1.00 103.09 275 LEU B CA 1
ATOM 4688 C C . LEU B 2 274 ? 19.500 -18.589 15.034 1.00 92.10 275 LEU B C 1
ATOM 4689 O O . LEU B 2 274 ? 19.867 -18.172 13.923 1.00 95.07 275 LEU B O 1
ATOM 4694 N N . ILE B 2 275 ? 19.488 -19.874 15.386 1.00 98.37 276 ILE B N 1
ATOM 4695 C CA . ILE B 2 275 ? 19.958 -20.974 14.490 1.00 103.33 276 ILE B CA 1
ATOM 4696 C C . ILE B 2 275 ? 18.968 -21.123 13.326 1.00 106.61 276 ILE B C 1
ATOM 4697 O O . ILE B 2 275 ? 19.412 -21.012 12.165 1.00 105.14 276 ILE B O 1
ATOM 4702 N N . GLU B 2 276 ? 17.676 -20.966 13.629 1.00 106.18 277 GLU B N 1
ATOM 4703 C CA . GLU B 2 276 ? 16.565 -21.098 12.650 1.00 105.03 277 GLU B CA 1
ATOM 4704 C C . GLU B 2 276 ? 16.574 -19.907 11.688 1.00 99.91 277 GLU B C 1
ATOM 4705 O O . GLU B 2 276 ? 16.136 -20.085 10.536 1.00 115.14 277 GLU B O 1
ATOM 4711 N N . LYS B 2 277 ? 17.298 -18.845 12.048 1.00 106.09 278 LYS B N 1
ATOM 4712 C CA . LYS B 2 277 ? 17.304 -17.554 11.310 1.00 96.64 278 LYS B CA 1
ATOM 4713 C C . LYS B 2 277 ? 18.574 -17.433 10.460 1.00 97.70 278 LYS B C 1
ATOM 4714 O O . LYS B 2 277 ? 18.427 -17.008 9.296 1.00 112.12 278 LYS B O 1
ATOM 4720 N N . TYR B 2 278 ? 19.671 -18.080 10.875 1.00 92.26 279 TYR B N 1
ATOM 4721 C CA . TYR B 2 278 ? 21.012 -17.900 10.253 1.00 89.25 279 TYR B CA 1
ATOM 4722 C C . TYR B 2 278 ? 21.585 -19.201 9.686 1.00 92.54 279 TYR B C 1
ATOM 4723 O O . TYR B 2 278 ? 22.488 -19.099 8.835 1.00 94.65 279 TYR B O 1
ATOM 4732 N N . GLU B 2 279 ? 21.253 -20.353 10.271 1.00 103.53 280 GLU B N 1
ATOM 4733 C CA . GLU B 2 279 ? 21.859 -21.643 9.847 1.00 113.31 280 GLU B CA 1
ATOM 4734 C C . GLU B 2 279 ? 21.312 -22.043 8.481 1.00 113.80 280 GLU B C 1
ATOM 4735 O O . GLU B 2 279 ? 20.113 -22.258 8.319 1.00 119.46 280 GLU B O 1
ATOM 4741 N N . PRO B 2 280 ? 22.190 -22.138 7.457 1.00 114.36 281 PRO B N 1
ATOM 4742 C CA . PRO B 2 280 ? 21.776 -22.550 6.115 1.00 116.24 281 PRO B CA 1
ATOM 4743 C C . PRO B 2 280 ? 21.646 -24.078 6.016 1.00 120.70 281 PRO B C 1
ATOM 4744 O O . PRO B 2 280 ? 20.593 -24.558 5.627 1.00 130.50 281 PRO B O 1
ATOM 4748 N N . ASN B 2 281 ? 22.673 -24.803 6.469 1.00 117.14 282 ASN B N 1
ATOM 4749 C CA . ASN B 2 281 ? 22.687 -26.290 6.480 1.00 128.74 282 ASN B CA 1
ATOM 4750 C C . ASN B 2 281 ? 21.435 -26.780 7.221 1.00 132.28 282 ASN B C 1
ATOM 4751 O O . ASN B 2 281 ? 21.505 -26.921 8.460 1.00 119.76 282 ASN B O 1
ATOM 4756 N N . GLN B 2 282 ? 20.439 -27.250 6.463 1.00 139.60 283 GLN B N 1
ATOM 4757 C CA . GLN B 2 282 ? 19.089 -27.654 6.949 1.00 144.92 283 GLN B CA 1
ATOM 4758 C C . GLN B 2 282 ? 19.178 -28.901 7.839 1.00 141.51 283 GLN B C 1
ATOM 4759 O O . GLN B 2 282 ? 18.155 -29.237 8.470 1.00 135.10 283 GLN B O 1
ATOM 4765 N N . GLN B 2 283 ? 20.382 -29.451 8.030 1.00 135.82 284 GLN B N 1
ATOM 4766 C CA . GLN B 2 283 ? 20.608 -30.677 8.842 1.00 144.03 284 GLN B CA 1
ATOM 4767 C C . GLN B 2 283 ? 21.121 -30.298 10.237 1.00 138.35 284 GLN B C 1
ATOM 4768 O O . GLN B 2 283 ? 20.945 -31.121 11.158 1.00 134.85 284 GLN B O 1
ATOM 4774 N N . PHE B 2 284 ? 21.923 -29.232 10.338 1.00 136.43 285 PHE B N 1
ATOM 4775 C CA . PHE B 2 284 ? 22.409 -28.685 11.634 1.00 123.75 285 PHE B CA 1
ATOM 4776 C C . PHE B 2 284 ? 21.218 -28.064 12.374 1.00 114.34 285 PHE B C 1
ATOM 4777 O O . PHE B 2 284 ? 20.982 -28.405 13.546 1.00 113.47 285 PHE B O 1
ATOM 4785 N N . LEU B 2 285 ? 20.416 -27.271 11.658 1.00 109.48 286 LEU B N 1
ATOM 4786 C CA . LEU B 2 285 ? 19.191 -26.614 12.187 1.00 113.71 286 LEU B CA 1
ATOM 4787 C C . LEU B 2 285 ? 18.333 -27.661 12.908 1.00 119.45 286 LEU B C 1
ATOM 4788 O O . LEU B 2 285 ? 17.992 -27.426 14.081 1.00 126.43 286 LEU B O 1
ATOM 4793 N N . GLU B 2 286 ? 18.269 -28.871 12.342 1.00 136.94 287 GLU B N 1
ATOM 4794 C CA . GLU B 2 286 ? 17.515 -30.037 12.878 1.00 136.02 287 GLU B CA 1
ATOM 4795 C C . GLU B 2 286 ? 18.051 -30.418 14.264 1.00 135.71 287 GLU B C 1
ATOM 4796 O O . GLU B 2 286 ? 17.237 -30.543 15.201 1.00 130.12 287 GLU B O 1
ATOM 4802 N N . ARG B 2 287 ? 19.378 -30.506 14.400 1.00 135.26 288 ARG B N 1
ATOM 4803 C CA . ARG B 2 287 ? 20.071 -30.969 15.633 1.00 135.27 288 ARG B CA 1
ATOM 4804 C C . ARG B 2 287 ? 20.473 -29.774 16.509 1.00 130.28 288 ARG B C 1
ATOM 4805 O O . ARG B 2 287 ? 21.361 -29.963 17.360 1.00 131.02 288 ARG B O 1
ATOM 4813 N N . ASP B 2 288 ? 19.736 -28.661 16.433 1.00 130.30 289 ASP B N 1
ATOM 4814 C CA . ASP B 2 288 ? 19.993 -27.406 17.196 1.00 126.72 289 ASP B CA 1
ATOM 4815 C C . ASP B 2 288 ? 21.503 -27.149 17.301 1.00 123.91 289 ASP B C 1
ATOM 4816 O O . ASP B 2 288 ? 22.014 -27.075 18.435 1.00 119.71 289 ASP B O 1
ATOM 4821 N N . GLN B 2 289 ? 22.192 -27.089 16.157 1.00 120.87 290 GLN B N 1
ATOM 4822 C CA . GLN B 2 289 ? 23.648 -26.802 16.054 1.00 115.84 290 GLN B CA 1
ATOM 4823 C C . GLN B 2 289 ? 23.824 -25.653 15.057 1.00 117.79 290 GLN B C 1
ATOM 4824 O O . GLN B 2 289 ? 22.812 -25.270 14.433 1.00 115.53 290 GLN B O 1
ATOM 4830 N N . MET B 2 290 ? 24.963 -24.959 15.119 1.00 110.10 291 MET B N 1
ATOM 4831 C CA . MET B 2 290 ? 25.286 -23.846 14.188 1.00 105.76 291 MET B CA 1
ATOM 4832 C C . MET B 2 290 ? 26.674 -24.089 13.585 1.00 99.64 291 MET B C 1
ATOM 4833 O O . MET B 2 290 ? 27.570 -24.510 14.335 1.00 104.01 291 MET B O 1
ATOM 4838 N N . SER B 2 291 ? 26.827 -23.833 12.282 1.00 96.05 292 SER B N 1
ATOM 4839 C CA . SER B 2 291 ? 28.072 -24.050 11.499 1.00 100.06 292 SER B CA 1
ATOM 4840 C C . SER B 2 291 ? 28.907 -22.764 11.451 1.00 94.13 292 SER B C 1
ATOM 4841 O O . SER B 2 291 ? 28.309 -21.674 11.568 1.00 93.43 292 SER B O 1
ATOM 4844 N N . MET B 2 292 ? 30.145 -22.886 10.959 1.00 96.50 293 MET B N 1
ATOM 4845 C CA . MET B 2 292 ? 31.113 -21.768 10.806 1.00 101.80 293 MET B CA 1
ATOM 4846 C C . MET B 2 292 ? 30.522 -20.728 9.848 1.00 100.16 293 MET B C 1
ATOM 4847 O O . MET B 2 292 ? 30.665 -19.528 10.137 1.00 102.51 293 MET B O 1
ATOM 4852 N N . GLU B 2 293 ? 29.677 -21.180 8.917 1.00 105.97 294 GLU B N 1
ATOM 4853 C CA . GLU B 2 293 ? 28.982 -20.327 7.916 1.00 102.15 294 GLU B CA 1
ATOM 4854 C C . GLU B 2 293 ? 27.809 -19.635 8.619 1.00 99.44 294 GLU B C 1
ATOM 4855 O O . GLU B 2 293 ? 27.744 -18.392 8.539 1.00 88.66 294 GLU B O 1
ATOM 4861 N N . GLY B 2 294 ? 27.138 -20.360 9.521 1.00 101.44 295 GLY B N 1
ATOM 4862 C CA . GLY B 2 294 ? 25.964 -19.873 10.275 1.00 102.25 295 GLY B CA 1
ATOM 4863 C C . GLY B 2 294 ? 26.362 -18.927 11.396 1.00 102.03 295 GLY B C 1
ATOM 4864 O O . GLY B 2 294 ? 25.546 -18.058 11.784 1.00 94.96 295 GLY B O 1
ATOM 4865 N N . PHE B 2 295 ? 27.580 -19.090 11.913 1.00 94.96 296 PHE B N 1
ATOM 4866 C CA . PHE B 2 295 ? 28.150 -18.222 12.975 1.00 93.69 296 PHE B CA 1
ATOM 4867 C C . PHE B 2 295 ? 28.656 -16.930 12.324 1.00 89.84 296 PHE B C 1
ATOM 4868 O O . PHE B 2 295 ? 28.433 -15.850 12.901 1.00 88.52 296 PHE B O 1
ATOM 4876 N N . SER B 2 296 ? 29.173 -17.038 11.095 1.00 89.66 297 SER B N 1
ATOM 4877 C CA . SER B 2 296 ? 29.696 -15.890 10.309 1.00 88.40 297 SER B CA 1
ATOM 4878 C C . SER B 2 296 ? 28.535 -14.952 9.980 1.00 82.87 297 SER B C 1
ATOM 4879 O O . SER B 2 296 ? 28.647 -13.760 10.335 1.00 79.35 297 SER B O 1
ATOM 4882 N N . ARG B 2 297 ? 27.371 -15.553 9.713 1.00 88.05 298 ARG B N 1
ATOM 4883 C CA . ARG B 2 297 ? 26.117 -14.815 9.405 1.00 87.59 298 ARG B CA 1
ATOM 4884 C C . ARG B 2 297 ? 25.681 -14.071 10.676 1.00 79.80 298 ARG B C 1
ATOM 4885 O O . ARG B 2 297 ? 25.306 -12.890 10.564 1.00 76.49 298 ARG B O 1
ATOM 4893 N N . TYR B 2 298 ? 25.772 -14.713 11.845 1.00 76.61 299 TYR B N 1
ATOM 4894 C CA . TYR B 2 298 ? 25.330 -14.114 13.132 1.00 78.57 299 TYR B CA 1
ATOM 4895 C C . TYR B 2 298 ? 26.234 -12.937 13.509 1.00 71.24 299 TYR B C 1
ATOM 4896 O O . TYR B 2 298 ? 25.695 -11.910 13.942 1.00 65.80 299 TYR B O 1
ATOM 4905 N N . LEU B 2 299 ? 27.553 -13.146 13.480 1.00 68.77 300 LEU B N 1
ATOM 4906 C CA . LEU B 2 299 ? 28.558 -12.102 13.806 1.00 73.17 300 LEU B CA 1
ATOM 4907 C C . LEU B 2 299 ? 28.193 -10.777 13.128 1.00 73.71 300 LEU B C 1
ATOM 4908 O O . LEU B 2 299 ? 28.468 -9.729 13.742 1.00 77.60 300 LEU B O 1
ATOM 4913 N N . GLY B 2 300 ? 27.669 -10.831 11.897 1.00 67.98 301 GLY B N 1
ATOM 4914 C CA . GLY B 2 300 ? 27.342 -9.662 11.058 1.00 64.39 301 GLY B CA 1
ATOM 4915 C C . GLY B 2 300 ? 25.844 -9.478 10.870 1.00 70.31 301 GLY B C 1
ATOM 4916 O O . GLY B 2 300 ? 25.460 -8.589 10.071 1.00 70.01 301 GLY B O 1
ATOM 4917 N N . GLY B 2 301 ? 25.051 -10.066 11.771 1.00 69.88 302 GLY B N 1
ATOM 4918 C CA . GLY B 2 301 ? 23.580 -9.948 11.787 1.00 67.83 302 GLY B CA 1
ATOM 4919 C C . GLY B 2 301 ? 23.123 -8.689 12.502 1.00 70.17 302 GLY B C 1
ATOM 4920 O O . GLY B 2 301 ? 23.996 -7.968 13.038 1.00 84.22 302 GLY B O 1
ATOM 4921 N N . GLU B 2 302 ? 21.822 -8.606 12.789 1.00 70.33 303 GLU B N 1
ATOM 4922 C CA . GLU B 2 302 ? 21.216 -7.358 13.325 1.00 76.82 303 GLU B CA 1
ATOM 4923 C C . GLU B 2 302 ? 21.067 -7.431 14.847 1.00 72.39 303 GLU B C 1
ATOM 4924 O O . GLU B 2 302 ? 20.564 -6.461 15.424 1.00 81.64 303 GLU B O 1
ATOM 4930 N N . GLU B 2 303 ? 21.481 -8.529 15.480 1.00 78.37 304 GLU B N 1
ATOM 4931 C CA . GLU B 2 303 ? 21.434 -8.641 16.960 1.00 76.50 304 GLU B CA 1
ATOM 4932 C C . GLU B 2 303 ? 22.840 -8.420 17.534 1.00 77.27 304 GLU B C 1
ATOM 4933 O O . GLU B 2 303 ? 22.928 -8.071 18.733 1.00 75.98 304 GLU B O 1
ATOM 4939 N N . ASN B 2 304 ? 23.875 -8.493 16.688 1.00 68.62 305 ASN B N 1
ATOM 4940 C CA . ASN B 2 304 ? 25.300 -8.405 17.109 1.00 67.03 305 ASN B CA 1
ATOM 4941 C C . ASN B 2 304 ? 25.923 -7.073 16.664 1.00 69.90 305 ASN B C 1
ATOM 4942 O O . ASN B 2 304 ? 27.068 -7.094 16.157 1.00 65.57 305 ASN B O 1
ATOM 4947 N N . GLY B 2 305 ? 25.109 -6.015 16.589 1.00 68.72 306 GLY B N 1
ATOM 4948 C CA . GLY B 2 305 ? 25.616 -4.654 16.332 1.00 69.88 306 GLY B CA 1
ATOM 4949 C C . GLY B 2 305 ? 26.480 -4.173 17.491 1.00 73.75 306 GLY B C 1
ATOM 4950 O O . GLY B 2 305 ? 26.280 -4.658 18.631 1.00 64.14 306 GLY B O 1
ATOM 4951 N N . ILE B 2 306 ? 27.419 -3.264 17.209 1.00 71.15 307 ILE B N 1
ATOM 4952 C CA . ILE B 2 306 ? 28.360 -2.675 18.211 1.00 70.03 307 ILE B CA 1
ATOM 4953 C C . ILE B 2 306 ? 27.574 -1.826 19.216 1.00 69.96 307 ILE B C 1
ATOM 4954 O O . ILE B 2 306 ? 28.138 -1.534 20.291 1.00 65.40 307 ILE B O 1
ATOM 4959 N N . LEU B 2 307 ? 26.407 -1.310 18.815 1.00 66.80 308 LEU B N 1
ATOM 4960 C CA . LEU B 2 307 ? 25.626 -0.363 19.655 1.00 73.01 308 LEU B CA 1
ATOM 4961 C C . LEU B 2 307 ? 24.168 -0.789 19.787 1.00 74.33 308 LEU B C 1
ATOM 4962 O O . LEU B 2 307 ? 23.552 -1.247 18.829 1.00 77.01 308 LEU B O 1
ATOM 4967 N N . PRO B 2 308 ? 23.581 -0.602 20.991 1.00 75.77 309 PRO B N 1
ATOM 4968 C CA . PRO B 2 308 ? 22.155 -0.841 21.210 1.00 71.58 309 PRO B CA 1
ATOM 4969 C C . PRO B 2 308 ? 21.365 0.288 20.529 1.00 71.93 309 PRO B C 1
ATOM 4970 O O . PRO B 2 308 ? 21.947 1.333 20.311 1.00 69.42 309 PRO B O 1
ATOM 4974 N N . LEU B 2 309 ? 20.129 0.010 20.102 1.00 70.60 310 LEU B N 1
ATOM 4975 C CA . LEU B 2 309 ? 19.281 0.945 19.317 1.00 69.38 310 LEU B CA 1
ATOM 4976 C C . LEU B 2 309 ? 19.004 2.195 20.157 1.00 70.68 310 LEU B C 1
ATOM 4977 O O . LEU B 2 309 ? 19.206 3.302 19.624 1.00 69.47 310 LEU B O 1
ATOM 4982 N N . GLU B 2 310 ? 18.908 1.995 21.475 1.00 70.78 311 GLU B N 1
ATOM 4983 C CA . GLU B 2 310 ? 18.623 3.027 22.506 1.00 74.59 311 GLU B CA 1
ATOM 4984 C C . GLU B 2 310 ? 19.622 4.191 22.392 1.00 85.33 311 GLU B C 1
ATOM 4985 O O . GLU B 2 310 ? 19.229 5.352 22.645 1.00 81.32 311 GLU B O 1
ATOM 4991 N N . ALA B 2 311 ? 20.853 3.918 21.954 1.00 75.54 312 ALA B N 1
ATOM 4992 C CA . ALA B 2 311 ? 21.910 4.946 21.821 1.00 69.07 312 ALA B CA 1
ATOM 4993 C C . ALA B 2 311 ? 21.638 5.859 20.620 1.00 76.36 312 ALA B C 1
ATOM 4994 O O . ALA B 2 311 ? 21.936 7.069 20.715 1.00 78.31 312 ALA B O 1
ATOM 4996 N N . LEU B 2 312 ? 21.265 5.261 19.484 1.00 76.54 313 LEU B N 1
ATOM 4997 C CA . LEU B 2 312 ? 21.076 5.941 18.175 1.00 75.90 313 LEU B CA 1
ATOM 4998 C C . LEU B 2 312 ? 19.698 6.609 18.129 1.00 79.47 313 LEU B C 1
ATOM 4999 O O . LEU B 2 312 ? 19.530 7.601 17.375 1.00 72.82 313 LEU B O 1
ATOM 5004 N N . ASP B 2 313 ? 18.829 6.207 19.059 1.00 76.62 314 ASP B N 1
ATOM 5005 C CA . ASP B 2 313 ? 17.408 6.640 19.124 1.00 79.38 314 ASP B CA 1
ATOM 5006 C C . ASP B 2 313 ? 17.322 7.985 19.851 1.00 78.94 314 ASP B C 1
ATOM 5007 O O . ASP B 2 313 ? 18.380 8.493 20.253 1.00 79.22 314 ASP B O 1
ATOM 5012 N N . LEU B 2 314 ? 16.168 8.645 19.736 1.00 78.30 315 LEU B N 1
ATOM 5013 C CA . LEU B 2 314 ? 15.831 9.906 20.444 1.00 76.00 315 LEU B CA 1
ATOM 5014 C C . LEU B 2 314 ? 15.271 9.535 21.822 1.00 77.85 315 LEU B C 1
ATOM 5015 O O . LEU B 2 314 ? 14.122 9.915 22.105 1.00 76.52 315 LEU B O 1
ATOM 5020 N N . SER B 2 315 ? 16.125 8.990 22.696 1.00 75.48 316 SER B N 1
ATOM 5021 C CA . SER B 2 315 ? 15.766 8.460 24.040 1.00 82.07 316 SER B CA 1
ATOM 5022 C C . SER B 2 315 ? 16.242 9.382 25.173 1.00 84.01 316 SER B C 1
ATOM 5023 O O . SER B 2 315 ? 15.933 9.072 26.340 1.00 83.49 316 SER B O 1
ATOM 5026 N N . THR B 2 316 ? 17.017 10.429 24.875 1.00 78.74 317 THR B N 1
ATOM 5027 C CA . THR B 2 316 ? 17.518 11.393 25.892 1.00 80.52 317 THR B CA 1
ATOM 5028 C C . THR B 2 316 ? 16.353 12.218 26.448 1.00 73.16 317 THR B C 1
ATOM 5029 O O . THR B 2 316 ? 15.560 12.712 25.632 1.00 83.00 317 THR B O 1
ATOM 5033 N N . ASP B 2 317 ? 16.384 12.545 27.743 1.00 77.18 318 ASP B N 1
ATOM 5034 C CA . ASP B 2 317 ? 15.374 13.442 28.370 1.00 78.57 318 ASP B CA 1
ATOM 5035 C C . ASP B 2 317 ? 15.510 14.829 27.729 1.00 77.22 318 ASP B C 1
ATOM 5036 O O . ASP B 2 317 ? 16.647 15.312 27.618 1.00 83.73 318 ASP B O 1
ATOM 5041 N N . MET B 2 318 ? 14.440 15.343 27.120 1.00 84.93 319 MET B N 1
ATOM 5042 C CA . MET B 2 318 ? 14.480 16.629 26.373 1.00 79.62 319 MET B CA 1
ATOM 5043 C C . MET B 2 318 ? 13.727 17.724 27.132 1.00 76.18 319 MET B C 1
ATOM 5044 O O . MET B 2 318 ? 13.747 18.857 26.616 1.00 75.95 319 MET B O 1
ATOM 5049 N N . THR B 2 319 ? 13.471 17.506 28.427 1.00 75.46 320 THR B N 1
ATOM 5050 C CA . THR B 2 319 ? 12.688 18.445 29.276 1.00 77.12 320 THR B CA 1
ATOM 5051 C C . THR B 2 319 ? 13.586 19.297 30.186 1.00 81.53 320 THR B C 1
ATOM 5052 O O . THR B 2 319 ? 13.026 20.110 30.944 1.00 76.47 320 THR B O 1
ATOM 5056 N N . GLN B 2 320 ? 14.883 18.997 30.292 1.00 83.64 321 GLN B N 1
ATOM 5057 C CA . GLN B 2 320 ? 15.798 19.795 31.158 1.00 83.71 321 GLN B CA 1
ATOM 5058 C C . GLN B 2 320 ? 16.012 21.154 30.498 1.00 84.19 321 GLN B C 1
ATOM 5059 O O . GLN B 2 320 ? 15.651 21.337 29.338 1.00 97.15 321 GLN B O 1
ATOM 5065 N N . PRO B 2 321 ? 16.458 22.186 31.248 1.00 86.96 322 PRO B N 1
ATOM 5066 C CA . PRO B 2 321 ? 16.694 23.505 30.657 1.00 90.87 322 PRO B CA 1
ATOM 5067 C C . PRO B 2 321 ? 17.649 23.430 29.455 1.00 87.46 322 PRO B C 1
ATOM 5068 O O . PRO B 2 321 ? 18.571 22.630 29.497 1.00 82.95 322 PRO B O 1
ATOM 5072 N N . LEU B 2 322 ? 17.565 24.426 28.569 1.00 85.06 323 LEU B N 1
ATOM 5073 C CA . LEU B 2 322 ? 18.363 24.524 27.317 1.00 84.22 323 LEU B CA 1
ATOM 5074 C C . LEU B 2 322 ? 19.857 24.497 27.659 1.00 86.00 323 LEU B C 1
ATOM 5075 O O . LEU B 2 322 ? 20.658 24.173 26.764 1.00 86.52 323 LEU B O 1
ATOM 5080 N N . SER B 2 323 ? 20.216 24.948 28.866 1.00 89.08 324 SER B N 1
ATOM 5081 C CA . SER B 2 323 ? 21.614 25.028 29.367 1.00 85.86 324 SER B CA 1
ATOM 5082 C C . SER B 2 323 ? 22.151 23.648 29.773 1.00 84.54 324 SER B C 1
ATOM 5083 O O . SER B 2 323 ? 23.388 23.522 29.878 1.00 80.06 324 SER B O 1
ATOM 5086 N N . ALA B 2 324 ? 21.284 22.632 29.874 1.00 79.59 325 ALA B N 1
ATOM 5087 C CA . ALA B 2 324 ? 21.677 21.275 30.328 1.00 76.95 325 ALA B CA 1
ATOM 5088 C C . ALA B 2 324 ? 22.137 20.412 29.149 1.00 73.38 325 ALA B C 1
ATOM 5089 O O . ALA B 2 324 ? 22.609 19.293 29.411 1.00 79.77 325 ALA B O 1
ATOM 5091 N N . TYR B 2 325 ? 22.296 21.010 27.967 1.00 73.58 326 TYR B N 1
ATOM 5092 C CA . TYR B 2 325 ? 22.556 20.225 26.732 1.00 73.77 326 TYR B CA 1
ATOM 5093 C C . TYR B 2 325 ? 23.741 20.788 25.943 1.00 73.85 326 TYR B C 1
ATOM 5094 O O . TYR B 2 325 ? 23.853 22.017 25.829 1.00 81.98 326 TYR B O 1
ATOM 5103 N N . PHE B 2 326 ? 24.540 19.907 25.335 1.00 71.34 327 PHE B N 1
ATOM 5104 C CA . PHE B 2 326 ? 25.533 20.279 24.296 1.00 73.22 327 PHE B CA 1
ATOM 5105 C C . PHE B 2 326 ? 24.743 20.451 22.996 1.00 77.67 327 PHE B C 1
ATOM 5106 O O . PHE B 2 326 ? 23.856 19.609 22.754 1.00 82.05 327 PHE B O 1
ATOM 5114 N N . ILE B 2 327 ? 24.998 21.524 22.238 1.00 80.15 328 ILE B N 1
ATOM 5115 C CA . ILE B 2 327 ? 24.198 21.915 21.037 1.00 73.36 328 ILE B CA 1
ATOM 5116 C C . ILE B 2 327 ? 25.106 22.057 19.811 1.00 72.48 328 ILE B C 1
ATOM 5117 O O . ILE B 2 327 ? 25.968 22.950 19.808 1.00 71.12 328 ILE B O 1
ATOM 5122 N N . ASN B 2 328 ? 24.848 21.248 18.780 1.00 73.40 329 ASN B N 1
ATOM 5123 C CA . ASN B 2 328 ? 25.575 21.227 17.480 1.00 75.95 329 ASN B CA 1
ATOM 5124 C C . ASN B 2 328 ? 25.533 22.649 16.900 1.00 76.11 329 ASN B C 1
ATOM 5125 O O . ASN B 2 328 ? 24.417 23.190 16.765 1.00 76.22 329 ASN B O 1
ATOM 5130 N N . SER B 2 329 ? 26.701 23.281 16.729 1.00 82.37 330 SER B N 1
ATOM 5131 C CA . SER B 2 329 ? 26.830 24.723 16.371 1.00 85.68 330 SER B CA 1
ATOM 5132 C C . SER B 2 329 ? 27.791 24.943 15.194 1.00 87.04 330 SER B C 1
ATOM 5133 O O . SER B 2 329 ? 28.890 24.350 15.226 1.00 94.75 330 SER B O 1
ATOM 5136 N N . SER B 2 330 ? 27.595 26.054 14.474 1.00 83.75 331 SER B N 1
ATOM 5137 C CA . SER B 2 330 ? 28.414 26.433 13.291 1.00 84.90 331 SER B CA 1
ATOM 5138 C C . SER B 2 330 ? 28.976 27.858 13.426 1.00 91.36 331 SER B C 1
ATOM 5139 O O . SER B 2 330 ? 28.219 28.786 13.796 1.00 84.08 331 SER B O 1
ATOM 5142 N N . HIS B 2 331 ? 30.159 28.052 12.835 1.00 92.48 332 HIS B N 1
ATOM 5143 C CA . HIS B 2 331 ? 30.902 29.335 12.777 1.00 97.61 332 HIS B CA 1
ATOM 5144 C C . HIS B 2 331 ? 30.894 29.855 11.334 1.00 100.67 332 HIS B C 1
ATOM 5145 O O . HIS B 2 331 ? 31.448 29.162 10.458 1.00 95.80 332 HIS B O 1
ATOM 5152 N N . ASN B 2 332 ? 30.537 31.133 11.159 1.00 111.24 333 ASN B N 1
ATOM 5153 C CA . ASN B 2 332 ? 30.433 31.780 9.823 1.00 110.64 333 ASN B CA 1
ATOM 5154 C C . ASN B 2 332 ? 29.905 30.734 8.833 1.00 110.80 333 ASN B C 1
ATOM 5155 O O . ASN B 2 332 ? 30.644 30.358 7.897 1.00 106.95 333 ASN B O 1
ATOM 5160 N N . THR B 2 333 ? 28.712 30.205 9.122 1.00 107.54 334 THR B N 1
ATOM 5161 C CA . THR B 2 333 ? 28.045 29.113 8.369 1.00 109.17 334 THR B CA 1
ATOM 5162 C C . THR B 2 333 ? 28.131 29.394 6.866 1.00 109.35 334 THR B C 1
ATOM 5163 O O . THR B 2 333 ? 28.611 28.498 6.141 1.00 113.59 334 THR B O 1
ATOM 5167 N N . TYR B 2 334 ? 27.980 30.667 6.493 1.00 100.63 335 TYR B N 1
ATOM 5168 C CA . TYR B 2 334 ? 27.892 31.118 5.079 1.00 104.37 335 TYR B CA 1
ATOM 5169 C C . TYR B 2 334 ? 29.175 30.809 4.297 1.00 101.63 335 TYR B C 1
ATOM 5170 O O . TYR B 2 334 ? 29.132 30.909 3.056 1.00 103.87 335 TYR B O 1
ATOM 5179 N N . LEU B 2 335 ? 30.295 30.518 4.967 1.00 98.44 336 LEU B N 1
ATOM 5180 C CA . LEU B 2 335 ? 31.584 30.249 4.270 1.00 99.71 336 LEU B CA 1
ATOM 5181 C C . LEU B 2 335 ? 31.637 28.794 3.775 1.00 99.18 336 LEU B C 1
ATOM 5182 O O . LEU B 2 335 ? 31.147 27.885 4.491 1.00 91.85 336 LEU B O 1
ATOM 5187 N N . THR B 2 336 ? 32.264 28.574 2.612 1.00 96.28 337 THR B N 1
ATOM 5188 C CA . THR B 2 336 ? 32.418 27.235 1.981 1.00 99.51 337 THR B CA 1
ATOM 5189 C C . THR B 2 336 ? 33.886 26.791 2.018 1.00 98.31 337 THR B C 1
ATOM 5190 O O . THR B 2 336 ? 34.124 25.567 1.942 1.00 99.10 337 THR B O 1
ATOM 5194 N N . ALA B 2 337 ? 34.819 27.746 2.098 1.00 102.06 338 ALA B N 1
ATOM 5195 C CA . ALA B 2 337 ? 36.283 27.508 2.123 1.00 104.64 338 ALA B CA 1
ATOM 5196 C C . ALA B 2 337 ? 36.931 28.267 3.290 1.00 107.84 338 ALA B C 1
ATOM 5197 O O . ALA B 2 337 ? 36.476 28.084 4.436 1.00 106.21 338 ALA B O 1
ATOM 5199 N N . GLY B 2 338 ? 37.931 29.109 3.001 1.00 113.93 339 GLY B N 1
ATOM 5200 C CA . GLY B 2 338 ? 38.697 29.881 4.001 1.00 119.50 339 GLY B CA 1
ATOM 5201 C C . GLY B 2 338 ? 37.969 31.131 4.471 1.00 121.22 339 GLY B C 1
ATOM 5202 O O . GLY B 2 338 ? 37.073 31.603 3.743 1.00 119.06 339 GLY B O 1
ATOM 5203 N N . GLN B 2 339 ? 38.494 31.763 5.527 1.00 125.67 340 GLN B N 1
ATOM 5204 C CA . GLN B 2 339 ? 37.956 33.007 6.144 1.00 129.66 340 GLN B CA 1
ATOM 5205 C C . GLN B 2 339 ? 38.367 34.218 5.300 1.00 130.21 340 GLN B C 1
ATOM 5206 O O . GLN B 2 339 ? 37.539 35.143 5.180 1.00 125.07 340 GLN B O 1
ATOM 5212 N N . LEU B 2 340 ? 39.676 34.351 5.060 1.00 144.99 341 LEU B N 1
ATOM 5213 C CA . LEU B 2 340 ? 40.283 35.415 4.215 1.00 158.85 341 LEU B CA 1
ATOM 5214 C C . LEU B 2 340 ? 39.958 35.076 2.756 1.00 164.58 341 LEU B C 1
ATOM 5215 O O . LEU B 2 340 ? 40.076 33.880 2.417 1.00 168.44 341 LEU B O 1
ATOM 5220 N N . ALA B 2 341 ? 39.299 35.989 2.033 1.00 157.08 342 ALA B N 1
ATOM 5221 C CA . ALA B 2 341 ? 38.853 35.775 0.635 1.00 157.54 342 ALA B CA 1
ATOM 5222 C C . ALA B 2 341 ? 37.900 34.572 0.597 1.00 150.52 342 ALA B C 1
ATOM 5223 O O . ALA B 2 341 ? 37.439 34.162 1.681 1.00 160.23 342 ALA B O 1
ATOM 5225 N N . GLY B 2 342 ? 37.506 34.118 -0.599 1.00 142.02 343 GLY B N 1
ATOM 5226 C CA . GLY B 2 342 ? 36.617 32.952 -0.783 1.00 129.89 343 GLY B CA 1
ATOM 5227 C C . GLY B 2 342 ? 35.190 33.359 -1.116 1.00 125.69 343 GLY B C 1
ATOM 5228 O O . GLY B 2 342 ? 34.899 34.566 -1.037 1.00 125.74 343 GLY B O 1
ATOM 5229 N N . THR B 2 343 ? 34.289 32.374 -1.204 1.00 124.40 344 THR B N 1
ATOM 5230 C CA . THR B 2 343 ? 32.858 32.567 -1.571 1.00 126.85 344 THR B CA 1
ATOM 5231 C C . THR B 2 343 ? 31.949 32.289 -0.369 1.00 123.27 344 THR B C 1
ATOM 5232 O O . THR B 2 343 ? 32.168 31.271 0.320 1.00 110.54 344 THR B O 1
ATOM 5236 N N . SER B 2 344 ? 30.875 33.075 -0.242 1.00 125.36 345 SER B N 1
ATOM 5237 C CA . SER B 2 344 ? 29.807 32.910 0.779 1.00 125.35 345 SER B CA 1
ATOM 5238 C C . SER B 2 344 ? 28.573 32.332 0.079 1.00 115.86 345 SER B C 1
ATOM 5239 O O . SER B 2 344 ? 28.416 32.587 -1.127 1.00 118.18 345 SER B O 1
ATOM 5242 N N . SER B 2 345 ? 27.877 31.412 0.750 1.00 113.99 346 SER B N 1
ATOM 5243 C CA . SER B 2 345 ? 26.768 30.602 0.182 1.00 109.09 346 SER B CA 1
ATOM 5244 C C . SER B 2 345 ? 25.474 30.752 0.987 1.00 107.29 346 SER B C 1
ATOM 5245 O O . SER B 2 345 ? 25.542 30.763 2.228 1.00 113.83 346 SER B O 1
ATOM 5248 N N . VAL B 2 346 ? 24.370 30.435 0.311 1.00 109.92 347 VAL B N 1
ATOM 5249 C CA . VAL B 2 346 ? 22.999 30.323 0.887 1.00 105.77 347 VAL B CA 1
ATOM 5250 C C . VAL B 2 346 ? 22.785 28.841 1.210 1.00 103.20 347 VAL B C 1
ATOM 5251 O O . VAL B 2 346 ? 22.343 28.540 2.337 1.00 99.31 347 VAL B O 1
ATOM 5255 N N . GLU B 2 347 ? 23.479 28.006 0.430 1.00 103.76 348 GLU B N 1
ATOM 5256 C CA . GLU B 2 347 ? 23.380 26.523 0.429 1.00 99.57 348 GLU B CA 1
ATOM 5257 C C . GLU B 2 347 ? 24.025 25.943 1.694 1.00 98.37 348 GLU B C 1
ATOM 5258 O O . GLU B 2 347 ? 23.430 25.003 2.256 1.00 101.66 348 GLU B O 1
ATOM 5264 N N . MET B 2 348 ? 25.075 26.580 2.226 1.00 104.85 349 MET B N 1
ATOM 5265 C CA . MET B 2 348 ? 25.788 26.112 3.449 1.00 95.32 349 MET B CA 1
ATOM 5266 C C . MET B 2 348 ? 24.824 26.088 4.639 1.00 87.61 349 MET B C 1
ATOM 5267 O O . MET B 2 348 ? 24.935 25.148 5.456 1.00 84.16 349 MET B O 1
ATOM 5272 N N . TYR B 2 349 ? 23.892 27.045 4.704 1.00 82.78 350 TYR B N 1
ATOM 5273 C CA . TYR B 2 349 ? 22.869 27.113 5.778 1.00 85.86 350 TYR B CA 1
ATOM 5274 C C . TYR B 2 349 ? 21.977 25.871 5.707 1.00 89.51 350 TYR B C 1
ATOM 5275 O O . TYR B 2 349 ? 22.030 25.059 6.652 1.00 93.85 350 TYR B O 1
ATOM 5284 N N . ARG B 2 350 ? 21.437 25.601 4.515 1.00 94.75 351 ARG B N 1
ATOM 5285 C CA . ARG B 2 350 ? 20.586 24.414 4.233 1.00 86.35 351 ARG B CA 1
ATOM 5286 C C . ARG B 2 350 ? 21.321 23.147 4.681 1.00 84.87 351 ARG B C 1
ATOM 5287 O O . ARG B 2 350 ? 20.796 22.459 5.572 1.00 81.45 351 ARG B O 1
ATOM 5295 N N . GLN B 2 351 ? 22.573 22.985 4.242 1.00 83.29 352 GLN B N 1
ATOM 5296 C CA . GLN B 2 351 ? 23.426 21.799 4.530 1.00 85.63 352 GLN B CA 1
ATOM 5297 C C . GLN B 2 351 ? 23.717 21.702 6.035 1.00 88.48 352 GLN B C 1
ATOM 5298 O O . GLN B 2 351 ? 23.565 20.597 6.590 1.00 96.25 352 GLN B O 1
ATOM 5304 N N . ALA B 2 352 ? 24.077 22.814 6.685 1.00 91.41 353 ALA B N 1
ATOM 5305 C CA . ALA B 2 352 ? 24.394 22.833 8.132 1.00 92.24 353 ALA B CA 1
ATOM 5306 C C . ALA B 2 352 ? 23.168 22.385 8.936 1.00 89.44 353 ALA B C 1
ATOM 5307 O O . ALA B 2 352 ? 23.255 21.355 9.628 1.00 86.63 353 ALA B O 1
ATOM 5309 N N . LEU B 2 353 ? 22.012 22.988 8.657 1.00 88.85 354 LEU B N 1
ATOM 5310 C CA . LEU B 2 353 ? 20.745 22.733 9.391 1.00 86.87 354 LEU B CA 1
ATOM 5311 C C . LEU B 2 353 ? 20.290 21.287 9.178 1.00 80.54 354 LEU B C 1
ATOM 5312 O O . LEU B 2 353 ? 19.747 20.705 10.137 1.00 83.84 354 LEU B O 1
ATOM 5317 N N . LEU B 2 354 ? 20.388 20.797 7.937 1.00 83.99 355 LEU B N 1
ATOM 5318 C CA . LEU B 2 354 ? 19.983 19.426 7.520 1.00 73.27 355 LEU B CA 1
ATOM 5319 C C . LEU B 2 354 ? 20.883 18.408 8.224 1.00 70.66 355 LEU B C 1
ATOM 5320 O O . LEU B 2 354 ? 20.442 17.259 8.394 1.00 75.09 355 LEU B O 1
ATOM 5325 N N . TRP B 2 355 ? 22.129 18.795 8.519 1.00 72.99 356 TRP B N 1
ATOM 5326 C CA . TRP B 2 355 ? 23.150 17.942 9.188 1.00 68.73 356 TRP B CA 1
ATOM 5327 C C . TRP B 2 355 ? 22.921 17.894 10.704 1.00 65.26 356 TRP B C 1
ATOM 5328 O O . TRP B 2 355 ? 23.498 16.997 11.353 1.00 64.95 356 TRP B O 1
ATOM 5339 N N . GLY B 2 356 ? 21.945 18.656 11.203 1.00 68.40 357 GLY B N 1
ATOM 5340 C CA . GLY B 2 356 ? 21.567 18.670 12.630 1.00 75.69 357 GLY B CA 1
ATOM 5341 C C . GLY B 2 356 ? 22.015 19.938 13.342 1.00 78.57 357 GLY B C 1
ATOM 5342 O O . GLY B 2 356 ? 21.750 20.057 14.556 1.00 79.95 357 GLY B O 1
ATOM 5343 N N . CYS B 2 357 ? 22.858 20.747 12.697 1.00 81.22 358 CYS B N 1
ATOM 5344 C CA . CYS B 2 357 ? 23.332 22.026 13.291 1.00 88.18 358 CYS B CA 1
ATOM 5345 C C . CYS B 2 357 ? 22.118 22.792 13.826 1.00 89.22 358 CYS B C 1
ATOM 5346 O O . CYS B 2 357 ? 21.059 22.739 13.161 1.00 87.13 358 CYS B O 1
ATOM 5349 N N . ARG B 2 358 ? 22.213 23.320 15.052 1.00 85.66 359 ARG B N 1
ATOM 5350 C CA . ARG B 2 358 ? 21.078 23.996 15.735 1.00 88.47 359 ARG B CA 1
ATOM 5351 C C . ARG B 2 358 ? 21.416 25.463 16.032 1.00 87.26 359 ARG B C 1
ATOM 5352 O O . ARG B 2 358 ? 20.517 26.181 16.510 1.00 82.00 359 ARG B O 1
ATOM 5360 N N . CYS B 2 359 ? 22.572 25.936 15.558 1.00 90.16 360 CYS B N 1
ATOM 5361 C CA . CYS B 2 359 ? 23.083 27.309 15.809 1.00 92.10 360 CYS B CA 1
ATOM 5362 C C . CYS B 2 359 ? 23.956 27.764 14.635 1.00 96.92 360 CYS B C 1
ATOM 5363 O O . CYS B 2 359 ? 25.073 27.220 14.493 1.00 97.53 360 CYS B O 1
ATOM 5366 N N . VAL B 2 360 ? 23.374 28.564 13.735 1.00 97.98 361 VAL B N 1
ATOM 5367 C CA . VAL B 2 360 ? 24.042 29.136 12.528 1.00 93.43 361 VAL B CA 1
ATOM 5368 C C . VAL B 2 360 ? 24.403 30.585 12.854 1.00 92.71 361 VAL B C 1
ATOM 5369 O O . VAL B 2 360 ? 23.656 31.205 13.636 1.00 97.71 361 VAL B O 1
ATOM 5373 N N . GLU B 2 361 ? 25.377 31.150 12.136 1.00 96.07 362 GLU B N 1
ATOM 5374 C CA . GLU B 2 361 ? 25.877 32.529 12.381 1.00 101.83 362 GLU B CA 1
ATOM 5375 C C . GLU B 2 361 ? 25.629 33.385 11.133 1.00 102.37 362 GLU B C 1
ATOM 5376 O O . GLU B 2 361 ? 25.932 32.900 10.031 1.00 105.93 362 GLU B O 1
ATOM 5382 N N . LEU B 2 362 ? 24.955 34.528 11.295 1.00 105.00 363 LEU B N 1
ATOM 5383 C CA . LEU B 2 362 ? 24.666 35.495 10.200 1.00 111.53 363 LEU B CA 1
ATOM 5384 C C . LEU B 2 362 ? 25.438 36.799 10.428 1.00 114.44 363 LEU B C 1
ATOM 5385 O O . LEU B 2 362 ? 24.852 37.717 11.032 1.00 112.43 363 LEU B O 1
ATOM 5390 N N . ASP B 2 363 ? 26.701 36.860 9.991 1.00 115.79 364 ASP B N 1
ATOM 5391 C CA . ASP B 2 363 ? 27.551 38.081 10.047 1.00 118.34 364 ASP B CA 1
ATOM 5392 C C . ASP B 2 363 ? 27.004 39.054 8.991 1.00 127.91 364 ASP B C 1
ATOM 5393 O O . ASP B 2 363 ? 27.386 38.931 7.808 1.00 129.04 364 ASP B O 1
ATOM 5398 N N . VAL B 2 364 ? 26.038 39.891 9.387 1.00 132.07 365 VAL B N 1
ATOM 5399 C CA . VAL B 2 364 ? 25.258 40.802 8.493 1.00 135.01 365 VAL B CA 1
ATOM 5400 C C . VAL B 2 364 ? 25.921 42.182 8.392 1.00 140.97 365 VAL B C 1
ATOM 5401 O O . VAL B 2 364 ? 26.008 42.867 9.430 1.00 142.32 365 VAL B O 1
ATOM 5405 N N . TRP B 2 365 ? 25.960 42.706 7.164 1.00 141.54 366 TRP B N 1
ATOM 5406 C CA . TRP B 2 365 ? 26.427 44.079 6.836 1.00 145.66 366 TRP B CA 1
ATOM 5407 C C . TRP B 2 365 ? 25.238 44.894 6.308 1.00 144.88 366 TRP B C 1
ATOM 5408 O O . TRP B 2 365 ? 24.104 44.395 6.411 1.00 141.13 366 TRP B O 1
ATOM 5419 N N . LYS B 2 366 ? 25.450 46.174 5.989 1.00 152.87 367 LYS B N 1
ATOM 5420 C CA . LYS B 2 366 ? 24.345 47.106 5.634 1.00 156.12 367 LYS B CA 1
ATOM 5421 C C . LYS B 2 366 ? 24.169 47.201 4.115 1.00 150.98 367 LYS B C 1
ATOM 5422 O O . LYS B 2 366 ? 25.150 47.572 3.438 1.00 141.76 367 LYS B O 1
ATOM 5428 N N . GLY B 2 367 ? 22.899 47.264 3.698 1.00 153.14 368 GLY B N 1
ATOM 5429 C CA . GLY B 2 367 ? 22.456 47.302 2.291 1.00 160.08 368 GLY B CA 1
ATOM 5430 C C . GLY B 2 367 ? 22.903 48.565 1.574 1.00 171.03 368 GLY B C 1
ATOM 5431 O O . GLY B 2 367 ? 23.166 49.574 2.257 1.00 167.62 368 GLY B O 1
ATOM 5432 N N . ARG B 2 368 ? 22.743 48.573 0.248 1.00 182.01 369 ARG B N 1
ATOM 5433 C CA . ARG B 2 368 ? 23.125 49.700 -0.643 1.00 185.01 369 ARG B CA 1
ATOM 5434 C C . ARG B 2 368 ? 21.994 50.724 -0.666 1.00 192.00 369 ARG B C 1
ATOM 5435 O O . ARG B 2 368 ? 20.831 50.369 -0.483 1.00 184.18 369 ARG B O 1
ATOM 5443 N N . PRO B 2 369 ? 22.292 52.014 -0.946 1.00 198.84 370 PRO B N 1
ATOM 5444 C CA . PRO B 2 369 ? 21.258 53.051 -0.943 1.00 207.92 370 PRO B CA 1
ATOM 5445 C C . PRO B 2 369 ? 20.060 52.736 -1.837 1.00 212.46 370 PRO B C 1
ATOM 5446 O O . PRO B 2 369 ? 18.968 52.484 -1.329 1.00 226.23 370 PRO B O 1
ATOM 5450 N N . PRO B 2 370 ? 20.216 52.659 -3.179 1.00 206.16 371 PRO B N 1
ATOM 5451 C CA . PRO B 2 370 ? 19.065 52.377 -4.036 1.00 198.19 371 PRO B CA 1
ATOM 5452 C C . PRO B 2 370 ? 18.507 50.978 -3.741 1.00 192.88 371 PRO B C 1
ATOM 5453 O O . PRO B 2 370 ? 17.341 50.892 -3.396 1.00 190.88 371 PRO B O 1
ATOM 5457 N N . GLU B 2 371 ? 19.408 49.997 -3.613 1.00 186.00 372 GLU B N 1
ATOM 5458 C CA . GLU B 2 371 ? 19.071 48.583 -3.297 1.00 178.51 372 GLU B CA 1
ATOM 5459 C C . GLU B 2 371 ? 18.932 48.441 -1.777 1.00 179.65 372 GLU B C 1
ATOM 5460 O O . GLU B 2 371 ? 19.880 47.941 -1.137 1.00 185.46 372 GLU B O 1
ATOM 5466 N N . GLU B 2 372 ? 17.720 48.667 -1.267 1.00 175.92 373 GLU B N 1
ATOM 5467 C CA . GLU B 2 372 ? 17.384 48.663 0.182 1.00 174.19 373 GLU B CA 1
ATOM 5468 C C . GLU B 2 372 ? 17.462 47.247 0.764 1.00 164.97 373 GLU B C 1
ATOM 5469 O O . GLU B 2 372 ? 16.686 47.001 1.707 1.00 168.20 373 GLU B O 1
ATOM 5475 N N . GLU B 2 373 ? 18.543 46.507 0.481 1.00 161.21 374 GLU B N 1
ATOM 5476 C CA . GLU B 2 373 ? 18.659 45.079 0.895 1.00 154.58 374 GLU B CA 1
ATOM 5477 C C . GLU B 2 373 ? 20.005 44.781 1.553 1.00 145.60 374 GLU B C 1
ATOM 5478 O O . GLU B 2 373 ? 20.993 44.533 0.864 1.00 141.63 374 GLU B O 1
ATOM 5484 N N . PRO B 2 374 ? 20.000 44.455 2.865 1.00 139.40 375 PRO B N 1
ATOM 5485 C CA . PRO B 2 374 ? 21.228 44.094 3.577 1.00 139.53 375 PRO B CA 1
ATOM 5486 C C . PRO B 2 374 ? 21.773 42.719 3.158 1.00 133.40 375 PRO B C 1
ATOM 5487 O O . PRO B 2 374 ? 20.995 41.784 3.099 1.00 122.69 375 PRO B O 1
ATOM 5491 N N . PHE B 2 375 ? 23.102 42.596 3.063 1.00 133.65 376 PHE B N 1
ATOM 5492 C CA . PHE B 2 375 ? 23.796 41.375 2.573 1.00 128.07 376 PHE B CA 1
ATOM 5493 C C . PHE B 2 375 ? 24.624 40.733 3.692 1.00 124.74 376 PHE B C 1
ATOM 5494 O O . PHE B 2 375 ? 24.819 41.353 4.753 1.00 120.59 376 PHE B O 1
ATOM 5502 N N . ILE B 2 376 ? 25.093 39.506 3.446 1.00 122.57 377 ILE B N 1
ATOM 5503 C CA . ILE B 2 376 ? 25.901 38.706 4.413 1.00 118.79 377 ILE B CA 1
ATOM 5504 C C . ILE B 2 376 ? 27.265 38.382 3.795 1.00 120.07 377 ILE B C 1
ATOM 5505 O O . ILE B 2 376 ? 27.314 38.147 2.569 1.00 114.40 377 ILE B O 1
ATOM 5510 N N . THR B 2 377 ? 28.331 38.616 4.570 1.00 123.69 378 THR B N 1
ATOM 5511 C CA . THR B 2 377 ? 29.737 38.242 4.256 1.00 121.86 378 THR B CA 1
ATOM 5512 C C . THR B 2 377 ? 30.552 38.287 5.553 1.00 124.89 378 THR B C 1
ATOM 5513 O O . THR B 2 377 ? 29.929 38.407 6.626 1.00 125.08 378 THR B O 1
ATOM 5517 N N . HIS B 2 378 ? 31.884 38.242 5.451 1.00 133.01 379 HIS B N 1
ATOM 5518 C CA . HIS B 2 378 ? 32.789 38.279 6.632 1.00 136.70 379 HIS B CA 1
ATOM 5519 C C . HIS B 2 378 ? 32.989 39.731 7.088 1.00 136.74 379 HIS B C 1
ATOM 5520 O O . HIS B 2 378 ? 32.227 40.171 7.978 1.00 138.23 379 HIS B O 1
ATOM 5527 N N . GLY B 2 379 ? 33.829 40.497 6.383 1.00 136.20 380 GLY B N 1
ATOM 5528 C CA . GLY B 2 379 ? 34.147 41.880 6.793 1.00 136.64 380 GLY B CA 1
ATOM 5529 C C . GLY B 2 379 ? 34.770 42.706 5.680 1.00 139.90 380 GLY B C 1
ATOM 5530 O O . GLY B 2 379 ? 34.010 43.237 4.848 1.00 135.55 380 GLY B O 1
ATOM 5531 N N . PHE B 2 380 ? 36.037 43.086 5.862 1.00 149.88 381 PHE B N 1
ATOM 5532 C CA . PHE B 2 380 ? 36.771 43.961 4.911 1.00 162.90 381 PHE B CA 1
ATOM 5533 C C . PHE B 2 380 ? 37.566 43.088 3.933 1.00 160.23 381 PHE B C 1
ATOM 5534 O O . PHE B 2 380 ? 38.307 43.643 3.098 1.00 170.44 381 PHE B O 1
ATOM 5542 N N . THR B 2 381 ? 37.251 41.790 3.911 1.00 154.26 382 THR B N 1
ATOM 5543 C CA . THR B 2 381 ? 37.865 40.781 3.007 1.00 157.71 382 THR B CA 1
ATOM 5544 C C . THR B 2 381 ? 37.081 40.740 1.690 1.00 157.79 382 THR B C 1
ATOM 5545 O O . THR B 2 381 ? 35.836 40.754 1.754 1.00 156.22 382 THR B O 1
ATOM 5549 N N . MET B 2 382 ? 37.769 40.837 0.548 1.00 160.48 383 MET B N 1
ATOM 5550 C CA . MET B 2 382 ? 37.092 40.718 -0.771 1.00 159.71 383 MET B CA 1
ATOM 5551 C C . MET B 2 382 ? 36.561 39.286 -0.898 1.00 152.37 383 MET B C 1
ATOM 5552 O O . MET B 2 382 ? 37.356 38.414 -1.299 1.00 145.11 383 MET B O 1
ATOM 5557 N N . THR B 2 383 ? 35.489 39.033 -0.138 1.00 149.83 384 THR B N 1
ATOM 5558 C CA . THR B 2 383 ? 34.731 37.755 -0.037 1.00 144.99 384 THR B CA 1
ATOM 5559 C C . THR B 2 383 ? 33.309 37.997 -0.563 1.00 144.16 384 THR B C 1
ATOM 5560 O O . THR B 2 383 ? 32.681 38.969 -0.097 1.00 145.21 384 THR B O 1
ATOM 5564 N N . THR B 2 384 ? 32.876 37.249 -1.586 1.00 139.66 385 THR B N 1
ATOM 5565 C CA . THR B 2 384 ? 31.546 37.429 -2.236 1.00 138.69 385 THR B CA 1
ATOM 5566 C C . THR B 2 384 ? 30.458 37.465 -1.156 1.00 132.31 385 THR B C 1
ATOM 5567 O O . THR B 2 384 ? 30.755 37.038 -0.027 1.00 123.35 385 THR B O 1
ATOM 5571 N N . GLU B 2 385 ? 29.354 38.172 -1.421 1.00 138.49 386 GLU B N 1
ATOM 5572 C CA . GLU B 2 385 ? 28.244 38.329 -0.443 1.00 140.43 386 GLU B CA 1
ATOM 5573 C C . GLU B 2 385 ? 26.932 37.799 -1.033 1.00 131.64 386 GLU B C 1
ATOM 5574 O O . GLU B 2 385 ? 26.665 38.119 -2.207 1.00 137.88 386 GLU B O 1
ATOM 5580 N N . VAL B 2 386 ? 26.026 37.381 -0.141 1.00 124.33 387 VAL B N 1
ATOM 5581 C CA . VAL B 2 386 ? 24.671 36.840 -0.467 1.00 120.68 387 VAL B CA 1
ATOM 5582 C C . VAL B 2 386 ? 23.625 37.682 0.260 1.00 123.69 387 VAL B C 1
ATOM 5583 O O . VAL B 2 386 ? 23.872 38.156 1.367 1.00 124.87 387 VAL B O 1
ATOM 5587 N N . PRO B 2 387 ? 22.382 37.784 -0.265 1.00 122.50 388 PRO B N 1
ATOM 5588 C CA . PRO B 2 387 ? 21.347 38.598 0.371 1.00 119.89 388 PRO B CA 1
ATOM 5589 C C . PRO B 2 387 ? 20.840 37.947 1.665 1.00 116.16 388 PRO B C 1
ATOM 5590 O O . PRO B 2 387 ? 20.794 36.723 1.715 1.00 111.73 388 PRO B O 1
ATOM 5594 N N . LEU B 2 388 ? 20.693 38.751 2.723 1.00 112.89 389 LEU B N 1
ATOM 5595 C CA . LEU B 2 388 ? 20.172 38.290 4.038 1.00 112.47 389 LEU B CA 1
ATOM 5596 C C . LEU B 2 388 ? 18.837 37.568 3.828 1.00 110.51 389 LEU B C 1
ATOM 5597 O O . LEU B 2 388 ? 18.595 36.575 4.540 1.00 107.78 389 LEU B O 1
ATOM 5602 N N . ARG B 2 389 ? 17.942 38.174 3.041 1.00 114.75 390 ARG B N 1
ATOM 5603 C CA . ARG B 2 389 ? 16.577 37.660 2.752 1.00 118.86 390 ARG B CA 1
ATOM 5604 C C . ARG B 2 389 ? 16.664 36.233 2.199 1.00 113.64 390 ARG B C 1
ATOM 5605 O O . ARG B 2 389 ? 15.858 35.394 2.636 1.00 108.48 390 ARG B O 1
ATOM 5613 N N . ASP B 2 390 ? 17.709 35.934 1.421 1.00 113.01 391 ASP B N 1
ATOM 5614 C CA . ASP B 2 390 ? 17.909 34.610 0.773 1.00 113.70 391 ASP B CA 1
ATOM 5615 C C . ASP B 2 390 ? 18.412 33.592 1.803 1.00 112.41 391 ASP B C 1
ATOM 5616 O O . ASP B 2 390 ? 18.213 32.383 1.573 1.00 114.70 391 ASP B O 1
ATOM 5621 N N . VAL B 2 391 ? 19.085 34.050 2.863 1.00 109.59 392 VAL B N 1
ATOM 5622 C CA . VAL B 2 391 ? 19.609 33.168 3.949 1.00 104.10 392 VAL B CA 1
ATOM 5623 C C . VAL B 2 391 ? 18.458 32.850 4.906 1.00 102.88 392 VAL B C 1
ATOM 5624 O O . VAL B 2 391 ? 18.295 31.667 5.258 1.00 105.37 392 VAL B O 1
ATOM 5628 N N . LEU B 2 392 ? 17.612 33.844 5.186 1.00 105.88 393 LEU B N 1
ATOM 5629 C CA . LEU B 2 392 ? 16.461 33.702 6.115 1.00 110.56 393 LEU B CA 1
ATOM 5630 C C . LEU B 2 392 ? 15.509 32.626 5.581 1.00 111.10 393 LEU B C 1
ATOM 5631 O O . LEU B 2 392 ? 15.335 31.619 6.297 1.00 111.44 393 LEU B O 1
ATOM 5636 N N . GLU B 2 393 ? 15.152 32.702 4.293 1.00 108.94 394 GLU B N 1
ATOM 5637 C CA . GLU B 2 393 ? 14.223 31.749 3.623 1.00 104.74 394 GLU B CA 1
ATOM 5638 C C . GLU B 2 393 ? 14.818 30.335 3.647 1.00 97.22 394 GLU B C 1
ATOM 5639 O O . GLU B 2 393 ? 14.072 29.392 3.981 1.00 96.48 394 GLU B O 1
ATOM 5645 N N . ALA B 2 394 ? 16.105 30.204 3.311 1.00 90.34 395 ALA B N 1
ATOM 5646 C CA . ALA B 2 394 ? 16.838 28.917 3.275 1.00 87.59 395 ALA B CA 1
ATOM 5647 C C . ALA B 2 394 ? 16.818 28.265 4.660 1.00 84.34 395 ALA B C 1
ATOM 5648 O O . ALA B 2 394 ? 16.821 27.026 4.715 1.00 86.54 395 ALA B O 1
ATOM 5650 N N . ILE B 2 395 ? 16.603 29.057 5.713 1.00 87.35 396 ILE B N 1
ATOM 5651 C CA . ILE B 2 395 ? 16.613 28.546 7.117 1.00 87.25 396 ILE B CA 1
ATOM 5652 C C . ILE B 2 395 ? 15.211 28.048 7.478 1.00 86.48 396 ILE B C 1
ATOM 5653 O O . ILE B 2 395 ? 15.113 26.944 8.047 1.00 88.18 396 ILE B O 1
ATOM 5658 N N . ALA B 2 396 ? 14.185 28.857 7.202 1.00 86.33 397 ALA B N 1
ATOM 5659 C CA . ALA B 2 396 ? 12.777 28.495 7.484 1.00 88.70 397 ALA B CA 1
ATOM 5660 C C . ALA B 2 396 ? 12.420 27.220 6.713 1.00 90.88 397 ALA B C 1
ATOM 5661 O O . ALA B 2 396 ? 11.682 26.387 7.273 1.00 91.29 397 ALA B O 1
ATOM 5663 N N . GLU B 2 397 ? 13.196 26.947 5.660 1.00 92.41 398 GLU B N 1
ATOM 5664 C CA . GLU B 2 397 ? 13.009 25.824 4.703 1.00 92.17 398 GLU B CA 1
ATOM 5665 C C . GLU B 2 397 ? 13.580 24.519 5.274 1.00 89.16 398 GLU B C 1
ATOM 5666 O O . GLU B 2 397 ? 12.860 23.505 5.252 1.00 89.67 398 GLU B O 1
ATOM 5672 N N . THR B 2 398 ? 14.784 24.567 5.853 1.00 89.60 399 THR B N 1
ATOM 5673 C CA . THR B 2 398 ? 15.560 23.372 6.282 1.00 87.60 399 THR B CA 1
ATOM 5674 C C . THR B 2 398 ? 15.607 23.224 7.807 1.00 83.29 399 THR B C 1
ATOM 5675 O O . THR B 2 398 ? 15.660 22.061 8.258 1.00 94.60 399 THR B O 1
ATOM 5679 N N . ALA B 2 399 ? 15.282 24.294 8.538 1.00 85.33 400 ALA B N 1
ATOM 5680 C CA . ALA B 2 399 ? 15.441 24.418 10.009 1.00 83.53 400 ALA B CA 1
ATOM 5681 C C . ALA B 2 399 ? 14.961 23.168 10.759 1.00 77.98 400 ALA B C 1
ATOM 5682 O O . ALA B 2 399 ? 15.611 22.806 11.752 1.00 73.84 400 ALA B O 1
ATOM 5684 N N . PHE B 2 400 ? 13.821 22.579 10.389 1.00 84.46 401 PHE B N 1
ATOM 5685 C CA . PHE B 2 400 ? 13.258 21.416 11.127 1.00 83.59 401 PHE B CA 1
ATOM 5686 C C . PHE B 2 400 ? 12.909 20.255 10.192 1.00 79.97 401 PHE B C 1
ATOM 5687 O O . PHE B 2 400 ? 12.133 19.390 10.646 1.00 83.79 401 PHE B O 1
ATOM 5695 N N . LYS B 2 401 ? 13.683 20.055 9.120 1.00 77.17 402 LYS B N 1
ATOM 5696 C CA . LYS B 2 401 ? 13.471 18.906 8.200 1.00 78.60 402 LYS B CA 1
ATOM 5697 C C . LYS B 2 401 ? 14.035 17.636 8.843 1.00 76.88 402 LYS B C 1
ATOM 5698 O O . LYS B 2 401 ? 13.340 16.602 8.800 1.00 90.09 402 LYS B O 1
ATOM 5704 N N . THR B 2 402 ? 15.198 17.733 9.494 1.00 74.97 403 THR B N 1
ATOM 5705 C CA . THR B 2 402 ? 15.917 16.571 10.077 1.00 67.89 403 THR B CA 1
ATOM 5706 C C . THR B 2 402 ? 15.930 16.657 11.604 1.00 70.01 403 THR B C 1
ATOM 5707 O O . THR B 2 402 ? 16.637 15.850 12.230 1.00 77.28 403 THR B O 1
ATOM 5711 N N . SER B 2 403 ? 15.219 17.626 12.181 1.00 79.02 404 SER B N 1
ATOM 5712 C CA . SER B 2 403 ? 15.133 17.791 13.656 1.00 78.63 404 SER B CA 1
ATOM 5713 C C . SER B 2 403 ? 14.029 18.782 14.001 1.00 79.43 404 SER B C 1
ATOM 5714 O O . SER B 2 403 ? 13.911 19.828 13.365 1.00 73.70 404 SER B O 1
ATOM 5717 N N . PRO B 2 404 ? 13.234 18.479 15.052 1.00 76.84 405 PRO B N 1
ATOM 5718 C CA . PRO B 2 404 ? 12.144 19.345 15.494 1.00 77.34 405 PRO B CA 1
ATOM 5719 C C . PRO B 2 404 ? 12.531 20.224 16.693 1.00 81.58 405 PRO B C 1
ATOM 5720 O O . PRO B 2 404 ? 11.712 21.016 17.130 1.00 89.33 405 PRO B O 1
ATOM 5724 N N . TYR B 2 405 ? 13.783 20.116 17.145 1.00 78.53 406 TYR B N 1
ATOM 5725 C CA . TYR B 2 405 ? 14.287 20.839 18.342 1.00 79.35 406 TYR B CA 1
ATOM 5726 C C . TYR B 2 405 ? 14.761 22.238 17.949 1.00 79.04 406 TYR B C 1
ATOM 5727 O O . TYR B 2 405 ? 15.057 22.502 16.785 1.00 81.90 406 TYR B O 1
ATOM 5736 N N . PRO B 2 406 ? 14.744 23.204 18.898 1.00 79.62 407 PRO B N 1
ATOM 5737 C CA . PRO B 2 406 ? 14.926 24.624 18.584 1.00 79.51 407 PRO B CA 1
ATOM 5738 C C . PRO B 2 406 ? 16.192 25.011 17.805 1.00 80.31 407 PRO B C 1
ATOM 5739 O O . PRO B 2 406 ? 17.232 24.423 18.019 1.00 88.85 407 PRO B O 1
ATOM 5743 N N . VAL B 2 407 ? 16.107 26.120 17.064 1.00 85.56 408 VAL B N 1
ATOM 5744 C CA . VAL B 2 407 ? 17.207 26.664 16.212 1.00 89.71 408 VAL B CA 1
ATOM 5745 C C . VAL B 2 407 ? 17.533 28.091 16.665 1.00 94.17 408 VAL B C 1
ATOM 5746 O O . VAL B 2 407 ? 16.578 28.818 17.012 1.00 91.19 408 VAL B O 1
ATOM 5750 N N . ILE B 2 408 ? 18.825 28.355 16.903 1.00 96.26 409 ILE B N 1
ATOM 5751 C CA . ILE B 2 408 ? 19.382 29.672 17.333 1.00 95.95 409 ILE B CA 1
ATOM 5752 C C . ILE B 2 408 ? 20.001 30.361 16.111 1.00 95.52 409 ILE B C 1
ATOM 5753 O O . ILE B 2 408 ? 20.808 29.705 15.421 1.00 89.77 409 ILE B O 1
ATOM 5758 N N . LEU B 2 409 ? 19.685 31.644 15.901 1.00 95.22 410 LEU B N 1
ATOM 5759 C CA . LEU B 2 409 ? 20.272 32.488 14.825 1.00 98.53 410 LEU B CA 1
ATOM 5760 C C . LEU B 2 409 ? 21.255 33.477 15.463 1.00 103.46 410 LEU B C 1
ATOM 5761 O O . LEU B 2 409 ? 20.787 34.434 16.113 1.00 97.37 410 LEU B O 1
ATOM 5766 N N . SER B 2 410 ? 22.554 33.166 15.406 1.00 108.58 411 SER B N 1
ATOM 5767 C CA . SER B 2 410 ? 23.652 33.992 15.974 1.00 107.87 411 SER B CA 1
ATOM 5768 C C . SER B 2 410 ? 23.895 35.217 15.085 1.00 106.91 411 SER B C 1
ATOM 5769 O O . SER B 2 410 ? 24.709 35.123 14.147 1.00 104.99 411 SER B O 1
ATOM 5772 N N . PHE B 2 411 ? 23.336 36.367 15.470 1.00 110.27 412 PHE B N 1
ATOM 5773 C CA . PHE B 2 411 ? 23.437 37.640 14.712 1.00 114.65 412 PHE B CA 1
ATOM 5774 C C . PHE B 2 411 ? 24.654 38.450 15.170 1.00 119.75 412 PHE B C 1
ATOM 5775 O O . PHE B 2 411 ? 24.860 38.602 16.391 1.00 120.97 412 PHE B O 1
ATOM 5783 N N . GLU B 2 412 ? 25.549 38.721 14.215 1.00 120.13 413 GLU B N 1
ATOM 5784 C CA . GLU B 2 412 ? 26.721 39.627 14.334 1.00 119.08 413 GLU B CA 1
ATOM 5785 C C . GLU B 2 412 ? 26.398 40.834 13.447 1.00 125.23 413 GLU B C 1
ATOM 5786 O O . GLU B 2 412 ? 26.451 40.662 12.213 1.00 125.44 413 GLU B O 1
ATOM 5792 N N . ASN B 2 413 ? 25.732 41.830 14.041 1.00 126.45 414 ASN B N 1
ATOM 5793 C CA . ASN B 2 413 ? 25.099 42.982 13.344 1.00 125.68 414 ASN B CA 1
ATOM 5794 C C . ASN B 2 413 ? 26.126 44.091 13.079 1.00 132.31 414 ASN B C 1
ATOM 5795 O O . ASN B 2 413 ? 26.679 44.625 14.063 1.00 132.39 414 ASN B O 1
ATOM 5800 N N . HIS B 2 414 ? 26.137 44.594 11.838 1.00 133.84 415 HIS B N 1
ATOM 5801 C CA . HIS B 2 414 ? 27.000 45.698 11.333 1.00 134.51 415 HIS B CA 1
ATOM 5802 C C . HIS B 2 414 ? 26.153 46.672 10.504 1.00 139.63 415 HIS B C 1
ATOM 5803 O O . HIS B 2 414 ? 26.720 47.356 9.622 1.00 140.99 415 HIS B O 1
ATOM 5810 N N . VAL B 2 415 ? 24.855 46.760 10.810 1.00 139.23 416 VAL B N 1
ATOM 5811 C CA . VAL B 2 415 ? 23.860 47.591 10.066 1.00 143.57 416 VAL B CA 1
ATOM 5812 C C . VAL B 2 415 ? 23.813 49.005 10.657 1.00 146.25 416 VAL B C 1
ATOM 5813 O O . VAL B 2 415 ? 23.124 49.172 11.680 1.00 142.82 416 VAL B O 1
ATOM 5817 N N . ASP B 2 416 ? 24.375 49.993 9.948 1.00 151.23 417 ASP B N 1
ATOM 5818 C CA . ASP B 2 416 ? 24.344 51.435 10.321 1.00 162.29 417 ASP B CA 1
ATOM 5819 C C . ASP B 2 416 ? 23.122 52.095 9.669 1.00 163.81 417 ASP B C 1
ATOM 5820 O O . ASP B 2 416 ? 23.312 53.112 8.968 1.00 168.21 417 ASP B O 1
ATOM 5825 N N . SER B 2 417 ? 21.917 51.623 10.008 1.00 159.65 418 SER B N 1
ATOM 5826 C CA . SER B 2 417 ? 20.626 52.079 9.426 1.00 158.55 418 SER B CA 1
ATOM 5827 C C . SER B 2 417 ? 19.445 51.632 10.296 1.00 155.75 418 SER B C 1
ATOM 5828 O O . SER B 2 417 ? 19.208 50.408 10.357 1.00 155.80 418 SER B O 1
ATOM 5831 N N . ALA B 2 418 ? 18.550 52.578 10.596 1.00 158.11 419 ALA B N 1
ATOM 5832 C CA . ALA B 2 418 ? 17.301 52.361 11.364 1.00 156.76 419 ALA B CA 1
ATOM 5833 C C . ALA B 2 418 ? 16.263 51.668 10.470 1.00 154.58 419 ALA B C 1
ATOM 5834 O O . ALA B 2 418 ? 15.461 50.879 11.006 1.00 150.75 419 ALA B O 1
ATOM 5836 N N . LYS B 2 419 ? 16.250 52.001 9.174 1.00 157.86 420 LYS B N 1
ATOM 5837 C CA . LYS B 2 419 ? 15.296 51.475 8.159 1.00 158.58 420 LYS B CA 1
ATOM 5838 C C . LYS B 2 419 ? 15.576 49.991 7.903 1.00 152.41 420 LYS B C 1
ATOM 5839 O O . LYS B 2 419 ? 14.599 49.220 7.860 1.00 149.76 420 LYS B O 1
ATOM 5845 N N . GLN B 2 420 ? 16.799 49.688 7.457 1.00 150.86 421 GLN B N 1
ATOM 5846 C CA . GLN B 2 420 ? 17.250 48.324 7.073 1.00 146.74 421 GLN B CA 1
ATOM 5847 C C . GLN B 2 420 ? 17.214 47.397 8.294 1.00 143.69 421 GLN B C 1
ATOM 5848 O O . GLN B 2 420 ? 16.710 46.265 8.152 1.00 137.90 421 GLN B O 1
ATOM 5854 N N . GLN B 2 421 ? 17.670 47.872 9.457 1.00 145.64 422 GLN B N 1
ATOM 5855 C CA . GLN B 2 421 ? 17.654 47.049 10.695 1.00 147.28 422 GLN B CA 1
ATOM 5856 C C . GLN B 2 421 ? 16.201 46.710 11.053 1.00 145.25 422 GLN B C 1
ATOM 5857 O O . GLN B 2 421 ? 15.965 45.586 11.545 1.00 140.06 422 GLN B O 1
ATOM 5863 N N . ALA B 2 422 ? 15.263 47.611 10.741 1.00 148.27 423 ALA B N 1
ATOM 5864 C CA . ALA B 2 422 ? 13.808 47.423 10.956 1.00 147.20 423 ALA B CA 1
ATOM 5865 C C . ALA B 2 422 ? 13.271 46.416 9.932 1.00 144.45 423 ALA B C 1
ATOM 5866 O O . ALA B 2 422 ? 12.312 45.691 10.268 1.00 137.04 423 ALA B O 1
ATOM 5868 N N . LYS B 2 423 ? 13.675 46.605 8.671 1.00 147.86 424 LYS B N 1
ATOM 5869 C CA . LYS B 2 423 ? 13.337 45.745 7.504 1.00 150.63 424 LYS B CA 1
ATOM 5870 C C . LYS B 2 423 ? 13.997 44.374 7.698 1.00 145.00 424 LYS B C 1
ATOM 5871 O O . LYS B 2 423 ? 13.469 43.373 7.173 1.00 138.77 424 LYS B O 1
ATOM 5877 N N . MET B 2 424 ? 15.002 44.336 8.576 1.00 144.48 425 MET B N 1
ATOM 5878 C CA . MET B 2 424 ? 15.801 43.142 8.963 1.00 133.73 425 MET B CA 1
ATOM 5879 C C . MET B 2 424 ? 14.999 42.320 9.977 1.00 130.84 425 MET B C 1
ATOM 5880 O O . MET B 2 424 ? 14.951 41.077 9.836 1.00 135.63 425 MET B O 1
ATOM 5885 N N . ALA B 2 425 ? 14.258 43.013 10.848 1.00 127.92 426 ALA B N 1
ATOM 5886 C CA . ALA B 2 425 ? 13.345 42.427 11.858 1.00 127.60 426 ALA B CA 1
ATOM 5887 C C . ALA B 2 425 ? 12.055 41.982 11.161 1.00 127.23 426 ALA B C 1
ATOM 5888 O O . ALA B 2 425 ? 11.633 40.828 11.377 1.00 117.35 426 ALA B O 1
ATOM 5890 N N . GLU B 2 426 ? 11.605 42.797 10.199 1.00 134.17 427 GLU B N 1
ATOM 5891 C CA . GLU B 2 426 ? 10.376 42.596 9.385 1.00 136.44 427 GLU B CA 1
ATOM 5892 C C . GLU B 2 426 ? 10.475 41.267 8.628 1.00 130.97 427 GLU B C 1
ATOM 5893 O O . GLU B 2 426 ? 9.457 40.547 8.560 1.00 129.36 427 GLU B O 1
ATOM 5899 N N . TYR B 2 427 ? 11.651 40.958 8.073 1.00 127.61 428 TYR B N 1
ATOM 5900 C CA . TYR B 2 427 ? 11.878 39.674 7.362 1.00 125.23 428 TYR B CA 1
ATOM 5901 C C . TYR B 2 427 ? 11.745 38.508 8.349 1.00 120.56 428 TYR B C 1
ATOM 5902 O O . TYR B 2 427 ? 11.209 37.462 7.943 1.00 124.58 428 TYR B O 1
ATOM 5911 N N . CYS B 2 428 ? 12.268 38.653 9.571 1.00 119.50 429 CYS B N 1
ATOM 5912 C CA . CYS B 2 428 ? 12.277 37.565 10.589 1.00 119.13 429 CYS B CA 1
ATOM 5913 C C . CYS B 2 428 ? 10.844 37.147 10.938 1.00 119.05 429 CYS B C 1
ATOM 5914 O O . CYS B 2 428 ? 10.565 35.927 10.905 1.00 116.19 429 CYS B O 1
ATOM 5917 N N . ARG B 2 429 ? 9.965 38.115 11.212 1.00 115.83 430 ARG B N 1
ATOM 5918 C CA . ARG B 2 429 ? 8.539 37.853 11.549 1.00 119.17 430 ARG B CA 1
ATOM 5919 C C . ARG B 2 429 ? 7.807 37.296 10.323 1.00 118.88 430 ARG B C 1
ATOM 5920 O O . ARG B 2 429 ? 6.842 36.537 10.526 1.00 115.82 430 ARG B O 1
ATOM 5928 N N . SER B 2 430 ? 8.120 37.836 9.139 1.00 123.02 431 SER B N 1
ATOM 5929 C CA . SER B 2 430 ? 7.458 37.554 7.836 1.00 126.35 431 SER B CA 1
ATOM 5930 C C . SER B 2 430 ? 7.755 36.137 7.325 1.00 120.81 431 SER B C 1
ATOM 5931 O O . SER B 2 430 ? 6.805 35.453 6.891 1.00 118.52 431 SER B O 1
ATOM 5934 N N . ILE B 2 431 ? 9.027 35.728 7.344 1.00 115.62 432 ILE B N 1
ATOM 5935 C CA . ILE B 2 431 ? 9.521 34.460 6.728 1.00 109.36 432 ILE B CA 1
ATOM 5936 C C . ILE B 2 431 ? 9.395 33.287 7.708 1.00 109.18 432 ILE B C 1
ATOM 5937 O O . ILE B 2 431 ? 9.084 32.172 7.237 1.00 107.88 432 ILE B O 1
ATOM 5942 N N . PHE B 2 432 ? 9.612 33.514 9.009 1.00 110.72 433 PHE B N 1
ATOM 5943 C CA . PHE B 2 432 ? 9.541 32.429 10.026 1.00 111.21 433 PHE B CA 1
ATOM 5944 C C . PHE B 2 432 ? 8.114 32.309 10.580 1.00 112.22 433 PHE B C 1
ATOM 5945 O O . PHE B 2 432 ? 7.793 31.248 11.149 1.00 119.56 433 PHE B O 1
ATOM 5953 N N . GLY B 2 433 ? 7.330 33.390 10.530 1.00 114.78 434 GLY B N 1
ATOM 5954 C CA . GLY B 2 433 ? 5.930 33.409 10.998 1.00 117.65 434 GLY B CA 1
ATOM 5955 C C . GLY B 2 433 ? 5.780 32.950 12.441 1.00 120.48 434 GLY B C 1
ATOM 5956 O O . GLY B 2 433 ? 6.540 33.440 13.297 1.00 121.53 434 GLY B O 1
ATOM 5957 N N . ASP B 2 434 ? 4.841 32.029 12.688 1.00 122.42 435 ASP B N 1
ATOM 5958 C CA . ASP B 2 434 ? 4.450 31.506 14.027 1.00 117.66 435 ASP B CA 1
ATOM 5959 C C . ASP B 2 434 ? 5.630 30.779 14.688 1.00 118.23 435 ASP B C 1
ATOM 5960 O O . ASP B 2 434 ? 5.518 30.470 15.892 1.00 116.08 435 ASP B O 1
ATOM 5965 N N . ALA B 2 435 ? 6.617 30.347 13.897 1.00 111.85 436 ALA B N 1
ATOM 5966 C CA . ALA B 2 435 ? 7.808 29.604 14.376 1.00 102.72 436 ALA B CA 1
ATOM 5967 C C . ALA B 2 435 ? 8.700 30.527 15.217 1.00 105.15 436 ALA B C 1
ATOM 5968 O O . ALA B 2 435 ? 9.376 30.026 16.138 1.00 100.64 436 ALA B O 1
ATOM 5970 N N . LEU B 2 436 ? 8.871 31.771 14.762 1.00 106.05 437 LEU B N 1
ATOM 5971 C CA . LEU B 2 436 ? 9.712 32.805 15.421 1.00 107.63 437 LEU B CA 1
ATOM 5972 C C . LEU B 2 436 ? 9.171 33.078 16.829 1.00 106.40 437 LEU B C 1
ATOM 5973 O O . LEU B 2 436 ? 7.942 33.189 16.965 1.00 107.63 437 LEU B O 1
ATOM 5978 N N . LEU B 2 437 ? 10.011 32.915 17.854 1.00 111.30 438 LEU B N 1
ATOM 5979 C CA . LEU B 2 437 ? 9.604 33.222 19.251 1.00 113.26 438 LEU B CA 1
ATOM 5980 C C . LEU B 2 437 ? 9.823 34.722 19.480 1.00 115.34 438 LEU B C 1
ATOM 5981 O O . LEU B 2 437 ? 10.985 35.165 19.377 1.00 111.40 438 LEU B O 1
ATOM 5986 N N . ILE B 2 438 ? 8.727 35.487 19.481 1.00 120.09 439 ILE B N 1
ATOM 5987 C CA . ILE B 2 438 ? 8.736 36.978 19.572 1.00 131.38 439 ILE B CA 1
ATOM 5988 C C . ILE B 2 438 ? 8.544 37.424 21.027 1.00 132.59 439 ILE B C 1
ATOM 5989 O O . ILE B 2 438 ? 9.006 38.533 21.361 1.00 139.30 439 ILE B O 1
ATOM 5994 N N . GLU B 2 439 ? 7.822 36.635 21.831 1.00 125.80 440 GLU B N 1
ATOM 5995 C CA . GLU B 2 439 ? 7.534 36.922 23.263 1.00 125.42 440 GLU B CA 1
ATOM 5996 C C . GLU B 2 439 ? 7.891 35.707 24.115 1.00 122.86 440 GLU B C 1
ATOM 5997 O O . GLU B 2 439 ? 7.880 34.575 23.637 1.00 116.98 440 GLU B O 1
ATOM 6003 N N . PRO B 2 440 ? 8.150 35.909 25.426 1.00 119.86 441 PRO B N 1
ATOM 6004 C CA . PRO B 2 440 ? 8.461 34.808 26.337 1.00 110.96 441 PRO B CA 1
ATOM 6005 C C . PRO B 2 440 ? 7.237 33.908 26.565 1.00 110.66 441 PRO B C 1
ATOM 6006 O O . PRO B 2 440 ? 6.132 34.401 26.418 1.00 112.35 441 PRO B O 1
ATOM 6010 N N . LEU B 2 441 ? 7.461 32.677 27.040 1.00 104.52 442 LEU B N 1
ATOM 6011 C CA . LEU B 2 441 ? 6.408 31.670 27.348 1.00 104.10 442 LEU B CA 1
ATOM 6012 C C . LEU B 2 441 ? 5.739 32.015 28.685 1.00 109.72 442 LEU B C 1
ATOM 6013 O O . LEU B 2 441 ? 6.480 32.289 29.648 1.00 113.69 442 LEU B O 1
ATOM 6018 N N . ASP B 2 442 ? 4.449 31.689 28.810 1.00 118.14 443 ASP B N 1
ATOM 6019 C CA . ASP B 2 442 ? 3.633 31.915 30.035 1.00 125.42 443 ASP B CA 1
ATOM 6020 C C . ASP B 2 442 ? 4.356 31.349 31.263 1.00 122.40 443 ASP B C 1
ATOM 6021 O O . ASP B 2 442 ? 4.391 32.049 32.292 1.00 135.46 443 ASP B O 1
ATOM 6026 N N . LYS B 2 443 ? 5.068 30.230 31.096 1.00 124.10 444 LYS B N 1
ATOM 6027 C CA . LYS B 2 443 ? 5.687 29.460 32.208 1.00 122.26 444 LYS B CA 1
ATOM 6028 C C . LYS B 2 443 ? 7.085 29.989 32.555 1.00 114.12 444 LYS B C 1
ATOM 6029 O O . LYS B 2 443 ? 7.521 29.747 33.697 1.00 110.18 444 LYS B O 1
ATOM 6035 N N . TYR B 2 444 ? 7.801 30.591 31.601 1.00 113.69 445 TYR B N 1
ATOM 6036 C CA . TYR B 2 444 ? 9.199 31.055 31.804 1.00 122.59 445 TYR B CA 1
ATOM 6037 C C . TYR B 2 444 ? 9.327 32.556 31.555 1.00 121.10 445 TYR B C 1
ATOM 6038 O O . TYR B 2 444 ? 9.916 32.975 30.561 1.00 123.92 445 TYR B O 1
ATOM 6047 N N . PRO B 2 445 ? 8.927 33.407 32.525 1.00 117.41 446 PRO B N 1
ATOM 6048 C CA . PRO B 2 445 ? 9.103 34.854 32.400 1.00 123.77 446 PRO B CA 1
ATOM 6049 C C . PRO B 2 445 ? 10.590 35.222 32.507 1.00 123.80 446 PRO B C 1
ATOM 6050 O O . PRO B 2 445 ? 11.309 34.513 33.188 1.00 128.97 446 PRO B O 1
ATOM 6054 N N . LEU B 2 446 ? 11.019 36.269 31.794 1.00 122.04 447 LEU B N 1
ATOM 6055 C CA . LEU B 2 446 ? 12.436 36.716 31.727 1.00 120.64 447 LEU B CA 1
ATOM 6056 C C . LEU B 2 446 ? 12.827 37.404 33.040 1.00 126.82 447 LEU B C 1
ATOM 6057 O O . LEU B 2 446 ? 13.357 38.532 32.984 1.00 129.30 447 LEU B O 1
ATOM 6062 N N . ALA B 2 447 ? 12.502 36.782 34.176 1.00 122.95 448 ALA B N 1
ATOM 6063 C CA . ALA B 2 447 ? 12.829 37.290 35.528 1.00 119.37 448 ALA B CA 1
ATOM 6064 C C . ALA B 2 447 ? 13.993 36.486 36.095 1.00 116.88 448 ALA B C 1
ATOM 6065 O O . ALA B 2 447 ? 14.210 35.344 35.695 1.00 118.88 448 ALA B O 1
ATOM 6067 N N . PRO B 2 448 ? 14.803 37.072 37.005 1.00 120.27 449 PRO B N 1
ATOM 6068 C CA . PRO B 2 448 ? 15.889 36.326 37.644 1.00 118.42 449 PRO B CA 1
ATOM 6069 C C . PRO B 2 448 ? 15.352 35.102 38.403 1.00 114.00 449 PRO B C 1
ATOM 6070 O O . PRO B 2 448 ? 14.167 35.061 38.675 1.00 117.33 449 PRO B O 1
ATOM 6074 N N . GLY B 2 449 ? 16.182 34.070 38.568 1.00 112.34 450 GLY B N 1
ATOM 6075 C CA . GLY B 2 449 ? 15.817 32.849 39.314 1.00 114.07 450 GLY B CA 1
ATOM 6076 C C . GLY B 2 449 ? 15.101 31.826 38.448 1.00 109.73 450 GLY B C 1
ATOM 6077 O O . GLY B 2 449 ? 15.140 30.637 38.814 1.00 114.54 450 GLY B O 1
ATOM 6078 N N . VAL B 2 450 ? 14.399 32.272 37.400 1.00 110.86 451 VAL B N 1
ATOM 6079 C CA . VAL B 2 450 ? 13.644 31.395 36.453 1.00 109.91 451 VAL B CA 1
ATOM 6080 C C . VAL B 2 450 ? 14.640 30.649 35.572 1.00 103.18 451 VAL B C 1
ATOM 6081 O O . VAL B 2 450 ? 15.633 31.221 35.133 1.00 112.95 451 VAL B O 1
ATOM 6085 N N . PRO B 2 451 ? 14.417 29.344 35.303 1.00 97.59 452 PRO B N 1
ATOM 6086 C CA . PRO B 2 451 ? 15.317 28.595 34.426 1.00 94.16 452 PRO B CA 1
ATOM 6087 C C . PRO B 2 451 ? 14.971 28.785 32.942 1.00 96.50 452 PRO B C 1
ATOM 6088 O O . PRO B 2 451 ? 13.901 29.276 32.634 1.00 99.96 452 PRO B O 1
ATOM 6092 N N . LEU B 2 452 ? 15.905 28.420 32.062 1.00 95.12 453 LEU B N 1
ATOM 6093 C CA . LEU B 2 452 ? 15.753 28.528 30.586 1.00 96.39 453 LEU B CA 1
ATOM 6094 C C . LEU B 2 452 ? 14.857 27.390 30.099 1.00 89.01 453 LEU B C 1
ATOM 6095 O O . LEU B 2 452 ? 14.910 26.284 30.626 1.00 89.24 453 LEU B O 1
ATOM 6100 N N . PRO B 2 453 ? 13.967 27.622 29.109 1.00 90.79 454 PRO B N 1
ATOM 6101 C CA . PRO B 2 453 ? 13.008 26.598 28.686 1.00 96.61 454 PRO B CA 1
ATOM 6102 C C . PRO B 2 453 ? 13.594 25.286 28.136 1.00 93.83 454 PRO B C 1
ATOM 6103 O O . PRO B 2 453 ? 14.728 25.292 27.689 1.00 95.88 454 PRO B O 1
ATOM 6107 N N . SER B 2 454 ? 12.811 24.200 28.197 1.00 92.27 455 SER B N 1
ATOM 6108 C CA . SER B 2 454 ? 13.136 22.859 27.634 1.00 88.24 455 SER B CA 1
ATOM 6109 C C . SER B 2 454 ? 13.329 22.948 26.124 1.00 82.74 455 SER B C 1
ATOM 6110 O O . SER B 2 454 ? 12.706 23.763 25.448 1.00 84.25 455 SER B O 1
ATOM 6113 N N . PRO B 2 455 ? 14.174 22.080 25.534 1.00 83.08 456 PRO B N 1
ATOM 6114 C CA . PRO B 2 455 ? 14.165 21.955 24.078 1.00 87.21 456 PRO B CA 1
ATOM 6115 C C . PRO B 2 455 ? 12.789 21.441 23.620 1.00 86.89 456 PRO B C 1
ATOM 6116 O O . PRO B 2 455 ? 12.256 22.016 22.685 1.00 84.01 456 PRO B O 1
ATOM 6120 N N . GLN B 2 456 ? 12.128 20.660 24.485 1.00 83.09 457 GLN B N 1
ATOM 6121 C CA . GLN B 2 456 ? 10.762 20.100 24.279 1.00 81.99 457 GLN B CA 1
ATOM 6122 C C . GLN B 2 456 ? 9.762 21.258 24.208 1.00 89.03 457 GLN B C 1
ATOM 6123 O O . GLN B 2 456 ? 8.988 21.314 23.232 1.00 98.13 457 GLN B O 1
ATOM 6129 N N . ASP B 2 457 ? 9.970 22.263 25.064 1.00 92.51 458 ASP B N 1
ATOM 6130 C CA . ASP B 2 457 ? 9.099 23.461 25.209 1.00 89.13 458 ASP B CA 1
ATOM 6131 C C . ASP B 2 457 ? 9.204 24.352 23.966 1.00 84.77 458 ASP B C 1
ATOM 6132 O O . ASP B 2 457 ? 8.246 25.107 23.719 1.00 86.09 458 ASP B O 1
ATOM 6137 N N . LEU B 2 458 ? 10.295 24.241 23.200 1.00 82.93 459 LEU B N 1
ATOM 6138 C CA . LEU B 2 458 ? 10.603 25.133 22.047 1.00 86.33 459 LEU B CA 1
ATOM 6139 C C . LEU B 2 458 ? 10.671 24.337 20.741 1.00 87.17 459 LEU B C 1
ATOM 6140 O O . LEU B 2 458 ? 11.402 24.768 19.827 1.00 84.48 459 LEU B O 1
ATOM 6145 N N . MET B 2 459 ? 9.917 23.242 20.637 1.00 86.51 460 MET B N 1
ATOM 6146 C CA . MET B 2 459 ? 9.912 22.398 19.417 1.00 91.26 460 MET B CA 1
ATOM 6147 C C . MET B 2 459 ? 9.316 23.213 18.264 1.00 88.08 460 MET B C 1
ATOM 6148 O O . MET B 2 459 ? 8.379 23.991 18.524 1.00 84.90 460 MET B O 1
ATOM 6153 N N . GLY B 2 460 ? 10.077 23.298 17.170 1.00 89.64 461 GLY B N 1
ATOM 6154 C CA . GLY B 2 460 ? 9.721 24.056 15.957 1.00 90.30 461 GLY B CA 1
ATOM 6155 C C . GLY B 2 460 ? 9.745 25.546 16.231 1.00 97.70 461 GLY B C 1
ATOM 6156 O O . GLY B 2 460 ? 8.823 26.236 15.753 1.00 112.64 461 GLY B O 1
ATOM 6157 N N . ARG B 2 461 ? 10.834 26.038 16.832 1.00 94.23 462 ARG B N 1
ATOM 6158 C CA . ARG B 2 461 ? 10.975 27.465 17.227 1.00 98.27 46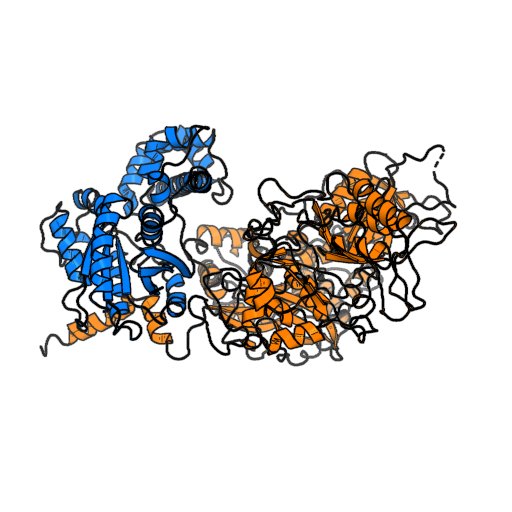2 ARG B CA 1
ATOM 6159 C C . ARG B 2 461 ? 12.306 28.051 16.746 1.00 96.01 462 ARG B C 1
ATOM 6160 O O . ARG B 2 461 ? 13.329 27.342 16.778 1.00 101.13 462 ARG B O 1
ATOM 6168 N N . ILE B 2 462 ? 12.275 29.329 16.360 1.00 95.35 463 ILE B N 1
ATOM 6169 C CA . ILE B 2 462 ? 13.461 30.110 15.903 1.00 96.49 463 ILE B CA 1
ATOM 6170 C C . ILE B 2 462 ? 13.717 31.199 16.948 1.00 97.22 463 ILE B C 1
ATOM 6171 O O . ILE B 2 462 ? 12.754 31.927 17.253 1.00 96.28 463 ILE B O 1
ATOM 6176 N N . LEU B 2 463 ? 14.796 31.041 17.718 1.00 96.62 464 LEU B N 1
ATOM 6177 C CA . LEU B 2 463 ? 15.220 32.020 18.753 1.00 99.22 464 LEU B CA 1
ATOM 6178 C C . LEU B 2 463 ? 16.324 32.903 18.163 1.00 102.13 464 LEU B C 1
ATOM 6179 O O . LEU B 2 463 ? 17.069 32.396 17.299 1.00 100.49 464 LEU B O 1
ATOM 6184 N N . VAL B 2 464 ? 16.192 34.219 18.360 1.00 103.74 465 VAL B N 1
ATOM 6185 C CA . VAL B 2 464 ? 17.126 35.245 17.809 1.00 110.04 465 VAL B CA 1
ATOM 6186 C C . VAL B 2 464 ? 18.094 35.694 18.908 1.00 111.99 465 VAL B C 1
ATOM 6187 O O . VAL B 2 464 ? 17.656 35.884 20.067 1.00 107.35 465 VAL B O 1
ATOM 6191 N N . LYS B 2 465 ? 19.385 35.677 18.566 1.00 115.40 466 LYS B N 1
ATOM 6192 C CA . LYS B 2 465 ? 20.521 35.999 19.467 1.00 119.17 466 LYS B CA 1
ATOM 6193 C C . LYS B 2 465 ? 21.249 37.224 18.901 1.00 120.98 466 LYS B C 1
ATOM 6194 O O . LYS B 2 465 ? 21.816 37.101 17.799 1.00 129.00 466 LYS B O 1
ATOM 6200 N N . ASN B 2 466 ? 20.858 38.402 19.391 1.00 118.04 467 ASN B N 1
ATOM 6201 C CA . ASN B 2 466 ? 21.444 39.709 18.993 1.00 121.46 467 ASN B CA 1
ATOM 6202 C C . ASN B 2 466 ? 21.322 40.667 20.181 1.00 122.43 467 ASN B C 1
ATOM 6203 O O . ASN B 2 466 ? 20.528 40.379 21.097 1.00 116.21 467 ASN B O 1
ATOM 6208 N N . LYS B 2 467 ? 22.039 41.792 20.132 1.00 125.22 468 LYS B N 1
ATOM 6209 C CA . LYS B 2 467 ? 22.025 42.814 21.208 1.00 134.63 468 LYS B CA 1
ATOM 6210 C C . LYS B 2 467 ? 20.580 43.262 21.460 1.00 133.21 468 LYS B C 1
ATOM 6211 O O . LYS B 2 467 ? 19.744 43.061 20.552 1.00 126.68 468 LYS B O 1
ATOM 6217 N N . LYS B 2 468 ? 20.259 43.528 22.733 1.00 133.90 469 LYS B N 1
ATOM 6218 C CA . LYS B 2 468 ? 18.929 44.006 23.200 1.00 134.61 469 LYS B CA 1
ATOM 6219 C C . LYS B 2 468 ? 19.115 45.300 24.010 1.00 140.00 469 LYS B C 1
ATOM 6220 O O . LYS B 2 468 ? 20.267 45.602 24.385 1.00 137.77 469 LYS B O 1
ATOM 6226 N N . ARG B 2 469 ? 18.092 46.160 24.037 1.00 142.36 470 ARG B N 1
ATOM 6227 C CA . ARG B 2 469 ? 18.142 47.476 24.727 1.00 149.38 470 ARG B CA 1
ATOM 6228 C C . ARG B 2 469 ? 16.859 47.682 25.539 1.00 150.29 470 ARG B C 1
ATOM 6229 O O . ARG B 2 469 ? 16.256 46.654 25.901 1.00 151.54 470 ARG B O 1
ATOM 6237 N N . ASP B 2 575 ? 42.050 39.435 17.909 1.00 151.45 576 ASP B N 1
ATOM 6238 C CA . ASP B 2 575 ? 41.710 38.467 16.829 1.00 147.65 576 ASP B CA 1
ATOM 6239 C C . ASP B 2 575 ? 40.319 37.869 17.080 1.00 143.53 576 ASP B C 1
ATOM 6240 O O . ASP B 2 575 ? 40.116 36.684 16.741 1.00 129.55 576 ASP B O 1
ATOM 6245 N N . GLU B 2 576 ? 39.459 38.595 17.803 1.00 146.45 577 GLU B N 1
ATOM 6246 C CA . GLU B 2 576 ? 38.037 38.217 18.027 1.00 144.30 577 GLU B CA 1
ATOM 6247 C C . GLU B 2 576 ? 37.289 38.382 16.701 1.00 146.95 577 GLU B C 1
ATOM 6248 O O . GLU B 2 576 ? 36.204 37.784 16.549 1.00 155.35 577 GLU B O 1
ATOM 6254 N N . GLY B 2 577 ? 37.889 39.133 15.771 1.00 150.32 578 GLY B N 1
ATOM 6255 C CA . GLY B 2 577 ? 37.334 39.427 14.436 1.00 151.72 578 GLY B CA 1
ATOM 6256 C C . GLY B 2 577 ? 36.295 40.532 14.499 1.00 153.24 578 GLY B C 1
ATOM 6257 O O . GLY B 2 577 ? 36.226 41.207 15.546 1.00 151.93 578 GLY B O 1
ATOM 6258 N N . THR B 2 578 ? 35.351 40.513 13.553 1.00 157.59 579 THR B N 1
ATOM 6259 C CA . THR B 2 578 ? 34.249 41.506 13.437 1.00 157.29 579 THR B CA 1
ATOM 6260 C C . THR B 2 578 ? 33.262 41.333 14.599 1.00 153.42 579 THR B C 1
ATOM 6261 O O . THR B 2 578 ? 32.287 42.107 14.661 1.00 158.34 579 THR B O 1
ATOM 6265 N N . ALA B 2 579 ? 33.568 40.439 15.545 1.00 152.55 580 ALA B N 1
ATOM 6266 C CA . ALA B 2 579 ? 32.724 40.155 16.730 1.00 152.43 580 ALA B CA 1
ATOM 6267 C C . ALA B 2 579 ? 33.116 41.101 17.870 1.00 154.63 580 ALA B C 1
ATOM 6268 O O . ALA B 2 579 ? 32.357 41.189 18.855 1.00 155.78 580 ALA B O 1
ATOM 6270 N N . SER B 2 580 ? 34.149 41.919 17.650 1.00 153.33 581 SER B N 1
ATOM 6271 C CA . SER B 2 580 ? 34.668 42.898 18.639 1.00 157.42 581 SER B CA 1
ATOM 6272 C C . SER B 2 580 ? 34.040 44.276 18.403 1.00 164.75 581 SER B C 1
ATOM 6273 O O . SER B 2 580 ? 34.258 45.165 19.250 1.00 190.67 581 SER B O 1
ATOM 6276 N N . SER B 2 581 ? 33.384 44.482 17.255 1.00 161.02 582 SER B N 1
ATOM 6277 C CA . SER B 2 581 ? 32.720 45.773 16.930 1.00 164.44 582 SER B CA 1
ATOM 6278 C C . SER B 2 581 ? 31.402 45.539 16.183 1.00 158.34 582 SER B C 1
ATOM 6279 O O . SER B 2 581 ? 31.453 45.338 14.955 1.00 158.17 582 SER B O 1
ATOM 6282 N N . GLU B 2 582 ? 30.318 45.332 16.937 1.00 152.20 583 GLU B N 1
ATOM 6283 C CA . GLU B 2 582 ? 28.922 45.273 16.426 1.00 147.22 583 GLU B CA 1
ATOM 6284 C C . GLU B 2 582 ? 28.293 46.655 16.640 1.00 148.67 583 GLU B C 1
ATOM 6285 O O . GLU B 2 582 ? 28.762 47.373 17.544 1.00 152.28 583 GLU B O 1
ATOM 6291 N N . VAL B 2 583 ? 27.240 46.990 15.887 1.00 146.31 584 VAL B N 1
ATOM 6292 C CA . VAL B 2 583 ? 26.525 48.299 15.987 1.00 147.35 584 VAL B CA 1
ATOM 6293 C C . VAL B 2 583 ? 25.615 48.279 17.222 1.00 146.67 584 VAL B C 1
ATOM 6294 O O . VAL B 2 583 ? 25.728 47.328 18.023 1.00 143.25 584 VAL B O 1
ATOM 6298 N N . ASN B 2 584 ? 24.962 49.414 17.490 1.00 152.94 585 ASN B N 1
ATOM 6299 C CA . ASN B 2 584 ? 24.002 49.593 18.611 1.00 150.70 585 ASN B CA 1
ATOM 6300 C C . ASN B 2 584 ? 22.806 48.659 18.399 1.00 146.86 585 ASN B C 1
ATOM 6301 O O . ASN B 2 584 ? 22.562 48.275 17.234 1.00 136.69 585 ASN B O 1
ATOM 6306 N N . ALA B 2 585 ? 21.961 48.528 19.425 1.00 150.43 586 ALA B N 1
ATOM 6307 C CA . ALA B 2 585 ? 20.758 47.666 19.381 1.00 151.81 586 ALA B CA 1
ATOM 6308 C C . ALA B 2 585 ? 19.504 48.538 19.263 1.00 155.56 586 ALA B C 1
ATOM 6309 O O . ALA B 2 585 ? 19.193 49.251 20.240 1.00 160.21 586 ALA B O 1
ATOM 6311 N N . THR B 2 586 ? 18.840 48.501 18.102 1.00 155.34 587 THR B N 1
ATOM 6312 C CA . THR B 2 586 ? 17.572 49.233 17.833 1.00 161.91 587 THR B CA 1
ATOM 6313 C C . THR B 2 586 ? 16.407 48.433 18.429 1.00 157.63 587 THR B C 1
ATOM 6314 O O . THR B 2 586 ? 16.642 47.294 18.874 1.00 150.77 587 THR B O 1
ATOM 6318 N N . GLU B 2 587 ? 15.221 49.045 18.505 1.00 169.64 588 GLU B N 1
ATOM 6319 C CA . GLU B 2 587 ? 14.010 48.461 19.142 1.00 164.93 588 GLU B CA 1
ATOM 6320 C C . GLU B 2 587 ? 13.442 47.333 18.276 1.00 154.99 588 GLU B C 1
ATOM 6321 O O . GLU B 2 587 ? 12.723 46.487 18.840 1.00 156.92 588 GLU B O 1
ATOM 6327 N N . GLU B 2 588 ? 13.579 47.437 16.950 1.00 152.04 589 GLU B N 1
ATOM 6328 C CA . GLU B 2 588 ? 13.013 46.451 15.990 1.00 148.06 589 GLU B CA 1
ATOM 6329 C C . GLU B 2 588 ? 13.675 45.084 16.185 1.00 138.26 589 GLU B C 1
ATOM 6330 O O . GLU B 2 588 ? 12.929 44.086 16.183 1.00 139.40 589 GLU B O 1
ATOM 6336 N N . MET B 2 589 ? 15.009 45.043 16.284 1.00 138.14 590 MET B N 1
ATOM 6337 C CA . MET B 2 589 ? 15.809 43.794 16.443 1.00 133.90 590 MET B CA 1
ATOM 6338 C C . MET B 2 589 ? 15.919 43.408 17.923 1.00 128.46 590 MET B C 1
ATOM 6339 O O . MET B 2 589 ? 16.316 42.263 18.200 1.00 131.89 590 MET B O 1
ATOM 6344 N N . SER B 2 590 ? 15.490 44.294 18.824 1.00 130.83 591 SER B N 1
ATOM 6345 C CA . SER B 2 590 ? 15.564 44.120 20.299 1.00 129.56 591 SER B CA 1
ATOM 6346 C C . SER B 2 590 ? 14.288 43.453 20.823 1.00 130.75 591 SER B C 1
ATOM 6347 O O . SER B 2 590 ? 14.382 42.674 21.792 1.00 128.16 591 SER B O 1
ATOM 6350 N N . THR B 2 591 ? 13.203 43.559 20.052 1.00 136.13 592 THR B N 1
ATOM 6351 C CA . THR B 2 591 ? 11.852 43.080 20.447 1.00 138.34 592 THR B CA 1
ATOM 6352 C C . THR B 2 591 ? 11.684 41.605 20.067 1.00 132.28 592 THR B C 1
ATOM 6353 O O . THR B 2 591 ? 10.583 41.070 20.297 1.00 134.51 592 THR B O 1
ATOM 6357 N N . LEU B 2 592 ? 12.718 40.987 19.486 1.00 128.40 593 LEU B N 1
ATOM 6358 C CA . LEU B 2 592 ? 12.709 39.553 19.089 1.00 125.54 593 LEU B CA 1
ATOM 6359 C C . LEU B 2 592 ? 13.610 38.750 20.034 1.00 120.79 593 LEU B C 1
ATOM 6360 O O . LEU B 2 592 ? 13.457 37.517 20.078 1.00 108.04 593 LEU B O 1
ATOM 6365 N N . VAL B 2 593 ? 14.583 39.410 20.672 1.00 125.73 594 VAL B N 1
ATOM 6366 C CA . VAL B 2 593 ? 15.545 38.774 21.623 1.00 122.39 594 VAL B CA 1
ATOM 6367 C C . VAL B 2 593 ? 14.829 38.554 22.962 1.00 120.34 594 VAL B C 1
ATOM 6368 O O . VAL B 2 593 ? 14.260 39.529 23.491 1.00 115.69 594 VAL B O 1
ATOM 6372 N N . ASN B 2 594 ? 14.902 37.338 23.516 1.00 116.61 595 ASN B N 1
ATOM 6373 C CA . ASN B 2 594 ? 14.189 36.966 24.768 1.00 114.32 595 ASN B CA 1
ATOM 6374 C C . ASN B 2 594 ? 15.013 35.997 25.624 1.00 108.15 595 ASN B C 1
ATOM 6375 O O . ASN B 2 594 ? 15.146 36.265 26.830 1.00 107.18 595 ASN B O 1
ATOM 6380 N N . TYR B 2 595 ? 15.331 34.805 25.115 1.00 106.43 596 TYR B N 1
ATOM 6381 C CA . TYR B 2 595 ? 15.981 33.777 25.969 1.00 104.61 596 TYR B CA 1
ATOM 6382 C C . TYR B 2 595 ? 17.485 33.692 25.691 1.00 104.37 596 TYR B C 1
ATOM 6383 O O . TYR B 2 595 ? 18.236 33.206 26.566 1.00 104.51 596 TYR B O 1
ATOM 6392 N N . ILE B 2 596 ? 17.924 34.205 24.540 1.00 103.83 597 ILE B N 1
ATOM 6393 C CA . ILE B 2 596 ? 19.365 34.148 24.155 1.00 107.55 597 ILE B CA 1
ATOM 6394 C C . ILE B 2 596 ? 19.847 35.576 23.882 1.00 113.68 597 ILE B C 1
ATOM 6395 O O . ILE B 2 596 ? 19.976 35.941 22.694 1.00 115.09 597 ILE B O 1
ATOM 6400 N N . GLU B 2 597 ? 19.783 36.401 24.932 1.00 114.99 598 GLU B N 1
ATOM 6401 C CA . GLU B 2 597 ? 20.212 37.825 24.940 1.00 115.55 598 GLU B CA 1
ATOM 6402 C C . GLU B 2 597 ? 21.692 37.890 25.299 1.00 114.62 598 GLU B C 1
ATOM 6403 O O . GLU B 2 597 ? 22.072 37.640 26.443 1.00 118.42 598 GLU B O 1
ATOM 6409 N N . PRO B 2 598 ? 22.576 38.173 24.319 1.00 115.33 599 PRO B N 1
ATOM 6410 C CA . PRO B 2 598 ? 24.012 38.228 24.582 1.00 118.01 599 PRO B CA 1
ATOM 6411 C C . PRO B 2 598 ? 24.370 39.498 25.366 1.00 117.17 599 PRO B C 1
ATOM 6412 O O . PRO B 2 598 ? 23.673 40.488 25.226 1.00 121.69 599 PRO B O 1
ATOM 6416 N N . VAL B 2 599 ? 25.374 39.417 26.240 1.00 115.46 600 VAL B N 1
ATOM 6417 C CA . VAL B 2 599 ? 25.787 40.563 27.106 1.00 117.03 600 VAL B CA 1
ATOM 6418 C C . VAL B 2 599 ? 27.291 40.465 27.381 1.00 118.45 600 VAL B C 1
ATOM 6419 O O . VAL B 2 599 ? 27.846 39.358 27.251 1.00 116.98 600 VAL B O 1
ATOM 6423 N N . LYS B 2 600 ? 27.941 41.618 27.557 1.00 129.90 601 LYS B N 1
ATOM 6424 C CA . LYS B 2 600 ? 29.382 41.716 27.909 1.00 131.05 601 LYS B CA 1
ATOM 6425 C C . LYS B 2 600 ? 29.650 40.871 29.160 1.00 130.60 601 LYS B C 1
ATOM 6426 O O . LYS B 2 600 ? 28.979 41.117 30.185 1.00 131.86 601 LYS B O 1
ATOM 6432 N N . PHE B 2 601 ? 30.449 39.808 29.020 1.00 126.79 602 PHE B N 1
ATOM 6433 C CA . PHE B 2 601 ? 30.870 38.928 30.141 1.00 127.19 602 PHE B CA 1
ATOM 6434 C C . PHE B 2 601 ? 31.853 39.681 31.048 1.00 133.01 602 PHE B C 1
ATOM 6435 O O . PHE B 2 601 ? 32.790 40.309 30.519 1.00 132.15 602 PHE B O 1
ATOM 6443 N N . LYS B 2 602 ? 31.577 39.710 32.357 1.00 133.20 603 LYS B N 1
ATOM 6444 C CA . LYS B 2 602 ? 32.453 40.334 33.387 1.00 135.94 603 LYS B CA 1
ATOM 6445 C C . LYS B 2 602 ? 33.285 39.235 34.061 1.00 131.92 603 LYS B C 1
ATOM 6446 O O . LYS B 2 602 ? 34.528 39.222 33.875 1.00 127.76 603 LYS B O 1
ATOM 6452 N N . SER B 2 603 ? 32.659 38.516 34.997 1.00 125.86 604 SER B N 1
ATOM 6453 C CA . SER B 2 603 ? 33.222 37.343 35.713 1.00 121.78 604 SER B CA 1
ATOM 6454 C C . SER B 2 603 ? 32.116 36.290 35.840 1.00 119.85 604 SER B C 1
ATOM 6455 O O . SER B 2 603 ? 30.969 36.581 35.383 1.00 119.13 604 SER B O 1
ATOM 6458 N N . PHE B 2 604 ? 32.368 35.227 36.611 1.00 118.80 605 PHE B N 1
ATOM 6459 C CA . PHE B 2 604 ? 31.349 34.192 36.925 1.00 114.53 605 PHE B CA 1
ATOM 6460 C C . PHE B 2 604 ? 30.574 34.652 38.163 1.00 116.49 605 PHE B C 1
ATOM 6461 O O . PHE B 2 604 ? 29.328 34.638 38.104 1.00 113.03 605 PHE B O 1
ATOM 6469 N N . GLU B 2 605 ? 31.282 35.285 39.107 1.00 121.49 606 GLU B N 1
ATOM 6470 C CA . GLU B 2 605 ? 30.697 35.840 40.357 1.00 125.66 606 GLU B CA 1
ATOM 6471 C C . GLU B 2 605 ? 29.583 36.830 39.994 1.00 124.77 606 GLU B C 1
ATOM 6472 O O . GLU B 2 605 ? 28.551 36.834 40.693 1.00 123.40 606 GLU B O 1
ATOM 6478 N N . ALA B 2 606 ? 29.793 37.640 38.950 1.00 126.53 607 ALA B N 1
ATOM 6479 C CA . ALA B 2 606 ? 28.831 38.664 38.477 1.00 126.40 607 ALA B CA 1
ATOM 6480 C C . ALA B 2 606 ? 27.583 37.977 37.908 1.00 123.40 607 ALA B C 1
ATOM 6481 O O . ALA B 2 606 ? 26.525 38.060 38.562 1.00 126.00 607 ALA B O 1
ATOM 6483 N N . ALA B 2 607 ? 27.736 37.191 36.836 1.00 118.53 608 ALA B N 1
ATOM 6484 C CA . ALA B 2 607 ? 26.638 36.449 36.168 1.00 116.33 608 ALA B CA 1
ATOM 6485 C C . ALA B 2 607 ? 25.829 35.657 37.205 1.00 114.04 608 ALA B C 1
ATOM 6486 O O . ALA B 2 607 ? 24.588 35.609 37.071 1.00 109.28 608 ALA B O 1
ATOM 6488 N N . ARG B 2 608 ? 26.487 35.257 38.299 1.00 117.70 609 ARG B N 1
ATOM 6489 C CA . ARG B 2 608 ? 25.899 34.475 39.421 1.00 120.17 609 ARG B CA 1
ATOM 6490 C C . ARG B 2 608 ? 25.062 35.409 40.305 1.00 125.51 609 ARG B C 1
ATOM 6491 O O . ARG B 2 608 ? 23.851 35.155 40.447 1.00 135.91 609 ARG B O 1
ATOM 6499 N N . LYS B 2 609 ? 25.665 36.497 40.795 1.00 131.80 610 LYS B N 1
ATOM 6500 C CA . LYS B 2 609 ? 25.002 37.557 41.606 1.00 140.51 610 LYS B CA 1
ATOM 6501 C C . LYS B 2 609 ? 23.727 38.024 40.894 1.00 137.81 610 LYS B C 1
ATOM 6502 O O . LYS B 2 609 ? 22.647 37.991 41.518 1.00 138.47 610 LYS B O 1
ATOM 6508 N N . ARG B 2 610 ? 23.850 38.239 39.580 1.00 132.64 611 ARG B N 1
ATOM 6509 C CA . ARG B 2 610 ? 22.809 38.756 38.653 1.00 126.45 611 ARG B CA 1
ATOM 6510 C C . ARG B 2 610 ? 21.696 37.709 38.497 1.00 123.45 611 ARG B C 1
ATOM 6511 O O . ARG B 2 610 ? 20.514 38.104 38.447 1.00 123.79 611 ARG B O 1
ATOM 6519 N N . ASN B 2 611 ? 22.068 36.439 38.306 1.00 115.10 612 ASN B N 1
ATOM 6520 C CA . ASN B 2 611 ? 21.132 35.285 38.250 1.00 109.24 612 ASN B CA 1
ATOM 6521 C C . ASN B 2 611 ? 20.116 35.465 37.116 1.00 107.96 612 ASN B C 1
ATOM 6522 O O . ASN B 2 611 ? 18.905 35.326 37.383 1.00 107.28 612 ASN B O 1
ATOM 6527 N N . LYS B 2 612 ? 20.590 35.480 35.868 1.00 106.58 613 LYS B N 1
ATOM 6528 C CA . LYS B 2 612 ? 19.699 35.568 34.680 1.00 107.81 613 LYS B CA 1
ATOM 6529 C C . LYS B 2 612 ? 20.097 34.488 33.668 1.00 106.05 613 LYS B C 1
ATOM 6530 O O . LYS B 2 612 ? 21.151 34.638 33.016 1.00 107.46 613 LYS B O 1
ATOM 6536 N N . CYS B 2 613 ? 19.221 33.498 33.475 1.00 102.63 614 CYS B N 1
ATOM 6537 C CA . CYS B 2 613 ? 19.464 32.318 32.600 1.00 103.71 614 CYS B CA 1
ATOM 6538 C C . CYS B 2 613 ? 19.302 32.706 31.126 1.00 103.23 614 CYS B C 1
ATOM 6539 O O . CYS B 2 613 ? 19.971 32.066 30.284 1.00 101.11 614 CYS B O 1
ATOM 6542 N N . PHE B 2 614 ? 18.672 33.859 30.872 1.00 105.04 615 PHE B N 1
ATOM 6543 C CA . PHE B 2 614 ? 18.370 34.375 29.510 1.00 106.83 615 PHE B CA 1
ATOM 6544 C C . PHE B 2 614 ? 19.525 35.257 29.023 1.00 105.96 615 PHE B C 1
ATOM 6545 O O . PHE B 2 614 ? 19.556 35.594 27.823 1.00 107.81 615 PHE B O 1
ATOM 6553 N N . GLU B 2 615 ? 20.498 35.514 29.901 1.00 108.45 616 GLU B N 1
ATOM 6554 C CA . GLU B 2 615 ? 21.720 36.309 29.601 1.00 109.54 616 GLU B CA 1
ATOM 6555 C C . GLU B 2 615 ? 22.854 35.339 29.255 1.00 105.84 616 GLU B C 1
ATOM 6556 O O . GLU B 2 615 ? 23.308 34.632 30.175 1.00 115.27 616 GLU B O 1
ATOM 6562 N N . MET B 2 616 ? 23.304 35.320 27.997 1.00 102.13 617 MET B N 1
ATOM 6563 C CA . MET B 2 616 ? 24.424 34.439 27.569 1.00 103.60 617 MET B CA 1
ATOM 6564 C C . MET B 2 616 ? 25.544 35.309 26.990 1.00 105.92 617 MET B C 1
ATOM 6565 O O . MET B 2 616 ? 25.301 36.522 26.823 1.00 108.04 617 MET B O 1
ATOM 6570 N N . SER B 2 617 ? 26.778 34.795 27.037 1.00 105.83 618 SER B N 1
ATOM 6571 C CA . SER B 2 617 ? 27.990 35.482 26.520 1.00 108.79 618 SER B CA 1
ATOM 6572 C C . SER B 2 617 ? 28.827 34.516 25.675 1.00 108.19 618 SER B C 1
ATOM 6573 O O . SER B 2 617 ? 28.650 33.299 25.857 1.00 112.30 618 SER B O 1
ATOM 6576 N N . SER B 2 618 ? 29.374 35.033 24.571 1.00 109.25 619 SER B N 1
ATOM 6577 C CA . SER B 2 618 ? 30.298 34.326 23.646 1.00 103.85 619 SER B CA 1
ATOM 6578 C C . SER B 2 618 ? 31.736 34.513 24.143 1.00 105.24 619 SER B C 1
ATOM 6579 O O . SER B 2 618 ? 32.014 35.578 24.738 1.00 107.47 619 SER B O 1
ATOM 6582 N N . PHE B 2 619 ? 32.639 33.644 23.682 1.00 102.13 620 PHE B N 1
ATOM 6583 C CA . PHE B 2 619 ? 34.079 33.616 24.051 1.00 102.34 620 PHE B CA 1
ATOM 6584 C C . PHE B 2 619 ? 34.915 33.085 22.884 1.00 100.47 620 PHE B C 1
ATOM 6585 O O . PHE B 2 619 ? 34.921 31.864 22.653 1.00 99.00 620 PHE B O 1
ATOM 6593 N N . VAL B 2 620 ? 35.663 33.957 22.210 1.00 102.58 621 VAL B N 1
ATOM 6594 C CA . VAL B 2 620 ? 36.626 33.512 21.164 1.00 103.06 621 VAL B CA 1
ATOM 6595 C C . VAL B 2 620 ? 37.570 32.515 21.845 1.00 103.07 621 VAL B C 1
ATOM 6596 O O . VAL B 2 620 ? 37.742 32.635 23.073 1.00 104.67 621 VAL B O 1
ATOM 6600 N N . GLU B 2 621 ? 37.786 31.379 21.183 1.00 104.13 622 GLU B N 1
ATOM 6601 C CA . GLU B 2 621 ? 38.618 30.241 21.654 1.00 106.98 622 GLU B CA 1
ATOM 6602 C C . GLU B 2 621 ? 39.648 30.694 22.703 1.00 109.59 622 GLU B C 1
ATOM 6603 O O . GLU B 2 621 ? 39.610 30.150 23.824 1.00 107.55 622 GLU B O 1
ATOM 6609 N N . THR B 2 622 ? 40.644 31.498 22.312 1.00 111.84 623 THR B N 1
ATOM 6610 C CA . THR B 2 622 ? 41.756 31.921 23.211 1.00 116.80 623 THR B CA 1
ATOM 6611 C C . THR B 2 622 ? 41.206 32.538 24.503 1.00 116.47 623 THR B C 1
ATOM 6612 O O . THR B 2 622 ? 41.872 32.398 25.549 1.00 113.24 623 THR B O 1
ATOM 6616 N N . LYS B 2 623 ? 40.097 33.278 24.424 1.00 115.84 624 LYS B N 1
ATOM 6617 C CA . LYS B 2 623 ? 39.452 33.895 25.614 1.00 118.34 624 LYS B CA 1
ATOM 6618 C C . LYS B 2 623 ? 38.844 32.764 26.452 1.00 111.37 624 LYS B C 1
ATOM 6619 O O . LYS B 2 623 ? 39.298 32.576 27.595 1.00 106.43 624 LYS B O 1
ATOM 6625 N N . ALA B 2 624 ? 38.190 31.820 25.770 1.00 115.83 625 ALA B N 1
ATOM 6626 C CA . ALA B 2 624 ? 37.550 30.633 26.385 1.00 114.48 625 ALA B CA 1
ATOM 6627 C C . ALA B 2 624 ? 38.620 29.766 27.059 1.00 110.68 625 ALA B C 1
ATOM 6628 O O . ALA B 2 624 ? 38.367 29.272 28.174 1.00 109.18 625 ALA B O 1
ATOM 6630 N N . MET B 2 625 ? 39.821 29.727 26.477 1.00 110.04 626 MET B N 1
ATOM 6631 C CA . MET B 2 625 ? 40.958 28.905 26.967 1.00 116.42 626 MET B CA 1
ATOM 6632 C C . MET B 2 625 ? 41.436 29.444 28.322 1.00 124.89 626 MET B C 1
ATOM 6633 O O . MET B 2 625 ? 41.656 28.621 29.233 1.00 127.47 626 MET B O 1
ATOM 6638 N N . GLU B 2 626 ? 41.543 30.771 28.463 1.00 125.37 627 GLU B N 1
ATOM 6639 C CA . GLU B 2 626 ? 41.983 31.426 29.725 1.00 129.07 627 GLU B CA 1
ATOM 6640 C C . GLU B 2 626 ? 41.019 31.067 30.861 1.00 124.05 627 GLU B C 1
ATOM 6641 O O . GLU B 2 626 ? 41.495 30.883 31.996 1.00 121.40 627 GLU B O 1
ATOM 6647 N N . GLN B 2 627 ? 39.711 31.125 30.599 1.00 118.00 628 GLN B N 1
ATOM 6648 C CA . GLN B 2 627 ? 38.670 30.821 31.617 1.00 117.46 628 GLN B CA 1
ATOM 6649 C C . GLN B 2 627 ? 38.674 29.316 31.913 1.00 116.52 628 GLN B C 1
ATOM 6650 O O . GLN B 2 627 ? 38.162 28.920 32.980 1.00 119.33 628 GLN B O 1
ATOM 6656 N N . LEU B 2 628 ? 39.148 28.506 30.962 1.00 112.62 629 LEU B N 1
ATOM 6657 C CA . LEU B 2 628 ? 39.198 27.024 31.079 1.00 107.31 629 LEU B CA 1
ATOM 6658 C C . LEU B 2 628 ? 40.265 26.621 32.103 1.00 107.56 629 LEU B C 1
ATOM 6659 O O . LEU B 2 628 ? 39.928 25.866 33.032 1.00 110.89 629 LEU B O 1
ATOM 6664 N N . THR B 2 629 ? 41.454 27.224 32.026 1.00 104.60 630 THR B N 1
ATOM 6665 C CA . THR B 2 629 ? 42.622 26.862 32.869 1.00 107.35 630 THR B CA 1
ATOM 6666 C C . THR B 2 629 ? 42.552 27.582 34.222 1.00 108.09 630 THR B C 1
ATOM 6667 O O . THR B 2 629 ? 42.879 26.935 35.239 1.00 105.36 630 THR B O 1
ATOM 6671 N N . LYS B 2 630 ? 41.992 28.796 34.255 1.00 111.87 631 LYS B N 1
ATOM 6672 C CA . LYS B 2 630 ? 41.956 29.655 35.472 1.00 115.26 631 LYS B CA 1
ATOM 6673 C C . LYS B 2 630 ? 40.750 29.298 36.350 1.00 112.72 631 LYS B C 1
ATOM 6674 O O . LYS B 2 630 ? 40.924 29.260 37.581 1.00 119.32 631 LYS B O 1
ATOM 6680 N N . SER B 2 631 ? 39.549 29.199 35.772 1.00 107.22 632 SER B N 1
ATOM 6681 C CA . SER B 2 631 ? 38.317 28.941 36.564 1.00 104.88 632 SER B CA 1
ATOM 6682 C C . SER B 2 631 ? 37.467 27.857 35.908 1.00 100.49 632 SER B C 1
ATOM 6683 O O . SER B 2 631 ? 36.295 28.099 35.629 1.00 99.33 632 SER B O 1
ATOM 6686 N N . PRO B 2 632 ? 37.920 26.583 35.891 1.00 96.10 633 PRO B N 1
ATOM 6687 C CA . PRO B 2 632 ? 37.158 25.519 35.237 1.00 93.34 633 PRO B CA 1
ATOM 6688 C C . PRO B 2 632 ? 35.865 25.151 35.979 1.00 91.79 633 PRO B C 1
ATOM 6689 O O . PRO B 2 632 ? 34.836 25.051 35.330 1.00 90.58 633 PRO B O 1
ATOM 6693 N N . MET B 2 633 ? 35.911 25.080 37.312 1.00 95.31 634 MET B N 1
ATOM 6694 C CA . MET B 2 633 ? 34.719 24.686 38.109 1.00 95.27 634 MET B CA 1
ATOM 6695 C C . MET B 2 633 ? 33.693 25.822 38.069 1.00 96.59 634 MET B C 1
ATOM 6696 O O . MET B 2 633 ? 32.532 25.540 37.714 1.00 98.72 634 MET B O 1
ATOM 6701 N N . GLU B 2 634 ? 34.172 27.069 38.114 1.00 109.20 635 GLU B N 1
ATOM 6702 C CA . GLU B 2 634 ? 33.321 28.290 38.077 1.00 112.32 635 GLU B CA 1
ATOM 6703 C C . GLU B 2 634 ? 32.694 28.403 36.682 1.00 107.05 635 GLU B C 1
ATOM 6704 O O . GLU B 2 634 ? 31.551 28.889 36.587 1.00 111.08 635 GLU B O 1
ATOM 6710 N N . PHE B 2 635 ? 33.344 27.816 35.673 1.00 100.25 636 PHE B N 1
ATOM 6711 C CA . PHE B 2 635 ? 32.885 27.831 34.260 1.00 99.18 636 PHE B CA 1
ATOM 6712 C C . PHE B 2 635 ? 31.765 26.794 34.101 1.00 98.55 636 PHE B C 1
ATOM 6713 O O . PHE B 2 635 ? 30.805 27.017 33.305 1.00 99.29 636 PHE B O 1
ATOM 6721 N N . VAL B 2 636 ? 31.940 25.631 34.736 1.00 92.08 637 VAL B N 1
ATOM 6722 C CA . VAL B 2 636 ? 30.909 24.553 34.753 1.00 91.66 637 VAL B CA 1
ATOM 6723 C C . VAL B 2 636 ? 29.691 25.099 35.505 1.00 91.93 637 VAL B C 1
ATOM 6724 O O . VAL B 2 636 ? 28.598 25.097 34.905 1.00 87.48 637 VAL B O 1
ATOM 6728 N N . GLU B 2 637 ? 29.913 25.717 36.673 1.00 99.00 638 GLU B N 1
ATOM 6729 C CA . GLU B 2 637 ? 28.831 26.329 37.493 1.00 101.19 638 GLU B CA 1
ATOM 6730 C C . GLU B 2 637 ? 27.933 27.152 36.567 1.00 96.53 638 GLU B C 1
ATOM 6731 O O . GLU B 2 637 ? 26.709 27.164 36.798 1.00 101.24 638 GLU B O 1
ATOM 6737 N N . TYR B 2 638 ? 28.570 28.075 35.844 1.00 92.49 639 TYR B N 1
ATOM 6738 C CA . TYR B 2 638 ? 27.925 29.074 34.953 1.00 96.48 639 TYR B CA 1
ATOM 6739 C C . TYR B 2 638 ? 27.059 28.377 33.899 1.00 91.68 639 TYR B C 1
ATOM 6740 O O . TYR B 2 638 ? 25.871 28.729 33.776 1.00 89.25 639 TYR B O 1
ATOM 6749 N N . ASN B 2 639 ? 27.578 27.282 33.337 1.00 90.50 640 ASN B N 1
ATOM 6750 C CA . ASN B 2 639 ? 26.966 26.558 32.191 1.00 91.38 640 ASN B CA 1
ATOM 6751 C C . ASN B 2 639 ? 25.764 25.721 32.652 1.00 90.18 640 ASN B C 1
ATOM 6752 O O . ASN B 2 639 ? 24.988 25.303 31.768 1.00 85.33 640 ASN B O 1
ATOM 6757 N N . LYS B 2 640 ? 25.482 25.675 33.959 1.00 89.54 641 LYS B N 1
ATOM 6758 C CA . LYS B 2 640 ? 24.300 24.944 34.494 1.00 89.33 641 LYS B CA 1
ATOM 6759 C C . LYS B 2 640 ? 23.045 25.813 34.348 1.00 94.71 641 LYS B C 1
ATOM 6760 O O . LYS B 2 640 ? 21.934 25.258 34.406 1.00 98.25 641 LYS B O 1
ATOM 6766 N N . GLN B 2 641 ? 23.194 27.134 34.209 1.00 96.98 642 GLN B N 1
ATOM 6767 C CA . GLN B 2 641 ? 22.001 28.019 34.154 1.00 98.90 642 GLN B CA 1
ATOM 6768 C C . GLN B 2 641 ? 22.044 28.927 32.920 1.00 95.88 642 GLN B C 1
ATOM 6769 O O . GLN B 2 641 ? 20.971 29.169 32.340 1.00 104.80 642 GLN B O 1
ATOM 6775 N N . GLN B 2 642 ? 23.232 29.327 32.464 1.00 94.63 643 GLN B N 1
ATOM 6776 C CA . GLN B 2 642 ? 23.377 30.267 31.319 1.00 94.60 643 GLN B CA 1
ATOM 6777 C C . GLN B 2 642 ? 24.064 29.538 30.161 1.00 90.93 643 GLN B C 1
ATOM 6778 O O . GLN B 2 642 ? 24.777 28.549 30.420 1.00 88.86 643 GLN B O 1
ATOM 6784 N N . LEU B 2 643 ? 23.869 30.033 28.937 1.00 93.85 644 LEU B N 1
ATOM 6785 C CA . LEU B 2 643 ? 24.486 29.466 27.709 1.00 93.33 644 LEU B CA 1
ATOM 6786 C C . LEU B 2 643 ? 25.782 30.227 27.419 1.00 93.39 644 LEU B C 1
ATOM 6787 O O . LEU B 2 643 ? 25.875 31.407 27.822 1.00 98.61 644 LEU B O 1
ATOM 6792 N N . SER B 2 644 ? 26.788 29.516 26.904 1.00 90.78 645 SER B N 1
ATOM 6793 C CA . SER B 2 644 ? 28.101 30.078 26.495 1.00 97.54 645 SER B CA 1
ATOM 6794 C C . SER B 2 644 ? 28.430 29.579 25.081 1.00 94.03 645 SER B C 1
ATOM 6795 O O . SER B 2 644 ? 28.202 28.382 24.814 1.00 91.90 645 SER B O 1
ATOM 6798 N N . ARG B 2 645 ? 28.796 30.496 24.179 1.00 92.87 646 ARG B N 1
ATOM 6799 C CA . ARG B 2 645 ? 29.149 30.182 22.769 1.00 93.99 646 ARG B CA 1
ATOM 6800 C C . ARG B 2 645 ? 30.653 30.394 22.553 1.00 94.59 646 ARG B C 1
ATOM 6801 O O . ARG B 2 645 ? 31.179 31.440 22.983 1.00 93.93 646 ARG B O 1
ATOM 6809 N N . ILE B 2 646 ? 31.327 29.374 22.014 1.00 93.35 647 ILE B N 1
ATOM 6810 C CA . ILE B 2 646 ? 32.782 29.390 21.678 1.00 94.94 647 ILE B CA 1
ATOM 6811 C C . ILE B 2 646 ? 32.912 29.412 20.151 1.00 95.02 647 ILE B C 1
ATOM 6812 O O . ILE B 2 646 ? 32.154 28.668 19.491 1.00 102.67 647 ILE B O 1
ATOM 6817 N N . TYR B 2 647 ? 33.770 30.284 19.611 1.00 95.70 648 TYR B N 1
ATOM 6818 C CA . TYR B 2 647 ? 34.015 30.424 18.151 1.00 96.97 648 TYR B CA 1
ATOM 6819 C C . TYR B 2 647 ? 35.516 30.522 17.895 1.00 99.27 648 TYR B C 1
ATOM 6820 O O . TYR B 2 647 ? 36.228 31.209 18.619 1.00 101.91 648 TYR B O 1
ATOM 6829 N N . PRO B 2 648 ? 36.023 29.889 16.813 1.00 99.97 649 PRO B N 1
ATOM 6830 C CA . PRO B 2 648 ? 37.456 29.903 16.512 1.00 101.77 649 PRO B CA 1
ATOM 6831 C C . PRO B 2 648 ? 38.011 31.329 16.390 1.00 106.55 649 PRO B C 1
ATOM 6832 O O . PRO B 2 648 ? 37.254 32.191 15.996 1.00 109.49 649 PRO B O 1
ATOM 6836 N N . LYS B 2 649 ? 39.333 31.487 16.520 1.00 110.13 650 LYS B N 1
ATOM 6837 C CA . LYS B 2 649 ? 40.019 32.808 16.462 1.00 117.52 650 LYS B CA 1
ATOM 6838 C C . LYS B 2 649 ? 40.174 33.238 14.999 1.00 119.71 650 LYS B C 1
ATOM 6839 O O . LYS B 2 649 ? 40.208 32.343 14.118 1.00 113.94 650 LYS B O 1
ATOM 6845 N N . GLY B 2 650 ? 40.356 34.547 14.784 1.00 116.88 651 GLY B N 1
ATOM 6846 C CA . GLY B 2 650 ? 40.469 35.189 13.460 1.00 118.70 651 GLY B CA 1
ATOM 6847 C C . GLY B 2 650 ? 41.754 34.815 12.741 1.00 122.55 651 GLY B C 1
ATOM 6848 O O . GLY B 2 650 ? 41.868 35.134 11.537 1.00 123.33 651 GLY B O 1
ATOM 6849 N N . THR B 2 651 ? 42.672 34.132 13.434 1.00 124.29 652 THR B N 1
ATOM 6850 C CA . THR B 2 651 ? 43.979 33.704 12.866 1.00 127.73 652 THR B CA 1
ATOM 6851 C C . THR B 2 651 ? 43.775 32.513 11.922 1.00 122.15 652 THR B C 1
ATOM 6852 O O . THR B 2 651 ? 44.550 32.408 10.950 1.00 120.25 652 THR B O 1
ATOM 6856 N N . ARG B 2 652 ? 42.869 31.594 12.274 1.00 116.34 653 ARG B N 1
ATOM 6857 C CA . ARG B 2 652 ? 42.575 30.361 11.493 1.00 115.43 653 ARG B CA 1
ATOM 6858 C C . ARG B 2 652 ? 41.903 30.762 10.175 1.00 113.87 653 ARG B C 1
ATOM 6859 O O . ARG B 2 652 ? 40.718 30.429 9.986 1.00 105.39 653 ARG B O 1
ATOM 6867 N N . VAL B 2 653 ? 42.651 31.467 9.321 1.00 118.93 654 VAL B N 1
ATOM 6868 C CA . VAL B 2 653 ? 42.191 32.044 8.022 1.00 122.01 654 VAL B CA 1
ATOM 6869 C C . VAL B 2 653 ? 41.855 30.908 7.049 1.00 120.28 654 VAL B C 1
ATOM 6870 O O . VAL B 2 653 ? 41.395 31.220 5.933 1.00 119.51 654 VAL B O 1
ATOM 6874 N N . ASP B 2 654 ? 42.294 29.686 7.365 1.00 122.24 655 ASP B N 1
ATOM 6875 C CA . ASP B 2 654 ? 42.008 28.460 6.573 1.00 119.25 655 ASP B CA 1
ATOM 6876 C C . ASP B 2 654 ? 40.850 27.714 7.245 1.00 116.33 655 ASP B C 1
ATOM 6877 O O . ASP B 2 654 ? 40.969 26.486 7.422 1.00 120.21 655 ASP B O 1
ATOM 6882 N N . SER B 2 655 ? 39.941 28.477 7.860 1.00 116.48 656 SER B N 1
ATOM 6883 C CA . SER B 2 655 ? 38.717 27.963 8.527 1.00 116.54 656 SER B CA 1
ATOM 6884 C C . SER B 2 655 ? 39.041 26.682 9.303 1.00 116.99 656 SER B C 1
ATOM 6885 O O . SER B 2 655 ? 38.288 25.697 9.160 1.00 109.24 656 SER B O 1
ATOM 6888 N N . SER B 2 656 ? 40.261 26.614 9.842 1.00 123.63 657 SER B N 1
ATOM 6889 C CA . SER B 2 656 ? 40.736 25.505 10.708 1.00 117.56 657 SER B CA 1
ATOM 6890 C C . SER B 2 656 ? 39.785 25.377 11.904 1.00 108.41 657 SER B C 1
ATOM 6891 O O . SER B 2 656 ? 38.953 26.290 12.091 1.00 108.17 657 SER B O 1
ATOM 6894 N N . ASN B 2 657 ? 39.836 24.253 12.625 1.00 101.08 658 ASN B N 1
ATOM 6895 C CA . ASN B 2 657 ? 38.938 24.022 13.789 1.00 102.84 658 ASN B CA 1
ATOM 6896 C C . ASN B 2 657 ? 39.742 23.714 15.054 1.00 102.74 658 ASN B C 1
ATOM 6897 O O . ASN B 2 657 ? 40.788 23.046 14.943 1.00 104.01 658 ASN B O 1
ATOM 6902 N N . TYR B 2 658 ? 39.223 24.143 16.208 1.00 96.94 659 TYR B N 1
ATOM 6903 C CA . TYR B 2 658 ? 39.745 23.798 17.557 1.00 96.31 659 TYR B CA 1
ATOM 6904 C C . TYR B 2 658 ? 38.967 22.567 18.036 1.00 94.93 659 TYR B C 1
ATOM 6905 O O . TYR B 2 658 ? 37.897 22.296 17.461 1.00 91.97 659 TYR B O 1
ATOM 6914 N N . MET B 2 659 ? 39.569 21.771 18.924 1.00 89.70 660 MET B N 1
ATOM 6915 C CA . MET B 2 659 ? 38.959 20.556 19.523 1.00 83.30 660 MET B CA 1
ATOM 6916 C C . MET B 2 659 ? 37.836 20.967 20.471 1.00 82.43 660 MET B C 1
ATOM 6917 O O . MET B 2 659 ? 38.087 21.267 21.635 1.00 86.40 660 MET B O 1
ATOM 6922 N N . PRO B 2 660 ? 36.553 20.837 20.066 1.00 83.13 661 PRO B N 1
ATOM 6923 C CA . PRO B 2 660 ? 35.434 21.217 20.930 1.00 81.32 661 PRO B CA 1
ATOM 6924 C C . PRO B 2 660 ? 35.414 20.519 22.300 1.00 82.43 661 PRO B C 1
ATOM 6925 O O . PRO B 2 660 ? 34.816 21.060 23.220 1.00 80.19 661 PRO B O 1
ATOM 6929 N N . GLN B 2 661 ? 36.024 19.333 22.403 1.00 83.18 662 GLN B N 1
ATOM 6930 C CA . GLN B 2 661 ? 36.030 18.521 23.652 1.00 80.48 662 GLN B CA 1
ATOM 6931 C C . GLN B 2 661 ? 36.587 19.345 24.823 1.00 81.24 662 GLN B C 1
ATOM 6932 O O . GLN B 2 661 ? 36.179 19.078 25.971 1.00 81.33 662 GLN B O 1
ATOM 6938 N N . LEU B 2 662 ? 37.400 20.371 24.549 1.00 80.52 663 LEU B N 1
ATOM 6939 C CA . LEU B 2 662 ? 38.007 21.249 25.590 1.00 85.53 663 LEU B CA 1
ATOM 6940 C C . LEU B 2 662 ? 36.911 21.980 26.368 1.00 85.96 663 LEU B C 1
ATOM 6941 O O . LEU B 2 662 ? 37.165 22.316 27.546 1.00 90.61 663 LEU B O 1
ATOM 6946 N N . PHE B 2 663 ? 35.912 22.470 25.628 1.00 86.48 664 PHE B N 1
ATOM 6947 C CA . PHE B 2 663 ? 34.834 23.367 26.119 1.00 89.01 664 PHE B CA 1
ATOM 6948 C C . PHE B 2 663 ? 33.622 22.544 26.567 1.00 89.98 664 PHE B C 1
ATOM 6949 O O . PHE B 2 663 ? 32.999 22.950 27.573 1.00 89.09 664 PHE B O 1
ATOM 6957 N N . TRP B 2 664 ? 33.307 21.437 25.881 1.00 84.00 665 TRP B N 1
ATOM 6958 C CA . TRP B 2 664 ? 32.248 20.503 26.350 1.00 79.80 665 TRP B CA 1
ATOM 6959 C C . TRP B 2 664 ? 32.620 20.050 27.766 1.00 77.49 665 TRP B C 1
ATOM 6960 O O . TRP B 2 664 ? 31.755 20.195 28.660 1.00 83.67 665 TRP B O 1
ATOM 6971 N N . ASN B 2 665 ? 33.915 19.811 28.010 1.00 78.46 666 ASN B N 1
ATOM 6972 C CA . ASN B 2 665 ? 34.450 19.350 29.324 1.00 84.04 666 ASN B CA 1
ATOM 6973 C C . ASN B 2 665 ? 34.150 20.374 30.431 1.00 86.04 666 ASN B C 1
ATOM 6974 O O . ASN B 2 665 ? 34.342 20.015 31.613 1.00 84.74 666 ASN B O 1
ATOM 6979 N N . VAL B 2 666 ? 33.879 21.638 30.082 1.00 86.38 667 VAL B N 1
ATOM 6980 C CA . VAL B 2 666 ? 33.474 22.672 31.084 1.00 93.20 667 VAL B CA 1
ATOM 6981 C C . VAL B 2 666 ? 32.008 23.067 30.850 1.00 86.23 667 VAL B C 1
ATOM 6982 O O . VAL B 2 666 ? 31.594 24.136 31.348 1.00 84.66 667 VAL B O 1
ATOM 6986 N N . GLY B 2 667 ? 31.242 22.205 30.171 1.00 83.65 668 GLY B N 1
ATOM 6987 C CA . GLY B 2 667 ? 29.776 22.329 30.023 1.00 82.16 668 GLY B CA 1
ATOM 6988 C C . GLY B 2 667 ? 29.343 23.311 28.940 1.00 83.74 668 GLY B C 1
ATOM 6989 O O . GLY B 2 667 ? 28.007 23.671 28.887 1.00 87.31 668 GLY B O 1
ATOM 6990 N N . CYS B 2 668 ? 30.289 23.781 28.103 1.00 81.58 669 CYS B N 1
ATOM 6991 C CA . CYS B 2 668 ? 29.995 24.728 26.998 1.00 83.66 669 CYS B CA 1
ATOM 6992 C C . CYS B 2 668 ? 29.031 24.041 26.023 1.00 84.64 669 CYS B C 1
ATOM 6993 O O . CYS B 2 668 ? 29.272 22.857 25.697 1.00 77.29 669 CYS B O 1
ATOM 6996 N N . GLN B 2 669 ? 27.881 24.683 25.782 1.00 82.14 670 GLN B N 1
ATOM 6997 C CA . GLN B 2 669 ? 26.758 24.157 24.961 1.00 80.88 670 GLN B CA 1
ATOM 6998 C C . GLN B 2 669 ? 26.943 24.496 23.477 1.00 80.96 670 GLN B C 1
ATOM 6999 O O . GLN B 2 669 ? 26.586 23.644 22.647 1.00 78.52 670 GLN B O 1
ATOM 7005 N N . LEU B 2 670 ? 27.142 25.782 23.175 1.00 86.28 671 LEU B N 1
ATOM 7006 C CA . LEU B 2 670 ? 27.208 26.322 21.790 1.00 85.87 671 LEU B CA 1
ATOM 7007 C C . LEU B 2 670 ? 28.670 26.437 21.349 1.00 87.12 671 LEU B C 1
ATOM 7008 O O . LEU B 2 670 ? 29.086 27.560 20.994 1.00 90.71 671 LEU B O 1
ATOM 7013 N N . VAL B 2 671 ? 29.305 25.288 21.102 1.00 84.89 672 VAL B N 1
ATOM 7014 C CA . VAL B 2 671 ? 30.751 25.206 20.735 1.00 86.29 672 VAL B CA 1
ATOM 7015 C C . VAL B 2 671 ? 30.855 25.152 19.206 1.00 89.79 672 VAL B C 1
ATOM 7016 O O . VAL B 2 671 ? 31.383 24.140 18.700 1.00 93.53 672 VAL B O 1
ATOM 7020 N N . ALA B 2 672 ? 30.686 26.314 18.562 1.00 93.95 673 ALA B N 1
ATOM 7021 C CA . ALA B 2 672 ? 30.624 26.494 17.091 1.00 92.73 673 ALA B CA 1
ATOM 7022 C C . ALA B 2 672 ? 31.929 26.042 16.427 1.00 89.49 673 ALA B C 1
ATOM 7023 O O . ALA B 2 672 ? 33.007 26.380 16.951 1.00 91.60 673 ALA B O 1
ATOM 7025 N N . LEU B 2 673 ? 31.809 25.582 15.178 1.00 96.13 674 LEU B N 1
ATOM 7026 C CA . LEU B 2 673 ? 32.927 25.053 14.352 1.00 93.41 674 LEU B CA 1
ATOM 7027 C C . LEU B 2 673 ? 32.710 25.444 12.886 1.00 92.48 674 LEU B C 1
ATOM 7028 O O . LEU B 2 673 ? 31.557 25.760 12.520 1.00 84.66 674 LEU B O 1
ATOM 7033 N N . ASN B 2 674 ? 33.718 25.158 12.058 1.00 91.56 675 ASN B N 1
ATOM 7034 C CA . ASN B 2 674 ? 33.721 25.405 10.592 1.00 94.22 675 ASN B CA 1
ATOM 7035 C C . ASN B 2 674 ? 33.285 24.118 9.876 1.00 92.09 675 ASN B C 1
ATOM 7036 O O . ASN B 2 674 ? 34.120 23.205 9.712 1.00 88.71 675 ASN B O 1
ATOM 7041 N N . PHE B 2 675 ? 31.983 23.998 9.600 1.00 86.39 676 PHE B N 1
ATOM 7042 C CA . PHE B 2 675 ? 31.362 22.808 8.961 1.00 86.91 676 PHE B CA 1
ATOM 7043 C C . PHE B 2 675 ? 31.957 22.549 7.572 1.00 84.39 676 PHE B C 1
ATOM 7044 O O . PHE B 2 675 ? 31.810 21.421 7.075 1.00 93.65 676 PHE B O 1
ATOM 7052 N N . GLN B 2 676 ? 32.663 23.524 6.995 1.00 86.41 677 GLN B N 1
ATOM 7053 C CA . GLN B 2 676 ? 33.248 23.412 5.632 1.00 84.81 677 GLN B CA 1
ATOM 7054 C C . GLN B 2 676 ? 34.615 22.722 5.701 1.00 86.85 677 GLN B C 1
ATOM 7055 O O . GLN B 2 676 ? 35.246 22.578 4.638 1.00 83.82 677 GLN B O 1
ATOM 7061 N N . THR B 2 677 ? 35.120 22.431 6.903 1.00 93.96 678 THR B N 1
ATOM 7062 C CA . THR B 2 677 ? 36.446 21.776 7.066 1.00 93.45 678 THR B CA 1
ATOM 7063 C C . THR B 2 677 ? 36.289 20.513 7.918 1.00 91.80 678 THR B C 1
ATOM 7064 O O . THR B 2 677 ? 35.982 20.640 9.119 1.00 82.06 678 THR B O 1
ATOM 7068 N N . LEU B 2 678 ? 36.327 19.346 7.268 1.00 97.61 679 LEU B N 1
ATOM 7069 C CA . LEU B 2 678 ? 36.116 18.032 7.929 1.00 98.26 679 LEU B CA 1
ATOM 7070 C C . LEU B 2 678 ? 37.442 17.493 8.472 1.00 93.77 679 LEU B C 1
ATOM 7071 O O . LEU B 2 678 ? 37.962 16.520 7.895 1.00 91.06 679 LEU B O 1
ATOM 7076 N N . ASP B 2 679 ? 38.066 18.261 9.368 1.00 98.04 680 ASP B N 1
ATOM 7077 C CA . ASP B 2 679 ? 39.250 17.833 10.160 1.00 94.58 680 ASP B CA 1
ATOM 7078 C C . ASP B 2 679 ? 38.705 17.017 11.339 1.00 90.67 680 ASP B C 1
ATOM 7079 O O . ASP B 2 679 ? 37.467 16.969 11.481 1.00 94.32 680 ASP B O 1
ATOM 7084 N N . VAL B 2 680 ? 39.565 16.481 12.209 1.00 85.25 681 VAL B N 1
ATOM 7085 C CA . VAL B 2 680 ? 39.132 15.558 13.301 1.00 85.11 681 VAL B CA 1
ATOM 7086 C C . VAL B 2 680 ? 38.116 16.246 14.222 1.00 82.86 681 VAL B C 1
ATOM 7087 O O . VAL B 2 680 ? 37.238 15.534 14.748 1.00 88.07 681 VAL B O 1
ATOM 7091 N N . ALA B 2 681 ? 38.130 17.578 14.298 1.00 82.18 682 ALA B N 1
ATOM 7092 C CA . ALA B 2 681 ? 37.224 18.368 15.165 1.00 81.37 682 ALA B CA 1
ATOM 7093 C C . ALA B 2 681 ? 35.771 18.156 14.727 1.00 78.44 682 ALA B C 1
ATOM 7094 O O . ALA B 2 681 ? 34.960 17.750 15.583 1.00 75.93 682 ALA B O 1
ATOM 7096 N N . MET B 2 682 ? 35.472 18.371 13.440 1.00 79.99 683 MET B N 1
ATOM 7097 C CA . MET B 2 682 ? 34.108 18.216 12.856 1.00 79.37 683 MET B CA 1
ATOM 7098 C C . MET B 2 682 ? 33.729 16.731 12.778 1.00 78.72 683 MET B C 1
ATOM 7099 O O . MET B 2 682 ? 32.547 16.403 13.016 1.00 80.12 683 MET B O 1
ATOM 7104 N N . GLN B 2 683 ? 34.678 15.867 12.403 1.00 76.66 684 GLN B N 1
ATOM 7105 C CA . GLN B 2 683 ? 34.463 14.397 12.372 1.00 68.41 684 GLN B CA 1
ATOM 7106 C C . GLN B 2 683 ? 33.957 13.961 13.751 1.00 73.37 684 GLN B C 1
ATOM 7107 O O . GLN B 2 683 ? 33.040 13.123 13.804 1.00 88.23 684 GLN B O 1
ATOM 7113 N N . LEU B 2 684 ? 34.513 14.522 14.830 1.00 77.63 685 LEU B N 1
ATOM 7114 C CA . LEU B 2 684 ? 34.099 14.203 16.224 1.00 72.81 685 LEU B CA 1
ATOM 7115 C C . LEU B 2 684 ? 32.727 14.837 16.487 1.00 72.90 685 LEU B C 1
ATOM 7116 O O . LEU B 2 684 ? 31.817 14.103 16.930 1.00 72.62 685 LEU B O 1
ATOM 7121 N N . ASN B 2 685 ? 32.498 16.019 15.907 1.00 72.43 686 ASN B N 1
ATOM 7122 C CA . ASN B 2 685 ? 31.219 16.768 16.042 1.00 74.45 686 ASN B CA 1
ATOM 7123 C C . ASN B 2 685 ? 30.086 15.948 15.406 1.00 74.46 686 ASN B C 1
ATOM 7124 O O . ASN B 2 685 ? 29.112 15.642 16.120 1.00 75.72 686 ASN B O 1
ATOM 7129 N N . ALA B 2 686 ? 30.229 15.547 14.138 1.00 71.39 687 ALA B N 1
ATOM 7130 C CA . ALA B 2 686 ? 29.233 14.721 13.414 1.00 77.86 687 ALA B CA 1
ATOM 7131 C C . ALA B 2 686 ? 29.045 13.387 14.147 1.00 70.84 687 ALA B C 1
ATOM 7132 O O . ALA B 2 686 ? 27.901 13.049 14.516 1.00 77.43 687 ALA B O 1
ATOM 7134 N N . GLY B 2 687 ? 30.153 12.758 14.536 1.00 68.35 688 GLY B N 1
ATOM 7135 C CA . GLY B 2 687 ? 30.143 11.508 15.319 1.00 70.28 688 GLY B CA 1
ATOM 7136 C C . GLY B 2 687 ? 29.196 11.562 16.510 1.00 69.94 688 GLY B C 1
ATOM 7137 O O . GLY B 2 687 ? 28.233 10.780 16.532 1.00 82.23 688 GLY B O 1
ATOM 7138 N N . VAL B 2 688 ? 29.383 12.512 17.430 1.00 75.59 689 VAL B N 1
ATOM 7139 C CA . VAL B 2 688 ? 28.617 12.551 18.712 1.00 70.35 689 VAL B CA 1
ATOM 7140 C C . VAL B 2 688 ? 27.193 13.069 18.482 1.00 67.65 689 VAL B C 1
ATOM 7141 O O . VAL B 2 688 ? 26.307 12.648 19.242 1.00 70.38 689 VAL B O 1
ATOM 7145 N N . PHE B 2 689 ? 26.944 13.870 17.441 1.00 66.45 690 PHE B N 1
ATOM 7146 C CA . PHE B 2 689 ? 25.585 14.418 17.184 1.00 69.65 690 PHE B CA 1
ATOM 7147 C C . PHE B 2 689 ? 24.813 13.470 16.255 1.00 72.50 690 PHE B C 1
ATOM 7148 O O . PHE B 2 689 ? 23.639 13.749 15.959 1.00 69.26 690 PHE B O 1
ATOM 7156 N N . GLU B 2 690 ? 25.351 12.275 15.990 1.00 69.62 691 GLU B N 1
ATOM 7157 C CA . GLU B 2 690 ? 24.532 11.244 15.299 1.00 72.38 691 GLU B CA 1
ATOM 7158 C C . GLU B 2 690 ? 23.573 10.663 16.337 1.00 66.72 691 GLU B C 1
ATOM 7159 O O . GLU B 2 690 ? 22.379 10.555 16.028 1.00 69.20 691 GLU B O 1
ATOM 7165 N N . TYR B 2 691 ? 24.020 10.663 17.595 1.00 67.79 692 TYR B N 1
ATOM 7166 C CA . TYR B 2 691 ? 23.296 10.042 18.734 1.00 68.03 692 TYR B CA 1
ATOM 7167 C C . TYR B 2 691 ? 22.168 10.976 19.183 1.00 68.49 692 TYR B C 1
ATOM 7168 O O . TYR B 2 691 ? 22.021 12.048 18.575 1.00 78.51 692 TYR B O 1
ATOM 7177 N N . ASN B 2 692 ? 21.215 10.410 19.926 1.00 69.06 693 ASN B N 1
ATOM 7178 C CA . ASN B 2 692 ? 19.966 11.083 20.374 1.00 70.29 693 ASN B CA 1
ATOM 7179 C C . ASN B 2 692 ? 19.161 11.532 19.145 1.00 68.11 693 ASN B C 1
ATOM 7180 O O . ASN B 2 692 ? 18.845 12.726 19.028 1.00 74.83 693 ASN B O 1
ATOM 7185 N N . GLY B 2 693 ? 18.903 10.605 18.221 1.00 67.99 694 GLY B N 1
ATOM 7186 C CA . GLY B 2 693 ? 18.067 10.823 17.028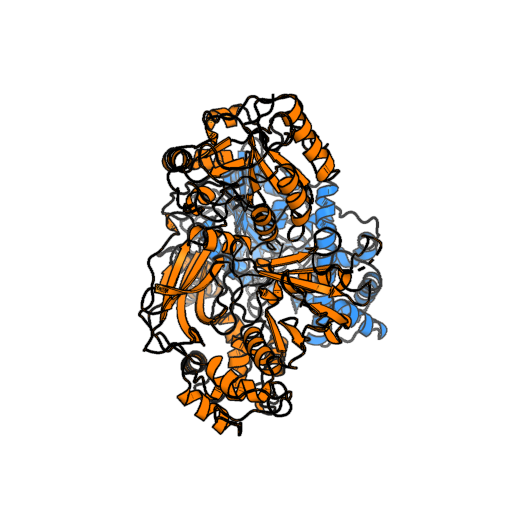 1.00 67.77 694 GLY B CA 1
ATOM 7187 C C . GLY B 2 693 ? 18.582 11.933 16.129 1.00 64.77 694 GLY B C 1
ATOM 7188 O O . GLY B 2 693 ? 17.837 12.308 15.205 1.00 62.19 694 GLY B O 1
ATOM 7189 N N . ARG B 2 694 ? 19.870 12.275 16.215 1.00 63.37 695 ARG B N 1
ATOM 7190 C CA . ARG B 2 694 ? 20.436 13.353 15.359 1.00 62.68 695 ARG B CA 1
ATOM 7191 C C . ARG B 2 694 ? 19.740 14.670 15.721 1.00 61.60 695 ARG B C 1
ATOM 7192 O O . ARG B 2 694 ? 19.580 15.521 14.828 1.00 67.35 695 ARG B O 1
ATOM 7200 N N . SER B 2 695 ? 19.086 14.696 16.882 1.00 60.95 696 SER B N 1
ATOM 7201 C CA . SER B 2 695 ? 18.271 15.838 17.369 1.00 68.75 696 SER B CA 1
ATOM 7202 C C . SER B 2 695 ? 19.087 17.137 17.397 1.00 68.39 696 SER B C 1
ATOM 7203 O O . SER B 2 695 ? 18.478 18.200 17.213 1.00 68.86 696 SER B O 1
ATOM 7206 N N . GLY B 2 696 ? 20.416 17.056 17.510 1.00 73.08 697 GLY B N 1
ATOM 7207 C CA . GLY B 2 696 ? 21.291 18.243 17.598 1.00 74.75 697 GLY B CA 1
ATOM 7208 C C . GLY B 2 696 ? 21.431 18.744 19.028 1.00 77.77 697 GLY B C 1
ATOM 7209 O O . GLY B 2 696 ? 22.162 19.731 19.235 1.00 80.40 697 GLY B O 1
ATOM 7210 N N . TYR B 2 697 ? 20.877 18.008 20.000 1.00 79.94 698 TYR B N 1
ATOM 7211 C CA . TYR B 2 697 ? 20.946 18.302 21.457 1.00 75.60 698 TYR B CA 1
ATOM 7212 C C . TYR B 2 697 ? 21.312 17.027 22.235 1.00 74.40 698 TYR B C 1
ATOM 7213 O O . TYR B 2 697 ? 20.547 16.048 22.189 1.00 70.13 698 TYR B O 1
ATOM 7222 N N . LEU B 2 698 ? 22.436 17.042 22.964 1.00 78.75 699 LEU B N 1
ATOM 7223 C CA . LEU B 2 698 ? 22.881 15.934 23.858 1.00 74.33 699 LEU B CA 1
ATOM 7224 C C . LEU B 2 698 ? 22.840 16.411 25.313 1.00 74.06 699 LEU B C 1
ATOM 7225 O O . LEU B 2 698 ? 23.349 17.516 25.578 1.00 84.95 699 LEU B O 1
ATOM 7230 N N . LEU B 2 699 ? 22.251 15.619 26.215 1.00 70.60 700 LEU B N 1
ATOM 7231 C CA . LEU B 2 699 ? 22.106 15.986 27.648 1.00 73.42 700 LEU B CA 1
ATOM 7232 C C . LEU B 2 699 ? 23.448 15.803 28.370 1.00 75.07 700 LEU B C 1
ATOM 7233 O O . LEU B 2 699 ? 23.992 14.678 28.367 1.00 73.92 700 LEU B O 1
ATOM 7238 N N . LYS B 2 700 ? 23.913 16.856 29.046 1.00 80.57 701 LYS B N 1
ATOM 7239 C CA . LYS B 2 700 ? 25.195 16.861 29.804 1.00 82.63 701 LYS B CA 1
ATOM 7240 C C . LYS B 2 700 ? 25.113 15.873 30.966 1.00 80.55 701 LYS B C 1
ATOM 7241 O O . LYS B 2 700 ? 24.031 15.573 31.470 1.00 82.61 701 LYS B O 1
ATOM 7247 N N . PRO B 2 701 ? 26.260 15.306 31.400 1.00 74.35 702 PRO B N 1
ATOM 7248 C CA . PRO B 2 701 ? 26.294 14.438 32.577 1.00 75.23 702 PRO B CA 1
ATOM 7249 C C . PRO B 2 701 ? 25.547 15.073 33.760 1.00 76.85 702 PRO B C 1
ATOM 7250 O O . PRO B 2 701 ? 25.675 16.268 33.935 1.00 77.00 702 PRO B O 1
ATOM 7254 N N . GLU B 2 702 ? 25.108 14.235 34.702 1.00 79.61 703 GLU B N 1
ATOM 7255 C CA . GLU B 2 702 ? 24.296 14.637 35.880 1.00 76.67 703 GLU B CA 1
ATOM 7256 C C . GLU B 2 702 ? 25.097 15.604 36.756 1.00 83.69 703 GLU B C 1
ATOM 7257 O O . GLU B 2 702 ? 24.526 16.603 37.223 1.00 83.66 703 GLU B O 1
ATOM 7263 N N . PHE B 2 703 ? 26.378 15.305 36.980 1.00 85.60 704 PHE B N 1
ATOM 7264 C CA . PHE B 2 703 ? 27.271 16.078 37.881 1.00 81.44 704 PHE B CA 1
ATOM 7265 C C . PHE B 2 703 ? 27.795 17.322 37.161 1.00 83.17 704 PHE B C 1
ATOM 7266 O O . PHE B 2 703 ? 28.366 18.171 37.867 1.00 92.91 704 PHE B O 1
ATOM 7274 N N . MET B 2 704 ? 27.290 17.582 35.954 1.00 82.22 705 MET B N 1
ATOM 7275 C CA . MET B 2 704 ? 27.590 18.824 35.189 1.00 88.90 705 MET B CA 1
ATOM 7276 C C . MET B 2 704 ? 26.284 19.592 34.946 1.00 85.24 705 MET B C 1
ATOM 7277 O O . MET B 2 704 ? 26.375 20.708 34.401 1.00 91.81 705 MET B O 1
ATOM 7282 N N . ARG B 2 705 ? 25.210 19.171 35.625 1.00 81.09 706 ARG B N 1
ATOM 7283 C CA . ARG B 2 705 ? 23.841 19.743 35.520 1.00 80.71 706 ARG B CA 1
ATOM 7284 C C . ARG B 2 705 ? 23.310 20.152 36.899 1.00 83.84 706 ARG B C 1
ATOM 7285 O O . ARG B 2 705 ? 22.611 21.175 36.967 1.00 97.34 706 ARG B O 1
ATOM 7293 N N . ARG B 2 706 ? 23.513 19.323 37.927 1.00 83.81 707 ARG B N 1
ATOM 7294 C CA . ARG B 2 706 ? 22.862 19.494 39.257 1.00 86.69 707 ARG B CA 1
ATOM 7295 C C . ARG B 2 706 ? 23.491 20.629 40.061 1.00 89.20 707 ARG B C 1
ATOM 7296 O O . ARG B 2 706 ? 24.685 20.598 40.356 1.00 93.75 707 ARG B O 1
ATOM 7304 N N . PRO B 2 707 ? 22.655 21.452 40.730 1.00 87.35 708 PRO B N 1
ATOM 7305 C CA . PRO B 2 707 ? 23.162 22.516 41.600 1.00 89.33 708 PRO B CA 1
ATOM 7306 C C . PRO B 2 707 ? 23.906 21.925 42.810 1.00 91.52 708 PRO B C 1
ATOM 7307 O O . PRO B 2 707 ? 25.066 22.235 42.981 1.00 90.21 708 PRO B O 1
ATOM 7311 N N . ASP B 2 708 ? 23.352 20.823 43.319 1.00 102.18 709 ASP B N 1
ATOM 7312 C CA . ASP B 2 708 ? 23.834 20.004 44.465 1.00 95.74 709 ASP B CA 1
ATOM 7313 C C . ASP B 2 708 ? 25.327 19.667 44.390 1.00 83.98 709 ASP B C 1
ATOM 7314 O O . ASP B 2 708 ? 25.773 18.997 45.333 1.00 79.33 709 ASP B O 1
ATOM 7319 N N . LYS B 2 709 ? 25.822 19.524 43.160 1.00 85.79 710 LYS B N 1
ATOM 7320 C CA . LYS B 2 709 ? 27.081 18.776 42.895 1.00 87.43 710 LYS B CA 1
ATOM 7321 C C . LYS B 2 709 ? 28.084 19.637 42.124 1.00 87.74 710 LYS B C 1
ATOM 7322 O O . LYS B 2 709 ? 27.631 20.347 41.199 1.00 88.46 710 LYS B O 1
ATOM 7328 N N . SER B 2 710 ? 29.337 19.178 42.156 1.00 81.61 711 SER B N 1
ATOM 7329 C CA . SER B 2 710 ? 30.487 19.807 41.461 1.00 89.84 711 SER B CA 1
ATOM 7330 C C . SER B 2 710 ? 31.690 18.865 41.544 1.00 98.50 711 SER B C 1
ATOM 7331 O O . SER B 2 710 ? 31.766 18.096 42.527 1.00 108.05 711 SER B O 1
ATOM 7334 N N . PHE B 2 711 ? 32.486 18.815 40.472 1.00 101.53 712 PHE B N 1
ATOM 7335 C CA . PHE B 2 711 ? 33.756 18.046 40.388 1.00 100.85 712 PHE B CA 1
ATOM 7336 C C . PHE B 2 711 ? 34.744 18.837 39.524 1.00 103.35 712 PHE B C 1
ATOM 7337 O O . PHE B 2 711 ? 34.327 19.799 38.850 1.00 107.92 712 PHE B O 1
ATOM 7345 N N . ASP B 2 712 ? 36.031 18.499 39.623 1.00 107.03 713 ASP B N 1
ATOM 7346 C CA . ASP B 2 712 ? 37.130 19.179 38.887 1.00 103.91 713 ASP B CA 1
ATOM 7347 C C . ASP B 2 712 ? 37.337 18.481 37.544 1.00 100.43 713 ASP B C 1
ATOM 7348 O O . ASP B 2 712 ? 37.736 17.321 37.493 1.00 100.05 713 ASP B O 1
ATOM 7353 N N . PRO B 2 713 ? 37.060 19.157 36.405 1.00 93.99 714 PRO B N 1
ATOM 7354 C CA . PRO B 2 713 ? 37.287 18.559 35.090 1.00 91.26 714 PRO B CA 1
ATOM 7355 C C . PRO B 2 713 ? 38.729 18.059 34.912 1.00 88.72 714 PRO B C 1
ATOM 7356 O O . PRO B 2 713 ? 38.970 17.273 34.013 1.00 86.48 714 PRO B O 1
ATOM 7360 N N . PHE B 2 714 ? 39.662 18.588 35.710 1.00 89.94 715 PHE B N 1
ATOM 7361 C CA . PHE B 2 714 ? 41.106 18.232 35.655 1.00 90.57 715 PHE B CA 1
ATOM 7362 C C . PHE B 2 714 ? 41.425 17.133 36.673 1.00 87.17 715 PHE B C 1
ATOM 7363 O O . PHE B 2 714 ? 42.585 16.680 36.684 1.00 85.11 715 PHE B O 1
ATOM 7371 N N . THR B 2 715 ? 40.388 16.516 37.247 1.00 85.29 716 THR B N 1
ATOM 7372 C CA . THR B 2 715 ? 40.537 15.404 38.221 1.00 84.07 716 THR B CA 1
ATOM 7373 C C . THR B 2 715 ? 41.283 14.247 37.551 1.00 89.50 716 THR B C 1
ATOM 7374 O O . THR B 2 715 ? 40.974 13.997 36.366 1.00 91.80 716 THR B O 1
ATOM 7378 N N . GLU B 2 716 ? 42.430 13.869 38.130 1.00 98.71 717 GLU B N 1
ATOM 7379 C CA . GLU B 2 716 ? 43.274 12.724 37.689 1.00 101.27 717 GLU B CA 1
ATOM 7380 C C . GLU B 2 716 ? 42.813 11.461 38.430 1.00 98.98 717 GLU B C 1
ATOM 7381 O O . GLU B 2 716 ? 43.479 10.419 38.278 1.00 104.87 717 GLU B O 1
ATOM 7387 N N . VAL B 2 717 ? 41.663 11.533 39.111 1.00 91.40 718 VAL B N 1
ATOM 7388 C CA . VAL B 2 717 ? 41.124 10.443 39.977 1.00 87.48 718 VAL B CA 1
ATOM 7389 C C . VAL B 2 717 ? 39.608 10.297 39.785 1.00 92.34 718 VAL B C 1
ATOM 7390 O O . VAL B 2 717 ? 38.954 11.232 39.268 1.00 89.09 718 VAL B O 1
ATOM 7394 N N . ILE B 2 718 ? 39.054 9.159 40.215 1.00 90.79 719 ILE B N 1
ATOM 7395 C CA . ILE B 2 718 ? 37.593 8.880 40.097 1.00 84.15 719 ILE B CA 1
ATOM 7396 C C . ILE B 2 718 ? 36.874 9.892 40.991 1.00 77.73 719 ILE B C 1
ATOM 7397 O O . ILE B 2 718 ? 37.544 10.506 41.823 1.00 90.42 719 ILE B O 1
ATOM 7402 N N . VAL B 2 719 ? 35.559 10.023 40.826 1.00 80.96 720 VAL B N 1
ATOM 7403 C CA . VAL B 2 719 ? 34.697 11.027 41.513 1.00 81.54 720 VAL B CA 1
ATOM 7404 C C . VAL B 2 719 ? 33.536 10.286 42.181 1.00 81.39 720 VAL B C 1
ATOM 7405 O O . VAL B 2 719 ? 32.941 9.416 41.531 1.00 86.72 720 VAL B O 1
ATOM 7409 N N . ASP B 2 720 ? 33.347 10.514 43.482 1.00 86.03 721 ASP B N 1
ATOM 7410 C CA . ASP B 2 720 ? 32.262 9.890 44.282 1.00 87.02 721 ASP B CA 1
ATOM 7411 C C . ASP B 2 720 ? 30.940 10.097 43.538 1.00 88.60 721 ASP B C 1
ATOM 7412 O O . ASP B 2 720 ? 30.851 11.088 42.788 1.00 94.88 721 ASP B O 1
ATOM 7417 N N . GLY B 2 721 ? 30.083 9.072 43.537 1.00 91.39 722 GLY B N 1
ATOM 7418 C CA . GLY B 2 721 ? 28.741 9.106 42.923 1.00 83.59 722 GLY B CA 1
ATOM 7419 C C . GLY B 2 721 ? 28.778 9.005 41.408 1.00 78.07 722 GLY B C 1
ATOM 7420 O O . GLY B 2 721 ? 27.732 9.289 40.797 1.00 82.68 722 GLY B O 1
ATOM 7421 N N . ILE B 2 722 ? 29.970 8.880 40.817 1.00 73.00 723 ILE B N 1
ATOM 7422 C CA . ILE B 2 722 ? 30.117 8.688 39.344 1.00 75.00 723 ILE B CA 1
ATOM 7423 C C . ILE B 2 722 ? 30.840 7.358 39.135 1.00 75.72 723 ILE B C 1
ATOM 7424 O O . ILE B 2 722 ? 32.018 7.265 39.526 1.00 71.30 723 ILE B O 1
ATOM 7429 N N . VAL B 2 723 ? 30.255 6.499 38.298 1.00 72.99 724 VAL B N 1
ATOM 7430 C CA . VAL B 2 723 ? 30.780 5.129 38.038 1.00 75.89 724 VAL B CA 1
ATOM 7431 C C . VAL B 2 723 ? 31.772 5.191 36.874 1.00 77.61 724 VAL B C 1
ATOM 7432 O O . VAL B 2 723 ? 31.354 5.424 35.727 1.00 76.68 724 VAL B O 1
ATOM 7436 N N . ALA B 2 724 ? 33.059 5.039 37.186 1.00 78.61 725 ALA B N 1
ATOM 7437 C CA . ALA B 2 724 ? 34.133 4.998 36.169 1.00 75.15 725 ALA B CA 1
ATOM 7438 C C . ALA B 2 724 ? 34.101 3.630 35.475 1.00 74.24 725 ALA B C 1
ATOM 7439 O O . ALA B 2 724 ? 33.497 2.680 36.029 1.00 68.63 725 ALA B O 1
ATOM 7441 N N . ASN B 2 725 ? 34.637 3.589 34.254 1.00 71.02 726 ASN B N 1
ATOM 7442 C CA . ASN B 2 725 ? 34.643 2.401 33.364 1.00 75.29 726 ASN B CA 1
ATOM 7443 C C . ASN B 2 725 ? 36.087 2.144 32.922 1.00 79.74 726 ASN B C 1
ATOM 7444 O O . ASN B 2 725 ? 36.955 2.941 33.334 1.00 78.43 726 ASN B O 1
ATOM 7449 N N . ALA B 2 726 ? 36.342 0.891 32.538 1.00 73.17 727 ALA B N 1
ATOM 7450 C CA . ALA B 2 726 ? 37.591 0.432 31.893 1.00 71.50 727 ALA B CA 1
ATOM 7451 C C . ALA B 2 726 ? 37.222 -0.046 30.484 1.00 75.08 727 ALA B C 1
ATOM 7452 O O . ALA B 2 726 ? 36.062 -0.473 30.300 1.00 67.42 727 ALA B O 1
ATOM 7454 N N . LEU B 2 727 ? 38.042 0.308 29.492 1.00 75.98 728 LEU B N 1
ATOM 7455 C CA . LEU B 2 727 ? 37.814 -0.060 28.073 1.00 75.19 728 LEU B CA 1
ATOM 7456 C C . LEU B 2 727 ? 39.060 -0.749 27.511 1.00 77.56 728 LEU B C 1
ATOM 7457 O O . LEU B 2 727 ? 40.155 -0.187 27.659 1.00 80.36 728 LEU B O 1
ATOM 7462 N N . ARG B 2 728 ? 38.889 -1.989 27.040 1.00 79.96 729 ARG B N 1
ATOM 7463 C CA . ARG B 2 728 ? 39.891 -2.758 26.258 1.00 78.54 729 ARG B CA 1
ATOM 7464 C C . ARG B 2 728 ? 39.379 -2.897 24.813 1.00 83.79 729 ARG B C 1
ATOM 7465 O O . ARG B 2 728 ? 38.188 -3.237 24.623 1.00 78.47 729 ARG B O 1
ATOM 7473 N N . VAL B 2 729 ? 40.172 -2.436 23.840 1.00 82.04 730 VAL B N 1
ATOM 7474 C CA . VAL B 2 729 ? 39.807 -2.410 22.392 1.00 75.09 730 VAL B CA 1
ATOM 7475 C C . VAL B 2 729 ? 40.880 -3.163 21.601 1.00 82.39 730 VAL B C 1
ATOM 7476 O O . VAL B 2 729 ? 42.004 -2.640 21.496 1.00 87.83 730 VAL B O 1
ATOM 7480 N N . LYS B 2 730 ? 40.532 -4.315 21.020 1.00 81.23 731 LYS B N 1
ATOM 7481 C CA . LYS B 2 730 ? 41.505 -5.122 20.238 1.00 86.70 731 LYS B CA 1
ATOM 7482 C C . LYS B 2 730 ? 41.077 -5.177 18.769 1.00 85.42 731 LYS B C 1
ATOM 7483 O O . LYS B 2 730 ? 39.914 -5.542 18.491 1.00 84.78 731 LYS B O 1
ATOM 7489 N N . VAL B 2 731 ? 41.935 -4.657 17.891 1.00 83.65 732 VAL B N 1
ATOM 7490 C CA . VAL B 2 731 ? 41.712 -4.652 16.417 1.00 83.53 732 VAL B CA 1
ATOM 7491 C C . VAL B 2 731 ? 42.057 -6.057 15.919 1.00 86.59 732 VAL B C 1
ATOM 7492 O O . VAL B 2 731 ? 43.181 -6.508 16.219 1.00 94.60 732 VAL B O 1
ATOM 7496 N N . ILE B 2 732 ? 41.050 -6.807 15.461 1.00 82.10 733 ILE B N 1
ATOM 7497 C CA . ILE B 2 732 ? 41.218 -8.242 15.084 1.00 86.09 733 ILE B CA 1
ATOM 7498 C C . ILE B 2 732 ? 41.466 -8.393 13.581 1.00 83.75 733 ILE B C 1
ATOM 7499 O O . ILE B 2 732 ? 42.321 -9.233 13.226 1.00 81.21 733 ILE B O 1
ATOM 7504 N N . SER B 2 733 ? 40.690 -7.702 12.739 1.00 84.76 734 SER B N 1
ATOM 7505 C CA . SER B 2 733 ? 40.755 -7.862 11.262 1.00 83.95 734 SER B CA 1
ATOM 7506 C C . SER B 2 733 ? 39.933 -6.785 10.549 1.00 82.13 734 SER B C 1
ATOM 7507 O O . SER B 2 733 ? 39.001 -6.241 11.176 1.00 87.15 734 SER B O 1
ATOM 7510 N N . GLY B 2 734 ? 40.131 -6.676 9.232 1.00 79.08 735 GLY B N 1
ATOM 7511 C CA . GLY B 2 734 ? 39.388 -5.759 8.345 1.00 82.60 735 GLY B CA 1
ATOM 7512 C C . GLY B 2 734 ? 39.006 -6.451 7.047 1.00 82.46 735 GLY B C 1
ATOM 7513 O O . GLY B 2 734 ? 39.655 -7.460 6.706 1.00 82.59 735 GLY B O 1
ATOM 7514 N N . GLN B 2 735 ? 37.981 -5.945 6.354 1.00 83.71 736 GLN B N 1
ATOM 7515 C CA . GLN B 2 735 ? 37.482 -6.523 5.077 1.00 86.60 736 GLN B CA 1
ATOM 7516 C C . GLN B 2 735 ? 37.274 -5.415 4.039 1.00 79.11 736 GLN B C 1
ATOM 7517 O O . GLN B 2 735 ? 36.730 -4.357 4.404 1.00 81.50 736 GLN B O 1
ATOM 7523 N N . PHE B 2 736 ? 37.758 -5.638 2.813 1.00 80.49 737 PHE B N 1
ATOM 7524 C CA . PHE B 2 736 ? 37.572 -4.716 1.662 1.00 83.37 737 PHE B CA 1
ATOM 7525 C C . PHE B 2 736 ? 37.733 -3.275 2.158 1.00 81.85 737 PHE B C 1
ATOM 7526 O O . PHE B 2 736 ? 36.734 -2.529 2.168 1.00 90.01 737 PHE B O 1
ATOM 7534 N N . LEU B 2 737 ? 38.977 -2.872 2.431 1.00 84.47 738 LEU B N 1
ATOM 7535 C CA . LEU B 2 737 ? 39.302 -1.551 3.032 1.00 87.23 738 LEU B CA 1
ATOM 7536 C C . LEU B 2 737 ? 39.779 -0.568 1.959 1.00 86.85 738 LEU B C 1
ATOM 7537 O O . LEU B 2 737 ? 39.497 0.632 2.121 1.00 91.30 738 LEU B O 1
ATOM 7542 N N . SER B 2 738 ? 40.245 -1.080 0.817 1.00 92.68 739 SER B N 1
ATOM 7543 C CA . SER B 2 738 ? 40.721 -0.254 -0.324 1.00 96.28 739 SER B CA 1
ATOM 7544 C C . SER B 2 738 ? 40.531 -1.006 -1.645 1.00 96.13 739 SER B C 1
ATOM 7545 O O . SER B 2 738 ? 40.851 -2.218 -1.674 1.00 91.83 739 SER B O 1
ATOM 7548 N N . ASP B 2 739 ? 40.420 -0.227 -2.727 1.00 103.20 740 ASP B N 1
ATOM 7549 C CA . ASP B 2 739 ? 40.241 -0.710 -4.123 1.00 121.42 740 ASP B CA 1
ATOM 7550 C C . ASP B 2 739 ? 41.604 -1.142 -4.672 1.00 123.12 740 ASP B C 1
ATOM 7551 O O . ASP B 2 739 ? 41.626 -1.891 -5.667 1.00 129.81 740 ASP B O 1
ATOM 7556 N N . ARG B 2 740 ? 42.688 -0.619 -4.091 1.00 120.23 741 ARG B N 1
ATOM 7557 C CA . ARG B 2 740 ? 44.088 -0.922 -4.493 1.00 124.29 741 ARG B CA 1
ATOM 7558 C C . ARG B 2 740 ? 44.798 -1.668 -3.358 1.00 108.65 741 ARG B C 1
ATOM 7559 O O . ARG B 2 740 ? 44.490 -1.393 -2.185 1.00 108.89 741 ARG B O 1
ATOM 7567 N N . LYS B 2 741 ? 45.603 -2.673 -3.711 1.00 106.81 742 LYS B N 1
ATOM 7568 C CA . LYS B 2 741 ? 46.410 -3.475 -2.757 1.00 104.23 742 LYS B CA 1
ATOM 7569 C C . LYS B 2 741 ? 47.428 -2.535 -2.102 1.00 113.77 742 LYS B C 1
ATOM 7570 O O . LYS B 2 741 ? 48.036 -1.735 -2.843 1.00 110.04 742 LYS B O 1
ATOM 7576 N N . VAL B 2 742 ? 47.347 -2.430 -0.772 1.00 108.45 743 VAL B N 1
ATOM 7577 C CA . VAL B 2 742 ? 48.180 -1.536 0.085 1.00 105.79 743 VAL B CA 1
ATOM 7578 C C . VAL B 2 742 ? 48.016 -1.989 1.539 1.00 104.30 743 VAL B C 1
ATOM 7579 O O . VAL B 2 742 ? 46.887 -2.374 1.901 1.00 105.49 743 VAL B O 1
ATOM 7583 N N . GLY B 2 743 ? 49.023 -1.717 2.375 1.00 100.51 744 GLY B N 1
ATOM 7584 C CA . GLY B 2 743 ? 48.988 -2.011 3.820 1.00 95.68 744 GLY B CA 1
ATOM 7585 C C . GLY B 2 743 ? 48.044 -1.070 4.551 1.00 88.74 744 GLY B C 1
ATOM 7586 O O . GLY B 2 743 ? 47.836 0.054 4.059 1.00 91.92 744 GLY B O 1
ATOM 7587 N N . ILE B 2 744 ? 47.396 -1.549 5.616 1.00 85.24 745 ILE B N 1
ATOM 7588 C CA . ILE B 2 744 ? 46.427 -0.752 6.424 1.00 84.96 745 ILE B CA 1
ATOM 7589 C C . ILE B 2 744 ? 46.877 -0.734 7.887 1.00 87.93 745 ILE B C 1
ATOM 7590 O O . ILE B 2 744 ? 47.353 -1.775 8.376 1.00 91.50 745 ILE B O 1
ATOM 7595 N N . TYR B 2 745 ? 46.636 0.390 8.569 1.00 88.07 746 TYR B N 1
ATOM 7596 C CA . TYR B 2 745 ? 46.833 0.552 10.032 1.00 85.26 746 TYR B CA 1
ATOM 7597 C C . TYR B 2 745 ? 45.605 1.285 10.578 1.00 83.66 746 TYR B C 1
ATOM 7598 O O . TYR B 2 745 ? 44.983 2.047 9.812 1.00 84.88 746 TYR B O 1
ATOM 7607 N N . VAL B 2 746 ? 45.176 0.905 11.784 1.00 88.00 747 VAL B N 1
ATOM 7608 C CA . VAL B 2 746 ? 43.971 1.436 12.489 1.00 84.23 747 VAL B CA 1
ATOM 7609 C C . VAL B 2 746 ? 44.415 2.170 13.760 1.00 84.68 747 VAL B C 1
ATOM 7610 O O . VAL B 2 746 ? 45.228 1.594 14.508 1.00 86.64 747 VAL B O 1
ATOM 7614 N N . GLU B 2 747 ? 43.843 3.356 14.004 1.00 83.39 748 GLU B N 1
ATOM 7615 C CA . GLU B 2 747 ? 44.044 4.203 15.211 1.00 79.15 748 GLU B CA 1
ATOM 7616 C C . GLU B 2 747 ? 42.850 3.999 16.146 1.00 79.69 748 GLU B C 1
ATOM 7617 O O . GLU B 2 747 ? 41.718 4.188 15.668 1.00 89.35 748 GLU B O 1
ATOM 7623 N N . VAL B 2 748 ? 43.107 4.005 17.455 1.00 85.75 749 VAL B N 1
ATOM 7624 C CA . VAL B 2 748 ? 42.058 3.866 18.507 1.00 84.67 749 VAL B CA 1
ATOM 7625 C C . VAL B 2 748 ? 42.319 4.942 19.570 1.00 85.25 749 VAL B C 1
ATOM 7626 O O . VAL B 2 748 ? 43.322 4.807 20.296 1.00 91.21 749 VAL B O 1
ATOM 7630 N N . ASP B 2 749 ? 41.618 6.074 19.445 1.00 84.57 750 ASP B N 1
ATOM 7631 C CA . ASP B 2 749 ? 41.721 7.281 20.309 1.00 88.87 750 ASP B CA 1
ATOM 7632 C C . ASP B 2 749 ? 40.489 7.368 21.218 1.00 84.44 750 ASP B C 1
ATOM 7633 O O . ASP B 2 749 ? 39.579 6.557 21.020 1.00 74.90 750 ASP B O 1
ATOM 7638 N N . MET B 2 750 ? 40.593 8.085 22.343 1.00 89.01 751 MET B N 1
ATOM 7639 C CA . MET B 2 750 ? 39.450 8.330 23.265 1.00 83.72 751 MET B CA 1
ATOM 7640 C C . MET B 2 750 ? 39.375 9.822 23.608 1.00 80.82 751 MET B C 1
ATOM 7641 O O . MET B 2 750 ? 40.397 10.366 24.059 1.00 78.87 751 MET B O 1
ATOM 7646 N N . PHE B 2 751 ? 38.227 10.461 23.353 1.00 79.69 752 PHE B N 1
ATOM 7647 C CA . PHE B 2 751 ? 37.967 11.895 23.655 1.00 79.47 752 PHE B CA 1
ATOM 7648 C C . PHE B 2 751 ? 37.000 12.003 24.840 1.00 78.49 752 PHE B C 1
ATOM 7649 O O . PHE B 2 751 ? 36.167 11.097 25.025 1.00 83.90 752 PHE B O 1
ATOM 7657 N N . GLY B 2 752 ? 37.267 12.966 25.727 1.00 81.75 753 GLY B N 1
ATOM 7658 C CA . GLY B 2 752 ? 36.533 13.217 26.984 1.00 77.97 753 GLY B CA 1
ATOM 7659 C C . GLY B 2 752 ? 37.367 14.120 27.873 1.00 74.29 753 GLY B C 1
ATOM 7660 O O . GLY B 2 752 ? 38.288 14.734 27.316 1.00 73.59 753 GLY B O 1
ATOM 7661 N N . LEU B 2 753 ? 37.214 14.031 29.200 1.00 72.99 754 LEU B N 1
ATOM 7662 C CA . LEU B 2 753 ? 38.038 14.800 30.174 1.00 73.17 754 LEU B CA 1
ATOM 7663 C C . LEU B 2 753 ? 39.509 14.654 29.798 1.00 76.26 754 LEU B C 1
ATOM 7664 O O . LEU B 2 753 ? 39.927 13.623 29.281 1.00 77.38 754 LEU B O 1
ATOM 7669 N N . PRO B 2 754 ? 40.368 15.619 30.184 1.00 83.87 755 PRO B N 1
ATOM 7670 C CA . PRO B 2 754 ? 41.801 15.509 29.904 1.00 86.31 755 PRO B CA 1
ATOM 7671 C C . PRO B 2 754 ? 42.446 14.198 30.383 1.00 80.44 755 PRO B C 1
ATOM 7672 O O . PRO B 2 754 ? 43.204 13.614 29.626 1.00 79.59 755 PRO B O 1
ATOM 7676 N N . VAL B 2 755 ? 41.946 13.629 31.479 1.00 76.54 756 VAL B N 1
ATOM 7677 C CA . VAL B 2 755 ? 42.504 12.363 32.040 1.00 85.11 756 VAL B CA 1
ATOM 7678 C C . VAL B 2 755 ? 42.029 11.178 31.195 1.00 88.00 756 VAL B C 1
ATOM 7679 O O . VAL B 2 755 ? 42.680 10.118 31.227 1.00 98.29 756 VAL B O 1
ATOM 7683 N N . ASP B 2 756 ? 40.831 11.299 30.619 1.00 93.11 757 ASP B N 1
ATOM 7684 C CA . ASP B 2 756 ? 40.169 10.211 29.856 1.00 85.34 757 ASP B CA 1
ATOM 7685 C C . ASP B 2 756 ? 40.605 10.248 28.386 1.00 91.27 757 ASP B C 1
ATOM 7686 O O . ASP B 2 756 ? 40.292 9.268 27.683 1.00 102.79 757 ASP B O 1
ATOM 7691 N N . THR B 2 757 ? 41.500 11.165 28.004 1.00 86.25 758 THR B N 1
ATOM 7692 C CA . THR B 2 757 ? 41.902 11.347 26.582 1.00 85.84 758 THR B CA 1
ATOM 7693 C C . THR B 2 757 ? 43.205 10.598 26.274 1.00 89.94 758 THR B C 1
ATOM 7694 O O . THR B 2 757 ? 44.145 10.672 27.087 1.00 102.47 758 THR B O 1
ATOM 7698 N N . ARG B 2 758 ? 43.252 9.949 25.106 1.00 100.49 759 ARG B N 1
ATOM 7699 C CA . ARG B 2 758 ? 44.426 9.217 24.556 1.00 103.11 759 ARG B CA 1
ATOM 7700 C C . ARG B 2 758 ? 44.385 9.299 23.026 1.00 98.01 759 ARG B C 1
ATOM 7701 O O . ARG B 2 758 ? 43.418 8.770 22.446 1.00 109.97 759 ARG B O 1
ATOM 7709 N N . ARG B 2 759 ? 45.275 10.101 22.433 1.00 94.81 760 ARG B N 1
ATOM 7710 C CA . ARG B 2 759 ? 45.404 10.267 20.959 1.00 97.39 760 ARG B CA 1
ATOM 7711 C C . ARG B 2 759 ? 46.761 9.688 20.545 1.00 98.33 760 ARG B C 1
ATOM 7712 O O . ARG B 2 759 ? 47.346 10.230 19.584 1.00 92.44 760 ARG B O 1
ATOM 7720 N N . LYS B 2 760 ? 46.947 8.411 20.894 1.00 100.77 761 LYS B N 1
ATOM 7721 C CA . LYS B 2 760 ? 48.262 7.717 20.900 1.00 111.54 761 LYS B CA 1
ATOM 7722 C C . LYS B 2 760 ? 48.224 6.418 20.078 1.00 99.35 761 LYS B C 1
ATOM 7723 O O . LYS B 2 760 ? 49.026 6.289 19.133 1.00 92.72 761 LYS B O 1
ATOM 7729 N N . TYR B 2 761 ? 47.316 5.496 20.407 1.00 93.47 762 TYR B N 1
ATOM 7730 C CA . TYR B 2 761 ? 47.325 4.099 19.897 1.00 94.63 762 TYR B CA 1
ATOM 7731 C C . TYR B 2 761 ? 47.210 4.056 18.369 1.00 92.08 762 TYR B C 1
ATOM 7732 O O . TYR B 2 761 ? 46.372 4.776 17.794 1.00 92.14 762 TYR B O 1
ATOM 7741 N N . ARG B 2 762 ? 47.830 3.021 17.798 1.00 89.11 763 ARG B N 1
ATOM 7742 C CA . ARG B 2 762 ? 47.966 2.767 16.340 1.00 88.50 763 ARG B CA 1
ATOM 7743 C C . ARG B 2 762 ? 48.479 1.335 16.142 1.00 91.92 763 ARG B C 1
ATOM 7744 O O . ARG B 2 762 ? 49.380 0.937 16.911 1.00 83.64 763 ARG B O 1
ATOM 7752 N N . THR B 2 763 ? 47.806 0.537 15.301 1.00 88.43 764 THR B N 1
ATOM 7753 C CA . THR B 2 763 ? 48.243 -0.850 14.978 1.00 86.47 764 THR B CA 1
ATOM 7754 C C . THR B 2 763 ? 49.436 -0.765 14.022 1.00 87.67 764 THR B C 1
ATOM 7755 O O . THR B 2 763 ? 49.698 0.339 13.515 1.00 87.05 764 THR B O 1
ATOM 7759 N N . ARG B 2 764 ? 50.124 -1.877 13.762 1.00 92.92 765 ARG B N 1
ATOM 7760 C CA . ARG B 2 764 ? 51.209 -1.845 12.744 1.00 107.33 765 ARG B CA 1
ATOM 7761 C C . ARG B 2 764 ? 50.573 -2.060 11.365 1.00 114.60 765 ARG B C 1
ATOM 7762 O O . ARG B 2 764 ? 49.422 -2.546 11.339 1.00 115.59 765 ARG B O 1
ATOM 7770 N N . THR B 2 765 ? 51.087 -1.348 10.356 1.00 112.98 766 THR B N 1
ATOM 7771 C CA . THR B 2 765 ? 50.643 -1.468 8.940 1.00 107.77 766 THR B CA 1
ATOM 7772 C C . THR B 2 765 ? 50.419 -2.954 8.633 1.00 109.05 766 THR B C 1
ATOM 7773 O O . THR B 2 765 ? 51.335 -3.761 8.908 1.00 102.26 766 THR B O 1
ATOM 7777 N N . SER B 2 766 ? 49.236 -3.289 8.108 1.00 108.03 767 SER B N 1
ATOM 7778 C CA . SER B 2 766 ? 48.783 -4.675 7.814 1.00 109.02 767 SER B CA 1
ATOM 7779 C C . SER B 2 766 ? 49.850 -5.466 7.050 1.00 115.93 767 SER B C 1
ATOM 7780 O O . SER B 2 766 ? 50.509 -4.861 6.177 1.00 109.34 767 SER B O 1
ATOM 7783 N N . GLN B 2 767 ? 49.680 -6.791 7.085 1.00 122.07 768 GLN B N 1
ATOM 7784 C CA . GLN B 2 767 ? 50.519 -7.812 6.402 1.00 132.78 768 GLN B CA 1
ATOM 7785 C C . GLN B 2 767 ? 51.151 -7.216 5.138 1.00 139.91 768 GLN B C 1
ATOM 7786 O O . GLN B 2 767 ? 52.394 -7.249 5.027 1.00 158.40 768 GLN B O 1
ATOM 7792 N N . GLY B 2 768 ? 50.313 -6.830 4.170 1.00 140.22 769 GLY B N 1
ATOM 7793 C CA . GLY B 2 768 ? 50.726 -6.257 2.874 1.00 133.53 769 GLY B CA 1
ATOM 7794 C C . GLY B 2 768 ? 49.530 -6.073 1.953 1.00 138.21 769 GLY B C 1
ATOM 7795 O O . GLY B 2 768 ? 49.678 -5.363 0.936 1.00 134.59 769 GLY B O 1
ATOM 7796 N N . ASN B 2 769 ? 48.346 -6.493 2.413 1.00 135.42 770 ASN B N 1
ATOM 7797 C CA . ASN B 2 769 ? 47.088 -6.463 1.617 1.00 143.66 770 ASN B CA 1
ATOM 7798 C C . ASN B 2 769 ? 46.076 -5.490 2.238 1.00 131.99 770 ASN B C 1
ATOM 7799 O O . ASN B 2 769 ? 46.348 -4.963 3.336 1.00 121.95 770 ASN B O 1
ATOM 7804 N N . SER B 2 770 ? 44.892 -5.402 1.621 1.00 118.74 771 SER B N 1
ATOM 7805 C CA . SER B 2 770 ? 43.751 -4.548 2.049 1.00 109.07 771 SER B CA 1
ATOM 7806 C C . SER B 2 770 ? 42.443 -5.331 1.887 1.00 99.79 771 SER B C 1
ATOM 7807 O O . SER B 2 770 ? 41.401 -4.811 2.328 1.00 87.40 771 SER B O 1
ATOM 7810 N N . PHE B 2 771 ? 42.556 -6.626 1.574 1.00 103.16 772 PHE B N 1
ATOM 7811 C CA . PHE B 2 771 ? 41.407 -7.529 1.305 1.00 100.83 772 PHE B CA 1
ATOM 7812 C C . PHE B 2 771 ? 40.870 -8.120 2.614 1.00 92.79 772 PHE B C 1
ATOM 7813 O O . PHE B 2 771 ? 39.662 -7.973 2.876 1.00 94.67 772 PHE B O 1
ATOM 7821 N N . ASN B 2 772 ? 41.673 -8.917 3.324 1.00 93.59 773 ASN B N 1
ATOM 7822 C CA . ASN B 2 772 ? 41.230 -9.507 4.617 1.00 93.53 773 ASN B CA 1
ATOM 7823 C C . ASN B 2 772 ? 42.376 -9.505 5.624 1.00 93.93 773 ASN B C 1
ATOM 7824 O O . ASN B 2 772 ? 42.602 -10.501 6.307 1.00 96.27 773 ASN B O 1
ATOM 7829 N N . PRO B 2 773 ? 42.991 -8.333 5.896 1.00 98.25 774 PRO B N 1
ATOM 7830 C CA . PRO B 2 773 ? 44.088 -8.249 6.860 1.00 101.57 774 PRO B CA 1
ATOM 7831 C C . PRO B 2 773 ? 43.695 -8.687 8.278 1.00 95.48 774 PRO B C 1
ATOM 7832 O O . PRO B 2 773 ? 42.567 -8.459 8.667 1.00 94.84 774 PRO B O 1
ATOM 7836 N N . VAL B 2 774 ? 44.563 -9.473 8.919 1.00 100.09 775 VAL B N 1
ATOM 7837 C CA . VAL B 2 774 ? 44.424 -9.908 10.341 1.00 100.13 775 VAL B CA 1
ATOM 7838 C C . VAL B 2 774 ? 45.573 -9.277 11.132 1.00 101.91 775 VAL B C 1
ATOM 7839 O O . VAL B 2 774 ? 46.674 -9.134 10.560 1.00 100.10 775 VAL B O 1
ATOM 7843 N N . TRP B 2 775 ? 45.278 -8.793 12.342 1.00 105.93 776 TRP B N 1
ATOM 7844 C CA . TRP B 2 775 ? 46.273 -8.191 13.269 1.00 101.33 776 TRP B CA 1
ATOM 7845 C C . TRP B 2 775 ? 46.358 -9.043 14.541 1.00 109.07 776 TRP B C 1
ATOM 7846 O O . TRP B 2 775 ? 45.300 -9.482 15.033 1.00 108.96 776 TRP B O 1
ATOM 7857 N N . ASP B 2 776 ? 47.579 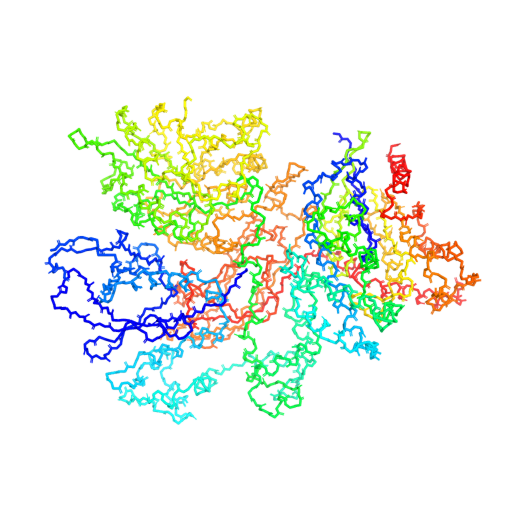-9.399 14.947 1.00 112.15 777 ASP B N 1
ATOM 7858 C CA . ASP B 2 776 ? 47.833 -10.105 16.230 1.00 122.54 777 ASP B CA 1
ATOM 7859 C C . ASP B 2 776 ? 48.668 -9.164 17.106 1.00 124.28 777 ASP B C 1
ATOM 7860 O O . ASP B 2 776 ? 49.885 -9.084 16.857 1.00 136.35 777 ASP B O 1
ATOM 7865 N N . GLU B 2 777 ? 47.993 -8.237 17.792 1.00 121.90 778 GLU B N 1
ATOM 7866 C CA . GLU B 2 777 ? 48.621 -7.214 18.671 1.00 110.07 778 GLU B CA 1
ATOM 7867 C C . GLU B 2 777 ? 47.811 -7.109 19.966 1.00 101.38 778 GLU B C 1
ATOM 7868 O O . GLU B 2 777 ? 46.575 -7.052 19.882 1.00 108.98 778 GLU B O 1
ATOM 7874 N N . GLU B 2 778 ? 48.477 -7.046 21.122 1.00 116.01 779 GLU B N 1
ATOM 7875 C CA . GLU B 2 778 ? 47.760 -6.922 22.418 1.00 112.68 779 GLU B CA 1
ATOM 7876 C C . GLU B 2 778 ? 46.669 -5.866 22.269 1.00 107.43 779 GLU B C 1
ATOM 7877 O O . GLU B 2 778 ? 46.645 -5.114 21.294 1.00 90.06 779 GLU B O 1
ATOM 7883 N N . PRO B 2 779 ? 45.617 -5.942 23.113 1.00 101.39 780 PRO B N 1
ATOM 7884 C CA . PRO B 2 779 ? 44.535 -4.962 23.085 1.00 99.82 780 PRO B CA 1
ATOM 7885 C C . PRO B 2 779 ? 45.042 -3.593 23.554 1.00 99.36 780 PRO B C 1
ATOM 7886 O O . PRO B 2 779 ? 46.036 -3.569 24.266 1.00 109.02 780 PRO B O 1
ATOM 7890 N N . PHE B 2 780 ? 44.455 -2.514 23.028 1.00 87.37 781 PHE B N 1
ATOM 7891 C CA . PHE B 2 780 ? 44.716 -1.123 23.481 1.00 82.81 781 PHE B CA 1
ATOM 7892 C C . PHE B 2 780 ? 43.871 -0.886 24.737 1.00 83.51 781 PHE B C 1
ATOM 7893 O O . PHE B 2 780 ? 42.629 -0.898 24.633 1.00 87.67 781 PHE B O 1
ATOM 7901 N N . ASP B 2 781 ? 44.529 -0.680 25.881 1.00 92.62 782 ASP B N 1
ATOM 7902 C CA . ASP B 2 781 ? 43.884 -0.577 27.218 1.00 92.34 782 ASP B CA 1
ATOM 7903 C C . ASP B 2 781 ? 43.678 0.880 27.647 1.00 92.61 782 ASP B C 1
ATOM 7904 O O . ASP B 2 781 ? 44.563 1.716 27.380 1.00 99.46 782 ASP B O 1
ATOM 7909 N N . PHE B 2 782 ? 42.443 1.175 28.061 1.00 85.41 783 PHE B N 1
ATOM 7910 C CA . PHE B 2 782 ? 42.001 2.430 28.722 1.00 85.21 783 PHE B CA 1
ATOM 7911 C C . PHE B 2 782 ? 41.485 2.009 30.097 1.00 88.41 783 PHE B C 1
ATOM 7912 O O . PHE B 2 782 ? 40.283 1.835 30.289 1.00 92.44 783 PHE B O 1
ATOM 7920 N N . PRO B 2 783 ? 42.396 1.602 31.009 1.00 88.83 784 PRO B N 1
ATOM 7921 C CA . PRO B 2 783 ? 42.001 0.946 32.255 1.00 88.33 784 PRO B CA 1
ATOM 7922 C C . PRO B 2 783 ? 41.120 1.784 33.191 1.00 86.04 784 PRO B C 1
ATOM 7923 O O . PRO B 2 783 ? 40.588 1.202 34.121 1.00 89.18 784 PRO B O 1
ATOM 7927 N N . LYS B 2 784 ? 41.188 3.113 33.078 1.00 84.93 785 LYS B N 1
ATOM 7928 C CA . LYS B 2 784 ? 40.410 4.040 33.940 1.00 91.28 785 LYS B CA 1
ATOM 7929 C C . LYS B 2 784 ? 39.857 5.181 33.087 1.00 87.60 785 LYS B C 1
ATOM 7930 O O . LYS B 2 784 ? 40.645 5.733 32.296 1.00 87.81 785 LYS B O 1
ATOM 7936 N N . VAL B 2 785 ? 38.525 5.251 33.020 1.00 84.31 786 VAL B N 1
ATOM 7937 C CA . VAL B 2 785 ? 37.738 6.347 32.384 1.00 85.46 786 VAL B CA 1
ATOM 7938 C C . VAL B 2 785 ? 36.922 7.013 33.498 1.00 85.65 786 VAL B C 1
ATOM 7939 O O . VAL B 2 785 ? 36.066 6.324 34.089 1.00 82.20 786 VAL B O 1
ATOM 7943 N N . VAL B 2 786 ? 37.415 8.144 34.004 1.00 84.73 787 VAL B N 1
ATOM 7944 C CA . VAL B 2 786 ? 36.767 8.867 35.137 1.00 82.67 787 VAL B CA 1
ATOM 7945 C C . VAL B 2 786 ? 35.301 9.142 34.787 1.00 77.44 787 VAL B C 1
ATOM 7946 O O . VAL B 2 786 ? 34.444 8.915 35.656 1.00 80.54 787 VAL B O 1
ATOM 7950 N N . LEU B 2 787 ? 35.052 9.792 33.647 1.00 77.11 788 LEU B N 1
ATOM 7951 C CA . LEU B 2 787 ? 33.691 10.216 33.219 1.00 84.62 788 LEU B CA 1
ATOM 7952 C C . LEU B 2 787 ? 33.321 9.514 31.913 1.00 80.67 788 LEU B C 1
ATOM 7953 O O . LEU B 2 787 ? 33.164 10.150 30.874 1.00 77.51 788 LEU B O 1
ATOM 7958 N N . PRO B 2 788 ? 33.073 8.186 31.940 1.00 81.88 789 PRO B N 1
ATOM 7959 C CA . PRO B 2 788 ? 32.826 7.443 30.704 1.00 85.45 789 PRO B CA 1
ATOM 7960 C C . PRO B 2 788 ? 31.619 7.986 29.922 1.00 76.25 789 PRO B C 1
ATOM 7961 O O . PRO B 2 788 ? 31.757 8.198 28.731 1.00 67.63 789 PRO B O 1
ATOM 7965 N N . THR B 2 789 ? 30.700 8.599 30.667 1.00 75.73 790 THR B N 1
ATOM 7966 C CA . THR B 2 789 ? 29.417 9.172 30.183 1.00 73.19 790 THR B CA 1
ATOM 7967 C C . THR B 2 789 ? 29.693 10.437 29.354 1.00 80.11 790 THR B C 1
ATOM 7968 O O . THR B 2 789 ? 28.760 10.938 28.695 1.00 77.31 790 THR B O 1
ATOM 7972 N N . LEU B 2 790 ? 30.960 10.848 29.244 1.00 79.08 791 LEU B N 1
ATOM 7973 C CA . LEU B 2 790 ? 31.371 12.030 28.439 1.00 74.28 791 LEU B CA 1
ATOM 7974 C C . LEU B 2 790 ? 32.448 11.622 27.428 1.00 70.98 791 LEU B C 1
ATOM 7975 O O . LEU B 2 790 ? 32.746 12.415 26.513 1.00 78.24 791 LEU B O 1
ATOM 7980 N N . ALA B 2 791 ? 32.870 10.358 27.471 1.00 70.63 792 ALA B N 1
ATOM 7981 C CA . ALA B 2 791 ? 33.956 9.842 26.608 1.00 70.21 792 ALA B CA 1
ATOM 7982 C C . ALA B 2 791 ? 33.383 9.202 25.338 1.00 74.08 792 ALA B C 1
ATOM 7983 O O . ALA B 2 791 ? 32.380 8.456 25.413 1.00 70.97 792 ALA B O 1
ATOM 7985 N N . SER B 2 792 ? 34.107 9.387 24.232 1.00 74.83 793 SER B N 1
ATOM 7986 C CA . SER B 2 792 ? 33.775 8.862 22.886 1.00 73.51 793 SER B CA 1
ATOM 7987 C C . SER B 2 792 ? 35.019 8.200 22.293 1.00 77.54 793 SER B C 1
ATOM 7988 O O . SER B 2 792 ? 36.100 8.803 22.426 1.00 73.99 793 SER B O 1
ATOM 7991 N N . LEU B 2 793 ? 34.912 6.902 21.989 1.00 77.72 794 LEU B N 1
ATOM 7992 C CA . LEU B 2 793 ? 35.992 6.131 21.321 1.00 73.79 794 LEU B CA 1
ATOM 7993 C C . LEU B 2 793 ? 36.013 6.531 19.845 1.00 68.28 794 LEU B C 1
ATOM 7994 O O . LEU B 2 793 ? 34.936 6.864 19.330 1.00 70.81 794 LEU B O 1
ATOM 7999 N N . ARG B 2 794 ? 37.200 6.584 19.237 1.00 68.47 795 ARG B N 1
ATOM 8000 C CA . ARG B 2 794 ? 37.389 6.892 17.795 1.00 71.94 795 ARG B CA 1
ATOM 8001 C C . ARG B 2 794 ? 38.222 5.781 17.153 1.00 74.50 795 ARG B C 1
ATOM 8002 O O . ARG B 2 794 ? 39.430 5.722 17.444 1.00 69.64 795 ARG B O 1
ATOM 8010 N N . ILE B 2 795 ? 37.657 5.087 16.160 1.00 74.34 796 ILE B N 1
ATOM 8011 C CA . ILE B 2 795 ? 38.392 4.022 15.415 1.00 73.27 796 ILE B CA 1
ATOM 8012 C C . ILE B 2 795 ? 38.506 4.476 13.959 1.00 76.54 796 ILE B C 1
ATOM 8013 O O . ILE B 2 795 ? 37.451 4.785 13.377 1.00 88.66 796 ILE B O 1
ATOM 8018 N N . ALA B 2 796 ? 39.727 4.815 13.533 1.00 77.49 797 ALA B N 1
ATOM 8019 C CA . ALA B 2 796 ? 40.020 5.324 12.173 1.00 77.91 797 ALA B CA 1
ATOM 8020 C C . ALA B 2 796 ? 41.005 4.388 11.470 1.00 77.84 797 ALA B C 1
ATOM 8021 O O . ALA B 2 796 ? 42.120 4.210 11.998 1.00 76.41 797 ALA B O 1
ATOM 8023 N N . ALA B 2 797 ? 40.685 4.016 10.226 1.00 77.56 798 ALA B N 1
ATOM 8024 C CA . ALA B 2 797 ? 41.505 3.128 9.373 1.00 77.60 798 ALA B CA 1
ATOM 8025 C C . ALA B 2 797 ? 42.233 3.984 8.335 1.00 79.58 798 ALA B C 1
ATOM 8026 O O . ALA B 2 797 ? 41.657 4.998 7.897 1.00 81.69 798 ALA B O 1
ATOM 8028 N N . PHE B 2 798 ? 43.483 3.626 8.031 1.00 84.24 799 PHE B N 1
ATOM 8029 C CA . PHE B 2 798 ? 44.373 4.391 7.120 1.00 88.80 799 PHE B CA 1
ATOM 8030 C C . PHE B 2 798 ? 45.167 3.425 6.237 1.00 94.52 799 PHE B C 1
ATOM 8031 O O . PHE B 2 798 ? 45.521 2.323 6.711 1.00 96.73 799 PHE B O 1
ATOM 8039 N N . GLU B 2 799 ? 45.579 3.914 5.064 1.00 95.94 800 GLU B N 1
ATOM 8040 C CA . GLU B 2 799 ? 46.498 3.203 4.137 1.00 105.05 800 GLU B CA 1
ATOM 8041 C C . GLU B 2 799 ? 47.931 3.680 4.411 1.00 111.16 800 GLU B C 1
ATOM 8042 O O . GLU B 2 799 ? 48.097 4.838 4.845 1.00 109.85 800 GLU B O 1
ATOM 8048 N N . GLU B 2 800 ? 48.931 2.825 4.176 1.00 110.70 801 GLU B N 1
ATOM 8049 C CA . GLU B 2 800 ? 50.364 3.206 4.274 1.00 118.66 801 GLU B CA 1
ATOM 8050 C C . GLU B 2 800 ? 50.53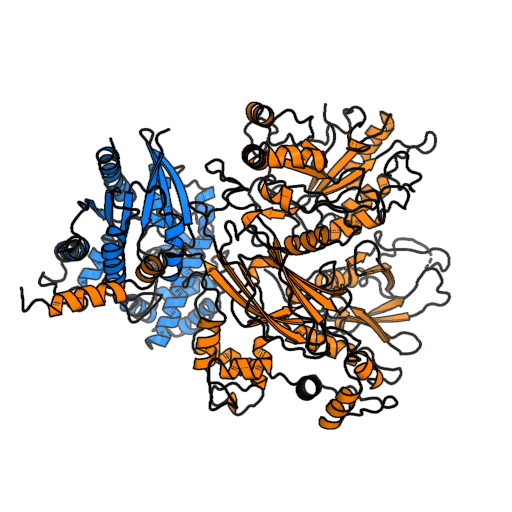6 4.531 3.520 1.00 121.72 801 GLU B C 1
ATOM 8051 O O . GLU B 2 800 ? 50.052 4.599 2.372 1.00 119.15 801 GLU B O 1
ATOM 8057 N N . GLY B 2 801 ? 50.838 5.606 4.257 1.00 124.36 802 GLY B N 1
ATOM 8058 C CA . GLY B 2 801 ? 51.022 6.965 3.708 1.00 125.32 802 GLY B CA 1
ATOM 8059 C C . GLY B 2 801 ? 50.180 7.990 4.448 1.00 123.31 802 GLY B C 1
ATOM 8060 O O . GLY B 2 801 ? 50.524 9.186 4.377 1.00 117.36 802 GLY B O 1
ATOM 8061 N N . GLY B 2 802 ? 48.987 7.580 4.890 1.00 126.92 803 GLY B N 1
ATOM 8062 C CA . GLY B 2 802 ? 48.070 8.431 5.674 1.00 129.39 803 GLY B CA 1
ATOM 8063 C C . GLY B 2 802 ? 46.715 8.606 5.009 1.00 122.21 803 GLY B C 1
ATOM 8064 O O . GLY B 2 802 ? 45.881 9.334 5.578 1.00 134.59 803 GLY B O 1
ATOM 8065 N N . LYS B 2 803 ? 46.467 7.933 3.882 1.00 115.90 804 LYS B N 1
ATOM 8066 C CA . LYS B 2 803 ? 45.175 8.051 3.151 1.00 118.69 804 LYS B CA 1
ATOM 8067 C C . LYS B 2 803 ? 44.055 7.491 4.034 1.00 107.48 804 LYS B C 1
ATOM 8068 O O . LYS B 2 803 ? 44.203 6.356 4.529 1.00 114.96 804 LYS B O 1
ATOM 8074 N N . PHE B 2 804 ? 43.098 8.351 4.391 1.00 97.79 805 PHE B N 1
ATOM 8075 C CA . PHE B 2 804 ? 41.945 8.036 5.275 1.00 94.05 805 PHE B CA 1
ATOM 8076 C C . PHE B 2 804 ? 40.969 7.104 4.545 1.00 99.84 805 PHE B C 1
ATOM 8077 O O . PHE B 2 804 ? 40.434 7.482 3.476 1.00 98.59 805 PHE B O 1
ATOM 8085 N N . VAL B 2 805 ? 40.780 5.894 5.084 1.00 90.60 806 VAL B N 1
ATOM 8086 C CA . VAL B 2 805 ? 39.820 4.882 4.550 1.00 83.35 806 VAL B CA 1
ATOM 8087 C C . VAL B 2 805 ? 38.429 5.189 5.108 1.00 80.81 806 VAL B C 1
ATOM 8088 O O . VAL B 2 805 ? 37.450 5.050 4.357 1.00 97.56 806 VAL B O 1
ATOM 8092 N N . GLY B 2 806 ? 38.338 5.242 6.437 1.00 83.62 807 GLY B N 1
ATOM 8093 C CA . GLY B 2 806 ? 37.096 5.540 7.171 1.00 77.72 807 GLY B CA 1
ATOM 8094 C C . GLY B 2 806 ? 37.355 5.536 8.666 1.00 74.72 807 GLY B C 1
ATOM 8095 O O . GLY B 2 806 ? 38.419 5.019 9.062 1.00 79.02 807 GLY B O 1
ATOM 8096 N N . HIS B 2 807 ? 36.325 5.840 9.459 1.00 68.99 808 HIS B N 1
ATOM 8097 C CA . HIS B 2 807 ? 36.411 5.879 10.942 1.00 72.06 808 HIS B CA 1
ATOM 8098 C C . HIS B 2 807 ? 35.027 5.627 11.544 1.00 68.93 808 HIS B C 1
ATOM 8099 O O . HIS B 2 807 ? 34.053 5.624 10.782 1.00 63.45 808 HIS B O 1
ATOM 8106 N N . ARG B 2 808 ? 34.930 5.784 12.864 1.00 74.56 809 ARG B N 1
ATOM 8107 C CA . ARG B 2 808 ? 33.658 5.612 13.611 1.00 73.52 809 ARG B CA 1
ATOM 8108 C C . ARG B 2 808 ? 33.807 6.256 14.995 1.00 68.59 809 ARG B C 1
ATOM 8109 O O . ARG B 2 808 ? 34.898 6.141 15.591 1.00 71.30 809 ARG B O 1
ATOM 8117 N N . ILE B 2 809 ? 32.774 6.975 15.436 1.00 62.99 810 ILE B N 1
ATOM 8118 C CA . ILE B 2 809 ? 32.705 7.618 16.780 1.00 69.01 810 ILE B CA 1
ATOM 8119 C C . ILE B 2 809 ? 31.647 6.868 17.598 1.00 68.85 810 ILE B C 1
ATOM 8120 O O . ILE B 2 809 ? 30.490 6.759 17.131 1.00 62.14 810 ILE B O 1
ATOM 8125 N N . LEU B 2 810 ? 32.093 6.203 18.668 1.00 72.30 811 LEU B N 1
ATOM 8126 C CA . LEU B 2 810 ? 31.250 5.365 19.564 1.00 69.81 811 LEU B CA 1
ATOM 8127 C C . LEU B 2 810 ? 31.262 5.930 20.982 1.00 71.27 811 LEU B C 1
ATOM 8128 O O . LEU B 2 810 ? 32.321 6.287 21.495 1.00 72.81 811 LEU B O 1
ATOM 8133 N N . PRO B 2 811 ? 30.083 6.075 21.627 1.00 69.15 812 PRO B N 1
ATOM 8134 C CA . PRO B 2 811 ? 30.019 6.499 23.026 1.00 71.93 812 PRO B CA 1
ATOM 8135 C C . PRO B 2 811 ? 30.490 5.363 23.947 1.00 78.30 812 PRO B C 1
ATOM 8136 O O . PRO B 2 811 ? 29.886 4.311 23.924 1.00 77.94 812 PRO B O 1
ATOM 8140 N N . VAL B 2 812 ? 31.446 5.652 24.836 1.00 80.06 813 VAL B N 1
ATOM 8141 C CA . VAL B 2 812 ? 32.084 4.632 25.719 1.00 71.89 813 VAL B CA 1
ATOM 8142 C C . VAL B 2 812 ? 31.025 3.952 26.592 1.00 70.67 813 VAL B C 1
ATOM 8143 O O . VAL B 2 812 ? 31.082 2.719 26.711 1.00 78.44 813 VAL B O 1
ATOM 8147 N N . SER B 2 813 ? 29.990 4.678 27.016 1.00 71.62 814 SER B N 1
ATOM 8148 C CA . SER B 2 813 ? 28.954 4.169 27.953 1.00 74.58 814 SER B CA 1
ATOM 8149 C C . SER B 2 813 ? 27.957 3.238 27.255 1.00 69.68 814 SER B C 1
ATOM 8150 O O . SER B 2 813 ? 27.276 2.479 27.969 1.00 72.63 814 SER B O 1
ATOM 8153 N N . ALA B 2 814 ? 27.952 3.189 25.921 1.00 71.02 815 ALA B N 1
ATOM 8154 C CA . ALA B 2 814 ? 26.978 2.371 25.158 1.00 66.08 815 ALA B CA 1
ATOM 8155 C C . ALA B 2 814 ? 27.683 1.233 24.414 1.00 68.40 815 ALA B C 1
ATOM 8156 O O . ALA B 2 814 ? 27.090 0.136 24.339 1.00 72.28 815 ALA B O 1
ATOM 8158 N N . ILE B 2 815 ? 28.948 1.434 24.030 1.00 69.33 816 ILE B N 1
ATOM 8159 C CA . ILE B 2 815 ? 29.724 0.441 23.228 1.00 72.08 816 ILE B CA 1
ATOM 8160 C C . ILE B 2 815 ? 29.628 -0.916 23.925 1.00 70.55 816 ILE B C 1
ATOM 8161 O O . ILE B 2 815 ? 29.940 -0.979 25.132 1.00 69.65 816 ILE B O 1
ATOM 8166 N N . ARG B 2 816 ? 29.228 -1.943 23.167 1.00 64.64 817 ARG B N 1
ATOM 8167 C CA . ARG B 2 816 ? 29.032 -3.329 23.660 1.00 65.64 817 ARG B CA 1
ATOM 8168 C C . ARG B 2 816 ? 30.369 -4.061 23.741 1.00 73.15 817 ARG B C 1
ATOM 8169 O O . ARG B 2 816 ? 31.316 -3.633 23.055 1.00 74.20 817 ARG B O 1
ATOM 8177 N N . SER B 2 817 ? 30.327 -5.237 24.372 1.00 75.01 818 SER B N 1
ATOM 8178 C CA . SER B 2 817 ? 31.487 -6.121 24.652 1.00 81.12 818 SER B CA 1
ATOM 8179 C C . SER B 2 817 ? 31.398 -7.342 23.733 1.00 84.99 818 SER B C 1
ATOM 8180 O O . SER B 2 817 ? 30.304 -7.590 23.188 1.00 90.07 818 SER B O 1
ATOM 8183 N N . GLY B 2 818 ? 32.558 -7.886 23.369 1.00 79.09 819 GLY B N 1
ATOM 8184 C CA . GLY B 2 818 ? 32.676 -9.075 22.509 1.00 77.64 819 GLY B CA 1
ATOM 8185 C C . GLY B 2 818 ? 33.098 -8.700 21.101 1.00 75.15 819 GLY B C 1
ATOM 8186 O O . GLY B 2 818 ? 33.704 -7.621 20.939 1.00 68.21 819 GLY B O 1
ATOM 8187 N N . TYR B 2 819 ? 33.010 -9.675 20.190 1.00 74.69 820 TYR B N 1
ATOM 8188 C CA . TYR B 2 819 ? 33.337 -9.548 18.747 1.00 70.07 820 TYR B CA 1
ATOM 8189 C C . TYR B 2 819 ? 32.149 -8.883 18.043 1.00 70.35 820 TYR B C 1
ATOM 8190 O O . TYR B 2 819 ? 31.006 -9.258 18.370 1.00 76.19 820 TYR B O 1
ATOM 8199 N N . HIS B 2 820 ? 32.393 -7.707 17.459 1.00 71.41 821 HIS B N 1
ATOM 8200 C CA . HIS B 2 820 ? 31.382 -6.926 16.698 1.00 69.73 821 HIS B CA 1
ATOM 8201 C C . HIS B 2 820 ? 32.038 -6.209 15.515 1.00 70.60 821 HIS B C 1
ATOM 8202 O O . HIS B 2 820 ? 33.260 -5.967 15.570 1.00 82.87 821 HIS B O 1
ATOM 8209 N N . TYR B 2 821 ? 31.343 -6.208 14.380 1.00 71.10 822 TYR B N 1
ATOM 8210 C CA . TYR B 2 821 ? 31.792 -5.476 13.170 1.00 72.87 822 TYR B CA 1
ATOM 8211 C C . TYR B 2 821 ? 31.563 -3.977 13.394 1.00 67.09 822 TYR B C 1
ATOM 8212 O O . TYR B 2 821 ? 30.675 -3.635 14.192 1.00 64.52 822 TYR B O 1
ATOM 8221 N N . VAL B 2 822 ? 32.565 -3.168 13.052 1.00 65.58 823 VAL B N 1
ATOM 8222 C CA . VAL B 2 822 ? 32.421 -1.686 13.114 1.00 67.21 823 VAL B CA 1
ATOM 8223 C C . VAL B 2 822 ? 32.295 -1.194 11.670 1.00 63.79 823 VAL B C 1
ATOM 8224 O O . VAL B 2 822 ? 33.292 -1.321 10.928 1.00 62.98 823 VAL B O 1
ATOM 8228 N N . CYS B 2 823 ? 31.052 -1.003 11.222 1.00 59.99 824 CYS B N 1
ATOM 8229 C CA . CYS B 2 823 ? 30.776 -0.515 9.846 1.00 63.52 824 CYS B CA 1
ATOM 8230 C C . CYS B 2 823 ? 31.277 0.927 9.742 1.00 60.18 824 CYS B C 1
ATOM 8231 O O . CYS B 2 823 ? 30.949 1.703 10.664 1.00 62.56 824 CYS B O 1
ATOM 8234 N N . LEU B 2 824 ? 32.365 1.097 8.984 1.00 59.43 825 LEU B N 1
ATOM 8235 C CA . LEU B 2 824 ? 33.136 2.363 8.868 1.00 63.15 825 LEU B CA 1
ATOM 8236 C C . LEU B 2 824 ? 32.313 3.466 8.198 1.00 65.64 825 LEU B C 1
ATOM 8237 O O . LEU B 2 824 ? 31.200 3.181 7.727 1.00 72.54 825 LEU B O 1
ATOM 8242 N N . ARG B 2 825 ? 32.787 4.708 8.330 1.00 66.30 826 ARG B N 1
ATOM 8243 C CA . ARG B 2 825 ? 32.113 5.950 7.866 1.00 68.90 826 ARG B CA 1
ATOM 8244 C C . ARG B 2 825 ? 33.144 6.878 7.215 1.00 71.75 826 ARG B C 1
ATOM 8245 O O . ARG B 2 825 ? 34.347 6.597 7.354 1.00 82.27 826 ARG B O 1
ATOM 8253 N N . ASN B 2 826 ? 32.701 7.841 6.403 1.00 71.46 827 ASN B N 1
ATOM 8254 C CA . ASN B 2 826 ? 33.612 8.851 5.801 1.00 77.18 827 ASN B CA 1
ATOM 8255 C C . ASN B 2 826 ? 33.704 10.035 6.774 1.00 74.73 827 ASN B C 1
ATOM 8256 O O . ASN B 2 826 ? 33.211 9.893 7.911 1.00 71.98 827 ASN B O 1
ATOM 8261 N N . GLU B 2 827 ? 34.512 11.042 6.439 1.00 73.11 828 GLU B N 1
ATOM 8262 C CA . GLU B 2 827 ? 34.747 12.234 7.298 1.00 77.20 828 GLU B CA 1
ATOM 8263 C C . GLU B 2 827 ? 33.409 12.844 7.738 1.00 79.00 828 GLU B C 1
ATOM 8264 O O . GLU B 2 827 ? 33.271 13.112 8.949 1.00 80.20 828 GLU B O 1
ATOM 8270 N N . ALA B 2 828 ? 32.387 12.772 6.878 1.00 78.75 829 ALA B N 1
ATOM 8271 C CA . ALA B 2 828 ? 31.053 13.377 7.103 1.00 74.13 829 ALA B CA 1
ATOM 8272 C C . ALA B 2 828 ? 30.148 12.406 7.870 1.00 67.80 829 ALA B C 1
ATOM 8273 O O . ALA B 2 828 ? 28.951 12.703 8.022 1.00 74.65 829 ALA B O 1
ATOM 8275 N N . ASN B 2 829 ? 30.647 11.206 8.166 1.00 67.37 830 ASN B N 1
ATOM 8276 C CA . ASN B 2 829 ? 29.920 10.194 8.981 1.00 70.29 830 ASN B CA 1
ATOM 8277 C C . ASN B 2 829 ? 28.874 9.467 8.121 1.00 75.46 830 ASN B C 1
ATOM 8278 O O . ASN B 2 829 ? 27.913 8.918 8.709 1.00 67.57 830 ASN B O 1
ATOM 8283 N N . GLN B 2 830 ? 28.943 9.618 6.794 1.00 67.41 831 GLN B N 1
ATOM 8284 C CA . GLN B 2 830 ? 28.102 8.839 5.850 1.00 71.12 831 GLN B CA 1
ATOM 8285 C C . GLN B 2 830 ? 28.635 7.410 5.837 1.00 68.47 831 GLN B C 1
ATOM 8286 O O . GLN B 2 830 ? 29.846 7.205 5.828 1.00 75.45 831 GLN B O 1
ATOM 8292 N N . PRO B 2 831 ? 27.751 6.388 5.856 1.00 70.03 832 PRO B N 1
ATOM 8293 C CA . PRO B 2 831 ? 28.171 4.984 5.888 1.00 69.95 832 PRO B CA 1
ATOM 8294 C C . PRO B 2 831 ? 28.828 4.428 4.616 1.00 70.61 832 PRO B C 1
ATOM 8295 O O . PRO B 2 831 ? 28.268 4.608 3.562 1.00 75.70 832 PRO B O 1
ATOM 8299 N N . LEU B 2 832 ? 30.091 4.002 4.708 1.00 76.85 833 LEU B N 1
ATOM 8300 C CA . LEU B 2 832 ? 30.758 3.300 3.582 1.00 75.58 833 LEU B CA 1
ATOM 8301 C C . LEU B 2 832 ? 30.109 1.915 3.485 1.00 78.60 833 LEU B C 1
ATOM 8302 O O . LEU B 2 832 ? 29.469 1.498 4.472 1.00 83.82 833 LEU B O 1
ATOM 8307 N N . CYS B 2 833 ? 30.399 1.162 2.424 1.00 73.16 834 CYS B N 1
ATOM 8308 C CA . CYS B 2 833 ? 29.671 -0.108 2.187 1.00 74.81 834 CYS B CA 1
ATOM 8309 C C . CYS B 2 833 ? 30.564 -1.318 2.471 1.00 72.43 834 CYS B C 1
ATOM 8310 O O . CYS B 2 833 ? 30.179 -2.143 3.313 1.00 76.53 834 CYS B O 1
ATOM 8313 N N . LEU B 2 834 ? 31.597 -1.518 1.654 1.00 71.54 835 LEU B N 1
ATOM 8314 C CA . LEU B 2 834 ? 32.498 -2.695 1.742 1.00 74.65 835 LEU B CA 1
ATOM 8315 C C . LEU B 2 834 ? 33.464 -2.586 2.917 1.00 74.75 835 LEU B C 1
ATOM 8316 O O . LEU B 2 834 ? 33.710 -3.583 3.589 1.00 83.80 835 LEU B O 1
ATOM 8321 N N . PRO B 2 835 ? 34.068 -1.409 3.198 1.00 79.21 836 PRO B N 1
ATOM 8322 C CA . PRO B 2 835 ? 35.018 -1.304 4.306 1.00 78.44 836 PRO B CA 1
ATOM 8323 C C . PRO B 2 835 ? 34.396 -1.595 5.681 1.00 75.23 836 PRO B C 1
ATOM 8324 O O . PRO B 2 835 ? 33.417 -0.974 6.049 1.00 71.81 836 PRO B O 1
ATOM 8328 N N . ALA B 2 836 ? 35.076 -2.418 6.477 1.00 77.94 837 ALA B N 1
ATOM 8329 C CA . ALA B 2 836 ? 34.644 -2.756 7.851 1.00 78.08 837 ALA B CA 1
ATOM 8330 C C . ALA B 2 836 ? 35.810 -3.383 8.621 1.00 75.75 837 ALA B C 1
ATOM 8331 O O . ALA B 2 836 ? 36.853 -3.682 7.996 1.00 69.95 837 ALA B O 1
ATOM 8333 N N . LEU B 2 837 ? 35.696 -3.355 9.952 1.00 72.38 838 LEU B N 1
ATOM 8334 C CA . LEU B 2 837 ? 36.678 -3.946 10.897 1.00 74.84 838 LEU B CA 1
ATOM 8335 C C . LEU B 2 837 ? 35.921 -4.812 11.903 1.00 74.76 838 LEU B C 1
ATOM 8336 O O . LEU B 2 837 ? 34.771 -4.467 12.227 1.00 76.66 838 LEU B O 1
ATOM 8341 N N . LEU B 2 838 ? 36.464 -5.992 12.190 1.00 79.90 839 LEU B N 1
ATOM 8342 C CA . LEU B 2 838 ? 35.990 -6.891 13.274 1.00 79.09 839 LEU B CA 1
ATOM 8343 C C . LEU B 2 838 ? 36.836 -6.569 14.511 1.00 77.06 839 LEU B C 1
ATOM 8344 O O . LEU B 2 838 ? 38.070 -6.576 14.357 1.00 80.82 839 LEU B O 1
ATOM 8349 N N . ILE B 2 839 ? 36.227 -6.015 15.563 1.00 76.43 840 ILE B N 1
ATOM 8350 C CA . ILE B 2 839 ? 36.971 -5.650 16.807 1.00 79.83 840 ILE B CA 1
ATOM 8351 C C . ILE B 2 839 ? 36.390 -6.425 17.991 1.00 80.49 840 ILE B C 1
ATOM 8352 O O . ILE B 2 839 ? 35.208 -6.814 17.919 1.00 83.57 840 ILE B O 1
ATOM 8357 N N . TYR B 2 840 ? 37.206 -6.610 19.035 1.00 76.76 841 TYR B N 1
ATOM 8358 C CA . TYR B 2 840 ? 36.826 -7.233 20.331 1.00 77.72 841 TYR B CA 1
ATOM 8359 C C . TYR B 2 840 ? 36.945 -6.168 21.428 1.00 75.44 841 TYR B C 1
ATOM 8360 O O . TYR B 2 840 ? 38.014 -5.531 21.535 1.00 78.84 841 TYR B O 1
ATOM 8369 N N . THR B 2 841 ? 35.855 -5.913 22.155 1.00 67.57 842 THR B N 1
ATOM 8370 C CA . THR B 2 841 ? 35.840 -4.903 23.240 1.00 74.38 842 THR B CA 1
ATOM 8371 C C . THR B 2 841 ? 35.390 -5.530 24.564 1.00 79.23 842 THR B C 1
ATOM 8372 O O . THR B 2 841 ? 34.991 -6.715 24.554 1.00 74.36 842 THR B O 1
ATOM 8376 N N . GLU B 2 842 ? 35.876 -4.912 25.643 1.00 76.83 843 GLU B N 1
ATOM 8377 C CA . GLU B 2 842 ? 35.480 -5.172 27.051 1.00 75.22 843 GLU B CA 1
ATOM 8378 C C . GLU B 2 842 ? 35.329 -3.813 27.739 1.00 78.41 843 GLU B C 1
ATOM 8379 O O . GLU B 2 842 ? 36.339 -3.089 27.737 1.00 88.00 843 GLU B O 1
ATOM 8385 N N . ALA B 2 843 ? 34.094 -3.313 27.719 1.00 70.59 844 ALA B N 1
ATOM 8386 C CA . ALA B 2 843 ? 33.655 -2.094 28.424 1.00 68.95 844 ALA B CA 1
ATOM 8387 C C . ALA B 2 843 ? 33.028 -2.536 29.749 1.00 75.91 844 ALA B C 1
ATOM 8388 O O . ALA B 2 843 ? 31.993 -3.216 29.716 1.00 76.09 844 ALA B O 1
ATOM 8390 N N . SER B 2 844 ? 33.743 -2.335 30.857 1.00 81.94 845 SER B N 1
ATOM 8391 C CA . SER B 2 844 ? 33.316 -2.776 32.210 1.00 78.09 845 SER B CA 1
ATOM 8392 C C . SER B 2 844 ? 33.356 -1.603 33.192 1.00 77.24 845 SER B C 1
ATOM 8393 O O . SER B 2 844 ? 33.730 -0.493 32.765 1.00 75.49 845 SER B O 1
ATOM 8396 N N . ASP B 2 845 ? 32.640 -1.771 34.305 1.00 75.00 846 ASP B N 1
ATOM 8397 C CA . ASP B 2 845 ? 32.624 -0.823 35.447 1.00 71.92 846 ASP B CA 1
ATOM 8398 C C . ASP B 2 845 ? 33.989 -0.882 36.148 1.00 75.33 846 ASP B C 1
ATOM 8399 O O . ASP B 2 845 ? 34.468 -2.010 36.388 1.00 68.66 846 ASP B O 1
ATOM 8404 N N . TYR B 2 846 ? 34.626 0.277 36.360 1.00 73.85 847 TYR B N 1
ATOM 8405 C CA . TYR B 2 846 ? 35.988 0.392 36.945 1.00 76.67 847 TYR B CA 1
ATOM 8406 C C . TYR B 2 846 ? 36.010 -0.132 38.383 1.00 77.72 847 TYR B C 1
ATOM 8407 O O . TYR B 2 846 ? 35.177 0.289 39.209 1.00 77.41 847 TYR B O 1
ATOM 8416 N N . ILE B 2 847 ? 37.089 -0.842 38.708 1.00 79.26 848 ILE B N 1
ATOM 8417 C CA . ILE B 2 847 ? 37.379 -1.378 40.070 1.00 83.02 848 ILE B CA 1
ATOM 8418 C C . ILE B 2 847 ? 38.820 -1.007 40.407 1.00 81.19 848 ILE B C 1
ATOM 8419 O O . ILE B 2 847 ? 39.740 -1.391 39.692 1.00 75.91 848 ILE B O 1
ATOM 8424 N N . PRO B 2 848 ? 39.074 -0.152 41.420 1.00 93.37 849 PRO B N 1
ATOM 8425 C CA . PRO B 2 848 ? 40.456 0.153 41.789 1.00 98.03 849 PRO B CA 1
ATOM 8426 C C . PRO B 2 848 ? 41.336 -1.106 41.839 1.00 102.12 849 PRO B C 1
ATOM 8427 O O . PRO B 2 848 ? 40.812 -2.197 41.958 1.00 101.44 849 PRO B O 1
ATOM 8431 N N . ASP B 2 849 ? 42.651 -0.915 41.697 1.00 121.89 850 ASP B N 1
ATOM 8432 C CA . ASP B 2 849 ? 43.706 -1.967 41.696 1.00 129.25 850 ASP B CA 1
ATOM 8433 C C . ASP B 2 849 ? 43.606 -2.907 42.909 1.00 115.78 850 ASP B C 1
ATOM 8434 O O . ASP B 2 849 ? 43.917 -4.101 42.741 1.00 116.23 850 ASP B O 1
ATOM 8439 N N . ASP B 2 850 ? 43.227 -2.416 44.092 1.00 101.00 851 ASP B N 1
ATOM 8440 C CA . ASP B 2 850 ? 43.288 -3.255 45.321 1.00 113.52 851 ASP B CA 1
ATOM 8441 C C . ASP B 2 850 ? 41.897 -3.748 45.744 1.00 107.32 851 ASP B C 1
ATOM 8442 O O . ASP B 2 850 ? 41.819 -4.849 46.334 1.00 95.27 851 ASP B O 1
ATOM 8447 N N . HIS B 2 851 ? 40.838 -2.991 45.435 1.00 110.27 852 HIS B N 1
ATOM 8448 C CA . HIS B 2 851 ? 39.446 -3.278 45.882 1.00 103.45 852 HIS B CA 1
ATOM 8449 C C . HIS B 2 851 ? 38.811 -4.400 45.048 1.00 94.79 852 HIS B C 1
ATOM 8450 O O . HIS B 2 851 ? 37.658 -4.760 45.368 1.00 93.40 852 HIS B O 1
ATOM 8457 N N . GLN B 2 852 ? 39.635 -5.161 44.318 1.00 92.71 853 GLN B N 1
ATOM 8458 C CA . GLN B 2 852 ? 39.163 -6.285 43.463 1.00 98.06 853 GLN B CA 1
ATOM 8459 C C . GLN B 2 852 ? 38.590 -7.418 44.326 1.00 93.26 853 GLN B C 1
ATOM 8460 O O . GLN B 2 852 ? 37.548 -7.965 43.932 1.00 107.16 853 GLN B O 1
ATOM 8466 N N . ASP B 2 853 ? 39.062 -7.577 45.562 1.00 95.79 854 ASP B N 1
ATOM 8467 C CA . ASP B 2 853 ? 38.609 -8.653 46.485 1.00 99.07 854 ASP B CA 1
ATOM 8468 C C . ASP B 2 853 ? 37.217 -8.305 47.024 1.00 95.48 854 ASP B C 1
ATOM 8469 O O . ASP B 2 853 ? 36.414 -9.243 47.206 1.00 90.93 854 ASP B O 1
ATOM 8474 N N . TYR B 2 854 ? 37.066 -7.074 47.524 1.00 99.33 855 TYR B N 1
ATOM 8475 C CA . TYR B 2 854 ? 35.807 -6.539 48.109 1.00 99.28 855 TYR B CA 1
ATOM 8476 C C . TYR B 2 854 ? 34.733 -6.465 47.016 1.00 97.72 855 TYR B C 1
ATOM 8477 O O . TYR B 2 854 ? 33.544 -6.694 47.308 1.00 98.89 855 TYR B O 1
ATOM 8486 N N . ALA B 2 855 ? 35.145 -6.201 45.773 1.00 93.71 856 ALA B N 1
ATOM 8487 C CA . ALA B 2 855 ? 34.236 -6.140 44.605 1.00 96.60 856 ALA B CA 1
ATOM 8488 C C . ALA B 2 855 ? 33.612 -7.519 44.363 1.00 96.32 856 ALA B C 1
ATOM 8489 O O . ALA B 2 855 ? 32.377 -7.626 44.464 1.00 98.22 856 ALA B O 1
ATOM 8491 N N . GLU B 2 856 ? 34.443 -8.564 44.307 1.00 103.17 857 GLU B N 1
ATOM 8492 C CA . GLU B 2 856 ? 33.988 -9.952 44.022 1.00 107.08 857 GLU B CA 1
ATOM 8493 C C . GLU B 2 856 ? 33.109 -10.458 45.172 1.00 92.54 857 GLU B C 1
ATOM 8494 O O . GLU B 2 856 ? 32.205 -11.278 44.923 1.00 91.82 857 GLU B O 1
ATOM 8500 N N . ALA B 2 857 ? 33.342 -9.957 46.385 1.00 90.86 858 ALA B N 1
ATOM 8501 C CA . ALA B 2 857 ? 32.635 -10.424 47.598 1.00 90.06 858 ALA B CA 1
ATOM 8502 C C . ALA B 2 857 ? 31.213 -9.854 47.616 1.00 84.74 858 ALA B C 1
ATOM 8503 O O . ALA B 2 857 ? 30.328 -10.497 48.220 1.00 79.45 858 ALA B O 1
ATOM 8505 N N . LEU B 2 858 ? 31.022 -8.672 47.017 1.00 83.82 859 LEU B N 1
ATOM 8506 C CA . LEU B 2 858 ? 29.720 -7.952 46.969 1.00 83.33 859 LEU B CA 1
ATOM 8507 C C . LEU B 2 858 ? 28.844 -8.564 45.870 1.00 79.13 859 LEU B C 1
ATOM 8508 O O . LEU B 2 858 ? 27.680 -8.876 46.182 1.00 78.20 859 LEU B O 1
ATOM 8513 N N . ILE B 2 859 ? 29.506 -9.090 44.834 1.00 79.28 860 ILE B N 1
ATOM 8514 C CA . ILE B 2 859 ? 28.893 -9.651 43.593 1.00 77.16 860 ILE B CA 1
ATOM 8515 C C . ILE B 2 859 ? 28.348 -11.058 43.866 1.00 81.90 860 ILE B C 1
ATOM 8516 O O . ILE B 2 859 ? 27.149 -11.270 43.610 1.00 80.12 860 ILE B O 1
ATOM 8521 N N . ASN B 2 860 ? 29.174 -11.996 44.339 1.00 95.44 861 ASN B N 1
ATOM 8522 C CA . ASN B 2 860 ? 28.702 -13.351 44.739 1.00 98.68 861 ASN B CA 1
ATOM 8523 C C . ASN B 2 860 ? 29.121 -13.582 46.187 1.00 95.43 861 ASN B C 1
ATOM 8524 O O . ASN B 2 860 ? 30.025 -14.363 46.466 1.00 108.25 861 ASN B O 1
ATOM 8529 N N . PRO B 2 861 ? 28.379 -13.002 47.156 1.00 94.09 862 PRO B N 1
ATOM 8530 C CA . PRO B 2 861 ? 28.745 -13.075 48.572 1.00 87.28 862 PRO B CA 1
ATOM 8531 C C . PRO B 2 861 ? 28.595 -14.443 49.253 1.00 88.34 862 PRO B C 1
ATOM 8532 O O . PRO B 2 861 ? 29.180 -14.615 50.310 1.00 89.90 862 PRO B O 1
ATOM 8536 N N . ILE B 2 862 ? 27.670 -15.278 48.774 1.00 86.32 863 ILE B N 1
ATOM 8537 C CA . ILE B 2 862 ? 27.383 -16.620 49.362 1.00 91.02 863 ILE B CA 1
ATOM 8538 C C . ILE B 2 862 ? 28.655 -17.475 49.323 1.00 94.61 863 ILE B C 1
ATOM 8539 O O . ILE B 2 862 ? 29.072 -17.935 50.397 1.00 94.82 863 ILE B O 1
ATOM 8544 N N . LYS B 2 863 ? 29.352 -17.507 48.185 1.00 99.09 864 LYS B N 1
ATOM 8545 C CA . LYS B 2 863 ? 30.603 -18.298 48.052 1.00 107.20 864 LYS B CA 1
ATOM 8546 C C . LYS B 2 863 ? 31.582 -17.843 49.140 1.00 112.09 864 LYS B C 1
ATOM 8547 O O . LYS B 2 863 ? 32.052 -18.706 49.911 1.00 116.88 864 LYS B O 1
ATOM 8553 N N . HIS B 2 864 ? 31.687 -16.529 49.345 1.00 110.48 865 HIS B N 1
ATOM 8554 C CA . HIS B 2 864 ? 32.628 -15.923 50.324 1.00 112.22 865 HIS B CA 1
ATOM 8555 C C . HIS B 2 864 ? 32.281 -16.369 51.749 1.00 108.06 865 HIS B C 1
ATOM 8556 O O . HIS B 2 864 ? 33.208 -16.760 52.485 1.00 114.44 865 HIS B O 1
ATOM 8563 N N . VAL B 2 865 ? 31.004 -16.271 52.131 1.00 98.73 866 VAL B N 1
ATOM 8564 C CA . VAL B 2 865 ? 30.518 -16.600 53.504 1.00 96.46 866 VAL B CA 1
ATOM 8565 C C . VAL B 2 865 ? 30.372 -18.120 53.664 1.00 100.26 866 VAL B C 1
ATOM 8566 O O . VAL B 2 865 ? 30.437 -18.584 54.818 1.00 104.21 866 VAL B O 1
ATOM 8570 N N . SER B 2 866 ? 30.516 -18.866 52.566 1.00 99.19 867 SER B N 1
ATOM 8571 C CA . SER B 2 866 ? 30.425 -20.348 52.560 1.00 102.93 867 SER B CA 1
ATOM 8572 C C . SER B 2 866 ? 31.751 -20.956 53.037 1.00 108.06 867 SER B C 1
ATOM 8573 O O . SER B 2 866 ? 31.708 -21.859 53.894 1.00 105.93 867 SER B O 1
ATOM 8576 N N . LEU B 2 867 ? 32.872 -20.326 52.671 1.00 108.00 868 LEU B N 1
ATOM 8577 C CA . LEU B 2 867 ? 34.249 -20.765 53.024 1.00 113.42 868 LEU B CA 1
ATOM 8578 C C . LEU B 2 867 ? 34.558 -20.433 54.491 1.00 114.98 868 LEU B C 1
ATOM 8579 O O . LEU B 2 867 ? 34.984 -21.351 55.216 1.00 117.13 868 LEU B O 1
ATOM 8584 N N . MET B 2 868 ? 34.246 -19.214 54.944 1.00 113.43 869 MET B N 1
ATOM 8585 C CA . MET B 2 868 ? 34.521 -18.743 56.330 1.00 116.03 869 MET B CA 1
ATOM 8586 C C . MET B 2 868 ? 33.665 -19.526 57.333 1.00 116.89 869 MET B C 1
ATOM 8587 O O . MET B 2 868 ? 33.934 -19.409 58.546 1.00 122.91 869 MET B O 1
ATOM 8592 N N . ASP B 2 869 ? 32.535 -20.069 56.873 1.00 116.25 870 ASP B N 1
ATOM 8593 C CA . ASP B 2 869 ? 31.605 -20.886 57.700 1.00 116.31 870 ASP B CA 1
ATOM 8594 C C . ASP B 2 869 ? 32.096 -22.339 57.664 1.00 113.98 870 ASP B C 1
ATOM 8595 O O . ASP B 2 869 ? 31.849 -23.077 58.638 1.00 113.15 870 ASP B O 1
ATOM 8600 N N . GLN B 2 870 ? 32.766 -22.724 56.573 1.00 109.24 871 GLN B N 1
ATOM 8601 C CA . GLN B 2 870 ? 33.350 -24.075 56.367 1.00 112.74 871 GLN B CA 1
ATOM 8602 C C . GLN B 2 870 ? 34.570 -24.218 57.287 1.00 115.93 871 GLN B C 1
ATOM 8603 O O . GLN B 2 870 ? 34.483 -24.988 58.261 1.00 121.02 871 GLN B O 1
ATOM 8609 N N . ARG B 2 871 ? 35.535 -23.304 57.147 1.00 113.19 872 ARG B N 1
ATOM 8610 C CA . ARG B 2 871 ? 36.771 -23.235 57.968 1.00 112.31 872 ARG B CA 1
ATOM 8611 C C . ARG B 2 871 ? 36.380 -23.263 59.450 1.00 114.11 872 ARG B C 1
ATOM 8612 O O . ARG B 2 871 ? 36.767 -24.231 60.130 1.00 119.87 872 ARG B O 1
ATOM 8620 N N . ALA B 2 872 ? 35.434 -22.416 59.863 1.00 110.77 873 ALA B N 1
ATOM 8621 C CA . ALA B 2 872 ? 34.988 -22.341 61.275 1.00 113.36 873 ALA B CA 1
ATOM 8622 C C . ALA B 2 872 ? 34.455 -23.705 61.734 1.00 117.71 873 ALA B C 1
ATOM 8623 O O . ALA B 2 872 ? 34.637 -24.034 62.924 1.00 118.30 873 ALA B O 1
ATOM 8625 N N . ARG B 2 873 ? 33.667 -24.370 60.881 1.00 119.40 874 ARG B N 1
ATOM 8626 C CA . ARG B 2 873 ? 33.048 -25.697 61.149 1.00 122.93 874 ARG B CA 1
ATOM 8627 C C . ARG B 2 873 ? 34.151 -26.755 61.262 1.00 125.51 874 ARG B C 1
ATOM 8628 O O . ARG B 2 873 ? 33.970 -27.712 62.039 1.00 129.29 874 ARG B O 1
ATOM 8636 N N . GLN B 2 874 ? 35.266 -26.556 60.553 1.00 124.12 875 GLN B N 1
ATOM 8637 C CA . GLN B 2 874 ? 36.417 -27.497 60.515 1.00 128.66 875 GLN B CA 1
ATOM 8638 C C . GLN B 2 874 ? 37.350 -27.267 61.710 1.00 131.66 875 GLN B C 1
ATOM 8639 O O . GLN B 2 874 ? 38.325 -28.024 61.814 1.00 139.53 875 GLN B O 1
ATOM 8645 N N . LEU B 2 875 ? 37.097 -26.248 62.541 1.00 132.58 876 LEU B N 1
ATOM 8646 C CA . LEU B 2 875 ? 37.943 -25.872 63.708 1.00 136.59 876 LEU B CA 1
ATOM 8647 C C . LEU B 2 875 ? 37.164 -26.067 65.011 1.00 139.61 876 LEU B C 1
ATOM 8648 O O . LEU B 2 875 ? 37.649 -25.605 66.065 1.00 145.48 876 LEU B O 1
ATOM 8653 N N . ALA B 2 876 ? 35.936 -26.580 64.920 1.00 139.44 877 ALA B N 1
ATOM 8654 C CA . ALA B 2 876 ? 35.090 -26.770 66.120 1.00 140.05 877 ALA B CA 1
ATOM 8655 C C . ALA B 2 876 ? 35.736 -27.805 67.045 1.00 140.63 877 ALA B C 1
ATOM 8656 O O . ALA B 2 876 ? 35.398 -27.783 68.235 1.00 137.62 877 ALA B O 1
ATOM 8658 N N . ALA B 2 877 ? 36.432 -28.792 66.471 1.00 143.65 878 ALA B N 1
ATOM 8659 C CA . ALA B 2 877 ? 37.126 -29.873 67.211 1.00 149.53 878 ALA B CA 1
ATOM 8660 C C . ALA B 2 877 ? 38.077 -29.253 68.241 1.00 155.15 878 ALA B C 1
ATOM 8661 O O . ALA B 2 877 ? 38.047 -29.673 69.423 1.00 161.53 878 ALA B O 1
ATOM 8663 N N . LEU B 2 878 ? 38.974 -28.373 67.785 1.00 154.97 879 LEU B N 1
ATOM 8664 C CA . LEU B 2 878 ? 39.918 -27.641 68.671 1.00 158.83 879 LEU B CA 1
ATOM 8665 C C . LEU B 2 878 ? 39.193 -26.388 69.175 1.00 157.70 879 LEU B C 1
ATOM 8666 O O . LEU B 2 878 ? 39.517 -25.288 68.685 1.00 160.46 879 LEU B O 1
ATOM 8671 N N . ILE B 2 879 ? 38.129 -26.570 69.962 1.00 155.34 880 ILE B N 1
ATOM 8672 C CA . ILE B 2 879 ? 37.184 -25.470 70.317 1.00 153.82 880 ILE B CA 1
ATOM 8673 C C . ILE B 2 879 ? 37.293 -24.384 69.237 1.00 152.18 880 ILE B C 1
ATOM 8674 O O . ILE B 2 879 ? 37.317 -23.173 69.472 1.00 153.43 880 ILE B O 1
#

Nearest PDB structures (foldseek):
  5do9-assembly1_A  TM=9.861E-01  e=3.259E-53  Mus musculus
  4gnk-assembly1_A  TM=9.932E-01  e=9.261E-53  Mus musculus
  8uqn-assembly1_A  TM=9.909E-01  e=3.887E-51  Homo sapiens
  4ekc-assembly2_C  TM=9.908E-01  e=5.146E-50  Mus musculus
  8iys-assembly1_A  TM=9.326E-01  e=4.413E-48  Homo sapiens

GO terms:
  GO:0099524 postsynaptic cytosol (C, IDA)
  GO:0003925 G protein activity (F, IDA)
  GO:0007200 phospholipase C-activating G protein-coupled receptor signaling pathway (P, IDA)
  GO:0031965 nuclear membrane (C, IDA)
  GO:0005634 nucleus (C, EXP)
  GO:0005886 plasma membrane (C, EXP)
  GO:0003924 GTPase activity (F, EXP)
  GO:0010543 regulation of platelet activation (P, IMP)
  GO:0005515 protein binding (F, IPI)
  GO:0044297 cell body (C, IDA)
  GO:0005886 plasma membrane (C, IDA)
  GO:0016020 membrane (C, IDA)
  GO:0030425 dendrite (C, IDA)
  GO:0007189 adenylate cyclase-activating G protein-coupled receptor signaling pathway (P, IDA)
  GO:0042733 embryonic digit morphogenesis (P, IGI)
  GO:0003924 GTPase activity (F, TAS)
  GO:0005834 heterotrimeric G-protein complex (C, TAS)
  GO:1904888 cranial skeletal system development (P, IGI)
  GO:0060158 phospholipase C-activating dopamine receptor signaling pathway (P, IGI)
  GO:0007200 phospholipase C-activating G protein-coupled receptor signaling pathway (P, IGI)